Protein AF-0000000085035122 (afdb_homodimer)

Radius of gyration: 31.5 Å; Cα contacts (8 Å, |Δi|>4): 1568; chains: 2; bounding box: 67×100×69 Å

Organism: Korarchaeum cryptofilum (strain OPF8) (NCBI:txid374847)

Nearest PDB structures (foldseek):
  2e9f-assembly1_C  TM=9.318E-01  e=5.491E-27  Thermus thermophilus HB8
  9ggi-assembly1_A  TM=9.334E-01  e=7.507E-25  Arabidopsis thaliana
  9ggj-assembly2_E  TM=9.306E-01  e=3.811E-24  Arabidopsis thaliana
  9ggj-assembly2_H  TM=9.317E-01  e=5.415E-24  Arabidopsis thaliana
  6iga-assembly1_A  TM=8.838E-01  e=1.516E-24  Mycobacterium tuberculosis H37Rv

InterPro domains:
  IPR000362 Fumarate lyase family [PR00149] (90-108)
  IPR000362 Fumarate lyase family [PR00149] (135-153)
  IPR000362 Fumarate lyase family [PR00149] (220-247)
  IPR000362 Fumarate lyase family [PR00149] (264-280)
  IPR008948 L-Aspartase-like [SSF48557] (6-388)
  IPR009049 Argininosuccinate lyase [MF_00006] (1-419)
  IPR009049 Argininosuccinate lyase [PTHR43814] (3-375)
  IPR009049 Argininosuccinate lyase [TIGR00838] (4-377)
  IPR009049 Argininosuccinate lyase [cd01359] (14-421)
  IPR022761 Fumarate lyase, N-terminal [PF00206] (37-289)
  IPR024083 Fumarase/histidase, N-terminal [G3DSA:1.10.275.10] (25-218)

Solvent-accessible surface area (backbone atoms only — not comparable to full-atom values): 45511 Å² total; per-residue (Å²): 124,72,95,63,53,66,68,57,47,57,67,71,32,42,41,78,59,32,60,75,32,43,68,38,42,46,51,51,50,48,39,52,48,50,51,34,38,78,67,70,74,38,57,66,69,37,45,25,53,50,32,44,52,51,71,66,59,78,56,61,77,77,44,66,58,85,90,36,55,31,54,65,58,24,48,49,51,53,42,25,73,74,49,46,71,48,29,26,45,73,57,56,60,53,31,74,40,7,47,50,39,28,13,49,37,54,46,46,52,55,52,48,53,54,37,51,50,28,51,50,48,27,40,49,25,31,51,52,45,19,64,75,27,37,81,36,34,26,61,34,38,39,70,82,34,77,49,28,66,30,15,49,18,45,54,36,48,31,52,37,55,54,49,49,57,50,49,53,50,52,51,48,45,43,62,76,54,38,35,35,29,17,48,52,15,9,58,36,40,30,24,69,50,79,45,61,37,65,56,44,14,50,40,68,39,35,83,35,56,38,52,34,11,40,35,31,29,33,58,56,60,60,55,41,38,50,35,19,45,49,32,38,50,32,29,53,51,16,12,52,30,46,40,50,57,55,26,48,32,84,89,61,49,37,34,47,73,45,69,91,45,36,44,68,42,95,85,43,79,82,45,74,39,55,50,55,41,53,49,41,38,53,44,27,56,52,32,41,49,28,37,51,50,40,52,54,57,52,42,74,33,53,69,30,39,44,78,70,58,64,70,35,52,51,40,51,52,47,32,53,50,52,50,35,52,43,34,46,52,49,23,56,46,52,56,59,39,47,75,43,69,42,88,60,74,66,23,46,50,66,50,51,24,54,47,43,19,70,75,67,70,46,32,33,51,57,24,43,50,51,49,53,52,39,21,58,75,43,72,68,31,51,70,57,24,33,50,74,70,73,46,74,81,75,89,62,82,67,37,64,23,83,42,22,37,27,45,70,64,39,50,57,50,50,52,50,50,50,52,53,50,51,51,53,50,51,53,48,51,53,51,51,48,50,41,51,50,22,48,50,50,41,51,35,51,38,29,47,60,43,75,38,81,66,130,125,72,95,64,53,66,68,58,46,58,67,70,33,43,40,77,60,30,60,75,33,43,69,39,42,46,50,51,51,49,39,51,47,50,51,34,38,77,68,69,74,40,57,66,69,37,47,25,54,51,32,45,53,51,70,64,59,78,57,61,76,76,42,67,56,85,89,36,55,30,55,65,59,23,48,49,51,54,41,25,73,72,50,45,70,48,26,27,45,75,56,54,58,53,30,73,39,6,46,50,40,28,13,49,36,55,46,48,52,54,51,48,53,54,36,50,51,28,51,50,49,27,39,49,24,32,51,52,45,18,65,76,26,37,81,36,34,26,62,34,37,40,70,84,33,78,49,28,64,30,17,52,18,44,56,35,46,30,51,36,53,53,49,50,55,51,49,54,51,51,50,49,45,45,61,74,53,38,34,35,28,16,48,53,14,9,57,35,40,30,23,68,50,78,45,60,37,66,56,45,14,52,42,66,38,34,82,35,57,38,52,35,11,41,36,31,30,34,58,57,59,59,55,42,37,50,35,18,45,49,33,38,50,31,29,53,50,15,14,52,29,45,40,51,56,55,25,48,32,84,90,61,51,37,34,47,73,45,70,90,45,36,44,69,42,94,85,41,78,83,44,72,40,53,50,56,42,54,49,42,38,52,44,27,55,52,31,42,49,28,38,51,48,40,52,55,56,52,41,75,32,51,69,30,37,43,77,71,58,64,70,35,51,53,40,52,52,47,33,52,51,52,50,35,52,44,35,47,52,49,24,56,47,53,56,59,39,47,75,40,69,42,88,59,75,67,24,45,50,68,50,51,25,53,48,42,18,70,75,67,71,47,33,33,51,57,24,43,49,52,47,51,53,38,20,58,75,42,73,67,32,51,70,56,24,32,51,74,69,73,48,74,80,73,88,64,81,69,37,62,22,84,42,21,37,27,44,72,63,41,52,56,50,49,52,53,48,51,52,52,48,52,50,53,49,51,52,49,51,52,51,51,48,50,43,52,50,22,48,52,51,40,50,36,52,38,29,47,59,43,75,39,80,67,132

pLDDT: mean 92.88, std 8.09, range [44.84, 98.94]

Secondary structure (DSSP, 8-state):
--S--HHHHHHH--HHHHGGGHHHHHHHHHHHHHHHHHTT-S-HHHHHHHHHHHHH---GGGT--TT-SSHHHHHHHHHHHHHGGGGGGGGTT--HHHHHHHHHHHHHHHHHHHHHHHHHHHHHHHHHHHHHTTT-EEEEEETTEEEEEEEHHHHHHHHHHHHHHHHHHHHHHIIIIISEE-TT-TTTT--SS---HHHHHHHHT-SEE---HHHHHH--HHHHHHHHHHHHHHHHHHHHHHHHHHHTSTTT--EEPPGGG-EE-SS-TT-EE-HHHHHHHHHHHHHHHHHHHHHHHHHT--SS--GGGGGGHHHHHHHHHHHHHHHHHHHHHHHH-EE-----GGGGHHHHHHHHHHHH---HHHHHHHHHHHHHHTTT-HHHHHHHTT----SS----STTSS-HHHHHHHHHHHHHHHHHHHHHHHHHHHHHHHHHHHHHHHHHHHTT----/--S--HHHHHHH--HHHHGGGHHHHHHHHHHHHHHHHHTT-S-HHHHHHHHHHHHH---GGGT--TTSSSHHHHHHHHHHHHHGGGGGGGGTT--HHHHHHHHHHHHHHHHHHHHHHHHHHHHHHHHHHHHHTTT-EEEEEETTEEEEEEEHHHHHHHHHHHHHHHHHHHHHHIIIIISEE-TT-TTTT--SS---HHHHHHHHT-SEE---HHHHHH--HHHHHHHHHHHHHHHHHHHHHHHHHHHTSTTT--EEPPGGG-EE-SS-TT-EE-HHHHHHHHHHHHHHHHHHHHHHHHHT--SS--GGGGGGHHHHHHHHHHHHHHHHHHHHHHHH-EE-----GGGGHHHHHHHHHHHHT--HHHHHHHHHHHHHHTTT-HHHHHHHTT----SS----STTSS-HHHHHHHHHHHHHHHHHHHHHHHHHHHHHHHHHHHHHHHHHHHTT----

Structure (mmCIF, N/CA/C/O backbone):
data_AF-0000000085035122-model_v1
#
loop_
_entity.id
_entity.type
_entity.pdbx_description
1 polymer 'Argininosuccinate lyase'
#
loop_
_atom_site.group_PDB
_atom_site.id
_atom_site.type_symbol
_atom_site.label_atom_id
_atom_site.label_alt_id
_atom_site.label_comp_id
_atom_site.label_asym_id
_atom_site.label_entity_id
_atom_site.label_seq_id
_atom_site.pdbx_PDB_ins_code
_atom_site.Cartn_x
_atom_site.Cartn_y
_atom_site.Cartn_z
_atom_site.occupancy
_atom_site.B_iso_or_equiv
_atom_site.auth_seq_id
_atom_site.auth_comp_id
_atom_site.auth_asym_id
_atom_site.auth_atom_id
_atom_site.pdbx_PDB_model_num
ATOM 1 N N . MET A 1 1 ? -12.242 36.219 3.818 1 44.91 1 MET A N 1
ATOM 2 C CA . MET A 1 1 ? -11.75 36.312 2.447 1 44.91 1 MET A CA 1
ATOM 3 C C . MET A 1 1 ? -12.102 37.688 1.851 1 44.91 1 MET A C 1
ATOM 5 O O . MET A 1 1 ? -13.086 38.312 2.258 1 44.91 1 MET A O 1
ATOM 9 N N . GLY A 1 2 ? -11.117 38.219 1.563 1 53.59 2 GLY A N 1
ATOM 10 C CA . GLY A 1 2 ? -11.391 39.5 0.896 1 53.59 2 GLY A CA 1
ATOM 11 C C . GLY A 1 2 ? -12.602 39.438 -0.009 1 53.59 2 GLY A C 1
ATOM 12 O O . GLY A 1 2 ? -13.25 38.375 -0.129 1 53.59 2 GLY A O 1
ATOM 13 N N . ASP A 1 3 ? -12.938 40.5 -0.496 1 64.75 3 ASP A N 1
ATOM 14 C CA . ASP A 1 3 ? -14.031 40.812 -1.422 1 64.75 3 ASP A CA 1
ATOM 15 C C . ASP A 1 3 ? -13.875 40 -2.719 1 64.75 3 ASP A C 1
ATOM 17 O O . ASP A 1 3 ? -13.531 40.594 -3.76 1 64.75 3 ASP A O 1
ATOM 21 N N . GLN A 1 4 ? -13.805 38.656 -2.461 1 68.88 4 GLN A N 1
ATOM 22 C CA . GLN A 1 4 ? -13.695 37.812 -3.652 1 68.88 4 GLN A CA 1
ATOM 23 C C . GLN A 1 4 ? -15.031 37.719 -4.383 1 68.88 4 GLN A C 1
ATOM 25 O O . GLN A 1 4 ? -16.094 37.75 -3.756 1 68.88 4 GLN A O 1
ATOM 30 N N . SER A 1 5 ? -14.969 37.781 -5.684 1 77.62 5 SER A N 1
ATOM 31 C CA . SER A 1 5 ? -16.172 37.594 -6.488 1 77.62 5 SER A CA 1
ATOM 32 C C . SER A 1 5 ? -16.797 36.219 -6.23 1 77.62 5 SER A C 1
ATOM 34 O O . SER A 1 5 ? -16.094 35.281 -5.832 1 77.62 5 SER A O 1
ATOM 36 N N . ASP A 1 6 ? -17.969 36.188 -6.391 1 79.44 6 ASP A N 1
ATOM 37 C CA . ASP A 1 6 ? -18.75 34.969 -6.121 1 79.44 6 ASP A CA 1
ATOM 38 C C . ASP A 1 6 ? -18.203 33.781 -6.91 1 79.44 6 ASP A C 1
ATOM 40 O O . ASP A 1 6 ? -18.078 32.688 -6.371 1 79.44 6 ASP A O 1
ATOM 44 N N . TRP A 1 7 ? -17.938 34.062 -8.133 1 81.75 7 TRP A N 1
ATOM 45 C CA . TRP A 1 7 ? -17.516 32.938 -8.969 1 81.75 7 TRP A CA 1
ATOM 46 C C . TRP A 1 7 ? -16.156 32.406 -8.531 1 81.75 7 TRP A C 1
ATOM 48 O O . TRP A 1 7 ? -15.898 31.219 -8.633 1 81.75 7 TRP A O 1
ATOM 58 N N . LEU A 1 8 ? -15.312 33.25 -8 1 84.5 8 LEU A N 1
ATOM 59 C CA . LEU A 1 8 ? -14.016 32.812 -7.504 1 84.5 8 LEU A CA 1
ATOM 60 C C . LEU A 1 8 ? -14.172 32 -6.223 1 84.5 8 LEU A C 1
ATOM 62 O O . LEU A 1 8 ? -13.469 31 -6.023 1 84.5 8 LEU A O 1
ATOM 66 N N . THR A 1 9 ? -15.008 32.469 -5.445 1 83.31 9 THR A N 1
ATOM 67 C CA . THR A 1 9 ? -15.281 31.75 -4.211 1 83.31 9 THR A CA 1
ATOM 68 C C . THR A 1 9 ? -15.836 30.359 -4.512 1 83.31 9 THR A C 1
ATOM 70 O O . THR A 1 9 ? -15.453 29.375 -3.871 1 83.31 9 THR A O 1
ATOM 73 N N . GLU A 1 10 ? -16.672 30.359 -5.5 1 80.31 10 GLU A N 1
ATOM 74 C CA . GLU A 1 10 ? -17.234 29.078 -5.906 1 80.31 10 GLU A CA 1
ATOM 75 C C . GLU A 1 10 ? -16.156 28.141 -6.434 1 80.31 10 GLU A C 1
ATOM 77 O O . GLU A 1 10 ? -16.203 26.922 -6.188 1 80.31 10 GLU A O 1
ATOM 82 N N . PH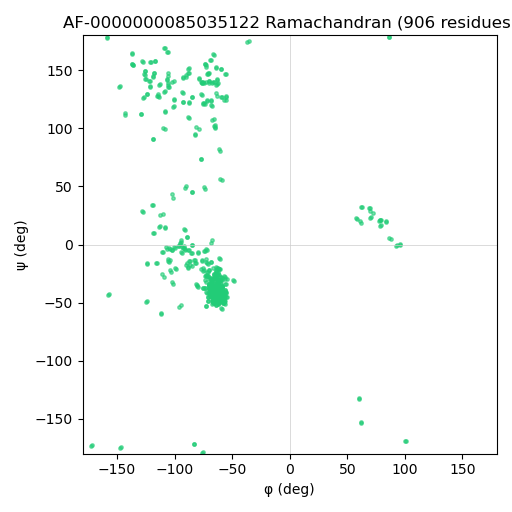E A 1 11 ? -15.297 28.703 -7.117 1 85.44 11 PHE A N 1
ATOM 83 C CA . PHE A 1 11 ? -14.242 27.906 -7.73 1 85.44 11 PHE A CA 1
ATOM 84 C C . PHE A 1 11 ? -13.352 27.266 -6.668 1 85.44 11 PHE A C 1
ATOM 86 O O . PHE A 1 11 ? -12.945 26.125 -6.801 1 85.44 11 PHE A O 1
ATOM 93 N N . ILE A 1 12 ? -13.047 27.938 -5.59 1 87.69 12 ILE A N 1
ATOM 94 C CA . ILE A 1 12 ? -12.07 27.469 -4.625 1 87.69 12 ILE A CA 1
ATOM 95 C C . ILE A 1 12 ? -12.781 26.766 -3.473 1 87.69 12 ILE A C 1
ATOM 97 O O . ILE A 1 12 ? -12.133 26.25 -2.551 1 87.69 12 ILE A O 1
ATOM 101 N N . SER A 1 13 ? -14.102 26.734 -3.555 1 87.75 13 SER A N 1
ATOM 102 C CA . SER A 1 13 ? -14.867 26.203 -2.434 1 87.75 13 SER A CA 1
ATOM 103 C C . SER A 1 13 ? -14.805 24.688 -2.395 1 87.75 13 SER A C 1
ATOM 105 O O . SER A 1 13 ? -14.859 24.031 -3.438 1 87.75 13 SER A O 1
ATOM 107 N N . SER A 1 14 ? -14.664 24.141 -1.164 1 88.69 14 SER A N 1
ATOM 108 C CA . SER A 1 14 ? -14.68 22.703 -0.963 1 88.69 14 SER A CA 1
ATOM 109 C C . SER A 1 14 ? -15.969 22.25 -0.28 1 88.69 14 SER A C 1
ATOM 111 O O . SER A 1 14 ? -16.078 21.125 0.178 1 88.69 14 SER A O 1
ATOM 113 N N . ILE A 1 15 ? -16.938 23.031 -0.208 1 86.06 15 ILE A N 1
ATOM 114 C CA . ILE A 1 15 ? -18.125 22.828 0.622 1 86.06 15 ILE A CA 1
ATOM 115 C C . ILE A 1 15 ? -18.844 21.547 0.21 1 86.06 15 ILE A C 1
ATOM 117 O O . ILE A 1 15 ? -19.391 20.828 1.056 1 86.06 15 ILE A O 1
ATOM 121 N N . ASP A 1 16 ? -18.906 21.203 -0.984 1 81.88 16 ASP A N 1
ATOM 122 C CA . ASP A 1 16 ? -19.594 20.016 -1.446 1 81.88 16 ASP A CA 1
ATOM 123 C C . ASP A 1 16 ? -18.906 18.734 -0.952 1 81.88 16 ASP A C 1
ATOM 125 O O . ASP A 1 16 ? -19.562 17.828 -0.445 1 81.88 16 ASP A O 1
ATOM 129 N N . SER A 1 17 ? -17.625 18.75 -1.079 1 85.94 17 SER A N 1
ATOM 130 C CA . SER A 1 17 ? -16.875 17.594 -0.602 1 85.94 17 SER A CA 1
ATOM 131 C C . SER A 1 17 ? -16.828 17.547 0.922 1 85.94 17 SER A C 1
ATOM 133 O O . SER A 1 17 ? -16.766 16.469 1.517 1 85.94 17 SER A O 1
ATOM 135 N N . ASP A 1 18 ? -16.938 18.703 1.505 1 91.25 18 ASP A N 1
ATOM 136 C CA . ASP A 1 18 ? -16.828 18.812 2.957 1 91.25 18 ASP A CA 1
ATOM 137 C C . ASP A 1 18 ? -18.062 18.25 3.648 1 91.25 18 ASP A C 1
ATOM 139 O O . ASP A 1 18 ? -18.047 17.984 4.852 1 91.25 18 ASP A O 1
ATOM 143 N N . ARG A 1 19 ? -19.078 18.062 2.906 1 90 19 ARG A N 1
ATOM 144 C CA . ARG A 1 19 ? -20.266 17.453 3.484 1 90 19 ARG A CA 1
ATOM 145 C C . ARG A 1 19 ? -19.938 16.109 4.152 1 90 19 ARG A C 1
ATOM 147 O O . ARG A 1 19 ? -20.562 15.734 5.141 1 90 19 ARG A O 1
ATOM 154 N N . ARG A 1 20 ? -19 15.508 3.656 1 92.12 20 ARG A N 1
ATOM 155 C CA . ARG A 1 20 ? -18.625 14.18 4.141 1 92.12 20 ARG A CA 1
ATOM 156 C C . ARG A 1 20 ? -17.891 14.273 5.473 1 92.12 20 ARG A C 1
ATOM 158 O O . ARG A 1 20 ? -17.875 13.305 6.242 1 92.12 20 ARG A O 1
ATOM 165 N N . ILE A 1 21 ? -17.328 15.398 5.742 1 95.19 21 ILE A N 1
ATOM 166 C CA . ILE A 1 21 ? -16.562 15.484 6.977 1 95.19 21 ILE A CA 1
ATOM 167 C C . ILE A 1 21 ? -17.25 16.438 7.953 1 95.19 21 ILE A C 1
ATOM 169 O O . ILE A 1 21 ? -16.672 16.844 8.953 1 95.19 21 ILE A O 1
ATOM 173 N N . PHE A 1 22 ? -18.484 16.781 7.762 1 94.19 22 PHE A N 1
ATOM 174 C CA . PHE A 1 22 ? -19.234 17.734 8.578 1 94.19 22 PHE A CA 1
ATOM 175 C C . PHE A 1 22 ? -19.297 17.281 10.031 1 94.19 22 PHE A C 1
ATOM 177 O O . PHE A 1 22 ? -18.859 18 10.93 1 94.19 22 PHE A O 1
ATOM 184 N N . ARG A 1 23 ? -19.797 16.047 10.203 1 94.31 23 ARG A N 1
ATOM 185 C CA . ARG A 1 23 ? -19.938 15.531 11.562 1 94.31 23 ARG A CA 1
ATOM 186 C C . ARG A 1 23 ? -18.594 15.469 12.273 1 94.31 23 ARG A C 1
ATOM 188 O O . ARG A 1 23 ? -18.484 15.82 13.445 1 94.31 23 ARG A O 1
ATOM 195 N N . ALA A 1 24 ? -17.594 15.008 11.531 1 96.69 24 ALA A N 1
ATOM 196 C CA . ALA A 1 24 ? -16.25 14.938 12.094 1 96.69 24 ALA A CA 1
ATOM 197 C C . ALA A 1 24 ? -15.734 16.328 12.461 1 96.69 24 ALA A C 1
ATOM 199 O O . ALA A 1 24 ? -15 16.5 13.438 1 96.69 24 ALA A O 1
ATOM 200 N N . THR A 1 25 ? -16.062 17.281 11.672 1 96.38 25 THR A N 1
ATOM 201 C CA . THR A 1 25 ? -15.68 18.672 11.945 1 96.38 25 THR A CA 1
ATOM 202 C C . THR A 1 25 ? -16.297 19.156 13.258 1 96.38 25 THR A C 1
ATOM 204 O O . THR A 1 25 ? -15.625 19.781 14.07 1 96.38 25 THR A O 1
ATOM 207 N N . VAL A 1 26 ? -17.531 18.797 13.461 1 96 26 VAL A N 1
ATOM 208 C CA . VAL A 1 26 ? -18.219 19.188 14.688 1 96 26 VAL A CA 1
ATOM 209 C C . VAL A 1 26 ? -17.594 18.484 15.883 1 96 26 VAL A C 1
ATOM 211 O O . VAL A 1 26 ? -17.312 19.125 16.906 1 96 26 VAL A O 1
ATOM 214 N N . LEU A 1 27 ? -17.312 17.203 15.703 1 96.75 27 LEU A N 1
ATOM 215 C CA . LEU A 1 27 ? -16.719 16.438 16.797 1 96.75 27 LEU A CA 1
ATOM 216 C C . LEU A 1 27 ? -15.328 16.953 17.125 1 96.75 27 LEU A C 1
ATOM 218 O O . LEU A 1 27 ? -14.945 17.031 18.297 1 96.75 27 LEU A O 1
ATOM 222 N N . THR A 1 28 ? -14.586 17.297 16.094 1 97.38 28 THR A N 1
ATOM 223 C CA . THR A 1 28 ? -13.25 17.859 16.281 1 97.38 28 THR A CA 1
ATOM 224 C C . THR A 1 28 ? -13.32 19.172 17.047 1 97.38 28 THR A C 1
ATOM 226 O O . THR A 1 28 ? -12.516 19.422 17.953 1 97.38 28 THR A O 1
ATOM 229 N N . ALA A 1 29 ? -14.312 20 16.719 1 95.94 29 ALA A N 1
ATOM 230 C CA . ALA A 1 29 ? -14.508 21.281 17.406 1 95.94 29 ALA A CA 1
ATOM 231 C C . ALA A 1 29 ? -14.891 21.047 18.859 1 95.94 29 ALA A C 1
ATOM 233 O O . ALA A 1 29 ? -14.406 21.75 19.75 1 95.94 29 ALA A O 1
ATOM 234 N N . LEU A 1 30 ? -15.75 20.094 19.078 1 95.88 30 LEU A N 1
ATOM 235 C CA . LEU A 1 30 ? -16.172 19.766 20.438 1 95.88 30 LEU A CA 1
ATOM 236 C C . LEU A 1 30 ? -14.984 19.312 21.266 1 95.88 30 LEU A C 1
ATOM 238 O O . LEU A 1 30 ? -14.82 19.75 22.406 1 95.88 30 LEU A O 1
ATOM 242 N N . ALA A 1 31 ? -14.188 18.406 20.719 1 97.38 31 ALA A N 1
ATOM 243 C CA . ALA A 1 31 ? -13.016 17.906 21.438 1 97.38 31 ALA A 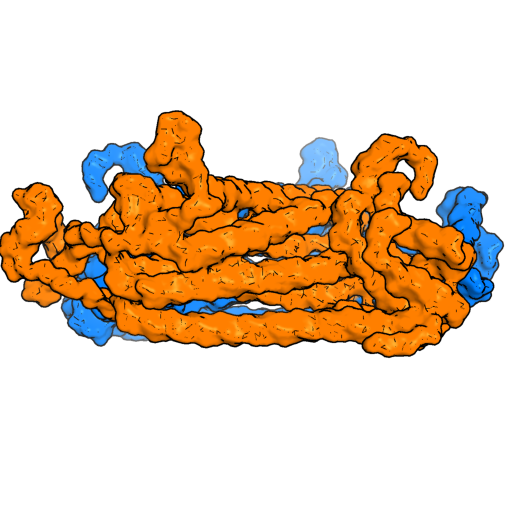CA 1
ATOM 244 C C . ALA A 1 31 ? -12.07 19.047 21.797 1 97.38 31 ALA A C 1
ATOM 246 O O . ALA A 1 31 ? -11.531 19.094 22.906 1 97.38 31 ALA A O 1
ATOM 247 N N . HIS A 1 32 ? -11.898 19.953 20.875 1 96.19 32 HIS A N 1
ATOM 248 C CA . HIS A 1 32 ? -11.016 21.094 21.094 1 96.19 32 HIS A CA 1
ATOM 249 C C . HIS A 1 32 ? -11.539 21.984 22.203 1 96.19 32 HIS A C 1
ATOM 251 O O . HIS A 1 32 ? -10.781 22.406 23.094 1 96.19 32 HIS A O 1
ATOM 257 N N . GLN A 1 33 ? -12.844 22.266 22.219 1 94.31 33 GLN A N 1
ATOM 258 C CA . GLN A 1 33 ? -13.461 23.125 23.219 1 94.31 33 GLN A CA 1
ATOM 259 C C . GLN A 1 33 ? -13.398 22.5 24.609 1 94.31 33 GLN A C 1
ATOM 261 O O . GLN A 1 33 ? -13.125 23.188 25.594 1 94.31 33 GLN A O 1
ATOM 266 N N . ILE A 1 34 ? -13.656 21.281 24.641 1 95.62 34 ILE A N 1
ATOM 267 C CA . ILE A 1 34 ? -13.617 20.562 25.906 1 95.62 34 ILE A CA 1
ATOM 268 C C . ILE A 1 34 ? -12.203 20.609 26.484 1 95.62 34 ILE A C 1
ATOM 270 O O . ILE A 1 34 ? -12.016 20.891 27.672 1 95.62 34 ILE A O 1
ATOM 274 N N . HIS A 1 35 ? -11.227 20.359 25.641 1 95.88 35 HIS A N 1
ATOM 275 C CA . HIS A 1 35 ? -9.836 20.406 26.078 1 95.88 35 HIS A CA 1
ATOM 276 C C . HIS A 1 35 ? -9.469 21.781 26.609 1 95.88 35 HIS A C 1
ATOM 278 O O . HIS A 1 35 ? -8.828 21.906 27.656 1 95.88 35 HIS A O 1
ATOM 284 N N . LEU A 1 36 ? -9.852 22.844 25.875 1 94.94 36 LEU A N 1
ATOM 285 C CA . LEU A 1 36 ? -9.555 24.203 26.312 1 94.94 36 LEU A CA 1
ATOM 286 C C . LEU A 1 36 ? -10.203 24.5 27.656 1 94.94 36 LEU A C 1
ATOM 288 O O . LEU A 1 36 ? -9.586 25.125 28.516 1 94.94 36 LEU A O 1
ATOM 292 N N . PHE A 1 37 ? -11.344 24.062 27.844 1 95.12 37 PHE A N 1
ATOM 293 C CA . PHE A 1 37 ? -12.062 24.297 29.078 1 95.12 37 PHE A CA 1
ATOM 294 C C . PHE A 1 37 ? -11.398 23.562 30.234 1 95.12 37 PHE A C 1
ATOM 296 O O . PHE A 1 37 ? -11.141 24.141 31.297 1 95.12 37 PHE A O 1
ATOM 303 N N . GLU A 1 38 ? -11.125 22.266 29.984 1 95.25 38 GLU A N 1
ATOM 304 C CA . GLU A 1 38 ? -10.469 21.453 31 1 95.25 38 GLU A CA 1
ATOM 305 C C . GLU A 1 38 ? -9.133 22.062 31.422 1 95.25 38 GLU A C 1
ATOM 307 O O . GLU A 1 38 ? -8.703 21.891 32.562 1 95.25 38 GLU A O 1
ATOM 312 N N . SER A 1 39 ? -8.562 22.797 30.5 1 93.94 39 SER A N 1
ATOM 313 C CA . SER A 1 39 ? -7.234 23.359 30.734 1 93.94 39 SER A CA 1
ATOM 314 C C . SER A 1 39 ? -7.324 24.766 31.312 1 93.94 39 SER A C 1
ATOM 316 O O . SER A 1 39 ? -6.301 25.438 31.5 1 93.94 39 SER A O 1
ATOM 318 N N . GLY A 1 40 ? -8.508 25.297 31.469 1 93.25 40 GLY A N 1
ATOM 319 C CA . GLY A 1 40 ? -8.711 26.625 32.031 1 93.25 40 GLY A CA 1
ATOM 320 C C . GLY A 1 40 ? -8.445 27.734 31.031 1 93.25 40 GLY A C 1
ATOM 321 O O . GLY A 1 40 ? -8.211 28.875 31.422 1 93.25 40 GLY A O 1
ATOM 322 N N . LEU A 1 41 ? -8.5 27.422 29.75 1 91.75 41 LEU A N 1
ATOM 323 C CA . LEU A 1 41 ? -8.109 28.375 28.719 1 91.75 41 LEU A CA 1
ATOM 324 C C . LEU A 1 41 ? -9.336 29 28.062 1 91.75 41 LEU A C 1
ATOM 326 O O . LEU A 1 41 ? -9.211 29.875 27.219 1 91.75 41 LEU A O 1
ATOM 330 N N . LEU A 1 42 ? -10.516 28.547 28.422 1 92.38 42 LEU A N 1
ATOM 331 C CA . LEU A 1 42 ? -11.789 28.984 27.859 1 92.38 42 LEU A CA 1
ATOM 332 C C . LEU A 1 42 ? -12.75 29.406 28.969 1 92.38 42 LEU A C 1
ATOM 334 O O . LEU A 1 42 ? -12.969 28.672 29.922 1 92.38 42 LEU A O 1
ATOM 338 N N . PRO A 1 43 ? -13.258 30.656 28.812 1 92.31 43 PRO A N 1
ATOM 339 C CA . PRO A 1 43 ? -14.258 31.062 29.797 1 92.31 43 PRO A CA 1
ATOM 340 C C . PRO A 1 43 ? -15.43 30.078 29.875 1 92.31 43 PRO A C 1
ATOM 342 O O . PRO A 1 43 ? -15.883 29.562 28.844 1 92.31 43 PRO A O 1
ATOM 345 N N .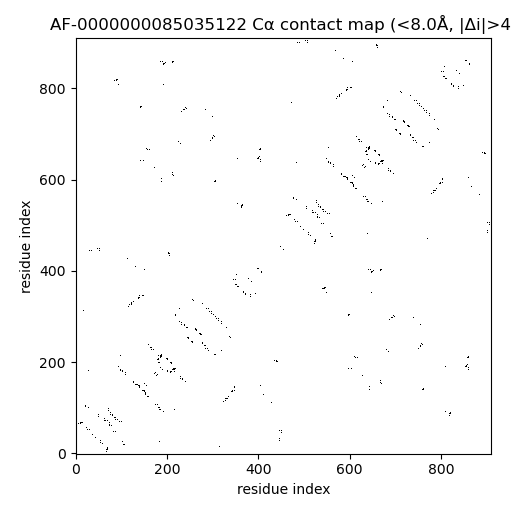 LYS A 1 44 ? -15.93 29.969 31.078 1 92.56 44 LYS A N 1
ATOM 346 C CA . LYS A 1 44 ? -17 29.016 31.328 1 92.56 44 LYS A CA 1
ATOM 347 C C . LYS A 1 44 ? -18.219 29.312 30.453 1 92.56 44 LYS A C 1
ATOM 349 O O . LYS A 1 44 ? -18.812 28.391 29.891 1 92.56 44 LYS A O 1
ATOM 354 N N . GLU A 1 45 ? -18.531 30.516 30.375 1 93.38 45 GLU A N 1
ATOM 355 C CA . GLU A 1 45 ? -19.703 30.906 29.609 1 93.38 45 GLU A CA 1
ATOM 356 C C . GLU A 1 45 ? -19.531 30.562 28.125 1 93.38 45 GLU A C 1
ATOM 358 O O . GLU A 1 45 ? -20.484 30.125 27.469 1 93.38 45 GLU A O 1
ATOM 363 N N . ALA A 1 46 ? -18.359 30.797 27.609 1 93.69 46 ALA A N 1
ATOM 364 C CA . ALA A 1 46 ? -18.078 30.453 26.219 1 93.69 46 ALA A CA 1
ATOM 365 C C . ALA A 1 46 ? -18.141 28.953 26 1 93.69 46 ALA A C 1
ATOM 367 O O . ALA A 1 46 ? -18.75 28.484 25.031 1 93.69 46 ALA A O 1
ATOM 368 N N . ALA A 1 47 ? -17.531 28.25 26.906 1 92.81 47 ALA A N 1
ATOM 369 C CA . ALA A 1 47 ? -17.5 26.797 26.812 1 92.81 47 ALA A CA 1
ATOM 370 C C . ALA A 1 47 ? -18.922 26.203 26.797 1 92.81 47 ALA A C 1
ATOM 372 O O . ALA A 1 47 ? -19.234 25.344 25.984 1 92.81 47 ALA A O 1
ATOM 373 N N . LEU A 1 48 ? -19.703 26.688 27.703 1 91.44 48 LEU A N 1
ATOM 374 C CA . LEU A 1 48 ? -21.078 26.203 27.828 1 91.44 48 LEU A CA 1
ATOM 375 C C . LEU A 1 48 ? -21.875 26.516 26.562 1 91.44 48 LEU A C 1
ATOM 377 O O . LEU A 1 48 ? -22.516 25.625 26 1 91.44 48 LEU A O 1
ATOM 381 N N . THR A 1 49 ? -21.812 27.672 26.109 1 93.38 49 THR A N 1
ATOM 382 C CA . THR A 1 49 ? -22.609 28.141 24.984 1 93.38 49 THR A CA 1
ATOM 383 C C . THR A 1 49 ? -22.203 27.422 23.703 1 93.38 49 THR A C 1
ATOM 385 O O . THR A 1 49 ? -23.047 26.953 22.953 1 93.38 49 THR A O 1
ATOM 388 N N . ILE A 1 50 ? -20.906 27.344 23.438 1 93.38 50 ILE A N 1
ATOM 389 C CA . ILE A 1 50 ? -20.391 26.734 22.219 1 93.38 50 ILE A CA 1
ATOM 390 C C . ILE A 1 50 ? -20.688 25.234 22.219 1 93.38 50 ILE A C 1
ATOM 392 O O . ILE A 1 50 ? -21.109 24.688 21.188 1 93.38 50 ILE A O 1
ATOM 396 N N . SER A 1 51 ? -20.5 24.625 23.359 1 91.69 51 SER A N 1
ATOM 397 C CA . SER A 1 51 ? -20.75 23.188 23.453 1 91.69 51 SER A CA 1
ATOM 398 C C . SER A 1 51 ? -22.219 22.875 23.219 1 91.69 51 SER A C 1
ATOM 400 O O . SER A 1 51 ? -22.547 21.891 22.562 1 91.69 51 SER A O 1
ATOM 402 N N . LEU A 1 52 ? -23.062 23.688 23.75 1 91 52 LEU A N 1
ATOM 403 C CA . LEU A 1 52 ? -24.5 23.516 23.562 1 91 52 LEU A CA 1
ATOM 404 C C . LEU A 1 52 ? -24.859 23.625 22.094 1 91 52 LEU A C 1
ATOM 406 O O . LEU A 1 52 ? -25.656 22.812 21.578 1 91 52 LEU A O 1
ATOM 410 N N . LEU A 1 53 ? -24.328 24.547 21.438 1 92.12 53 LEU A N 1
ATOM 411 C CA . LEU A 1 53 ? -24.609 24.781 20.016 1 92.12 53 LEU A CA 1
ATOM 412 C C . LEU A 1 53 ? -24.094 23.609 19.172 1 92.12 53 LEU A C 1
ATOM 414 O O . LEU A 1 53 ? -24.812 23.094 18.328 1 92.12 53 LEU A O 1
ATOM 418 N N . LEU A 1 54 ? -22.844 23.234 19.422 1 93.25 54 LEU A N 1
ATOM 419 C CA . LEU A 1 54 ? -22.203 22.203 18.609 1 93.25 54 LEU A CA 1
ATOM 420 C C . LEU A 1 54 ? -22.875 20.859 18.812 1 93.25 54 LEU A C 1
ATOM 422 O O . LEU A 1 54 ? -23.062 20.094 17.859 1 93.25 54 LEU A O 1
ATOM 426 N N . GLU A 1 55 ? -23.156 20.594 20.047 1 88.25 55 GLU A N 1
ATOM 427 C CA . GLU A 1 55 ? -23.797 19.312 20.359 1 88.25 55 GLU A CA 1
ATOM 428 C C . GLU A 1 55 ? -25.172 19.203 19.688 1 88.25 55 GLU A C 1
ATOM 430 O O . GLU A 1 55 ? -25.578 18.125 19.266 1 88.25 55 GLU A O 1
ATOM 435 N N . ALA A 1 56 ? -25.828 20.281 19.531 1 86.69 56 ALA A N 1
ATOM 436 C CA . ALA A 1 56 ? -27.172 20.281 18.969 1 86.69 56 ALA A CA 1
ATOM 437 C C . ALA A 1 56 ? -27.125 20.25 17.453 1 86.69 56 ALA A C 1
ATOM 439 O O . ALA A 1 56 ? -28.141 19.969 16.797 1 86.69 56 ALA A O 1
ATOM 440 N N . LEU A 1 57 ? -26 20.5 16.938 1 87 57 LEU A N 1
ATOM 441 C CA . LEU A 1 57 ? -25.859 20.578 15.492 1 87 57 LEU A CA 1
ATOM 442 C C . LEU A 1 57 ? -25.781 19.203 14.867 1 87 57 LEU A C 1
ATOM 444 O O . LEU A 1 57 ? -24.734 18.547 14.93 1 87 57 LEU A O 1
ATOM 448 N N . ASP A 1 58 ? -26.812 18.734 14.359 1 75.69 58 ASP A N 1
ATOM 449 C CA . ASP A 1 58 ? -26.859 17.375 13.844 1 75.69 58 ASP A CA 1
ATOM 450 C C . ASP A 1 58 ? -27.078 17.359 12.336 1 75.69 58 ASP A C 1
ATOM 452 O O . ASP A 1 58 ? -26.828 16.344 11.672 1 75.69 58 ASP A O 1
ATOM 456 N N . LYS A 1 59 ? -27.5 18.516 11.898 1 72.75 59 LYS A N 1
ATOM 457 C CA . LYS A 1 59 ? -27.844 18.5 10.484 1 72.75 59 LYS A CA 1
ATOM 458 C C . LYS A 1 59 ? -26.906 19.406 9.688 1 72.75 59 LYS A C 1
ATOM 460 O O . LYS A 1 59 ? -26.812 20.609 9.945 1 72.75 59 LYS A O 1
ATOM 465 N N . GLU A 1 60 ? -26.359 18.859 8.695 1 69.88 60 GLU A N 1
ATOM 466 C CA . GLU A 1 60 ? -25.375 19.547 7.883 1 69.88 60 GLU A CA 1
ATOM 467 C C . GLU A 1 60 ? -26 20.734 7.141 1 69.88 60 GLU A C 1
ATOM 469 O O . GLU A 1 60 ? -25.344 21.75 6.918 1 69.88 60 GLU A O 1
ATOM 474 N N . ASP A 1 61 ? -27.125 20.438 6.785 1 72.75 61 ASP A N 1
ATOM 475 C CA . ASP A 1 61 ? -27.781 21.438 5.945 1 72.75 61 ASP A CA 1
ATOM 476 C C . ASP A 1 61 ? -27.953 22.766 6.688 1 72.75 61 ASP A C 1
ATOM 478 O O . ASP A 1 61 ? -28.156 23.797 6.066 1 72.75 61 ASP A O 1
ATOM 482 N N . GLU A 1 62 ? -27.734 22.703 7.898 1 71.88 62 GLU A N 1
ATOM 483 C CA . GLU A 1 62 ? -27.859 23.906 8.703 1 71.88 62 GLU A CA 1
ATOM 484 C C . GLU A 1 62 ? -26.703 24.875 8.453 1 71.88 62 GLU A C 1
ATOM 486 O O . GLU A 1 62 ? -26.844 26.078 8.617 1 71.88 62 GLU A O 1
ATOM 491 N N . ILE A 1 63 ? -25.625 24.312 8.062 1 76.06 63 ILE A N 1
ATOM 492 C CA . ILE A 1 63 ? -24.484 25.219 7.992 1 76.06 63 ILE A CA 1
ATOM 493 C C . ILE A 1 63 ? -23.891 25.188 6.586 1 76.06 63 ILE A C 1
ATOM 495 O O . ILE A 1 63 ? -23.109 26.062 6.215 1 76.06 63 ILE A O 1
ATOM 499 N N . LEU A 1 64 ? -24.219 24.25 5.852 1 76.25 64 LEU A N 1
ATOM 500 C CA . LEU A 1 64 ? -23.547 24.078 4.57 1 76.25 64 LEU A CA 1
ATOM 501 C C . LEU A 1 64 ? -24.281 24.828 3.465 1 76.25 64 LEU A C 1
ATOM 503 O O . LEU A 1 64 ? -24.75 24.203 2.506 1 76.25 64 LEU A O 1
ATOM 507 N N . SER A 1 65 ? -24.609 26.109 3.709 1 67.5 65 SER A N 1
ATOM 508 C CA . SER A 1 65 ? -25.125 26.938 2.625 1 67.5 65 SER A CA 1
ATOM 509 C C . SER A 1 65 ? -24.047 27.25 1.604 1 67.5 65 SER A C 1
ATOM 511 O O . SER A 1 65 ? -22.859 27.234 1.93 1 67.5 65 SER A O 1
ATOM 513 N N . ARG A 1 66 ? -24.156 27.422 0.389 1 63.38 66 ARG A N 1
ATOM 514 C CA . ARG A 1 66 ? -23.25 27.453 -0.753 1 63.38 66 ARG A CA 1
ATOM 515 C C . ARG A 1 66 ? -22.328 28.672 -0.688 1 63.38 66 ARG A C 1
ATOM 517 O O . ARG A 1 66 ? -21.219 28.656 -1.25 1 63.38 66 ARG A O 1
ATOM 524 N N . ASP A 1 67 ? -22.344 29.469 0.193 1 72.94 67 ASP A N 1
ATOM 525 C CA . ASP A 1 67 ? -21.547 30.672 -0.044 1 72.94 67 ASP A CA 1
ATOM 526 C C . ASP A 1 67 ? -20.328 30.703 0.868 1 72.94 67 ASP A C 1
ATOM 528 O O . ASP A 1 67 ? -19.734 31.766 1.086 1 72.94 67 ASP A O 1
ATOM 532 N N . PHE A 1 68 ? -19.844 29.438 1.323 1 81.62 68 PHE A N 1
ATOM 533 C CA . PHE A 1 68 ? -18.656 29.438 2.168 1 81.62 68 PHE A CA 1
ATOM 534 C C . PHE A 1 68 ? -17.516 28.703 1.494 1 81.62 68 PHE A C 1
ATOM 536 O O . PHE A 1 68 ? -17.734 27.875 0.601 1 81.62 68 PHE A O 1
ATOM 543 N N . GLU A 1 69 ? -16.312 28.984 1.896 1 81.38 69 GLU A N 1
ATOM 544 C CA . GLU A 1 69 ? -15.109 28.359 1.36 1 81.38 69 GLU A CA 1
ATOM 545 C C . GLU A 1 69 ? -15.016 26.891 1.766 1 81.38 69 GLU A C 1
ATOM 547 O O . GLU A 1 69 ? -14.586 26.062 0.975 1 81.38 69 GLU A O 1
ATOM 552 N N . ASP A 1 70 ? -15.359 26.625 2.971 1 88.12 70 ASP A N 1
ATOM 553 C CA . ASP A 1 70 ? -15.273 25.266 3.471 1 88.12 70 ASP A CA 1
ATOM 554 C C . ASP A 1 70 ? -16.188 25.062 4.68 1 88.12 70 ASP A C 1
ATOM 556 O O . ASP A 1 70 ? -16.875 26 5.105 1 88.12 70 ASP A O 1
ATOM 560 N N . VAL A 1 71 ? -16.219 23.891 5.191 1 89.81 71 VAL A N 1
ATOM 561 C CA . VAL A 1 71 ? -17.125 23.516 6.273 1 89.81 71 VAL A CA 1
ATOM 562 C C . VAL A 1 71 ? -16.703 24.203 7.566 1 89.81 71 VAL A C 1
ATOM 564 O O . VAL A 1 71 ? -17.531 24.531 8.414 1 89.81 71 VAL A O 1
ATOM 567 N N . HIS A 1 72 ? -15.469 24.484 7.77 1 89.56 72 HIS A N 1
ATOM 568 C CA . HIS A 1 72 ? -14.969 25.094 8.984 1 89.56 72 HIS A CA 1
ATOM 569 C C . HIS A 1 72 ? -15.391 26.562 9.078 1 89.56 72 HIS A C 1
ATOM 571 O O . HIS A 1 72 ? -15.773 27.031 10.148 1 89.56 72 HIS A O 1
ATOM 577 N N . GLU A 1 73 ? -15.234 27.25 7.965 1 87.75 73 GLU A N 1
ATOM 578 C CA . GLU A 1 73 ? -15.727 28.625 7.91 1 87.75 73 GLU A CA 1
ATOM 579 C C . GLU A 1 73 ? -17.234 28.688 8.148 1 87.75 73 GLU A C 1
ATOM 581 O O . GLU A 1 73 ? -17.719 29.562 8.852 1 87.75 73 GLU A O 1
ATOM 586 N N . ALA A 1 74 ? -17.938 27.781 7.547 1 89.75 74 ALA A N 1
ATOM 587 C CA . ALA A 1 74 ? -19.391 27.703 7.723 1 89.75 74 ALA A CA 1
ATOM 588 C C . ALA A 1 74 ? -19.75 27.469 9.188 1 89.75 74 ALA A C 1
ATOM 590 O O . ALA A 1 74 ? -20.656 28.125 9.719 1 89.75 74 ALA A O 1
ATOM 591 N N . LEU A 1 75 ? -19.062 26.578 9.812 1 91.88 75 LEU A N 1
ATOM 592 C CA . LEU A 1 75 ? -19.328 26.234 11.203 1 91.88 75 LEU A CA 1
ATOM 593 C C . LEU A 1 75 ? -19.031 27.422 12.117 1 91.88 75 LEU A C 1
ATOM 595 O O . LEU A 1 75 ? -19.812 27.734 13.016 1 91.88 75 LEU A O 1
ATOM 599 N N . GLU A 1 76 ? -17.906 28.031 11.914 1 90.81 76 GLU A N 1
ATOM 600 C CA . GLU A 1 76 ? -17.516 29.188 12.734 1 90.81 76 GLU A CA 1
ATOM 601 C C . GLU A 1 76 ? -18.531 30.312 12.602 1 90.81 76 GLU A C 1
ATOM 603 O O . GLU A 1 76 ? -18.922 30.938 13.602 1 90.81 76 GLU A O 1
ATOM 608 N N . SER A 1 77 ? -18.906 30.609 11.367 1 89.69 77 SER A N 1
ATOM 609 C CA . SER A 1 77 ? -19.906 31.641 11.125 1 89.69 77 SER A CA 1
ATOM 610 C C . SER A 1 77 ? -21.219 31.312 11.82 1 89.69 77 SER A C 1
ATOM 612 O O . SER A 1 77 ? -21.859 32.188 12.391 1 89.69 77 SER A O 1
ATOM 614 N N . TRP A 1 78 ? -21.625 30.125 11.719 1 91.56 78 TRP A N 1
ATOM 615 C CA . TRP A 1 78 ? -22.859 29.656 12.344 1 91.56 78 TRP A CA 1
ATOM 616 C C . TRP A 1 78 ? -22.797 29.828 13.859 1 91.56 78 TRP A C 1
ATOM 618 O O . TRP A 1 78 ? -23.766 30.281 14.469 1 91.56 78 TRP A O 1
ATOM 628 N N . VAL A 1 79 ? -21.719 29.5 14.484 1 93.75 79 VAL A N 1
ATOM 629 C CA . VAL A 1 79 ? -21.547 29.609 15.93 1 93.75 79 VAL A CA 1
ATOM 630 C C . VAL A 1 79 ? -21.547 31.078 16.344 1 93.75 79 VAL A C 1
ATOM 632 O O . VAL A 1 79 ? -22.172 31.469 17.328 1 93.75 79 VAL A O 1
ATOM 635 N N . ILE A 1 80 ? -20.828 31.922 15.586 1 92.19 80 ILE A N 1
ATOM 636 C CA . ILE A 1 80 ? -20.703 33.344 15.906 1 92.19 80 ILE A CA 1
ATOM 637 C C . ILE A 1 80 ? -22.078 34.031 15.781 1 92.19 80 ILE A C 1
ATOM 639 O O . ILE A 1 80 ? -22.422 34.875 16.594 1 92.19 80 ILE A O 1
ATOM 643 N N . GLU A 1 81 ? -22.797 33.688 14.82 1 92 81 GLU A N 1
ATOM 644 C CA . GLU A 1 81 ? -24.141 34.25 14.617 1 92 81 GLU A CA 1
ATOM 645 C C . GLU A 1 81 ? -25.047 33.969 15.812 1 92 81 GLU A C 1
ATOM 647 O O . GLU A 1 81 ? -25.891 34.781 16.156 1 92 81 GLU A O 1
ATOM 652 N N . ARG A 1 82 ? -24.859 32.969 16.438 1 92.62 82 ARG A N 1
ATOM 653 C CA . ARG A 1 82 ? -25.766 32.531 17.469 1 92.62 82 ARG A CA 1
ATOM 654 C C . ARG A 1 82 ? -25.219 32.844 18.859 1 92.62 82 ARG A C 1
ATOM 656 O O . ARG A 1 82 ? -25.984 33.125 19.781 1 92.62 82 ARG A O 1
ATOM 663 N N . ALA A 1 83 ? -23.906 32.812 18.984 1 93.94 83 ALA A N 1
ATOM 664 C CA . ALA A 1 83 ? -23.297 33 20.297 1 93.94 83 ALA A CA 1
ATOM 665 C C . ALA A 1 83 ? -22.688 34.375 20.438 1 93.94 83 ALA A C 1
ATOM 667 O O . ALA A 1 83 ? -22.219 34.75 21.516 1 93.94 83 ALA A O 1
ATOM 668 N N . GLY A 1 84 ? -22.719 35.219 19.375 1 92.75 84 GLY A N 1
ATOM 669 C CA . GLY A 1 84 ? -22.109 36.531 19.406 1 92.75 84 GLY A CA 1
ATOM 670 C C . GLY A 1 84 ? -20.609 36.469 19.672 1 92.75 84 GLY A C 1
ATOM 671 O O . GLY A 1 84 ? -19.891 35.656 19.078 1 92.75 84 GLY A O 1
ATOM 672 N N . ASN A 1 85 ? -20.172 37.281 20.594 1 90.56 85 ASN A N 1
ATOM 673 C CA . ASN A 1 85 ? -18.75 37.406 20.891 1 90.56 85 ASN A CA 1
ATOM 674 C C . ASN A 1 85 ? -18.188 36.125 21.469 1 90.56 85 ASN A C 1
ATOM 676 O O . ASN A 1 85 ? -17.016 35.812 21.281 1 90.56 85 ASN A O 1
ATOM 680 N N . LEU A 1 86 ? -19.016 35.406 22.125 1 92.38 86 LEU A N 1
ATOM 681 C CA . LEU A 1 86 ? -18.578 34.125 22.719 1 92.38 86 LEU A CA 1
ATOM 682 C C . LEU A 1 86 ? -18.156 33.156 21.625 1 92.38 86 LEU A C 1
ATOM 684 O O . LEU A 1 86 ? -17.281 32.312 21.859 1 92.38 86 LEU A O 1
ATOM 688 N N . GLY A 1 87 ? -18.766 33.281 20.453 1 93.19 87 GLY A N 1
ATOM 689 C CA . GLY A 1 87 ? -18.438 32.375 19.344 1 93.19 87 GLY A CA 1
ATOM 690 C C . GLY A 1 87 ? -17.016 32.562 18.828 1 93.19 87 GLY A C 1
ATOM 691 O O . GLY A 1 87 ? -16.453 31.656 18.219 1 93.19 87 GLY A O 1
ATOM 692 N N . GLY A 1 88 ? -16.453 33.656 19.094 1 91.88 88 GLY A N 1
ATOM 693 C CA . GLY A 1 88 ? -15.109 33.969 18.641 1 91.88 88 GLY A CA 1
ATOM 694 C C . GLY A 1 88 ? -14.047 33.125 19.312 1 91.88 88 GLY A C 1
ATOM 695 O O . GLY A 1 88 ? -12.914 33.062 18.828 1 91.88 88 GLY A O 1
ATOM 696 N N . TRP A 1 89 ? -14.391 32.469 20.391 1 93.31 89 TRP A N 1
ATOM 697 C CA . TRP A 1 89 ? -13.453 31.609 21.109 1 93.31 89 TRP A CA 1
ATOM 698 C C . TRP A 1 89 ? -13.242 30.281 20.391 1 93.31 89 TRP A C 1
ATOM 700 O O . TRP A 1 89 ? -12.297 29.547 20.672 1 93.31 89 TRP A O 1
ATOM 710 N N . LEU A 1 90 ? -14.094 30 19.438 1 92.94 90 LEU A N 1
ATOM 711 C CA . LEU A 1 90 ? -14.039 28.734 18.719 1 92.94 90 LEU A CA 1
ATOM 712 C C . LEU A 1 90 ? -12.703 28.578 18 1 92.94 90 LEU A C 1
ATOM 714 O O . LEU A 1 90 ? -12.18 27.469 17.875 1 92.94 90 LEU A O 1
ATOM 718 N N . ALA A 1 91 ? -12.133 29.672 17.609 1 91.06 91 ALA A N 1
ATOM 719 C CA . ALA A 1 91 ? -10.93 29.625 16.766 1 91.06 91 ALA A CA 1
ATOM 720 C C . ALA A 1 91 ? -9.672 29.641 17.625 1 91.06 91 ALA A C 1
ATOM 722 O O . ALA A 1 91 ? -8.555 29.516 17.109 1 91.06 91 ALA A O 1
ATOM 723 N N . TYR A 1 92 ? -9.805 29.75 18.906 1 92.44 92 TYR A N 1
ATOM 724 C CA . TYR A 1 92 ? -8.648 29.906 19.797 1 92.44 92 TYR A CA 1
ATOM 725 C C . TYR A 1 92 ? -7.812 28.641 19.828 1 92.44 92 TYR A C 1
ATOM 727 O O . TYR A 1 92 ? -8.328 27.547 20.109 1 92.44 92 TYR A O 1
ATOM 735 N N . GLY A 1 93 ? -6.566 28.719 19.438 1 90.62 93 GLY A N 1
ATOM 736 C CA . GLY A 1 93 ? -5.594 27.656 19.625 1 90.62 93 GLY A CA 1
ATOM 737 C C . GLY A 1 93 ? -5.598 26.625 18.516 1 90.62 93 GLY A C 1
ATOM 738 O O . GLY A 1 93 ? -4.961 25.578 18.625 1 90.62 93 GLY A O 1
ATOM 739 N N . LYS A 1 94 ? -6.367 26.891 17.531 1 89.56 94 LYS A N 1
ATOM 740 C CA . LYS A 1 94 ? -6.418 25.938 16.422 1 89.56 94 LYS A CA 1
ATOM 741 C C . LYS A 1 94 ? -6.402 26.641 15.078 1 89.56 94 LYS A C 1
ATOM 743 O O . LYS A 1 94 ? -6.559 27.859 15.008 1 89.56 94 LYS A O 1
ATOM 748 N N . SER A 1 95 ? -6.121 25.844 14.07 1 93 95 SER A N 1
ATOM 749 C CA . SER A 1 95 ? -6.156 26.281 12.672 1 93 95 SER A CA 1
ATOM 750 C C . SER A 1 95 ? -7.129 25.453 11.852 1 93 95 SER A C 1
ATOM 752 O O . SER A 1 95 ? -7.496 24.344 12.258 1 93 95 SER A O 1
ATOM 754 N N . ARG A 1 96 ? -7.613 25.969 10.75 1 92.19 96 ARG A N 1
ATOM 755 C CA . ARG A 1 96 ? -8.414 25.172 9.828 1 92.19 96 ARG A CA 1
ATOM 756 C C . ARG A 1 96 ? -7.617 24 9.281 1 92.19 96 ARG A C 1
ATOM 758 O O . ARG A 1 96 ? -8.188 22.969 8.922 1 92.19 96 ARG A O 1
ATOM 765 N N . ASN A 1 97 ? -6.266 24.094 9.336 1 93.56 97 ASN A N 1
ATOM 766 C CA . ASN A 1 97 ? -5.41 23.047 8.781 1 93.56 97 ASN A CA 1
ATOM 767 C C . ASN A 1 97 ? -5.426 21.797 9.648 1 93.56 97 ASN A C 1
ATOM 769 O O . ASN A 1 97 ? -5.621 20.688 9.148 1 93.56 97 ASN A O 1
ATOM 773 N N . ASP A 1 98 ? -5.156 21.938 10.898 1 95.69 98 ASP A N 1
ATOM 774 C CA . ASP A 1 98 ? -5.16 20.75 11.734 1 95.69 98 ASP A CA 1
ATOM 775 C C . ASP A 1 98 ? -6.578 20.219 11.945 1 95.69 98 ASP A C 1
ATOM 777 O O . ASP A 1 98 ? -6.781 19.031 12.125 1 95.69 98 ASP A O 1
ATOM 781 N N . GLN A 1 99 ? -7.57 21.141 11.867 1 95.88 99 GLN A N 1
ATOM 782 C CA . GLN A 1 99 ? -8.961 20.703 11.977 1 95.88 99 GLN A CA 1
ATOM 783 C C . GLN A 1 99 ? -9.359 19.812 10.805 1 95.88 99 GLN A C 1
ATOM 785 O O . GLN A 1 99 ? -9.93 18.734 11 1 95.88 99 GLN A O 1
ATOM 790 N N . VAL A 1 100 ? -9.07 20.281 9.625 1 96.38 100 VAL A N 1
ATOM 791 C CA . VAL A 1 100 ? -9.484 19.531 8.453 1 96.38 100 VAL A CA 1
ATOM 792 C C . VAL A 1 100 ? -8.703 18.219 8.375 1 96.38 100 VAL A C 1
ATOM 794 O O . VAL A 1 100 ? -9.258 17.172 8 1 96.38 100 VAL A O 1
ATOM 797 N N . ALA A 1 101 ? -7.41 18.266 8.672 1 97.5 101 ALA A N 1
ATOM 798 C CA . ALA A 1 101 ? -6.602 17.047 8.695 1 97.5 101 ALA A CA 1
ATOM 799 C C . ALA A 1 101 ? -7.18 16.016 9.672 1 97.5 101 ALA A C 1
ATOM 801 O O . ALA A 1 101 ? -7.227 14.828 9.375 1 97.5 101 ALA A O 1
ATOM 802 N N . THR A 1 102 ? -7.598 16.5 10.812 1 98.31 102 THR A N 1
ATOM 803 C CA . THR A 1 102 ? -8.18 15.641 11.836 1 98.31 102 THR A CA 1
ATOM 804 C C . THR A 1 102 ? -9.508 15.055 11.359 1 98.31 102 THR A C 1
ATOM 806 O O . THR A 1 102 ? -9.734 13.852 11.469 1 98.31 102 THR A O 1
ATOM 809 N N . ALA A 1 103 ? -10.352 15.922 10.859 1 97.94 103 ALA A N 1
ATOM 810 C CA . ALA A 1 103 ? -11.656 15.477 10.391 1 97.94 103 ALA A CA 1
ATOM 811 C C . ALA A 1 103 ? -11.516 14.414 9.305 1 97.94 103 ALA A C 1
ATOM 813 O O . ALA A 1 103 ? -12.258 13.43 9.289 1 97.94 103 ALA A O 1
ATOM 814 N N . LEU A 1 104 ? -10.609 14.648 8.422 1 97.88 104 LEU A N 1
ATOM 815 C CA . LEU A 1 104 ? -10.398 13.727 7.316 1 97.88 104 LEU A CA 1
ATOM 816 C C . LEU A 1 104 ? -9.938 12.359 7.824 1 97.88 104 LEU A C 1
ATOM 818 O O . LEU A 1 104 ? -10.438 11.328 7.375 1 97.88 104 LEU A O 1
ATOM 822 N N . ARG A 1 105 ? -8.945 12.344 8.711 1 98.5 105 ARG A N 1
ATOM 823 C CA . ARG A 1 105 ? -8.477 11.078 9.258 1 98.5 105 ARG A CA 1
ATOM 824 C C . ARG A 1 105 ? -9.57 10.391 10.062 1 98.5 105 ARG A C 1
ATOM 826 O O . ARG A 1 105 ? -9.711 9.164 10.016 1 98.5 105 ARG A O 1
ATOM 833 N N . TYR A 1 106 ? -10.312 11.18 10.789 1 98.5 106 TYR A N 1
ATOM 834 C CA . TYR A 1 106 ? -11.43 10.648 11.562 1 98.5 106 TYR A CA 1
ATOM 835 C C . TYR A 1 106 ? -12.414 9.914 10.664 1 98.5 106 TYR A C 1
ATOM 837 O O . TYR A 1 106 ? -12.812 8.781 10.953 1 98.5 106 TYR A O 1
ATOM 845 N N . VAL A 1 107 ? -12.805 10.516 9.594 1 98.19 107 VAL A N 1
ATOM 846 C CA . VAL A 1 107 ? -13.758 9.93 8.656 1 98.19 107 VAL A CA 1
ATOM 847 C C . VAL A 1 107 ? -13.117 8.734 7.949 1 98.19 107 VAL A C 1
ATOM 849 O O . VAL A 1 107 ? -13.773 7.723 7.703 1 98.19 107 VAL A O 1
ATOM 852 N N . THR A 1 108 ? -11.859 8.867 7.594 1 98.62 108 THR A N 1
ATOM 853 C CA . THR A 1 108 ? -11.156 7.793 6.895 1 98.62 108 THR A CA 1
ATOM 854 C C . THR A 1 108 ? -11.156 6.52 7.73 1 98.62 108 THR A C 1
ATOM 856 O O . THR A 1 108 ? -11.352 5.422 7.199 1 98.62 108 THR A O 1
ATOM 859 N N . ILE A 1 109 ? -10.93 6.656 9.039 1 98.75 109 ILE A N 1
ATOM 860 C CA . ILE A 1 109 ? -10.953 5.496 9.922 1 98.75 109 ILE A CA 1
ATOM 861 C C . ILE A 1 109 ? -12.305 4.797 9.82 1 98.75 109 ILE A C 1
ATOM 863 O O . ILE A 1 109 ? -12.367 3.578 9.641 1 98.75 109 ILE A O 1
ATOM 867 N N . ARG A 1 110 ? -13.375 5.512 9.883 1 98.25 110 ARG A N 1
ATOM 868 C CA . ARG A 1 110 ? -14.719 4.945 9.828 1 98.25 110 ARG A CA 1
ATOM 869 C C . ARG A 1 110 ? -14.984 4.305 8.469 1 98.25 110 ARG A C 1
ATOM 871 O O . ARG A 1 110 ? -15.578 3.229 8.391 1 98.25 110 ARG A O 1
ATOM 878 N N . GLU A 1 111 ? -14.562 5.035 7.453 1 98.56 111 GLU A N 1
ATOM 879 C CA . GLU A 1 111 ? -14.75 4.512 6.105 1 98.56 111 GLU A CA 1
ATOM 880 C C . GLU A 1 111 ? -13.961 3.221 5.902 1 98.56 111 GLU A C 1
ATOM 882 O O . GLU A 1 111 ? -14.438 2.295 5.238 1 98.56 111 GLU A O 1
ATOM 887 N N . LEU A 1 112 ? -12.734 3.17 6.426 1 98.88 112 LEU A N 1
ATOM 888 C CA . LEU A 1 112 ? -11.914 1.968 6.285 1 98.88 112 LEU A CA 1
ATOM 889 C C . LEU A 1 112 ? -12.5 0.817 7.102 1 98.88 112 LEU A C 1
ATOM 891 O O . LEU A 1 112 ? -12.422 -0.342 6.688 1 98.88 112 LEU A O 1
ATOM 895 N N . ILE A 1 113 ? -13.047 1.121 8.289 1 98.88 113 ILE A N 1
ATOM 896 C CA . ILE A 1 113 ? -13.742 0.095 9.055 1 98.88 113 ILE A CA 1
ATOM 897 C C . ILE A 1 113 ? -14.867 -0.502 8.211 1 98.88 113 ILE A C 1
ATOM 899 O O . ILE A 1 113 ? -14.977 -1.724 8.086 1 98.88 113 ILE A O 1
ATOM 903 N N . SER A 1 114 ? -15.688 0.38 7.648 1 98.81 114 SER A N 1
ATOM 904 C CA . SER A 1 114 ? -16.781 -0.067 6.793 1 98.81 114 SER A CA 1
ATOM 905 C C . SER A 1 114 ? -16.266 -0.889 5.617 1 98.81 114 SER A C 1
ATOM 907 O O . SER A 1 114 ? -16.875 -1.896 5.246 1 98.81 114 SER A O 1
ATOM 909 N N . LEU A 1 115 ? -15.195 -0.436 5.039 1 98.88 115 LEU A N 1
ATOM 910 C CA . LEU A 1 115 ? -14.578 -1.141 3.92 1 98.88 115 LEU A CA 1
ATOM 911 C C . LEU A 1 115 ? -14.117 -2.531 4.34 1 98.88 115 LEU A C 1
ATOM 913 O O . LEU A 1 115 ? -14.312 -3.504 3.607 1 98.88 115 LEU A O 1
ATOM 917 N N . LEU A 1 116 ? -13.484 -2.611 5.508 1 98.94 116 LEU A N 1
ATOM 918 C CA . LEU A 1 116 ? -12.992 -3.889 6.016 1 98.94 116 LEU A CA 1
ATOM 919 C C . LEU A 1 116 ? -14.148 -4.848 6.281 1 98.94 116 LEU A C 1
ATOM 921 O O . LEU A 1 116 ? -14.008 -6.059 6.086 1 98.94 116 LEU A O 1
ATOM 925 N N . TRP A 1 117 ? -15.289 -4.336 6.695 1 98.88 117 TRP A N 1
ATOM 926 C CA . TRP A 1 117 ? -16.484 -5.168 6.852 1 98.88 117 TRP A CA 1
ATOM 927 C C . TRP A 1 117 ? -16.906 -5.766 5.516 1 98.88 117 TRP A C 1
ATOM 929 O O . TRP A 1 117 ? -17.266 -6.945 5.441 1 98.88 117 TRP A O 1
ATOM 939 N N . GLU A 1 118 ? -16.875 -4.922 4.504 1 98.88 118 GLU A N 1
ATOM 940 C CA . GLU A 1 118 ? -17.281 -5.41 3.189 1 98.88 118 GLU A CA 1
ATOM 941 C C . GLU A 1 118 ? -16.297 -6.461 2.666 1 98.88 118 GLU A C 1
ATOM 943 O O . GLU A 1 118 ? -16.703 -7.414 1.997 1 98.88 118 GLU A O 1
ATOM 948 N N . ILE A 1 119 ? -15 -6.277 2.898 1 98.94 119 ILE A N 1
ATOM 949 C CA . ILE A 1 119 ? -14.023 -7.289 2.51 1 98.94 119 ILE A CA 1
ATOM 950 C C . ILE A 1 119 ? -14.328 -8.602 3.223 1 98.94 119 ILE A C 1
ATOM 952 O O . ILE A 1 119 ? -14.328 -9.672 2.6 1 98.94 119 ILE A O 1
ATOM 956 N N . ASN A 1 120 ? -14.586 -8.539 4.535 1 98.88 120 ASN A N 1
ATOM 957 C CA . ASN A 1 120 ? -14.883 -9.742 5.312 1 98.88 120 ASN A CA 1
ATOM 958 C C . ASN A 1 120 ? -16.172 -10.414 4.848 1 98.88 120 ASN A C 1
ATOM 960 O O . ASN A 1 120 ? -16.281 -11.641 4.871 1 98.88 120 ASN A O 1
ATOM 964 N N . ARG A 1 121 ? -17.156 -9.594 4.461 1 98.75 121 ARG A N 1
ATOM 965 C CA . ARG A 1 121 ? -18.391 -10.156 3.93 1 98.75 121 ARG A CA 1
ATOM 966 C C . ARG A 1 121 ? -18.125 -10.961 2.662 1 98.75 121 ARG A C 1
ATOM 968 O O . ARG A 1 121 ? -18.672 -12.047 2.486 1 98.75 121 ARG A O 1
ATOM 975 N N . LEU A 1 122 ? -17.328 -10.406 1.771 1 98.88 122 LEU A N 1
ATOM 976 C CA . LEU A 1 122 ? -17 -11.133 0.554 1 98.88 122 LEU A CA 1
ATOM 977 C C . LEU A 1 122 ? -16.188 -12.383 0.875 1 98.88 122 LEU A C 1
ATOM 979 O O . LEU A 1 122 ? -16.391 -13.438 0.276 1 98.88 122 LEU A O 1
ATOM 983 N N . ARG A 1 123 ? -15.227 -12.289 1.816 1 98.88 123 ARG A N 1
ATOM 984 C CA . ARG A 1 123 ? -14.461 -13.453 2.234 1 98.88 123 ARG A CA 1
ATOM 985 C C . ARG A 1 123 ? -15.383 -14.562 2.74 1 98.88 123 ARG A C 1
ATOM 987 O O . ARG A 1 123 ? -15.195 -15.734 2.412 1 98.88 123 ARG A O 1
ATOM 994 N N . ASP A 1 124 ? -16.344 -14.148 3.494 1 98.75 124 ASP A N 1
ATOM 995 C CA . ASP A 1 124 ? -17.312 -15.102 4.023 1 98.75 124 ASP A CA 1
ATOM 996 C C . ASP A 1 124 ? -18.094 -15.773 2.898 1 98.75 124 ASP A C 1
ATOM 998 O O . ASP A 1 124 ? -18.297 -16.984 2.906 1 98.75 124 ASP A O 1
ATOM 1002 N N . SER A 1 125 ? -18.578 -14.977 1.974 1 98.75 125 SER A N 1
ATOM 1003 C CA . SER A 1 125 ? -19.312 -15.508 0.828 1 98.75 125 SER A CA 1
ATOM 1004 C C . SER A 1 125 ? -18.469 -16.484 0.03 1 98.75 125 SER A C 1
ATOM 1006 O O . SER A 1 125 ? -18.969 -17.516 -0.444 1 98.75 125 SER A O 1
ATOM 1008 N N . LEU A 1 126 ? -17.219 -16.172 -0.168 1 98.88 126 LEU A N 1
ATOM 1009 C CA . LEU A 1 126 ? -16.312 -17.031 -0.912 1 98.88 126 LEU A CA 1
ATOM 1010 C C . LEU A 1 126 ? -16.109 -18.359 -0.195 1 98.88 126 LEU A C 1
ATOM 1012 O O . LEU A 1 126 ? -16.125 -19.406 -0.83 1 98.88 126 LEU A O 1
ATOM 1016 N N . ILE A 1 127 ? -15.906 -18.312 1.142 1 98.69 127 ILE A N 1
ATOM 1017 C CA . ILE A 1 127 ? -15.695 -19.531 1.923 1 98.69 127 ILE A CA 1
ATOM 1018 C C . ILE A 1 127 ? -16.938 -20.406 1.859 1 98.69 127 ILE A C 1
ATOM 1020 O O . ILE A 1 127 ? -16.844 -21.625 1.639 1 98.69 127 ILE A O 1
ATOM 1024 N N . ASP A 1 128 ? -18.125 -19.844 1.988 1 98.38 128 ASP A N 1
ATOM 1025 C CA . ASP A 1 128 ? -19.391 -20.594 1.911 1 98.38 128 ASP A CA 1
ATOM 1026 C C . ASP A 1 128 ? -19.547 -21.234 0.54 1 98.38 128 ASP A C 1
ATOM 1028 O O . ASP A 1 128 ? -19.875 -22.422 0.445 1 98.38 128 ASP A O 1
ATOM 1032 N N . ALA A 1 129 ? -19.391 -20.438 -0.47 1 98.56 129 ALA A N 1
ATOM 1033 C CA . ALA A 1 129 ? -19.516 -20.953 -1.829 1 98.56 129 ALA A CA 1
ATOM 1034 C C . ALA A 1 129 ? -18.516 -22.078 -2.096 1 98.56 129 ALA A C 1
ATOM 1036 O O . ALA A 1 129 ? -18.828 -23.062 -2.768 1 98.56 129 ALA A O 1
ATOM 1037 N N . ALA A 1 130 ? -17.297 -21.891 -1.618 1 98.5 130 ALA A N 1
ATOM 1038 C CA . ALA A 1 130 ? -16.266 -22.906 -1.799 1 98.5 130 ALA A CA 1
ATOM 1039 C C . ALA A 1 130 ? -16.656 -24.203 -1.119 1 98.5 130 ALA A C 1
ATOM 1041 O O . ALA A 1 130 ? -16.469 -25.297 -1.683 1 98.5 130 ALA A O 1
ATOM 1042 N N . LEU A 1 131 ? -17.219 -24.109 0.093 1 97.62 131 LEU A N 1
ATOM 1043 C CA . LEU A 1 131 ? -17.641 -25.297 0.832 1 97.62 131 LEU A CA 1
ATOM 1044 C C . LEU A 1 131 ? -18.781 -26 0.108 1 97.62 131 LEU A C 1
ATOM 1046 O O . LEU A 1 131 ? -18.828 -27.234 0.073 1 97.62 131 LEU A O 1
ATOM 1050 N N . MET A 1 132 ? -19.656 -25.297 -0.52 1 96.94 132 MET A N 1
ATOM 1051 C CA . MET A 1 132 ? -20.812 -25.844 -1.209 1 96.94 132 MET A CA 1
ATOM 1052 C C . MET A 1 132 ? -20.406 -26.516 -2.521 1 96.94 132 MET A C 1
ATOM 1054 O O . MET A 1 132 ? -21.172 -27.297 -3.08 1 96.94 132 MET A O 1
ATOM 1058 N N . ASN A 1 133 ? -19.266 -26.141 -3.029 1 97.25 133 ASN A N 1
ATOM 1059 C CA . ASN A 1 133 ? -18.844 -26.641 -4.332 1 97.25 133 ASN A CA 1
ATOM 1060 C C . ASN A 1 133 ? -17.531 -27.438 -4.234 1 97.25 133 ASN A C 1
ATOM 1062 O O . ASN A 1 133 ? -16.719 -27.406 -5.164 1 97.25 133 ASN A O 1
ATOM 1066 N N . LEU A 1 134 ? -17.328 -28.125 -3.182 1 95 134 LEU A N 1
ATOM 1067 C CA . LEU A 1 134 ? -16.078 -28.781 -2.846 1 95 134 LEU A CA 1
ATOM 1068 C C . LEU A 1 134 ? -15.695 -29.812 -3.912 1 95 134 LEU A C 1
ATOM 1070 O O . LEU A 1 134 ? -14.516 -29.938 -4.266 1 95 134 LEU A O 1
ATOM 1074 N N . GLU A 1 135 ? -16.719 -30.422 -4.48 1 92.56 135 GLU A N 1
ATOM 1075 C CA . GLU A 1 135 ? -16.438 -31.562 -5.352 1 92.56 135 GLU A CA 1
ATOM 1076 C C . GLU A 1 135 ? -16.641 -31.203 -6.816 1 92.56 135 GLU A C 1
ATOM 1078 O O . GLU A 1 135 ? -16.375 -32.031 -7.707 1 92.56 135 GLU A O 1
ATOM 1083 N N . LYS A 1 136 ? -17.078 -30.031 -7.062 1 94.62 136 LYS A N 1
ATOM 1084 C CA . LYS A 1 136 ? -17.344 -29.641 -8.445 1 94.62 136 LYS A CA 1
ATOM 1085 C C . LYS A 1 136 ? -16.062 -29.375 -9.211 1 94.62 136 LYS A C 1
ATOM 1087 O O . LYS A 1 136 ? -15.344 -28.406 -8.906 1 94.62 136 LYS A O 1
ATOM 1092 N N . ARG A 1 137 ? -15.883 -30.109 -10.273 1 93.62 137 ARG A N 1
ATOM 1093 C CA . ARG A 1 137 ? -14.641 -30.047 -11.031 1 93.62 137 ARG A CA 1
ATOM 1094 C C . ARG A 1 137 ? -14.75 -29.047 -12.172 1 93.62 137 ARG A C 1
ATOM 1096 O O . ARG A 1 137 ? -15.789 -28.953 -12.828 1 93.62 137 ARG A O 1
ATOM 1103 N N . ILE A 1 138 ? -13.758 -28.219 -12.234 1 94.62 138 ILE A N 1
ATOM 1104 C CA . ILE A 1 138 ? -13.578 -27.312 -13.367 1 94.62 138 ILE A CA 1
ATOM 1105 C C . ILE A 1 138 ? -12.109 -27.297 -13.781 1 94.62 138 ILE A C 1
ATOM 1107 O O . ILE A 1 138 ? -11.234 -27.656 -12.992 1 94.62 138 ILE A O 1
ATOM 1111 N N . PRO A 1 139 ? -11.867 -26.969 -15.07 1 93.25 139 PRO A N 1
ATOM 1112 C CA . PRO A 1 139 ? -10.453 -26.797 -15.43 1 93.25 139 PRO A CA 1
ATOM 1113 C C . PRO A 1 139 ? -9.844 -25.531 -14.812 1 93.25 139 PRO A C 1
ATOM 1115 O O . PRO A 1 139 ? -10.531 -24.516 -14.664 1 93.25 139 PRO A O 1
ATOM 1118 N N . ALA A 1 140 ? -8.633 -25.656 -14.375 1 93.81 140 ALA A N 1
ATOM 1119 C CA . ALA A 1 140 ? -7.809 -24.453 -14.211 1 93.81 140 ALA A CA 1
ATOM 1120 C C . ALA A 1 140 ? -7.25 -23.984 -15.547 1 93.81 140 ALA A C 1
ATOM 1122 O O . ALA A 1 140 ? -6.875 -24.797 -16.391 1 93.81 140 ALA A O 1
ATOM 1123 N N . PHE A 1 141 ? -7.195 -22.688 -15.695 1 93.62 141 PHE A N 1
ATOM 1124 C CA . PHE A 1 141 ? -6.77 -22.156 -16.984 1 93.62 141 PHE A CA 1
ATOM 1125 C C . PHE A 1 141 ? -5.422 -21.453 -16.844 1 93.62 141 PHE A C 1
ATOM 1127 O O . PHE A 1 141 ? -5.152 -20.781 -15.844 1 93.62 141 PHE A O 1
ATOM 1134 N N . THR A 1 142 ? -4.562 -21.656 -17.766 1 93.94 142 THR A N 1
ATOM 1135 C CA . THR A 1 142 ? -3.418 -20.812 -18.094 1 93.94 142 THR A CA 1
ATOM 1136 C C . THR A 1 142 ? -3.494 -20.328 -19.547 1 93.94 142 THR A C 1
ATOM 1138 O O . THR A 1 142 ? -3.912 -21.078 -20.438 1 93.94 142 THR A O 1
ATOM 1141 N N . HIS A 1 143 ? -3.234 -19.109 -19.828 1 93.62 143 HIS A N 1
ATOM 1142 C CA . HIS A 1 143 ? -3.436 -18.516 -21.141 1 93.62 143 HIS A CA 1
ATOM 1143 C C . HIS A 1 143 ? -4.887 -18.656 -21.594 1 93.62 143 HIS A C 1
ATOM 1145 O O . HIS A 1 143 ? -5.156 -18.781 -22.797 1 93.62 143 HIS A O 1
ATOM 1151 N N . LEU A 1 144 ? -5.758 -18.828 -20.625 1 93.56 144 LEU A N 1
ATOM 1152 C CA . LEU A 1 144 ? -7.184 -19.078 -20.812 1 93.56 144 LEU A CA 1
ATOM 1153 C C . LEU A 1 144 ? -7.418 -20.375 -21.562 1 93.56 144 LEU A C 1
ATOM 1155 O O . LEU A 1 144 ? -8.43 -20.531 -22.25 1 93.56 144 LEU A O 1
ATOM 1159 N N . GLN A 1 145 ? -6.441 -21.234 -21.594 1 93.31 145 GLN A N 1
ATOM 1160 C CA . GLN A 1 145 ? -6.57 -22.609 -22.078 1 93.31 145 GLN A CA 1
ATOM 1161 C C . GLN A 1 145 ? -6.688 -23.594 -20.922 1 93.31 145 GLN A C 1
ATOM 1163 O O . GLN A 1 145 ? -6.031 -23.422 -19.891 1 93.31 145 GLN A O 1
ATOM 1168 N N . PRO A 1 146 ? -7.535 -24.578 -21.078 1 92.44 146 PRO A N 1
ATOM 1169 C CA . PRO A 1 146 ? -7.578 -25.578 -20 1 92.44 146 PRO A CA 1
ATOM 1170 C C . PRO A 1 146 ? -6.215 -26.219 -19.734 1 92.44 146 PRO A C 1
ATOM 1172 O O . PRO A 1 146 ? -5.59 -26.75 -20.656 1 92.44 146 PRO A O 1
ATOM 1175 N N . ALA A 1 147 ? -5.84 -26.109 -18.516 1 92.5 147 ALA A N 1
ATOM 1176 C CA . ALA A 1 147 ? -4.48 -26.531 -18.188 1 92.5 147 ALA A CA 1
ATOM 1177 C C . ALA A 1 147 ? -4.492 -27.781 -17.312 1 92.5 147 ALA A C 1
ATOM 1179 O O . ALA A 1 147 ? -3.928 -28.812 -17.703 1 92.5 147 ALA A O 1
ATOM 1180 N N . GLN A 1 148 ? -5.094 -27.688 -16.203 1 92.44 148 GLN A N 1
ATOM 1181 C CA . GLN A 1 148 ? -5.133 -28.781 -15.234 1 92.44 148 GLN A CA 1
ATOM 1182 C C . GLN A 1 148 ? -6.527 -28.938 -14.641 1 92.44 148 GLN A C 1
ATOM 1184 O O . GLN A 1 148 ? -7.32 -27.984 -14.633 1 92.44 148 GLN A O 1
ATOM 1189 N N . PRO A 1 149 ? -6.789 -30.203 -14.172 1 91.44 149 PRO A N 1
ATOM 1190 C CA . PRO A 1 149 ? -8.031 -30.328 -13.406 1 91.44 149 PRO A CA 1
ATOM 1191 C C . PRO A 1 149 ? -7.992 -29.578 -12.086 1 91.44 149 PRO A C 1
ATOM 1193 O O . PRO A 1 149 ? -6.957 -29.531 -11.414 1 91.44 149 PRO A O 1
ATOM 1196 N N . SER A 1 150 ? -9.102 -28.953 -11.781 1 93.75 150 SER A N 1
ATOM 1197 C CA . SER A 1 150 ? -9.281 -28.203 -10.531 1 93.75 150 SER A CA 1
ATOM 1198 C C . SER A 1 150 ? -10.727 -28.281 -10.055 1 93.75 150 SER A C 1
ATOM 1200 O O . SER A 1 150 ? -11.5 -29.125 -10.508 1 93.75 150 SER A O 1
ATOM 1202 N N . THR A 1 151 ? -10.977 -27.547 -9.008 1 95.12 151 THR A N 1
ATOM 1203 C CA . THR A 1 151 ? -12.344 -27.469 -8.492 1 95.12 151 THR A CA 1
ATOM 1204 C C . THR A 1 151 ? -12.781 -26.016 -8.336 1 95.12 151 THR A C 1
ATOM 1206 O O . THR A 1 151 ? -11.945 -25.109 -8.266 1 95.12 151 THR A O 1
ATOM 1209 N N . VAL A 1 152 ? -14.086 -25.859 -8.344 1 97.25 152 VAL A N 1
ATOM 1210 C CA . VAL A 1 152 ? -14.656 -24.547 -8.062 1 97.25 152 VAL A CA 1
ATOM 1211 C C . VAL A 1 152 ? -14.141 -24.031 -6.719 1 97.25 152 VAL A C 1
ATOM 1213 O O . VAL A 1 152 ? -13.789 -22.859 -6.594 1 97.25 152 VAL A O 1
ATOM 1216 N N . SER A 1 153 ? -14.078 -24.922 -5.801 1 97.56 153 SER A N 1
ATOM 1217 C CA . SER A 1 153 ? -13.625 -24.562 -4.461 1 97.56 153 SER A CA 1
ATOM 1218 C C . SER A 1 153 ? -12.188 -24.047 -4.484 1 97.56 153 SER A C 1
ATOM 1220 O O . SER A 1 153 ? -11.867 -23.062 -3.812 1 97.56 153 SER A O 1
ATOM 1222 N N . HIS A 1 154 ? -11.336 -24.703 -5.203 1 97 154 HIS A N 1
ATOM 1223 C CA . HIS A 1 154 ? -9.945 -24.281 -5.363 1 97 154 HIS A CA 1
ATOM 1224 C C . HIS A 1 154 ? -9.852 -22.859 -5.902 1 97 154 HIS A C 1
ATOM 1226 O O . HIS A 1 154 ? -9.07 -22.062 -5.398 1 97 154 HIS A O 1
ATOM 1232 N N . TYR A 1 155 ? -10.625 -22.562 -6.863 1 97.88 155 TYR A N 1
ATOM 1233 C CA . TYR A 1 155 ? -10.672 -21.234 -7.48 1 97.88 155 TYR A CA 1
ATOM 1234 C C . TYR A 1 155 ? -11.172 -20.188 -6.492 1 97.88 155 TYR A C 1
ATOM 1236 O O . TYR A 1 155 ? -10.539 -19.141 -6.312 1 97.88 155 TYR A O 1
ATOM 1244 N N . LEU A 1 156 ? -12.273 -20.469 -5.859 1 98.62 156 LEU A N 1
ATOM 1245 C CA . LEU A 1 156 ? -12.875 -19.5 -4.949 1 98.62 156 LEU A CA 1
ATOM 1246 C C . LEU A 1 156 ? -11.945 -19.203 -3.773 1 98.62 156 LEU A C 1
ATOM 1248 O O . LEU A 1 156 ? -11.859 -18.062 -3.314 1 98.62 156 LEU A O 1
ATOM 1252 N N . LEU A 1 157 ? -11.258 -20.219 -3.324 1 98.12 157 LEU A N 1
ATOM 1253 C CA . LEU A 1 157 ? -10.328 -20.047 -2.217 1 98.12 157 LEU A CA 1
ATOM 1254 C C . LEU A 1 157 ? -9.148 -19.172 -2.629 1 98.12 157 LEU A C 1
ATOM 1256 O O . LEU A 1 157 ? -8.602 -18.422 -1.812 1 98.12 157 LEU A O 1
ATOM 1260 N N . SER A 1 158 ? -8.703 -19.234 -3.881 1 98.31 158 SER A N 1
ATOM 1261 C CA . SER A 1 158 ? -7.637 -18.359 -4.359 1 98.31 158 SER A CA 1
ATOM 1262 C C . SER A 1 158 ? -8.016 -16.891 -4.219 1 98.31 158 SER A C 1
ATOM 1264 O O . SER A 1 158 ? -7.168 -16.062 -3.9 1 98.31 158 SER A O 1
ATOM 1266 N N . ILE A 1 159 ? -9.258 -16.547 -4.426 1 98.5 159 ILE A N 1
ATOM 1267 C CA . ILE A 1 159 ? -9.75 -15.188 -4.301 1 98.5 159 ILE A CA 1
ATOM 1268 C C . ILE A 1 159 ? -9.758 -14.766 -2.834 1 98.5 159 ILE A C 1
ATOM 1270 O O . ILE A 1 159 ? -9.383 -13.641 -2.5 1 98.5 159 ILE A O 1
ATOM 1274 N N . GLU A 1 160 ? -10.188 -15.703 -1.994 1 98.69 160 GLU A N 1
ATOM 1275 C CA . GLU A 1 160 ? -10.203 -15.406 -0.564 1 98.69 160 GLU A CA 1
ATOM 1276 C C . GLU A 1 160 ? -8.812 -15.055 -0.054 1 98.69 160 GLU A C 1
ATOM 1278 O O . GLU A 1 160 ? -8.648 -14.125 0.738 1 98.69 160 GLU A O 1
ATOM 1283 N N . TYR A 1 161 ? -7.801 -15.75 -0.474 1 97.69 161 TYR A N 1
ATOM 1284 C CA . TYR A 1 161 ? -6.426 -15.469 -0.07 1 97.69 161 TYR A CA 1
ATOM 1285 C C . TYR A 1 161 ? -6.004 -14.078 -0.519 1 97.69 161 TYR A C 1
ATOM 1287 O O . TYR A 1 161 ? -5.324 -13.359 0.22 1 97.69 161 TYR A O 1
ATOM 1295 N N . GLU A 1 162 ? -6.395 -13.711 -1.793 1 97.25 162 GLU A N 1
ATOM 1296 C CA . GLU A 1 162 ? -6.098 -12.367 -2.293 1 97.25 162 GLU A CA 1
ATOM 1297 C C . GLU A 1 162 ? -6.719 -11.297 -1.402 1 97.25 162 GLU A C 1
ATOM 1299 O O . GLU A 1 162 ? -6.066 -10.305 -1.07 1 97.25 162 GLU A O 1
ATOM 1304 N N . LEU A 1 163 ? -7.949 -11.539 -1.062 1 98.69 163 LEU A N 1
ATOM 1305 C CA . LEU A 1 163 ? -8.664 -10.586 -0.22 1 98.69 163 LEU A CA 1
ATOM 1306 C C . LEU A 1 163 ? -8.023 -10.492 1.161 1 98.69 163 LEU A C 1
ATOM 1308 O O . LEU A 1 163 ? -7.938 -9.406 1.736 1 98.69 163 LEU A O 1
ATOM 1312 N N . PHE A 1 164 ? -7.586 -11.625 1.659 1 98.44 164 PHE A N 1
ATOM 1313 C CA . PHE A 1 164 ? -6.945 -11.664 2.969 1 98.44 164 PHE A CA 1
ATOM 1314 C C . PHE A 1 164 ? -5.691 -10.797 2.984 1 98.44 164 PHE A C 1
ATOM 1316 O O . PHE A 1 164 ? -5.473 -10.031 3.922 1 98.44 164 PHE A O 1
ATOM 1323 N N . HIS A 1 165 ? -4.852 -10.883 1.98 1 97.94 165 HIS A N 1
ATOM 1324 C CA . HIS A 1 165 ? -3.645 -10.07 1.876 1 97.94 165 HIS A CA 1
ATOM 1325 C C . HIS A 1 165 ? -3.977 -8.578 1.872 1 97.94 165 HIS A C 1
ATOM 1327 O O . HIS A 1 165 ? -3.316 -7.793 2.549 1 97.94 165 HIS A O 1
ATOM 1333 N N . HIS A 1 166 ? -4.98 -8.227 1.113 1 98.75 166 HIS A N 1
ATOM 1334 C CA . HIS A 1 166 ? -5.371 -6.824 1.029 1 98.75 166 HIS A CA 1
ATOM 1335 C C . HIS A 1 166 ? -6.004 -6.348 2.334 1 98.75 166 HIS A C 1
ATOM 1337 O O . HIS A 1 166 ? -5.766 -5.219 2.768 1 98.75 166 HIS A O 1
ATOM 1343 N N . TYR A 1 167 ? -6.816 -7.266 2.971 1 98.75 167 TYR A N 1
ATOM 1344 C CA . TYR A 1 167 ? -7.402 -6.949 4.27 1 98.75 167 TYR A CA 1
ATOM 1345 C C . TYR A 1 167 ? -6.32 -6.598 5.285 1 98.75 167 TYR A C 1
ATOM 1347 O O . TYR A 1 167 ? -6.398 -5.562 5.949 1 98.75 167 TYR A O 1
ATOM 1355 N N . ARG A 1 168 ? -5.309 -7.41 5.383 1 98.31 168 ARG A N 1
ATOM 1356 C CA . ARG A 1 168 ? -4.246 -7.219 6.363 1 98.31 168 ARG A CA 1
ATOM 1357 C C . ARG A 1 168 ? -3.453 -5.945 6.074 1 98.31 168 ARG A C 1
ATOM 1359 O O . ARG A 1 168 ? -2.973 -5.285 6.996 1 98.31 168 ARG A O 1
ATOM 1366 N N . SER A 1 169 ? -3.254 -5.672 4.832 1 98.62 169 SER A N 1
ATOM 1367 C CA . SER A 1 169 ? -2.531 -4.461 4.449 1 98.62 169 SER A CA 1
ATOM 1368 C C . SER A 1 169 ? -3.305 -3.207 4.84 1 98.62 169 SER A C 1
ATOM 1370 O O . SER A 1 169 ? -2.725 -2.25 5.355 1 98.62 169 SER A O 1
ATOM 1372 N N . ILE A 1 170 ? -4.617 -3.215 4.562 1 98.81 170 ILE A N 1
ATOM 1373 C CA . ILE A 1 170 ? -5.449 -2.068 4.914 1 98.81 170 ILE A CA 1
ATOM 1374 C C . ILE A 1 170 ? -5.516 -1.928 6.434 1 98.81 170 ILE A C 1
ATOM 1376 O O . ILE A 1 170 ? -5.441 -0.816 6.961 1 98.81 170 ILE A O 1
ATOM 1380 N N . TRP A 1 171 ? -5.633 -3.064 7.094 1 98.69 171 TRP A N 1
ATOM 1381 C CA . TRP A 1 171 ? -5.648 -3.066 8.555 1 98.69 171 TRP A CA 1
ATOM 1382 C C . TRP A 1 171 ? -4.387 -2.42 9.117 1 98.69 171 TRP A C 1
ATOM 1384 O O . TRP A 1 171 ? -4.461 -1.581 10.016 1 98.69 171 TRP A O 1
ATOM 1394 N N . HIS A 1 172 ? -3.275 -2.752 8.57 1 98.31 172 HIS A N 1
ATOM 1395 C CA . HIS A 1 172 ? -1.996 -2.213 9.016 1 98.31 172 HIS A CA 1
ATOM 1396 C C . HIS A 1 172 ? -1.938 -0.702 8.828 1 98.31 172 HIS A C 1
ATOM 1398 O O . HIS A 1 172 ? -1.581 0.03 9.758 1 98.31 172 HIS A O 1
ATOM 1404 N N . VAL A 1 173 ? -2.301 -0.242 7.684 1 98.38 173 VAL A N 1
ATOM 1405 C CA . VAL A 1 173 ? -2.189 1.179 7.371 1 98.38 173 VAL A CA 1
ATOM 1406 C C . VAL A 1 173 ? -3.188 1.973 8.211 1 98.38 173 VAL A C 1
ATOM 1408 O O . VAL A 1 173 ? -2.879 3.07 8.68 1 98.38 173 VAL A O 1
ATOM 1411 N N . MET A 1 174 ? -4.402 1.402 8.398 1 98.56 174 MET A N 1
ATOM 1412 C CA . MET A 1 174 ? -5.418 2.07 9.211 1 98.56 174 MET A CA 1
ATOM 1413 C C . MET A 1 174 ? -4.926 2.275 10.641 1 98.56 174 MET A C 1
ATOM 1415 O O . MET A 1 174 ? -4.996 3.385 11.172 1 98.56 174 MET A O 1
ATOM 1419 N N . ARG A 1 175 ? -4.289 1.301 11.203 1 97.88 175 ARG A N 1
ATOM 1420 C CA . ARG A 1 175 ? -3.912 1.337 12.617 1 97.88 175 ARG A CA 1
ATOM 1421 C C . ARG A 1 175 ? -2.637 2.15 12.82 1 97.88 175 ARG A C 1
ATOM 1423 O O . ARG A 1 175 ? -2.51 2.875 13.805 1 97.88 175 ARG A O 1
ATOM 1430 N N . GLU A 1 176 ? -1.721 2.08 11.828 1 97.38 176 GLU A N 1
ATOM 1431 C CA . GLU A 1 176 ? -0.374 2.584 12.086 1 97.38 176 GLU A CA 1
ATOM 1432 C C . GLU A 1 176 ? -0.191 3.984 11.508 1 97.38 176 GLU A C 1
ATOM 1434 O O . GLU A 1 176 ? 0.716 4.715 11.914 1 97.38 176 GLU A O 1
ATOM 1439 N N . ILE A 1 177 ? -1.046 4.309 10.57 1 98.25 177 ILE A N 1
ATOM 1440 C CA . ILE A 1 177 ? -0.784 5.559 9.867 1 98.25 177 ILE A CA 1
ATOM 1441 C C . ILE A 1 177 ? -2.008 6.469 9.961 1 98.25 177 ILE A C 1
ATOM 1443 O O . ILE A 1 177 ? -1.895 7.637 10.336 1 98.25 177 ILE A O 1
ATOM 1447 N N . VAL A 1 178 ? -3.205 5.941 9.664 1 98.69 178 VAL A N 1
ATOM 1448 C CA . VAL A 1 178 ? -4.41 6.766 9.617 1 98.69 178 VAL A CA 1
ATOM 1449 C C . VAL A 1 178 ? -4.84 7.133 11.039 1 98.69 178 VAL A C 1
ATOM 1451 O O . VAL A 1 178 ? -5.234 8.273 11.297 1 98.69 178 VAL A O 1
ATOM 1454 N N . ASP A 1 179 ? -4.703 6.23 12 1 98.69 179 ASP A N 1
ATOM 1455 C CA . ASP A 1 179 ? -5.238 6.359 13.352 1 98.69 179 ASP A CA 1
ATOM 1456 C C . ASP A 1 179 ? -4.277 7.145 14.242 1 98.69 179 ASP A C 1
ATOM 1458 O O . ASP A 1 179 ? -3.92 6.684 15.328 1 98.69 179 ASP A O 1
ATOM 1462 N N . LEU A 1 180 ? -3.76 8.25 13.727 1 98.56 180 LEU A N 1
ATOM 1463 C CA . LEU A 1 180 ? -2.938 9.219 14.453 1 98.56 180 LEU A CA 1
ATOM 1464 C C . LEU A 1 180 ? -3.535 10.617 14.359 1 98.56 180 LEU A C 1
ATOM 1466 O O . LEU A 1 180 ? -3.836 11.102 13.266 1 98.56 180 LEU A O 1
ATOM 1470 N N . CYS A 1 181 ? -3.711 11.312 15.43 1 98.44 181 CYS A N 1
ATOM 1471 C CA . CYS A 1 181 ? -4.473 12.547 15.539 1 98.44 181 CYS A CA 1
ATOM 1472 C C . CYS A 1 181 ? -3.613 13.75 15.164 1 98.44 181 CYS A C 1
ATOM 1474 O O . CYS A 1 181 ? -2.57 13.984 15.781 1 98.44 181 CYS A O 1
ATOM 1476 N N . PRO A 1 182 ? -4.078 14.57 14.258 1 98 182 PRO A N 1
ATOM 1477 C CA . PRO A 1 182 ? -3.357 15.797 13.906 1 98 182 PRO A CA 1
ATOM 1478 C C . PRO A 1 182 ? -3.729 16.969 14.812 1 98 182 PRO A C 1
ATOM 1480 O O . PRO A 1 182 ? -3.035 17.984 14.812 1 98 182 PRO A O 1
ATOM 1483 N N . LEU A 1 183 ? -4.77 16.906 15.562 1 97.69 183 LEU A N 1
ATOM 1484 C CA . LEU A 1 183 ? -5.344 18.062 16.25 1 97.69 183 LEU A CA 1
ATOM 1485 C C . LEU A 1 183 ? -4.359 18.641 17.25 1 97.69 183 LEU A C 1
ATOM 1487 O O . LEU A 1 183 ? -3.676 17.906 17.953 1 97.69 183 LEU A O 1
ATOM 1491 N N . GLY A 1 184 ? -4.332 19.938 17.266 1 95.69 184 GLY A N 1
ATOM 1492 C CA . GLY A 1 184 ? -3.406 20.625 18.141 1 95.69 184 GLY A CA 1
ATOM 1493 C C . GLY A 1 184 ? -2.115 21.031 17.453 1 95.69 184 GLY A C 1
ATOM 1494 O O . GLY A 1 184 ? -1.278 21.719 18.047 1 95.69 184 GLY A O 1
ATOM 1495 N N . SER A 1 185 ? -1.981 20.719 16.172 1 95.5 185 SER A N 1
ATOM 1496 C CA . SER A 1 185 ? -0.765 21.016 15.422 1 95.5 185 SER A CA 1
ATOM 1497 C C . SER A 1 185 ? -0.79 22.438 14.867 1 95.5 185 SER A C 1
ATOM 1499 O O . SER A 1 185 ? 0.224 22.938 14.375 1 95.5 185 SER A O 1
ATOM 1501 N N . GLY A 1 186 ? -1.925 23.125 15.008 1 93.06 186 GLY A N 1
ATOM 1502 C CA . GLY A 1 186 ? -2.004 24.438 14.391 1 93.06 186 GLY A CA 1
ATOM 1503 C C . GLY A 1 186 ? -1.857 24.406 12.883 1 93.06 186 GLY A C 1
ATOM 1504 O O . GLY A 1 186 ? -2.223 23.406 12.242 1 93.06 186 GLY A O 1
ATOM 1505 N N . PRO A 1 187 ? -1.388 25.469 12.328 1 91.94 187 PRO A N 1
ATOM 1506 C CA . PRO A 1 187 ? -1.244 25.5 10.875 1 91.94 187 PRO A CA 1
ATOM 1507 C C . PRO A 1 187 ? -0.051 24.688 10.383 1 91.94 187 PRO A C 1
ATOM 1509 O O . PRO A 1 187 ? -0.123 24.047 9.328 1 91.94 187 PRO A O 1
ATOM 1512 N N . ALA A 1 188 ? 1.034 24.719 11.133 1 93.31 188 ALA A N 1
ATOM 1513 C CA . ALA A 1 188 ? 2.236 24.031 10.68 1 93.31 188 ALA A CA 1
ATOM 1514 C C . ALA A 1 188 ? 3.158 23.703 11.852 1 93.31 188 ALA A C 1
ATOM 1516 O O . ALA A 1 188 ? 3.729 22.609 11.914 1 93.31 188 ALA A O 1
ATOM 1517 N N . ALA A 1 189 ? 3.32 24.703 12.766 1 92 189 ALA A N 1
ATOM 1518 C CA . ALA A 1 189 ? 4.336 24.594 13.805 1 92 189 ALA A CA 1
ATOM 1519 C C . ALA A 1 189 ? 3.705 24.594 15.195 1 92 189 ALA A C 1
ATOM 1521 O O . ALA A 1 189 ? 4.406 24.688 16.203 1 92 189 ALA A O 1
ATOM 1522 N N . GLY A 1 190 ? 2.445 24.484 15.281 1 90.19 190 GLY A N 1
ATOM 1523 C CA . GLY A 1 190 ? 1.762 24.438 16.562 1 90.19 190 GLY A CA 1
ATOM 1524 C C . GLY A 1 190 ? 1.139 25.766 16.953 1 90.19 190 GLY A C 1
ATOM 1525 O O . GLY A 1 190 ? 0.873 26.609 16.094 1 90.19 190 GLY A O 1
ATOM 1526 N N . SER A 1 191 ? 0.708 25.812 18.219 1 87.88 191 SER A N 1
ATOM 1527 C CA . SER A 1 191 ? 0.083 26.984 18.812 1 87.88 191 SER A CA 1
ATOM 1528 C C . SER A 1 191 ? 0.803 27.391 20.094 1 87.88 191 SER A C 1
ATOM 1530 O O . SER A 1 191 ? 1.491 26.578 20.719 1 87.88 191 SER A O 1
ATOM 1532 N N . SER A 1 192 ? 0.773 28.719 20.359 1 85.88 192 SER A N 1
ATOM 1533 C CA . SER A 1 192 ? 1.311 29.172 21.641 1 85.88 192 SER A CA 1
ATOM 1534 C C . SER A 1 192 ? 0.394 28.797 22.797 1 85.88 192 SER A C 1
ATOM 1536 O O . SER A 1 192 ? 0.802 28.828 23.953 1 85.88 192 SER A O 1
ATOM 1538 N N . VAL A 1 193 ? -0.841 28.438 22.422 1 89.06 193 VAL A N 1
ATOM 1539 C CA . VAL A 1 193 ? -1.767 27.906 23.422 1 89.06 193 VAL A CA 1
ATOM 1540 C C . VAL A 1 193 ? -1.329 26.5 23.828 1 89.06 193 VAL A C 1
ATOM 1542 O O . VAL A 1 193 ? -1.081 25.641 22.969 1 89.06 193 VAL A O 1
ATOM 1545 N N . PRO A 1 194 ? -1.124 26.312 25.094 1 88.06 194 PRO A N 1
ATOM 1546 C CA . PRO A 1 194 ? -0.661 24.984 25.516 1 88.06 194 PRO A CA 1
ATOM 1547 C C . PRO A 1 194 ? -1.692 23.891 25.25 1 88.06 194 PRO A C 1
ATOM 1549 O O . PRO A 1 194 ? -2.588 23.672 26.078 1 88.06 194 PRO A O 1
ATOM 1552 N N . MET A 1 195 ? -1.518 23.172 24.219 1 90.94 195 MET A N 1
ATOM 1553 C CA . MET A 1 195 ? -2.43 22.109 23.844 1 90.94 195 MET A CA 1
ATOM 1554 C C . MET A 1 195 ? -1.877 20.75 24.25 1 90.94 195 MET A C 1
ATOM 1556 O O . MET A 1 195 ? -0.744 20.406 23.906 1 90.94 195 MET A O 1
ATOM 1560 N N . ASP A 1 196 ? -2.637 19.969 25.016 1 95.06 196 ASP A N 1
ATOM 1561 C CA . ASP A 1 196 ? -2.328 18.562 25.25 1 95.06 196 ASP A CA 1
ATOM 1562 C C . ASP A 1 196 ? -2.818 17.688 24.094 1 95.06 196 ASP A C 1
ATOM 1564 O O . ASP A 1 196 ? -3.934 17.172 24.141 1 95.06 196 ASP A O 1
ATOM 1568 N N . ARG A 1 197 ? -1.948 17.422 23.172 1 96.31 197 ARG A N 1
ATOM 1569 C CA . ARG A 1 197 ? -2.332 16.703 21.969 1 96.31 197 ARG A CA 1
ATOM 1570 C C . ARG A 1 197 ? -2.697 15.258 22.266 1 96.31 197 ARG A C 1
ATOM 1572 O O . ARG A 1 197 ? -3.48 14.648 21.547 1 96.31 197 ARG A O 1
ATOM 1579 N N . GLY A 1 198 ? -2.09 14.68 23.328 1 97 198 GLY A N 1
ATOM 1580 C CA . GLY A 1 198 ? -2.51 13.359 23.766 1 97 198 GLY A CA 1
ATOM 1581 C C . GLY A 1 198 ? -3.957 13.312 24.234 1 97 198 GLY A C 1
ATOM 1582 O O . GLY A 1 198 ? -4.695 12.391 23.891 1 97 198 GLY A O 1
ATOM 1583 N N . ARG A 1 199 ? -4.328 14.32 25 1 97.44 199 ARG A N 1
ATOM 1584 C CA . ARG A 1 199 ? -5.707 14.414 25.453 1 97.44 199 ARG A CA 1
ATOM 1585 C C . ARG A 1 199 ? -6.668 14.602 24.281 1 97.44 199 ARG A C 1
ATOM 1587 O O . ARG A 1 199 ? -7.746 14 24.266 1 97.44 199 ARG A O 1
ATOM 1594 N N . LEU A 1 200 ? -6.297 15.43 23.375 1 97.44 200 LEU A N 1
ATOM 1595 C CA . LEU A 1 200 ? -7.121 15.641 22.188 1 97.44 200 LEU A CA 1
ATOM 1596 C C . LEU A 1 200 ? -7.324 14.336 21.422 1 97.44 200 LEU A C 1
ATOM 1598 O O . LEU A 1 200 ? -8.445 14.023 21.016 1 97.44 200 LEU A O 1
ATOM 1602 N N . ALA A 1 201 ? -6.242 13.594 21.234 1 98.38 201 ALA A N 1
ATOM 1603 C CA . ALA A 1 201 ? -6.324 12.289 20.578 1 98.38 201 ALA A CA 1
ATOM 1604 C C . ALA A 1 201 ? -7.273 11.352 21.312 1 98.38 201 ALA A C 1
ATOM 1606 O O . ALA A 1 201 ? -8.102 10.68 20.703 1 98.38 201 ALA A O 1
ATOM 1607 N N . ASP A 1 202 ? -7.145 11.383 22.641 1 98.06 202 ASP A N 1
ATOM 1608 C CA . ASP A 1 202 ? -7.973 10.531 23.484 1 98.06 202 ASP A CA 1
ATOM 1609 C C . ASP A 1 202 ? -9.445 10.898 23.359 1 98.06 202 ASP A C 1
ATOM 1611 O O . ASP A 1 202 ? -10.305 10.023 23.281 1 98.06 202 ASP A O 1
ATOM 1615 N N . LEU A 1 203 ? -9.719 12.141 23.391 1 98 203 LEU A N 1
ATOM 1616 C CA . LEU A 1 203 ? -11.094 12.617 23.297 1 98 203 LEU A CA 1
ATOM 1617 C C . LEU A 1 203 ? -11.742 12.148 21.984 1 98 203 LEU A C 1
ATOM 1619 O O . LEU A 1 203 ? -12.93 11.82 21.969 1 98 203 LEU A O 1
ATOM 1623 N N . LEU A 1 204 ? -10.945 12.109 20.938 1 98.5 204 LEU A N 1
ATOM 1624 C CA . LEU A 1 204 ? -11.492 11.773 19.625 1 98.5 204 LEU A CA 1
ATOM 1625 C C . LEU A 1 204 ? -11.352 10.281 19.344 1 98.5 204 LEU A C 1
ATOM 1627 O O . LEU A 1 204 ? -11.812 9.797 18.312 1 98.5 204 LEU A O 1
ATOM 1631 N N . GLY A 1 205 ? -10.68 9.586 20.188 1 98.38 205 GLY A N 1
ATOM 1632 C CA . GLY A 1 205 ? -10.562 8.141 20.078 1 98.38 205 GLY A CA 1
ATOM 1633 C C . GLY A 1 205 ? -9.461 7.707 19.125 1 98.38 205 GLY A C 1
ATOM 1634 O O . GLY A 1 205 ? -9.508 6.602 18.578 1 98.38 205 GLY A O 1
ATOM 1635 N N . PHE A 1 206 ? -8.531 8.531 18.828 1 98.62 206 PHE A N 1
ATOM 1636 C CA . PHE A 1 206 ? -7.359 8.117 18.062 1 98.62 206 PHE A CA 1
ATOM 1637 C C . PHE A 1 206 ? -6.426 7.277 18.922 1 98.62 206 PHE A C 1
ATOM 1639 O O . PHE A 1 206 ? -6.395 7.426 20.156 1 98.62 206 PHE A O 1
ATOM 1646 N N . SER A 1 207 ? -5.613 6.426 18.281 1 97.69 207 SER A N 1
ATOM 1647 C CA . SER A 1 207 ? -4.711 5.535 19.016 1 97.69 207 SER A CA 1
ATOM 1648 C C . SER A 1 207 ? -3.432 6.254 19.422 1 97.69 207 SER A C 1
ATOM 1650 O O . SER A 1 207 ? -2.691 5.777 20.281 1 97.69 207 SER A O 1
ATOM 1652 N N . GLY A 1 208 ? -3.197 7.379 18.797 1 97.31 208 GLY A N 1
ATOM 1653 C CA . GLY A 1 208 ? -2.014 8.172 19.094 1 97.31 208 GLY A CA 1
ATOM 1654 C C . GLY A 1 208 ? -2.025 9.531 18.422 1 97.31 208 GLY A C 1
ATOM 1655 O O . GLY A 1 208 ? -3.053 9.961 17.891 1 97.31 208 GLY A O 1
ATOM 1656 N N . VAL A 1 209 ? -0.884 10.234 18.547 1 97.06 209 VAL A N 1
ATOM 1657 C CA . VAL A 1 209 ? -0.726 11.57 17.984 1 97.06 209 VAL A CA 1
ATOM 1658 C C . VAL A 1 209 ? 0.22 11.523 16.781 1 97.06 209 VAL A C 1
ATOM 1660 O O . VAL A 1 209 ? 1.225 10.805 16.812 1 97.06 209 VAL A O 1
ATOM 1663 N N . GLU A 1 210 ? -0.134 12.125 15.656 1 96.06 210 GLU A N 1
ATOM 1664 C CA . GLU A 1 210 ? 0.863 12.398 14.625 1 96.06 210 GLU A CA 1
ATOM 1665 C C . GLU A 1 210 ? 1.898 13.406 15.109 1 96.06 210 GLU A C 1
ATOM 1667 O O . GLU A 1 210 ? 1.659 14.617 15.078 1 96.06 210 GLU A O 1
ATOM 1672 N N . SER A 1 211 ? 3.004 13.055 15.469 1 90.56 211 SER A N 1
ATOM 1673 C CA . SER A 1 211 ? 3.881 13.75 16.406 1 90.56 211 SER A CA 1
ATOM 1674 C C . SER A 1 211 ? 4.473 15.008 15.789 1 90.56 211 SER A C 1
ATOM 1676 O O . SER A 1 211 ? 4.68 16.016 16.484 1 90.56 211 SER A O 1
ATOM 1678 N N . ASN A 1 212 ? 4.707 15.023 14.539 1 96.75 212 ASN A N 1
ATOM 1679 C CA . ASN A 1 212 ? 5.262 16.219 13.906 1 96.75 212 ASN A CA 1
ATOM 1680 C C . ASN A 1 212 ? 4.16 17.125 13.367 1 96.75 212 ASN A C 1
ATOM 1682 O O . ASN A 1 212 ? 3.359 16.703 12.531 1 96.75 212 ASN A O 1
ATOM 1686 N N . THR A 1 213 ? 4.176 18.344 13.844 1 95.94 213 THR A N 1
ATOM 1687 C CA . THR A 1 213 ? 3.057 19.219 13.539 1 95.94 213 THR A CA 1
ATOM 1688 C C . THR A 1 213 ? 3.051 19.594 12.062 1 95.94 213 THR A C 1
ATOM 1690 O O . THR A 1 213 ? 1.986 19.797 11.477 1 95.94 213 THR A O 1
ATOM 1693 N N . LEU A 1 214 ? 4.203 19.734 11.414 1 96.31 214 LEU A N 1
ATOM 1694 C CA . LEU A 1 214 ? 4.281 20.047 9.992 1 96.31 214 LEU A CA 1
ATOM 1695 C C . LEU A 1 214 ? 3.736 18.891 9.156 1 96.31 214 LEU A C 1
ATOM 1697 O O . LEU A 1 214 ? 2.98 19.109 8.211 1 96.31 214 LEU A O 1
ATOM 1701 N N . LEU A 1 215 ? 4.074 17.75 9.539 1 96.12 215 LEU A N 1
ATOM 1702 C CA . LEU A 1 215 ? 3.586 16.547 8.883 1 96.12 215 LEU A CA 1
ATOM 1703 C C . LEU A 1 215 ? 2.08 16.391 9.07 1 96.12 215 LEU A C 1
ATOM 1705 O O . LEU A 1 215 ? 1.366 16.016 8.133 1 96.12 215 LEU A O 1
ATOM 1709 N N . ALA A 1 216 ? 1.629 16.609 10.219 1 96.88 216 ALA A N 1
ATOM 1710 C CA . ALA A 1 216 ? 0.244 16.375 10.617 1 96.88 216 ALA A CA 1
ATOM 1711 C C . ALA A 1 216 ? -0.724 17.125 9.703 1 96.88 216 ALA A C 1
ATOM 1713 O O . ALA A 1 216 ? -1.804 16.625 9.391 1 96.88 216 ALA A O 1
ATOM 1714 N N . THR A 1 217 ? -0.326 18.266 9.258 1 95.94 217 THR A N 1
ATOM 1715 C CA . THR A 1 217 ? -1.252 19.109 8.5 1 95.94 217 THR A CA 1
ATOM 1716 C C . THR A 1 217 ? -0.94 19.031 7.008 1 95.94 217 THR A C 1
ATOM 1718 O O . THR A 1 217 ? -1.821 19.25 6.172 1 95.94 217 THR A O 1
ATOM 1721 N N . GLY A 1 218 ? 0.27 18.688 6.68 1 95.31 218 GLY A N 1
ATOM 1722 C CA . GLY A 1 218 ? 0.688 18.844 5.293 1 95.31 218 GLY A CA 1
ATOM 1723 C C . GLY A 1 218 ? 0.761 17.516 4.547 1 95.31 218 GLY A C 1
ATOM 1724 O O . GLY A 1 218 ? 0.811 17.5 3.314 1 95.31 218 GLY A O 1
ATOM 1725 N N . SER A 1 219 ? 0.754 16.453 5.219 1 95.88 219 SER A N 1
ATOM 1726 C CA . SER A 1 219 ? 0.944 15.156 4.57 1 95.88 219 SER A CA 1
ATOM 1727 C C . SER A 1 219 ? -0.393 14.523 4.191 1 95.88 219 SER A C 1
ATOM 1729 O O . SER A 1 219 ? -1.38 14.672 4.918 1 95.88 219 SER A O 1
ATOM 1731 N N . ARG A 1 220 ? -0.427 13.844 3.059 1 97.75 220 ARG A N 1
ATOM 1732 C CA . ARG A 1 220 ? -1.551 13.008 2.643 1 97.75 220 ARG A CA 1
ATOM 1733 C C . ARG A 1 220 ? -1.085 11.602 2.279 1 97.75 220 ARG A C 1
ATOM 1735 O O . ARG A 1 220 ? -1.718 10.922 1.47 1 97.75 220 ARG A O 1
ATOM 1742 N N . SER A 1 221 ? 0.005 11.172 2.889 1 97.38 221 SER A N 1
ATOM 1743 C CA . SER A 1 221 ? 0.517 9.828 2.627 1 97.38 221 SER A CA 1
ATOM 1744 C C . SER A 1 221 ? -0.497 8.758 3.027 1 97.38 221 SER A C 1
ATOM 1746 O O . SER A 1 221 ? -0.578 7.707 2.396 1 97.38 221 SER A O 1
ATOM 1748 N N . PHE A 1 222 ? -1.326 9.055 4.062 1 97.56 222 PHE A N 1
ATOM 1749 C CA . PHE A 1 222 ? -2.348 8.094 4.453 1 97.56 222 PHE A CA 1
ATOM 1750 C C . PHE A 1 222 ? -3.336 7.855 3.316 1 97.56 222 PHE A C 1
ATOM 1752 O O . PHE A 1 222 ? -3.803 6.734 3.113 1 97.56 222 PHE A O 1
ATOM 1759 N N . GLU A 1 223 ? -3.609 8.914 2.516 1 98.44 223 GLU A N 1
ATOM 1760 C CA . GLU A 1 223 ? -4.48 8.758 1.355 1 98.44 223 GLU A CA 1
ATOM 1761 C C . GLU A 1 223 ? -3.797 7.945 0.259 1 98.44 223 GLU A C 1
ATOM 1763 O O . GLU A 1 223 ? -4.383 7.008 -0.287 1 98.44 223 GLU A O 1
ATOM 1768 N N . THR A 1 224 ? -2.533 8.305 -0.076 1 98.69 224 THR A N 1
ATOM 1769 C CA . THR A 1 224 ? -1.863 7.723 -1.235 1 98.69 224 THR A CA 1
ATOM 1770 C C . THR A 1 224 ? -1.538 6.25 -0.993 1 98.69 224 THR A C 1
ATOM 1772 O O . THR A 1 224 ? -1.647 5.43 -1.903 1 98.69 224 THR A O 1
ATOM 1775 N N . ILE A 1 225 ? -1.178 5.871 0.234 1 98.75 225 ILE A N 1
ATOM 1776 C CA . ILE A 1 225 ? -0.884 4.477 0.551 1 98.75 225 ILE A CA 1
ATOM 1777 C C . ILE A 1 225 ? -2.17 3.654 0.495 1 98.75 225 ILE A C 1
ATOM 1779 O O . ILE A 1 225 ? -2.201 2.584 -0.117 1 98.75 225 ILE A O 1
ATOM 1783 N N . VAL A 1 226 ? -3.246 4.207 1.084 1 98.81 226 VAL A N 1
ATOM 1784 C CA . VAL A 1 226 ? -4.523 3.506 1.068 1 98.81 226 VAL A CA 1
ATOM 1785 C C . VAL A 1 226 ? -4.996 3.318 -0.372 1 98.81 226 VAL A C 1
ATOM 1787 O O . VAL A 1 226 ? -5.398 2.219 -0.762 1 98.81 226 VAL A O 1
ATOM 1790 N N . LEU A 1 227 ? -4.902 4.363 -1.154 1 98.88 227 LEU A N 1
ATOM 1791 C CA . LEU A 1 227 ? -5.348 4.309 -2.543 1 98.88 227 LEU A CA 1
ATOM 1792 C C . LEU A 1 227 ? -4.535 3.289 -3.334 1 98.88 227 LEU A C 1
ATOM 1794 O O . LEU A 1 227 ? -5.066 2.631 -4.234 1 98.88 227 LEU A O 1
ATOM 1798 N N . GLY A 1 228 ? -3.24 3.201 -3.037 1 98.81 228 GLY A N 1
ATOM 1799 C CA . GLY A 1 228 ? -2.424 2.18 -3.676 1 98.81 228 GLY A CA 1
ATOM 1800 C C . GLY A 1 228 ? -2.92 0.771 -3.414 1 98.81 228 GLY A C 1
ATOM 1801 O O . GLY A 1 228 ? -3.002 -0.045 -4.336 1 98.81 228 GLY A O 1
ATOM 1802 N N . ILE A 1 229 ? -3.271 0.486 -2.197 1 98.81 229 ILE A N 1
ATOM 1803 C CA . ILE A 1 229 ? -3.771 -0.833 -1.824 1 98.81 229 ILE A CA 1
ATOM 1804 C C . ILE A 1 229 ? -5.141 -1.064 -2.465 1 98.81 229 ILE A C 1
ATOM 1806 O O . ILE A 1 229 ? -5.426 -2.16 -2.955 1 98.81 229 ILE A O 1
ATOM 1810 N N . LEU A 1 230 ? -5.996 0.01 -2.486 1 98.94 230 LEU A N 1
ATOM 1811 C CA . LEU A 1 230 ? -7.32 -0.116 -3.078 1 98.94 230 LEU A CA 1
ATOM 1812 C C . LEU A 1 230 ? -7.227 -0.357 -4.582 1 98.94 230 LEU A C 1
ATOM 1814 O O . LEU A 1 230 ? -8.016 -1.121 -5.145 1 98.94 230 LEU A O 1
ATOM 1818 N N . SER A 1 231 ? -6.297 0.33 -5.23 1 98.88 231 SER A N 1
ATOM 1819 C CA . SER A 1 231 ? -6.094 0.091 -6.656 1 98.88 231 SER A CA 1
ATOM 1820 C C . SER A 1 231 ? -5.727 -1.363 -6.926 1 98.88 231 SER A C 1
ATOM 1822 O O . SER A 1 231 ? -6.25 -1.98 -7.855 1 98.88 231 SER A O 1
ATOM 1824 N N . SER A 1 232 ? -4.844 -1.877 -6.117 1 98.81 232 SER A N 1
ATOM 1825 C CA . SER A 1 232 ? -4.465 -3.281 -6.234 1 98.81 232 SER A CA 1
ATOM 1826 C C . SER A 1 232 ? -5.664 -4.199 -6.027 1 98.81 232 SER A C 1
ATOM 1828 O O . SER A 1 232 ? -5.879 -5.137 -6.797 1 98.81 232 SER A O 1
ATOM 1830 N N . LEU A 1 233 ? -6.434 -3.898 -5.008 1 98.88 233 LEU A N 1
ATOM 1831 C CA . LEU A 1 233 ? -7.609 -4.703 -4.684 1 98.88 233 LEU A CA 1
ATOM 1832 C C . LEU A 1 233 ? -8.609 -4.688 -5.828 1 98.88 233 LEU A C 1
ATOM 1834 O O . LEU A 1 233 ? -9.164 -5.73 -6.195 1 98.88 233 LEU A O 1
ATOM 1838 N N . MET A 1 234 ? -8.828 -3.529 -6.387 1 98.81 234 MET A N 1
ATOM 1839 C CA . MET A 1 234 ? -9.812 -3.393 -7.457 1 98.81 234 MET A CA 1
ATOM 1840 C C . MET A 1 234 ? -9.359 -4.129 -8.711 1 98.81 234 MET A C 1
ATOM 1842 O O . MET A 1 234 ? -10.188 -4.641 -9.469 1 98.81 234 MET A O 1
ATOM 1846 N N . VAL A 1 235 ? -8.094 -4.215 -8.914 1 98.62 235 VAL A N 1
ATOM 1847 C CA . VAL A 1 235 ? -7.57 -4.992 -10.031 1 98.62 235 VAL A CA 1
ATOM 1848 C C . VAL A 1 235 ? -7.852 -6.477 -9.805 1 98.62 235 VAL A C 1
ATOM 1850 O O . VAL A 1 235 ? -8.211 -7.195 -10.734 1 98.62 235 VAL A O 1
ATOM 1853 N N . VAL A 1 236 ? -7.68 -6.922 -8.562 1 98.56 236 VAL A N 1
ATOM 1854 C CA . VAL A 1 236 ? -8.031 -8.297 -8.227 1 98.56 236 VAL A CA 1
ATOM 1855 C C . VAL A 1 236 ? -9.508 -8.539 -8.547 1 98.56 236 VAL A C 1
ATOM 1857 O O . VAL A 1 236 ? -9.852 -9.539 -9.188 1 98.56 236 VAL A O 1
ATOM 1860 N N . LEU A 1 237 ? -10.375 -7.621 -8.125 1 98.81 237 LEU A N 1
ATOM 1861 C CA . LEU A 1 237 ? -11.797 -7.77 -8.391 1 98.81 237 LEU A CA 1
ATOM 1862 C C . LEU A 1 237 ? -12.078 -7.758 -9.883 1 98.81 237 LEU A C 1
ATOM 1864 O O . LEU A 1 237 ? -12.945 -8.5 -10.367 1 98.81 237 LEU A O 1
ATOM 1868 N N . SER A 1 238 ? -11.391 -6.902 -10.578 1 98.56 238 SER A N 1
ATOM 1869 C CA . SER A 1 238 ? -11.555 -6.828 -12.023 1 98.56 238 SER A CA 1
ATOM 1870 C C . SER A 1 238 ? -11.219 -8.164 -12.688 1 98.56 238 SER A C 1
ATOM 1872 O O . SER A 1 238 ? -11.922 -8.602 -13.602 1 98.56 238 SER A O 1
ATOM 1874 N N . ARG A 1 239 ? -10.188 -8.844 -12.242 1 98.38 239 ARG A N 1
ATOM 1875 C CA . ARG A 1 239 ? -9.797 -10.133 -12.797 1 98.38 239 ARG A CA 1
ATOM 1876 C C . ARG A 1 239 ? -10.836 -11.203 -12.484 1 98.38 239 ARG A C 1
ATOM 1878 O O . ARG A 1 239 ? -11.125 -12.055 -13.32 1 98.38 239 ARG A O 1
ATOM 1885 N N . VAL A 1 240 ? -11.375 -11.125 -11.289 1 98.62 240 VAL A N 1
ATOM 1886 C CA . VAL A 1 240 ? -12.438 -12.047 -10.914 1 98.62 240 VAL A CA 1
ATOM 1887 C C . VAL A 1 240 ? -13.648 -11.836 -11.82 1 98.62 240 VAL A C 1
ATOM 1889 O O . VAL A 1 240 ? -14.25 -12.805 -12.297 1 98.62 240 VAL A O 1
ATOM 1892 N N . CYS A 1 241 ? -13.992 -10.562 -12.047 1 98.56 241 CYS A N 1
ATOM 1893 C CA . CYS A 1 241 ? -15.102 -10.25 -12.93 1 98.56 241 CYS A CA 1
ATOM 1894 C C . CYS A 1 241 ? -14.844 -10.758 -14.344 1 98.56 241 CYS A C 1
ATOM 1896 O O . CYS A 1 241 ? -15.758 -11.258 -15 1 98.56 241 CYS A O 1
ATOM 1898 N N . GLU A 1 242 ? -13.641 -10.648 -14.805 1 98.12 242 GLU A N 1
ATOM 1899 C CA . GLU A 1 242 ? -13.273 -11.156 -16.125 1 98.12 242 GLU A CA 1
ATOM 1900 C C . GLU A 1 242 ? -13.523 -12.656 -16.219 1 98.12 242 GLU A C 1
ATOM 1902 O O . GLU A 1 242 ? -14.102 -13.133 -17.203 1 98.12 242 GLU A O 1
ATOM 1907 N N . ASP A 1 243 ? -13.141 -13.406 -15.227 1 98.25 243 ASP A N 1
ATOM 1908 C CA . ASP A 1 243 ? -13.383 -14.844 -15.18 1 98.25 243 ASP A CA 1
ATOM 1909 C C . ASP A 1 243 ? -14.875 -15.148 -15.281 1 98.25 243 ASP A C 1
ATOM 1911 O O . ASP A 1 243 ? -15.297 -15.938 -16.125 1 98.25 243 ASP A O 1
ATOM 1915 N N . LEU A 1 244 ? -15.633 -14.469 -14.445 1 98.44 244 LEU A N 1
ATOM 1916 C CA . LEU A 1 244 ? -17.047 -14.797 -14.328 1 98.44 244 LEU A CA 1
ATOM 1917 C C . LEU A 1 244 ? -17.812 -14.391 -15.586 1 98.44 244 LEU A C 1
ATOM 1919 O O . LEU A 1 244 ? -18.766 -15.055 -15.977 1 98.44 244 LEU A O 1
ATOM 1923 N N . ILE A 1 245 ? -17.406 -13.289 -16.203 1 98.06 245 ILE A N 1
ATOM 1924 C CA . ILE A 1 245 ? -18 -12.875 -17.453 1 98.06 245 ILE A CA 1
ATOM 1925 C C . ILE A 1 245 ? -17.75 -13.938 -18.531 1 98.06 245 ILE A C 1
ATOM 1927 O O . ILE A 1 245 ? -18.672 -14.367 -19.219 1 98.06 245 ILE A O 1
ATOM 1931 N N . ILE A 1 246 ? -16.531 -14.438 -18.625 1 97.69 246 ILE A N 1
ATOM 1932 C CA . ILE A 1 246 ? -16.156 -15.469 -19.594 1 97.69 246 ILE A CA 1
ATOM 1933 C C . ILE A 1 246 ? -16.906 -16.766 -19.281 1 97.69 246 ILE A C 1
ATOM 1935 O O . ILE A 1 246 ? -17.516 -17.375 -20.156 1 97.69 246 ILE A O 1
ATOM 1939 N N . TRP A 1 247 ? -16.969 -17.141 -18.031 1 97.56 247 TRP A N 1
ATOM 1940 C CA . TRP A 1 247 ? -17.516 -18.422 -17.578 1 97.56 247 TRP A CA 1
ATOM 1941 C C . TRP A 1 247 ? -19.031 -18.453 -17.734 1 97.56 247 TRP A C 1
ATOM 1943 O O . TRP A 1 247 ? -19.641 -19.531 -17.812 1 97.56 247 TRP A O 1
ATOM 1953 N N . SER A 1 248 ? -19.641 -17.297 -17.766 1 96.62 248 SER A N 1
ATOM 1954 C CA . SER A 1 248 ? -21.094 -17.25 -17.828 1 96.62 248 SER A CA 1
ATOM 1955 C C . SER A 1 248 ? -21.594 -17.281 -19.281 1 96.62 248 SER A C 1
ATOM 1957 O O . SER A 1 248 ? -22.797 -17.344 -19.531 1 96.62 248 SER A O 1
ATOM 1959 N N . THR A 1 249 ? -20.672 -17.25 -20.234 1 95.38 249 THR A N 1
ATOM 1960 C CA . THR A 1 249 ? -21.062 -17.375 -21.641 1 95.38 249 THR A CA 1
ATOM 1961 C C . THR A 1 249 ? -21.484 -18.797 -21.969 1 95.38 249 THR A C 1
ATOM 1963 O O . THR A 1 249 ? -21.047 -19.75 -21.312 1 95.38 249 THR A O 1
ATOM 1966 N N . PRO A 1 250 ? -22.359 -18.953 -22.984 1 91.88 250 PRO A N 1
ATOM 1967 C CA . PRO A 1 250 ? -22.797 -20.297 -23.359 1 91.88 250 PRO A CA 1
ATOM 1968 C C . PRO A 1 250 ? -21.641 -21.188 -23.797 1 91.88 250 PRO A C 1
ATOM 1970 O O . PRO A 1 250 ? -21.703 -22.422 -23.656 1 91.88 250 PRO A O 1
ATOM 1973 N N . ASN A 1 251 ? -20.609 -20.625 -24.312 1 92.44 251 ASN A N 1
ATOM 1974 C CA . ASN A 1 251 ? -19.469 -21.406 -24.781 1 92.44 251 ASN A CA 1
ATOM 1975 C C . ASN A 1 251 ? -18.719 -22.062 -23.625 1 92.44 251 ASN A C 1
ATOM 1977 O O . ASN A 1 251 ? -18.125 -23.125 -23.797 1 92.44 251 ASN A O 1
ATOM 1981 N N . PHE A 1 252 ? -18.594 -21.453 -22.453 1 94.12 252 PHE A N 1
ATOM 1982 C CA . PHE A 1 252 ? -17.969 -22.031 -21.281 1 94.12 252 PHE A CA 1
ATOM 1983 C C . PHE A 1 252 ? -19 -22.688 -20.375 1 94.12 252 PHE A C 1
ATOM 1985 O O . PHE A 1 252 ? -18.844 -23.859 -19.984 1 94.12 252 PHE A O 1
ATOM 1992 N N . GLY A 1 253 ? -20.062 -21.891 -20.031 1 95.12 253 GLY A N 1
ATOM 1993 C CA . GLY A 1 253 ? -21.172 -22.422 -19.25 1 95.12 253 GLY A CA 1
ATOM 1994 C C . GLY A 1 253 ? -20.766 -22.906 -17.875 1 95.12 253 GLY A C 1
ATOM 1995 O O . GLY A 1 253 ? -21.344 -23.859 -17.344 1 95.12 253 GLY A O 1
ATOM 1996 N N . LEU A 1 254 ? -19.766 -22.312 -17.203 1 96.69 254 LEU A N 1
ATOM 1997 C CA . LEU A 1 254 ? -19.188 -22.781 -15.945 1 96.69 254 LEU A CA 1
ATOM 1998 C C . LEU A 1 254 ? -19.938 -22.172 -14.766 1 96.69 254 LEU A C 1
ATOM 2000 O O . LEU A 1 254 ? -19.797 -22.641 -13.633 1 96.69 254 LEU A O 1
ATOM 2004 N N . VAL A 1 255 ? -20.703 -21.078 -15.031 1 97.69 255 VAL A N 1
ATOM 2005 C CA . VAL A 1 255 ? -21.406 -20.438 -13.922 1 97.69 255 VAL A CA 1
ATOM 2006 C C . VAL A 1 255 ? -22.734 -19.844 -14.414 1 97.69 255 VAL A C 1
ATOM 2008 O O . VAL A 1 255 ? -22.812 -19.328 -15.531 1 97.69 255 VAL A O 1
ATOM 2011 N N . GLU A 1 256 ? -23.766 -20.031 -13.664 1 97.12 256 GLU A N 1
ATOM 2012 C CA . GLU A 1 256 ? -25.047 -19.359 -13.828 1 97.12 256 GLU A CA 1
ATOM 2013 C C . GLU A 1 256 ? -25.219 -18.234 -12.828 1 97.12 256 GLU A C 1
ATOM 2015 O O . GLU A 1 256 ? -25.203 -18.453 -11.609 1 97.12 256 GLU A O 1
ATOM 2020 N N . LEU A 1 257 ? -25.359 -17.062 -13.344 1 97.25 257 LEU A N 1
ATOM 2021 C CA . LEU A 1 257 ? -25.438 -15.875 -12.508 1 97.25 257 LEU A CA 1
ATOM 2022 C C . LEU A 1 257 ? -26.875 -15.602 -12.078 1 97.25 257 LEU A C 1
ATOM 2024 O O . LEU A 1 257 ? -27.812 -15.93 -12.805 1 97.25 257 LEU A O 1
ATOM 2028 N N . PRO A 1 258 ? -27 -14.953 -10.891 1 96.25 258 PRO A N 1
ATOM 2029 C CA . PRO A 1 258 ? -28.359 -14.602 -10.453 1 96.25 258 PRO A CA 1
ATOM 2030 C C . PRO A 1 258 ? -29.031 -13.602 -11.383 1 96.25 258 PRO A C 1
ATOM 2032 O O . PRO A 1 258 ? -28.391 -12.688 -11.906 1 96.25 258 PRO A O 1
ATOM 2035 N N . ASP A 1 259 ? -30.359 -13.625 -11.438 1 92.81 259 ASP A N 1
ATOM 2036 C CA . ASP A 1 259 ? -31.156 -12.867 -12.406 1 92.81 259 ASP A CA 1
ATOM 2037 C C . ASP A 1 259 ? -31.031 -11.367 -12.172 1 92.81 259 ASP A C 1
ATOM 2039 O O . ASP A 1 259 ? -31.047 -10.578 -13.125 1 92.81 259 ASP A O 1
ATOM 2043 N N . ASP A 1 260 ? -30.891 -10.984 -11.008 1 93.75 260 ASP A N 1
ATOM 2044 C CA . ASP A 1 260 ? -30.875 -9.555 -10.727 1 93.75 260 ASP A CA 1
ATOM 2045 C C . ASP A 1 260 ? -29.516 -8.945 -11.031 1 93.75 260 ASP A C 1
ATOM 2047 O O . ASP A 1 260 ? -29.344 -7.727 -10.969 1 93.75 260 ASP A O 1
ATOM 2051 N N . HIS A 1 261 ? -28.547 -9.789 -11.352 1 95.88 261 HIS A N 1
ATOM 2052 C CA . HIS A 1 261 ? -27.234 -9.297 -11.727 1 95.88 261 HIS A CA 1
ATOM 2053 C C . HIS A 1 261 ? -27.047 -9.297 -13.242 1 95.88 261 HIS A C 1
ATOM 2055 O O . HIS A 1 261 ? -26 -8.883 -13.742 1 95.88 261 HIS A O 1
ATOM 2061 N N . VAL A 1 262 ? -28.031 -9.758 -13.992 1 93.19 262 VAL A N 1
ATOM 2062 C CA . VAL A 1 262 ? -27.938 -9.844 -15.445 1 93.19 262 VAL A CA 1
ATOM 2063 C C . VAL A 1 262 ? -29.062 -9.039 -16.078 1 93.19 262 VAL A C 1
ATOM 2065 O O . VAL A 1 262 ? -30.125 -8.867 -15.484 1 93.19 262 VAL A O 1
ATOM 2068 N N . SER A 1 263 ? -28.734 -8.383 -17.141 1 87.81 263 SER A N 1
ATOM 2069 C CA . SER A 1 263 ? -29.734 -7.695 -17.938 1 87.81 263 SER A CA 1
ATOM 2070 C C . SER A 1 263 ? -30 -8.445 -19.25 1 87.81 263 SER A C 1
ATOM 2072 O O . SER A 1 263 ? -29.109 -9.078 -19.797 1 87.81 263 SER A O 1
ATOM 2074 N N . THR A 1 264 ? -31.344 -8.438 -19.641 1 81.38 264 THR A N 1
ATOM 2075 C CA . THR A 1 264 ? -31.703 -9.062 -20.906 1 81.38 264 THR A CA 1
ATOM 2076 C C . THR A 1 264 ? -31.641 -8.047 -22.047 1 81.38 264 THR A C 1
ATOM 2078 O O . THR A 1 264 ? -31.672 -6.84 -21.812 1 81.38 264 THR A O 1
ATOM 2081 N N . SER A 1 265 ? -31.25 -8.617 -23.172 1 74.75 265 SER A N 1
ATOM 2082 C CA . SER A 1 265 ? -31.266 -7.77 -24.359 1 74.75 265 SER A CA 1
ATOM 2083 C C . SER A 1 265 ? -32.719 -7.508 -24.812 1 74.75 265 SER A C 1
ATOM 2085 O O . SER A 1 265 ? -33.562 -8.383 -24.703 1 74.75 265 SER A O 1
ATOM 2087 N N . SER A 1 266 ? -33 -6.324 -25.219 1 74.62 266 SER A N 1
ATOM 2088 C CA . SER A 1 266 ? -34.312 -5.93 -25.734 1 74.62 266 SER A CA 1
ATOM 2089 C C . SER A 1 266 ? -34.656 -6.688 -27 1 74.62 266 SER A C 1
ATOM 2091 O O . SER A 1 266 ? -35.844 -6.934 -27.281 1 74.62 266 SER A O 1
ATOM 2093 N N . ILE A 1 267 ? -33.656 -7.121 -27.734 1 75.62 267 ILE A N 1
ATOM 2094 C CA . ILE A 1 267 ? -33.906 -7.703 -29.047 1 75.62 267 ILE A CA 1
ATOM 2095 C C . ILE A 1 267 ? -33.594 -9.203 -29.016 1 75.62 267 ILE A C 1
ATOM 2097 O O . ILE A 1 267 ? -34.156 -9.969 -29.812 1 75.62 267 ILE A O 1
ATOM 2101 N N . MET A 1 268 ? -32.719 -9.602 -28.109 1 80.81 268 MET A N 1
ATOM 2102 C CA . MET A 1 268 ? -32.312 -11.008 -28.016 1 80.81 268 MET A CA 1
ATOM 2103 C C . MET A 1 268 ? -32.688 -11.578 -26.641 1 80.81 268 MET A C 1
ATOM 2105 O O . MET A 1 268 ? -31.859 -11.578 -25.719 1 80.81 268 MET A O 1
ATOM 2109 N N . PRO A 1 269 ? -33.844 -12.141 -26.516 1 75.19 269 PRO A N 1
ATOM 2110 C CA . PRO A 1 269 ? -34.406 -12.516 -25.203 1 75.19 269 PRO A CA 1
ATOM 2111 C C . PRO A 1 269 ? -33.562 -13.562 -24.484 1 75.19 269 PRO A C 1
ATOM 2113 O O . PRO A 1 269 ? -33.625 -13.68 -23.266 1 75.19 269 PRO A O 1
ATOM 2116 N N . GLN A 1 270 ? -32.719 -14.305 -25.234 1 78.62 270 GLN A N 1
ATOM 2117 C CA . GLN A 1 270 ? -31.922 -15.367 -24.609 1 78.62 270 GLN A CA 1
ATOM 2118 C C . GLN A 1 270 ? -30.625 -14.828 -24.016 1 78.62 270 GLN A C 1
ATOM 2120 O O . GLN A 1 270 ? -29.953 -15.516 -23.266 1 78.62 270 GLN A O 1
ATOM 2125 N N . LYS A 1 271 ? -30.312 -13.633 -24.516 1 86.88 271 LYS A N 1
ATOM 2126 C CA . LYS A 1 271 ? -29 -13.102 -24.141 1 86.88 271 LYS A CA 1
ATOM 2127 C C . LYS A 1 271 ? -29 -12.594 -22.703 1 86.88 271 LYS A C 1
ATOM 2129 O O . LYS A 1 271 ? -29.844 -11.789 -22.328 1 86.88 271 LYS A O 1
ATOM 2134 N N . ARG A 1 272 ? -28.141 -13.094 -21.797 1 89.25 272 ARG A N 1
ATOM 2135 C CA . ARG A 1 272 ? -28 -12.703 -20.391 1 89.25 272 ARG A CA 1
ATOM 2136 C C . ARG A 1 272 ? -26.688 -11.961 -20.172 1 89.25 272 ARG A C 1
ATOM 2138 O O . ARG A 1 272 ? -25.625 -12.586 -20.047 1 89.25 272 ARG A O 1
ATOM 2145 N N . ASN A 1 273 ? -26.766 -10.648 -20.109 1 92.56 273 ASN A N 1
ATOM 2146 C CA . ASN A 1 273 ? -25.578 -9.812 -19.953 1 92.56 273 ASN A CA 1
ATOM 2147 C C . ASN A 1 273 ? -25.203 -9.609 -18.484 1 92.56 273 ASN A C 1
ATOM 2149 O O . ASN A 1 273 ? -26.016 -9.109 -17.703 1 92.56 273 ASN A O 1
ATOM 2153 N N . PRO A 1 274 ? -23.969 -9.992 -18.062 1 96 274 PRO A N 1
ATOM 2154 C CA . PRO A 1 274 ? -23.578 -9.828 -16.656 1 96 274 PRO A CA 1
ATOM 2155 C C . PRO A 1 274 ? -23.219 -8.383 -16.312 1 96 274 PRO A C 1
ATOM 2157 O O . PRO A 1 274 ? -22.078 -8.094 -15.984 1 96 274 PRO A O 1
ATOM 2160 N N . VAL A 1 275 ? -24.172 -7.523 -16.203 1 94.81 275 VAL A N 1
ATOM 2161 C CA . VAL A 1 275 ? -24 -6.07 -16.203 1 94.81 275 VAL A CA 1
ATOM 2162 C C . VAL A 1 275 ? -23.328 -5.625 -14.914 1 94.81 275 VAL A C 1
ATOM 2164 O O . VAL A 1 275 ? -22.531 -4.688 -14.922 1 94.81 275 VAL A O 1
ATOM 2167 N N . THR A 1 276 ? -23.656 -6.242 -13.797 1 97 276 THR A N 1
ATOM 2168 C CA . THR A 1 276 ? -23 -5.824 -12.555 1 97 276 THR A CA 1
ATOM 2169 C C . THR A 1 276 ? -21.516 -6.125 -12.594 1 97 276 THR A C 1
ATOM 2171 O O . THR A 1 276 ? -20.703 -5.344 -12.094 1 97 276 THR A O 1
ATOM 2174 N N . LEU A 1 277 ? -21.125 -7.234 -13.188 1 98.19 277 LEU A N 1
ATOM 2175 C CA . LEU A 1 277 ? -19.703 -7.586 -13.344 1 98.19 277 LEU A CA 1
ATOM 2176 C C . LEU A 1 277 ? -19 -6.605 -14.266 1 98.19 277 LEU A C 1
ATOM 2178 O O . LEU A 1 277 ? -17.875 -6.195 -14 1 98.19 277 LEU A O 1
ATOM 2182 N N . GLU A 1 278 ? -19.656 -6.234 -15.383 1 97.25 278 GLU A N 1
ATOM 2183 C CA . GLU A 1 278 ? -19.078 -5.266 -16.312 1 97.25 278 GLU A CA 1
ATOM 2184 C C . GLU A 1 278 ? -18.797 -3.936 -15.625 1 97.25 278 GLU A C 1
ATOM 2186 O O . GLU A 1 278 ? -17.75 -3.328 -15.844 1 97.25 278 GLU A O 1
ATOM 2191 N N . VAL A 1 279 ? -19.734 -3.557 -14.812 1 97.81 279 VAL A N 1
ATOM 2192 C CA . VAL A 1 279 ? -19.609 -2.271 -14.133 1 97.81 279 VAL A CA 1
ATOM 2193 C C . VAL A 1 279 ? -18.484 -2.328 -13.117 1 97.81 279 VAL A C 1
ATOM 2195 O O . VAL A 1 279 ? -17.688 -1.393 -13.016 1 97.81 279 VAL A O 1
ATOM 2198 N N . ILE A 1 280 ? -18.359 -3.434 -12.328 1 98.12 280 ILE A N 1
ATOM 2199 C CA . ILE A 1 280 ? -17.266 -3.576 -11.375 1 98.12 280 ILE A CA 1
ATOM 2200 C C . ILE A 1 280 ? -15.93 -3.547 -12.109 1 98.12 280 ILE A C 1
ATOM 2202 O O . ILE A 1 280 ? -14.984 -2.893 -11.664 1 98.12 280 ILE A O 1
ATOM 2206 N N . ARG A 1 281 ? -15.844 -4.289 -13.203 1 97.69 281 ARG A N 1
ATOM 2207 C CA . ARG A 1 281 ? -14.617 -4.312 -14.008 1 97.69 281 ARG A CA 1
ATOM 2208 C C . ARG A 1 281 ? -14.234 -2.908 -14.461 1 97.69 281 ARG A C 1
ATOM 2210 O O . ARG A 1 281 ? -13.055 -2.551 -14.453 1 97.69 281 ARG A O 1
ATOM 2217 N N . ALA A 1 282 ? -15.227 -2.037 -14.852 1 97.38 282 ALA A N 1
ATOM 2218 C CA . ALA A 1 282 ? -15 -0.647 -15.234 1 97.38 282 ALA A CA 1
ATOM 2219 C C . ALA A 1 282 ? -14.578 0.196 -14.039 1 97.38 282 ALA A C 1
ATOM 2221 O O . ALA A 1 282 ? -13.742 1.093 -14.164 1 97.38 282 ALA A O 1
ATOM 2222 N N . LYS A 1 283 ? -15.141 -0.096 -12.93 1 98.06 283 LYS A N 1
ATOM 2223 C CA . LYS A 1 283 ? -14.898 0.682 -11.711 1 98.06 283 LYS A CA 1
ATOM 2224 C C . LYS A 1 283 ? -13.453 0.537 -11.242 1 98.06 283 LYS A C 1
ATOM 2226 O O . LYS A 1 283 ? -12.922 1.432 -10.586 1 98.06 283 LYS A O 1
ATOM 2231 N N . ALA A 1 284 ? -12.781 -0.56 -11.586 1 98.44 284 ALA A N 1
ATOM 2232 C CA . ALA A 1 284 ? -11.359 -0.666 -11.297 1 98.44 284 ALA A CA 1
ATOM 2233 C C . ALA A 1 284 ? -10.578 0.479 -11.938 1 98.44 284 ALA A C 1
ATOM 2235 O O . ALA A 1 284 ? -9.68 1.05 -11.32 1 98.44 284 ALA A O 1
ATOM 2236 N N . GLY A 1 285 ? -10.961 0.808 -13.156 1 97.81 285 GLY A N 1
ATOM 2237 C CA . GLY A 1 285 ? -10.344 1.946 -13.82 1 97.81 285 GLY A CA 1
ATOM 2238 C C . GLY A 1 285 ? -10.602 3.26 -13.102 1 97.81 285 GLY A C 1
ATOM 2239 O O . GLY A 1 285 ? -9.711 4.113 -13.031 1 97.81 285 GLY A O 1
ATOM 2240 N N . GLU A 1 286 ? -11.781 3.393 -12.609 1 97.75 286 GLU A N 1
ATOM 2241 C CA . GLU A 1 286 ? -12.141 4.609 -11.883 1 97.75 286 GLU A CA 1
ATOM 2242 C C . GLU A 1 286 ? -11.289 4.785 -10.633 1 97.75 286 GLU A C 1
ATOM 2244 O O . GLU A 1 286 ? -10.789 5.879 -10.367 1 97.75 286 GLU A O 1
ATOM 2249 N N . VAL A 1 287 ? -11.125 3.721 -9.867 1 98.69 287 VAL A N 1
ATOM 2250 C CA . VAL A 1 287 ? -10.352 3.789 -8.633 1 98.69 287 VAL A CA 1
ATOM 2251 C C . VAL A 1 287 ? -8.883 4.078 -8.953 1 98.69 287 VAL A C 1
ATOM 2253 O O . VAL A 1 287 ? -8.242 4.875 -8.273 1 98.69 287 VAL A O 1
ATOM 2256 N N . MET A 1 288 ? -8.312 3.432 -10 1 98.44 288 MET A N 1
ATOM 2257 C CA . MET A 1 288 ? -6.961 3.742 -10.453 1 98.44 288 MET A CA 1
ATOM 2258 C C . MET A 1 288 ? -6.836 5.219 -10.812 1 98.44 288 MET A C 1
ATOM 2260 O O . MET A 1 288 ? -5.828 5.855 -10.492 1 98.44 288 MET A O 1
ATOM 2264 N N . GLY A 1 289 ? -7.859 5.777 -11.484 1 98.38 289 GLY A N 1
ATOM 2265 C CA . GLY A 1 289 ? -7.875 7.188 -11.82 1 98.38 289 GLY A CA 1
ATOM 2266 C C . GLY A 1 289 ? -7.855 8.094 -10.609 1 98.38 289 GLY A C 1
ATOM 2267 O O . GLY A 1 289 ? -7.137 9.102 -10.586 1 98.38 289 GLY A O 1
ATOM 2268 N N . CYS A 1 290 ? -8.633 7.766 -9.625 1 98.56 290 CYS A N 1
ATOM 2269 C CA . CYS A 1 290 ? -8.633 8.508 -8.375 1 98.56 290 CYS A CA 1
ATOM 2270 C C . CYS A 1 290 ? -7.25 8.508 -7.738 1 98.56 290 CYS A C 1
ATOM 2272 O O . CYS A 1 290 ? -6.773 9.539 -7.27 1 98.56 290 CYS A O 1
ATOM 2274 N N . HIS A 1 291 ? -6.613 7.297 -7.734 1 98.56 291 HIS A N 1
ATOM 2275 C CA . HIS A 1 291 ? -5.273 7.16 -7.176 1 98.56 291 HIS A CA 1
ATOM 2276 C C . HIS A 1 291 ? -4.277 8.055 -7.902 1 98.56 291 HIS A C 1
ATOM 2278 O O . HIS A 1 291 ? -3.521 8.797 -7.27 1 98.56 291 HIS A O 1
ATOM 2284 N N . PHE A 1 292 ? -4.312 8.031 -9.195 1 97.81 292 PHE A N 1
ATOM 2285 C CA . PHE A 1 292 ? -3.389 8.828 -9.992 1 97.81 292 PHE A CA 1
ATOM 2286 C C . PHE A 1 292 ? -3.633 10.32 -9.781 1 97.81 292 PHE A C 1
ATOM 2288 O O . PHE A 1 292 ? -2.689 11.109 -9.781 1 97.81 292 PHE A O 1
ATOM 2295 N N . THR A 1 293 ? -4.875 10.719 -9.664 1 98.06 293 THR A N 1
ATOM 2296 C CA . THR A 1 293 ? -5.219 12.117 -9.406 1 98.06 293 THR A CA 1
ATOM 2297 C C . THR A 1 293 ? -4.57 12.602 -8.109 1 98.06 293 THR A C 1
ATOM 2299 O O . THR A 1 293 ? -3.92 13.648 -8.086 1 98.06 293 THR A O 1
ATOM 2302 N N . VAL A 1 294 ? -4.699 11.844 -7.07 1 98.56 294 VAL A N 1
ATOM 2303 C CA . VAL A 1 294 ? -4.176 12.242 -5.766 1 98.56 294 VAL A CA 1
ATOM 2304 C C . VAL A 1 294 ? -2.652 12.297 -5.816 1 98.56 294 VAL A C 1
ATOM 2306 O O . VAL A 1 294 ? -2.043 13.242 -5.312 1 98.56 294 VAL A O 1
ATOM 2309 N N . LEU A 1 295 ? -2.002 11.289 -6.457 1 98.62 295 LEU A N 1
ATOM 2310 C CA . LEU A 1 295 ? -0.551 11.297 -6.602 1 98.62 295 LEU A CA 1
ATOM 2311 C C . LEU A 1 295 ? -0.088 12.531 -7.359 1 98.62 295 LEU A C 1
ATOM 2313 O O . LEU A 1 295 ? 0.883 13.18 -6.965 1 98.62 295 LEU A O 1
ATOM 2317 N N . SER A 1 296 ? -0.805 12.883 -8.398 1 97.94 296 SER A N 1
ATOM 2318 C CA . SER A 1 296 ? -0.417 13.992 -9.258 1 97.94 296 SER A CA 1
ATOM 2319 C C . SER A 1 296 ? -0.535 15.328 -8.523 1 97.94 296 SER A C 1
ATOM 2321 O O . SER A 1 296 ? 0.321 16.203 -8.68 1 97.94 296 SER A O 1
ATOM 2323 N N . VAL A 1 297 ? -1.597 15.484 -7.75 1 98 297 VAL A N 1
ATOM 2324 C CA . VAL A 1 297 ? -1.775 16.703 -6.973 1 98 297 VAL A CA 1
ATOM 2325 C C . VAL A 1 297 ? -0.626 16.859 -5.977 1 98 297 VAL A C 1
ATOM 2327 O O . VAL A 1 297 ? 0.033 17.891 -5.938 1 98 297 VAL A O 1
ATOM 2330 N N . MET A 1 298 ? -0.363 15.797 -5.242 1 97.94 298 MET A N 1
ATOM 2331 C CA . MET A 1 298 ? 0.637 15.867 -4.18 1 97.94 298 MET A CA 1
ATOM 2332 C C . MET A 1 298 ? 2.035 16.062 -4.758 1 97.94 298 MET A C 1
ATOM 2334 O O . MET A 1 298 ? 2.869 16.75 -4.164 1 97.94 298 MET A O 1
ATOM 2338 N N . LYS A 1 299 ? 2.328 15.5 -5.879 1 96.75 299 LYS A N 1
ATOM 2339 C CA . LYS A 1 299 ? 3.645 15.586 -6.504 1 96.75 299 LYS A CA 1
ATOM 2340 C C . LYS A 1 299 ? 3.973 17.031 -6.883 1 96.75 299 LYS A C 1
ATOM 2342 O O . LYS A 1 299 ? 5.145 17.406 -6.957 1 96.75 299 LYS A O 1
ATOM 2347 N N . GLY A 1 300 ? 2.967 17.859 -7.07 1 93.75 300 GLY A N 1
ATOM 2348 C CA . GLY A 1 300 ? 3.174 19.219 -7.547 1 93.75 300 GLY A CA 1
ATOM 2349 C C . GLY A 1 300 ? 3.346 20.219 -6.422 1 93.75 300 GLY A C 1
ATOM 2350 O O . GLY A 1 300 ? 3.352 21.422 -6.66 1 93.75 300 GLY A O 1
ATOM 2351 N N . LEU A 1 301 ? 3.553 19.703 -5.16 1 96.38 301 LEU A N 1
ATOM 2352 C CA . LEU A 1 301 ? 3.459 20.625 -4.035 1 96.38 301 LEU A CA 1
ATOM 2353 C C . LEU A 1 301 ? 4.723 20.578 -3.182 1 96.38 301 LEU A C 1
ATOM 2355 O O . LEU A 1 301 ? 5.34 19.516 -3.041 1 96.38 301 LEU A O 1
ATOM 2359 N N . PRO A 1 302 ? 5.145 21.703 -2.594 1 95.94 302 PRO A N 1
ATOM 2360 C CA . PRO A 1 302 ? 6.121 21.703 -1.504 1 95.94 302 PRO A CA 1
ATOM 2361 C C . PRO A 1 302 ? 5.516 21.266 -0.171 1 95.94 302 PRO A C 1
ATOM 2363 O O . PRO A 1 302 ? 4.34 20.891 -0.115 1 95.94 302 PRO A O 1
ATOM 2366 N N . SER A 1 303 ? 6.324 21.25 0.842 1 93.88 303 SER A N 1
ATOM 2367 C CA . SER A 1 303 ? 5.863 20.844 2.164 1 93.88 303 SER A CA 1
ATOM 2368 C C . SER A 1 303 ? 4.848 21.828 2.729 1 93.88 303 SER A C 1
ATOM 2370 O O . SER A 1 303 ? 4.719 22.953 2.225 1 93.88 303 SER A O 1
ATOM 2372 N N . GLY A 1 304 ? 4.102 21.391 3.762 1 94.12 304 GLY A N 1
ATOM 2373 C CA . GLY A 1 304 ? 3.092 22.219 4.402 1 94.12 304 GLY A CA 1
ATOM 2374 C C . GLY A 1 304 ? 1.741 22.156 3.717 1 94.12 304 GLY A C 1
ATOM 2375 O O . GLY A 1 304 ? 1.57 21.422 2.742 1 94.12 304 GLY A O 1
ATOM 2376 N N . TYR A 1 305 ? 0.813 22.875 4.305 1 94.75 305 TYR A N 1
ATOM 2377 C CA . TYR A 1 305 ? -0.533 22.906 3.744 1 94.75 305 TYR A CA 1
ATOM 2378 C C . TYR A 1 305 ? -0.582 23.797 2.5 1 94.75 305 TYR A C 1
ATOM 2380 O O . TYR A 1 305 ? -0.035 24.906 2.492 1 94.75 305 TYR A O 1
ATOM 2388 N N . ASN A 1 306 ? -1.101 23.281 1.476 1 95.62 306 ASN A N 1
ATOM 2389 C CA . ASN A 1 306 ? -1.477 23.969 0.246 1 95.62 306 ASN A CA 1
ATOM 2390 C C . ASN A 1 306 ? -2.939 23.734 -0.111 1 95.62 306 ASN A C 1
ATOM 2392 O O . ASN A 1 306 ? -3.447 22.625 0.064 1 95.62 306 ASN A O 1
ATOM 2396 N N . LEU A 1 307 ? -3.57 24.75 -0.612 1 94 307 LEU A N 1
ATOM 2397 C CA . LEU A 1 307 ? -5 24.625 -0.875 1 94 307 LEU A CA 1
ATOM 2398 C C . LEU A 1 307 ? -5.27 23.484 -1.862 1 94 307 LEU A C 1
ATOM 2400 O O . LEU A 1 307 ? -6.344 22.891 -1.845 1 94 307 LEU A O 1
ATOM 2404 N N . ASP A 1 308 ? -4.305 23.156 -2.764 1 95.19 308 ASP A N 1
ATOM 2405 C CA . ASP A 1 308 ? -4.41 22.078 -3.744 1 95.19 308 ASP A CA 1
ATOM 2406 C C . ASP A 1 308 ? -4.879 20.781 -3.088 1 95.19 308 ASP A C 1
ATOM 2408 O O . ASP A 1 308 ? -5.598 20 -3.705 1 95.19 308 ASP A O 1
ATOM 2412 N N . ILE A 1 309 ? -4.504 20.609 -1.812 1 95.69 309 ILE A N 1
ATOM 2413 C CA . ILE A 1 309 ? -4.691 19.312 -1.184 1 95.69 309 ILE A CA 1
ATOM 2414 C C . ILE A 1 309 ? -6.18 19.047 -0.97 1 95.69 309 ILE A C 1
ATOM 2416 O O . ILE A 1 309 ? -6.602 17.891 -0.849 1 95.69 309 ILE A O 1
ATOM 2420 N N . GLN A 1 310 ? -7 20.109 -0.929 1 94.38 310 GLN A N 1
ATOM 2421 C CA . GLN A 1 310 ? -8.438 19.891 -0.783 1 94.38 310 GLN A CA 1
ATOM 2422 C C . GLN A 1 310 ? -8.992 19.109 -1.964 1 94.38 310 GLN A C 1
ATOM 2424 O O . GLN A 1 310 ? -10.008 18.406 -1.829 1 94.38 310 GLN A O 1
ATOM 2429 N N . GLU A 1 311 ? -8.281 19.188 -3.141 1 95.62 311 GLU A N 1
ATOM 2430 C CA . GLU A 1 311 ? -8.734 18.516 -4.352 1 95.62 311 GLU A CA 1
ATOM 2431 C C . GLU A 1 311 ? -8.484 17.016 -4.262 1 95.62 311 GLU A C 1
ATOM 2433 O O . GLU A 1 311 ? -8.922 16.25 -5.125 1 95.62 311 GLU A O 1
ATOM 2438 N N . THR A 1 312 ? -7.824 16.562 -3.23 1 97.44 312 THR A N 1
ATOM 2439 C CA . THR A 1 312 ? -7.562 15.133 -3.061 1 97.44 312 THR A CA 1
ATOM 2440 C C . THR A 1 312 ? -8.711 14.453 -2.311 1 97.44 312 THR A C 1
ATOM 2442 O O . THR A 1 312 ? -8.867 13.234 -2.377 1 97.44 312 THR A O 1
ATOM 2445 N N . ASN A 1 313 ? -9.523 15.25 -1.583 1 96.5 313 ASN A N 1
ATOM 2446 C CA . ASN A 1 313 ? -10.508 14.688 -0.669 1 96.5 313 ASN A CA 1
ATOM 2447 C C . ASN A 1 313 ? -11.57 13.883 -1.415 1 96.5 313 ASN A C 1
ATOM 2449 O O . ASN A 1 313 ? -11.844 12.734 -1.062 1 96.5 313 ASN A O 1
ATOM 2453 N N . GLU A 1 314 ? -12.125 14.477 -2.447 1 95.94 314 GLU A N 1
ATOM 2454 C CA . GLU A 1 314 ? -13.25 13.867 -3.15 1 95.94 314 GLU A CA 1
ATOM 2455 C C . GLU A 1 314 ? -12.82 12.586 -3.873 1 95.94 314 GLU A C 1
ATOM 2457 O O . GLU A 1 314 ? -13.438 11.539 -3.711 1 95.94 314 GLU A O 1
ATOM 2462 N N . PRO A 1 315 ? -11.734 12.633 -4.676 1 97.88 315 PRO A N 1
ATOM 2463 C CA . PRO A 1 315 ? -11.328 11.383 -5.328 1 97.88 315 PRO A CA 1
ATOM 2464 C C . PRO A 1 315 ? -10.938 10.297 -4.332 1 97.88 315 PRO A C 1
ATOM 2466 O O . PRO A 1 315 ? -11.188 9.117 -4.578 1 97.88 315 PRO A O 1
ATOM 2469 N N . PHE A 1 316 ? -10.383 10.641 -3.244 1 98.44 316 PHE A N 1
ATOM 2470 C CA . PHE A 1 316 ? -10 9.672 -2.223 1 98.44 316 PHE A CA 1
ATOM 2471 C C . PHE A 1 316 ? -11.219 8.961 -1.653 1 98.44 316 PHE A C 1
ATOM 2473 O O . PHE A 1 316 ? -11.289 7.734 -1.648 1 98.44 316 PHE A O 1
ATOM 2480 N N . LEU A 1 317 ? -12.18 9.711 -1.236 1 97.81 317 LEU A N 1
ATOM 2481 C CA . LEU A 1 317 ? -13.375 9.148 -0.622 1 97.81 317 LEU A CA 1
ATOM 2482 C C . LEU A 1 317 ? -14.227 8.414 -1.658 1 97.81 317 LEU A C 1
ATOM 2484 O O . LEU A 1 317 ? -14.844 7.398 -1.352 1 97.81 317 LEU A O 1
ATOM 2488 N N . ARG A 1 318 ? -14.25 8.945 -2.854 1 97.62 318 ARG A N 1
ATOM 2489 C CA . ARG A 1 318 ? -14.961 8.281 -3.943 1 97.62 318 ARG A CA 1
ATOM 2490 C C . ARG A 1 318 ? -14.391 6.895 -4.211 1 97.62 318 ARG A C 1
ATOM 2492 O O . ARG A 1 318 ? -15.133 5.945 -4.453 1 97.62 318 ARG A O 1
ATOM 2499 N N . ALA A 1 319 ? -13.086 6.777 -4.203 1 98.75 319 ALA A N 1
ATOM 2500 C CA . ALA A 1 319 ? -12.438 5.488 -4.41 1 98.75 319 ALA A CA 1
ATOM 2501 C C . ALA A 1 319 ? -12.859 4.484 -3.342 1 98.75 319 ALA A C 1
ATOM 2503 O O . ALA A 1 319 ? -13.086 3.309 -3.639 1 98.75 319 ALA A O 1
ATOM 2504 N N . ILE A 1 320 ? -12.914 4.926 -2.104 1 98.69 320 ILE A N 1
ATOM 2505 C CA . ILE A 1 320 ? -13.336 4.059 -1.01 1 98.69 320 ILE A CA 1
ATOM 2506 C C . ILE A 1 320 ? -14.781 3.613 -1.23 1 98.69 320 ILE A C 1
ATOM 2508 O O . ILE A 1 320 ? -15.094 2.424 -1.121 1 98.69 320 ILE A O 1
ATOM 2512 N N . ASP A 1 321 ? -15.664 4.559 -1.595 1 98.56 321 ASP A N 1
ATOM 2513 C CA . ASP A 1 321 ? -17.062 4.246 -1.849 1 98.56 321 ASP A CA 1
ATOM 2514 C C . ASP A 1 321 ? -17.203 3.23 -2.98 1 98.56 321 ASP A C 1
ATOM 2516 O O . ASP A 1 321 ? -17.969 2.266 -2.869 1 98.56 321 ASP A O 1
ATOM 2520 N N . THR A 1 322 ? -16.484 3.527 -4.023 1 98.75 322 THR A N 1
ATOM 2521 C CA . THR A 1 322 ? -16.531 2.664 -5.199 1 98.75 322 THR A CA 1
ATOM 2522 C C . THR A 1 322 ? -16.078 1.249 -4.848 1 98.75 322 THR A C 1
ATOM 2524 O O . THR A 1 322 ? -16.703 0.271 -5.273 1 98.75 322 THR A O 1
ATOM 2527 N N . THR A 1 323 ? -15.023 1.153 -4.098 1 98.88 323 THR A N 1
ATOM 2528 C CA . THR A 1 323 ? -14.508 -0.148 -3.689 1 98.88 323 THR A CA 1
ATOM 2529 C C . THR A 1 323 ? -15.516 -0.876 -2.803 1 98.88 323 THR A C 1
ATOM 2531 O O . THR A 1 323 ? -15.789 -2.059 -3.01 1 98.88 323 THR A O 1
ATOM 2534 N N . LYS A 1 324 ? -16.109 -0.172 -1.803 1 98.75 324 LYS A N 1
ATOM 2535 C CA . LYS A 1 324 ? -17.109 -0.762 -0.926 1 98.75 324 LYS A CA 1
ATOM 2536 C C . LYS A 1 324 ? -18.297 -1.303 -1.729 1 98.75 324 LYS A C 1
ATOM 2538 O O . LYS A 1 324 ? -18.719 -2.438 -1.516 1 98.75 324 LYS A O 1
ATOM 2543 N N . GLY A 1 325 ? -18.781 -0.453 -2.613 1 98.62 325 GLY A N 1
ATOM 2544 C CA . GLY A 1 325 ? -19.906 -0.872 -3.445 1 98.62 325 GLY A CA 1
ATOM 2545 C C . GLY A 1 325 ? -19.594 -2.098 -4.285 1 98.62 325 GLY A C 1
ATOM 2546 O O . GLY A 1 325 ? -20.422 -2.998 -4.406 1 98.62 325 GLY A O 1
ATOM 2547 N N . SER A 1 326 ? -18.422 -2.17 -4.883 1 98.81 326 SER A N 1
ATOM 2548 C CA . SER A 1 326 ? -18 -3.297 -5.707 1 98.81 326 SER A CA 1
ATOM 2549 C C . SER A 1 326 ? -17.938 -4.582 -4.891 1 98.81 326 SER A C 1
ATOM 2551 O O . SER A 1 326 ? -18.359 -5.641 -5.352 1 98.81 326 SER A O 1
ATOM 2553 N N . LEU A 1 327 ? -17.344 -4.457 -3.672 1 98.88 327 LEU A N 1
ATOM 2554 C CA . LEU A 1 327 ? -17.234 -5.605 -2.779 1 98.88 327 LEU A CA 1
ATOM 2555 C C . LEU A 1 327 ? -18.609 -6.121 -2.387 1 98.88 327 LEU A C 1
ATOM 2557 O O . LEU A 1 327 ? -18.828 -7.332 -2.367 1 98.88 327 LEU A O 1
ATOM 2561 N N . LYS A 1 328 ? -19.484 -5.234 -2.076 1 98.56 328 LYS A N 1
ATOM 2562 C CA . LYS A 1 328 ? -20.844 -5.598 -1.672 1 98.56 328 LYS A CA 1
ATOM 2563 C C . LYS A 1 328 ? -21.562 -6.359 -2.781 1 98.56 328 LYS A C 1
ATOM 2565 O O . LYS A 1 328 ? -22.156 -7.41 -2.537 1 98.56 328 LYS A O 1
ATOM 2570 N N . VAL A 1 329 ? -21.484 -5.836 -3.953 1 98.44 329 VAL A N 1
ATOM 2571 C CA . VAL A 1 329 ? -22.156 -6.434 -5.102 1 98.44 329 VAL A CA 1
ATOM 2572 C C . VAL A 1 329 ? -21.578 -7.812 -5.387 1 98.44 329 VAL A C 1
ATOM 2574 O O . VAL A 1 329 ? -22.312 -8.781 -5.594 1 98.44 329 VAL A O 1
ATOM 2577 N N . LEU A 1 330 ? -20.266 -7.902 -5.402 1 98.69 330 LEU A N 1
ATOM 2578 C CA . LEU A 1 330 ? -19.625 -9.164 -5.727 1 98.69 330 LEU A CA 1
ATOM 2579 C C . LEU A 1 330 ? -19.922 -10.219 -4.668 1 98.69 330 LEU A C 1
ATOM 2581 O O . LEU A 1 330 ? -20.047 -11.406 -4.98 1 98.69 330 LEU A O 1
ATOM 2585 N N . SER A 1 331 ? -20 -9.789 -3.369 1 98.62 331 SER A N 1
ATOM 2586 C CA . SER A 1 331 ? -20.359 -10.703 -2.293 1 98.62 331 SER A CA 1
ATOM 2587 C C . SER A 1 331 ? -21.719 -11.344 -2.535 1 98.62 331 SER A C 1
ATOM 2589 O O . SER A 1 331 ? -21.891 -12.555 -2.387 1 98.62 331 SER A O 1
ATOM 2591 N N . ASP A 1 332 ? -22.688 -10.531 -2.898 1 98.19 332 ASP A N 1
ATOM 2592 C CA . ASP A 1 332 ? -24.031 -11.016 -3.176 1 98.19 332 ASP A CA 1
ATOM 2593 C C . ASP A 1 332 ? -24.031 -11.953 -4.383 1 98.19 332 ASP A C 1
ATOM 2595 O O . ASP A 1 332 ? -24.688 -13.008 -4.355 1 98.19 332 ASP A O 1
ATOM 2599 N N . LEU A 1 333 ? -23.344 -11.555 -5.406 1 98.38 333 LEU A N 1
ATOM 2600 C CA . LEU A 1 333 ? -23.281 -12.344 -6.633 1 98.38 333 LEU A CA 1
ATOM 2601 C C . LEU A 1 333 ? -22.672 -13.719 -6.367 1 98.38 333 LEU A C 1
ATOM 2603 O O . LEU A 1 333 ? -23.25 -14.742 -6.762 1 98.38 333 LEU A O 1
ATOM 2607 N N . ILE A 1 334 ? -21.531 -13.789 -5.676 1 98.56 334 ILE A N 1
ATOM 2608 C CA . ILE A 1 334 ? -20.812 -15.031 -5.418 1 98.56 334 ILE A CA 1
ATOM 2609 C C . ILE A 1 334 ? -21.688 -15.961 -4.578 1 98.56 334 ILE A C 1
ATOM 2611 O O . ILE A 1 334 ? -21.781 -17.156 -4.855 1 98.56 334 ILE A O 1
ATOM 2615 N N . ARG A 1 335 ? -22.344 -15.445 -3.615 1 96.88 335 ARG A N 1
ATOM 2616 C CA . ARG A 1 335 ? -23.172 -16.219 -2.695 1 96.88 335 ARG A CA 1
ATOM 2617 C C . ARG A 1 335 ? -24.297 -16.922 -3.438 1 96.88 335 ARG A C 1
ATOM 2619 O O . ARG A 1 335 ? -24.688 -18.047 -3.08 1 96.88 335 ARG A O 1
ATOM 2626 N N . ARG A 1 336 ? -24.781 -16.344 -4.488 1 96.75 336 ARG A N 1
ATOM 2627 C CA . ARG A 1 336 ? -26.016 -16.812 -5.102 1 96.75 336 ARG A CA 1
ATOM 2628 C C . ARG A 1 336 ? -25.734 -17.469 -6.449 1 96.75 336 ARG A C 1
ATOM 2630 O O . ARG A 1 336 ? -26.656 -18.016 -7.078 1 96.75 336 ARG A O 1
ATOM 2637 N N . SER A 1 337 ? -24.531 -17.422 -6.934 1 98.12 337 SER A N 1
ATOM 2638 C CA . SER A 1 337 ? -24.188 -18.016 -8.219 1 98.12 337 SER A CA 1
ATOM 2639 C C . SER A 1 337 ? -24.188 -19.547 -8.133 1 98.12 337 SER A C 1
ATOM 2641 O O . SER A 1 337 ? -23.906 -20.109 -7.07 1 98.12 337 SER A O 1
ATOM 2643 N N . ARG A 1 338 ? -24.562 -20.156 -9.219 1 97.69 338 ARG A N 1
ATOM 2644 C CA . ARG A 1 338 ? -24.516 -21.609 -9.336 1 97.69 338 ARG A CA 1
ATOM 2645 C C . ARG A 1 338 ? -23.391 -22.031 -10.281 1 97.69 338 ARG A C 1
ATOM 2647 O O . ARG A 1 338 ? -23.469 -21.828 -11.492 1 97.69 338 ARG A O 1
ATOM 2654 N N . PHE A 1 339 ? -22.406 -22.688 -9.766 1 97.94 339 PHE A N 1
ATOM 2655 C CA . PHE A 1 339 ? -21.297 -23.188 -10.57 1 97.94 339 PHE A CA 1
ATOM 2656 C C . PHE A 1 339 ? -21.594 -24.562 -11.133 1 97.94 339 PHE A C 1
ATOM 2658 O O . PHE A 1 339 ? -22.328 -25.344 -10.516 1 97.94 339 PHE A O 1
ATOM 2665 N N . ARG A 1 340 ? -21.078 -24.797 -12.266 1 96.25 340 ARG A N 1
ATOM 2666 C CA . ARG A 1 340 ? -21.328 -26.047 -12.953 1 96.25 340 ARG A CA 1
ATOM 2667 C C . ARG A 1 340 ? -20.016 -26.828 -13.156 1 96.25 340 ARG A C 1
ATOM 2669 O O . ARG A 1 340 ? -18.953 -26.234 -13.305 1 96.25 340 ARG A O 1
ATOM 2676 N N . GLU A 1 341 ? -20.234 -28.094 -13.117 1 93.81 341 GLU A N 1
ATOM 2677 C CA . GLU A 1 341 ? -19.078 -28.953 -13.383 1 93.81 341 GLU A CA 1
ATOM 2678 C C . GLU A 1 341 ? -18.766 -29.016 -14.867 1 93.81 341 GLU A C 1
ATOM 2680 O O . GLU A 1 341 ? -19.656 -28.969 -15.711 1 93.81 341 GLU A O 1
ATOM 2685 N N . SER A 1 342 ? -17.531 -28.984 -15.062 1 90.56 342 SER A N 1
ATOM 2686 C CA . SER A 1 342 ? -17.016 -29.156 -16.422 1 90.56 342 SER A CA 1
ATOM 2687 C C . SER A 1 342 ? -15.719 -29.953 -16.422 1 90.56 342 SER A C 1
ATOM 2689 O O . SER A 1 342 ? -14.672 -29.453 -16 1 90.56 342 SER A O 1
ATOM 2691 N N . GLU A 1 343 ? -15.836 -31.125 -17 1 84.12 343 GLU A N 1
ATOM 2692 C CA . GLU A 1 343 ? -14.648 -31.969 -17.047 1 84.12 343 GLU A CA 1
ATOM 2693 C C . GLU A 1 343 ? -14.039 -31.984 -18.438 1 84.12 343 GLU A C 1
ATOM 2695 O O . GLU A 1 343 ? -14.758 -31.922 -19.438 1 84.12 343 GLU A O 1
ATOM 2700 N N . SER A 1 344 ? -12.773 -31.859 -18.422 1 83.69 344 SER A N 1
ATOM 2701 C CA . SER A 1 344 ? -11.984 -32 -19.641 1 83.69 344 SER A CA 1
ATOM 2702 C C . SER A 1 344 ? -10.828 -32.969 -19.438 1 83.69 344 SER A C 1
ATOM 2704 O O . SER A 1 344 ? -9.82 -32.625 -18.812 1 83.69 344 SER A O 1
ATOM 2706 N N . GLU A 1 345 ? -10.883 -34.094 -20.094 1 86.25 345 GLU A N 1
ATOM 2707 C CA . GLU A 1 345 ? -9.922 -35.188 -19.875 1 86.25 345 GLU A CA 1
ATOM 2708 C C . GLU A 1 345 ? -8.516 -34.75 -20.266 1 86.25 345 GLU A C 1
ATOM 2710 O O . GLU A 1 345 ? -7.531 -35.188 -19.688 1 86.25 345 GLU A O 1
ATOM 2715 N N . ILE A 1 346 ? -8.461 -33.906 -21.203 1 86.88 346 ILE A N 1
ATOM 2716 C CA . ILE A 1 346 ? -7.164 -33.5 -21.734 1 86.88 346 ILE A CA 1
ATOM 2717 C C . ILE A 1 346 ? -6.344 -32.781 -20.656 1 86.88 346 ILE A C 1
ATOM 2719 O O . ILE A 1 346 ? -5.117 -32.75 -20.734 1 86.88 346 ILE A O 1
ATOM 2723 N N . THR A 1 347 ? -7.031 -32.312 -19.656 1 89.25 347 THR A N 1
ATOM 2724 C CA . THR A 1 347 ? -6.348 -31.594 -18.594 1 89.25 347 THR A CA 1
ATOM 2725 C C . THR A 1 347 ? -5.547 -32.562 -17.719 1 89.25 347 THR A C 1
ATOM 2727 O O . THR A 1 347 ? -4.723 -32.156 -16.906 1 89.25 347 THR A O 1
ATOM 2730 N N . LEU A 1 348 ? -5.629 -33.812 -17.969 1 88.88 348 LEU A N 1
ATOM 2731 C CA . LEU A 1 348 ? -4.93 -34.812 -17.188 1 88.88 348 LEU A CA 1
ATOM 2732 C C . LEU A 1 348 ? -3.598 -35.188 -17.844 1 88.88 348 LEU A C 1
ATOM 2734 O O . LEU A 1 348 ? -2.838 -36 -17.297 1 88.88 348 LEU A O 1
ATOM 2738 N N . ALA A 1 349 ? -3.322 -34.594 -18.891 1 87.81 349 ALA A N 1
ATOM 2739 C CA . ALA A 1 349 ? -2.176 -34.969 -19.703 1 87.81 349 ALA A CA 1
ATOM 2740 C C . ALA A 1 349 ? -0.879 -34.906 -18.906 1 87.81 349 ALA A C 1
ATOM 2742 O O . ALA A 1 349 ? -0.048 -35.812 -18.969 1 87.81 349 ALA A O 1
ATOM 2743 N N . GLN A 1 350 ? -0.727 -33.844 -18.203 1 86.75 350 GLN A N 1
ATOM 2744 C CA . GLN A 1 350 ? 0.484 -33.688 -17.406 1 86.75 350 GLN A CA 1
ATOM 2745 C C . GLN A 1 350 ? 0.621 -34.844 -16.406 1 86.75 350 GLN A C 1
ATOM 2747 O O . GLN A 1 350 ? 1.719 -35.344 -16.188 1 86.75 350 GLN A O 1
ATOM 2752 N N . PHE A 1 351 ? -0.389 -35.25 -15.836 1 87.69 351 PHE A N 1
ATOM 2753 C CA . PHE A 1 351 ? -0.372 -36.312 -14.836 1 87.69 351 PHE A CA 1
ATOM 2754 C C . PHE A 1 351 ? -0.022 -37.625 -15.469 1 87.69 351 PHE A C 1
ATOM 2756 O O . PHE A 1 351 ? 0.648 -38.469 -14.859 1 87.69 351 PHE A O 1
ATOM 2763 N N . ILE A 1 352 ? -0.457 -37.781 -16.641 1 90 352 ILE A N 1
ATOM 2764 C CA . ILE A 1 352 ? -0.125 -39 -17.375 1 90 352 ILE A CA 1
ATOM 2765 C C . ILE A 1 352 ? 1.375 -39.031 -17.656 1 90 352 ILE A C 1
ATOM 2767 O O . ILE A 1 352 ? 2.014 -40.062 -17.531 1 90 352 ILE A O 1
ATOM 2771 N N . ALA A 1 353 ? 1.874 -37.906 -18.016 1 90.38 353 ALA A N 1
ATOM 2772 C CA . ALA A 1 353 ? 3.314 -37.844 -18.25 1 90.38 353 ALA A CA 1
ATOM 2773 C C . ALA A 1 353 ? 4.094 -38.156 -16.984 1 90.38 353 ALA A C 1
ATOM 2775 O O . ALA A 1 353 ? 5.098 -38.875 -17.031 1 90.38 353 ALA A O 1
ATOM 2776 N N . GLU A 1 354 ? 3.715 -37.688 -15.914 1 89.69 354 GLU A N 1
ATOM 2777 C CA . GLU A 1 354 ? 4.367 -37.938 -14.633 1 89.69 354 GLU A CA 1
ATOM 2778 C C . GLU A 1 354 ? 4.23 -39.406 -14.219 1 89.69 354 GLU A C 1
ATOM 2780 O O . GLU A 1 354 ? 5.152 -39.969 -13.633 1 89.69 354 GLU A O 1
ATOM 2785 N N . GLU A 1 355 ? 3.109 -39.969 -14.508 1 88.5 355 GLU A N 1
ATOM 2786 C CA . GLU A 1 355 ? 2.924 -41.406 -14.25 1 88.5 355 GLU A CA 1
ATOM 2787 C C . GLU A 1 355 ? 3.873 -42.25 -15.094 1 88.5 355 GLU A C 1
ATOM 2789 O O . GLU A 1 355 ? 4.387 -43.281 -14.625 1 88.5 355 GLU A O 1
ATOM 2794 N N . LEU A 1 356 ? 4.059 -41.844 -16.281 1 91.56 356 LEU A N 1
ATOM 2795 C CA . LEU A 1 356 ? 4.996 -42.531 -17.156 1 91.56 356 LEU A CA 1
ATOM 2796 C C . LEU A 1 356 ? 6.402 -42.531 -16.562 1 91.56 356 LEU A C 1
ATOM 2798 O O . LEU A 1 356 ? 7.125 -43.531 -16.656 1 91.56 356 LEU A O 1
ATOM 2802 N N . VAL A 1 357 ? 6.781 -41.438 -16.016 1 91.5 357 VAL A N 1
ATOM 2803 C CA . VAL A 1 357 ? 8.078 -41.312 -15.367 1 91.5 357 VAL A CA 1
ATOM 2804 C C . VAL A 1 357 ? 8.195 -42.344 -14.258 1 91.5 357 VAL A C 1
ATOM 2806 O O . VAL A 1 357 ? 9.188 -43.094 -14.172 1 91.5 357 VAL A O 1
ATOM 2809 N N . ARG A 1 358 ? 7.246 -42.406 -13.477 1 88.19 358 ARG A N 1
ATOM 2810 C CA . ARG A 1 358 ? 7.254 -43.312 -12.328 1 88.19 358 ARG A CA 1
ATOM 2811 C C . ARG A 1 358 ? 7.27 -44.781 -12.773 1 88.19 358 ARG A C 1
ATOM 2813 O O . ARG A 1 358 ? 8.016 -45.594 -12.227 1 88.19 358 ARG A O 1
ATOM 2820 N N . ARG A 1 359 ? 6.547 -45.094 -13.781 1 89.94 359 ARG A N 1
ATOM 2821 C CA . ARG A 1 359 ? 6.355 -46.5 -14.195 1 89.94 359 ARG A CA 1
ATOM 2822 C C . ARG A 1 359 ? 7.543 -47 -15.008 1 89.94 359 ARG A C 1
ATOM 2824 O O . ARG A 1 359 ? 7.93 -48.156 -14.906 1 89.94 359 ARG A O 1
ATOM 2831 N N . ARG A 1 360 ? 8.07 -46.125 -15.781 1 91.81 360 ARG A N 1
ATOM 2832 C CA . ARG A 1 360 ? 9.094 -46.562 -16.719 1 91.81 360 ARG A CA 1
ATOM 2833 C C . ARG A 1 360 ? 10.484 -46.156 -16.266 1 91.81 360 ARG A C 1
ATOM 2835 O O . ARG A 1 360 ? 11.492 -46.594 -16.828 1 91.81 360 ARG A O 1
ATOM 2842 N N . GLY A 1 361 ? 10.562 -45.281 -15.297 1 91 361 GLY A N 1
ATOM 2843 C CA . GLY A 1 361 ? 11.852 -44.844 -14.797 1 91 361 GLY A CA 1
ATOM 2844 C C . GLY A 1 361 ? 12.609 -44 -15.797 1 91 361 GLY A C 1
ATOM 2845 O O . GLY A 1 361 ? 13.836 -44.094 -15.906 1 91 361 GLY A O 1
ATOM 2846 N N . ILE A 1 362 ? 11.867 -43.281 -16.578 1 91.31 362 ILE A N 1
ATOM 2847 C CA . ILE A 1 362 ? 12.477 -42.406 -17.578 1 91.31 362 ILE A CA 1
ATOM 2848 C C . ILE A 1 362 ? 12.375 -40.969 -17.141 1 91.31 362 ILE A C 1
ATOM 2850 O O . ILE A 1 362 ? 11.648 -40.625 -16.203 1 91.31 362 ILE A O 1
ATOM 2854 N N . SER A 1 363 ? 13.172 -40.125 -17.828 1 90.31 363 SER A N 1
ATOM 2855 C CA . SER A 1 363 ? 13.133 -38.719 -17.5 1 90.31 363 SER A CA 1
ATOM 2856 C C . SER A 1 363 ? 11.805 -38.094 -17.906 1 90.31 363 SER A C 1
ATOM 2858 O O . SER A 1 363 ? 11.086 -38.656 -18.75 1 90.31 363 SER A O 1
ATOM 2860 N N . TYR A 1 364 ? 11.469 -37 -17.328 1 90.75 364 TYR A N 1
ATOM 2861 C CA . TYR A 1 364 ? 10.211 -36.312 -17.656 1 90.75 364 TYR A CA 1
ATOM 2862 C C . TYR A 1 364 ? 10.18 -35.875 -19.109 1 90.75 364 TYR A C 1
ATOM 2864 O O . TYR A 1 364 ? 9.133 -35.969 -19.766 1 90.75 364 TYR A O 1
ATOM 2872 N N . ARG A 1 365 ? 11.25 -35.375 -19.625 1 90.62 365 ARG A N 1
ATOM 2873 C CA . ARG A 1 365 ? 11.273 -34.906 -21.016 1 90.62 365 ARG A CA 1
ATOM 2874 C C . ARG A 1 365 ? 11 -36.062 -21.969 1 90.62 365 ARG A C 1
ATOM 2876 O O . ARG A 1 365 ? 10.359 -35.875 -23 1 90.62 365 ARG A O 1
ATOM 2883 N N . GLU A 1 366 ? 11.547 -37.156 -21.609 1 91.88 366 GLU A N 1
ATOM 2884 C CA . GLU A 1 366 ? 11.273 -38.344 -22.391 1 91.88 366 GLU A CA 1
ATOM 2885 C C . GLU A 1 366 ? 9.797 -38.75 -22.297 1 91.88 366 GLU A C 1
ATOM 2887 O O . GLU A 1 366 ? 9.164 -39.031 -23.312 1 91.88 366 GLU A O 1
ATOM 2892 N N . ALA A 1 367 ? 9.312 -38.75 -21.109 1 93.25 367 ALA A N 1
ATOM 2893 C CA . ALA A 1 367 ? 7.906 -39.094 -20.891 1 93.25 367 ALA A CA 1
ATOM 2894 C C . ALA A 1 367 ? 6.988 -38.125 -21.641 1 93.25 367 ALA A C 1
ATOM 2896 O O . ALA A 1 367 ? 6.008 -38.531 -22.266 1 93.25 367 ALA A O 1
ATOM 2897 N N . HIS A 1 368 ? 7.324 -36.906 -21.516 1 93.06 368 HIS A N 1
ATOM 2898 C CA . HIS A 1 368 ? 6.559 -35.844 -22.172 1 93.06 368 HIS A CA 1
ATOM 2899 C C . HIS A 1 368 ? 6.555 -36.062 -23.688 1 93.06 368 HIS A C 1
ATOM 2901 O O . HIS A 1 368 ? 5.516 -35.906 -24.328 1 93.06 368 HIS A O 1
ATOM 2907 N N . SER A 1 369 ? 7.68 -36.344 -24.234 1 92.81 369 SER A N 1
ATOM 2908 C CA . SER A 1 369 ? 7.805 -36.594 -25.672 1 92.81 369 SER A CA 1
ATOM 2909 C C . SER A 1 369 ? 6.98 -37.781 -26.125 1 92.81 369 SER A C 1
ATOM 2911 O O . SER A 1 369 ? 6.336 -37.75 -27.172 1 92.81 369 SER A O 1
ATOM 2913 N N . ILE A 1 370 ? 7.031 -38.781 -25.375 1 94.19 370 ILE A N 1
ATOM 2914 C CA . ILE A 1 370 ? 6.27 -40 -25.672 1 94.19 370 ILE A CA 1
ATOM 2915 C C . ILE A 1 370 ? 4.773 -39.688 -25.672 1 94.19 370 ILE A C 1
ATOM 2917 O O . ILE A 1 370 ? 4.059 -40.031 -26.609 1 94.19 370 ILE A O 1
ATOM 2921 N N . LEU A 1 371 ? 4.375 -39.031 -24.672 1 93.94 371 LEU A N 1
ATOM 2922 C CA . LEU A 1 371 ? 2.961 -38.688 -24.562 1 93.94 371 LEU A CA 1
ATOM 2923 C C . LEU A 1 371 ? 2.525 -37.75 -25.688 1 93.94 371 LEU A C 1
ATOM 2925 O O . LEU A 1 371 ? 1.453 -37.938 -26.266 1 93.94 371 LEU A O 1
ATOM 2929 N N . ALA A 1 372 ? 3.355 -36.75 -25.953 1 93.75 372 ALA A N 1
ATOM 2930 C CA . ALA A 1 372 ? 3.035 -35.812 -27.016 1 93.75 372 ALA A CA 1
ATOM 2931 C C . ALA A 1 372 ? 2.869 -36.5 -28.359 1 93.75 372 ALA A C 1
ATOM 2933 O O . ALA A 1 372 ? 1.93 -36.219 -29.109 1 93.75 372 ALA A O 1
ATOM 2934 N N . SER A 1 373 ? 3.766 -37.375 -28.625 1 94.44 373 SER A N 1
ATOM 2935 C CA . SER A 1 373 ? 3.717 -38.125 -29.875 1 94.44 373 SER A CA 1
ATOM 2936 C C . SER A 1 373 ? 2.482 -39 -29.938 1 94.44 373 SER A C 1
ATOM 2938 O O . SER A 1 373 ? 1.802 -39.062 -30.953 1 94.44 373 SER A O 1
ATOM 2940 N N . THR A 1 374 ? 2.23 -39.625 -28.875 1 95.06 374 THR A N 1
ATOM 2941 C CA . THR A 1 374 ? 1.093 -40.562 -28.812 1 95.06 374 THR A CA 1
ATOM 2942 C C . THR A 1 374 ? -0.221 -39.781 -28.938 1 95.06 374 THR A C 1
ATOM 2944 O O . THR A 1 374 ? -1.167 -40.25 -29.562 1 95.06 374 THR A O 1
ATOM 2947 N N . LEU A 1 375 ? -0.296 -38.656 -28.312 1 94 375 LEU A N 1
ATOM 2948 C CA . LEU A 1 375 ? -1.482 -37.812 -28.406 1 94 375 LEU A CA 1
ATOM 2949 C C . LEU A 1 375 ? -1.718 -37.375 -29.844 1 94 375 LEU A C 1
ATOM 2951 O O . LEU A 1 375 ? -2.855 -37.344 -30.312 1 94 375 LEU A O 1
ATOM 2955 N N . ARG A 1 376 ? -0.608 -36.969 -30.453 1 93.12 376 ARG A N 1
ATOM 2956 C CA . ARG A 1 376 ? -0.722 -36.562 -31.844 1 93.12 376 ARG A CA 1
ATOM 2957 C C . ARG A 1 376 ? -1.265 -37.719 -32.688 1 93.12 376 ARG A C 1
ATOM 2959 O O . ARG A 1 376 ? -2.148 -37.5 -33.531 1 93.12 376 ARG A O 1
ATOM 2966 N N . GLU A 1 377 ? -0.796 -38.781 -32.5 1 94.69 377 GLU A N 1
ATOM 2967 C CA . GLU A 1 377 ? -1.203 -39.969 -33.25 1 94.69 377 GLU A CA 1
ATOM 2968 C C . GLU A 1 377 ? -2.652 -40.344 -32.969 1 94.69 377 GLU A C 1
ATOM 2970 O O . GLU A 1 377 ? -3.34 -40.906 -33.812 1 94.69 377 GLU A O 1
ATOM 2975 N N . SER A 1 378 ? -3.066 -39.969 -31.828 1 94.44 378 SER A N 1
ATOM 2976 C CA . SER A 1 378 ? -4.41 -40.344 -31.406 1 94.44 378 SER A CA 1
ATOM 2977 C C . SER A 1 378 ? -5.414 -39.25 -31.734 1 94.44 378 SER A C 1
ATOM 2979 O O . SER A 1 378 ? -6.566 -39.281 -31.297 1 94.44 378 SER A O 1
ATOM 2981 N N . GLY A 1 379 ? -5.012 -38.156 -32.375 1 93 379 GLY A N 1
ATOM 2982 C CA . GLY A 1 379 ? -5.871 -37.031 -32.656 1 93 379 GLY A CA 1
ATOM 2983 C C . GLY A 1 379 ? -6.199 -36.219 -31.422 1 93 379 GLY A C 1
ATOM 2984 O O . GLY A 1 379 ? -7.324 -35.75 -31.266 1 93 379 GLY A O 1
ATOM 2985 N N . TRP A 1 380 ? -5.293 -36.281 -30.484 1 90.69 380 TRP A N 1
ATOM 2986 C CA . TRP A 1 380 ? -5.387 -35.5 -29.25 1 90.69 380 TRP A CA 1
ATOM 2987 C C . TRP A 1 380 ? -6.512 -36.031 -28.359 1 90.69 380 TRP A C 1
ATOM 2989 O O . TRP A 1 380 ? -7.105 -35.281 -27.594 1 90.69 380 TRP A O 1
ATOM 2999 N N . ASP A 1 381 ? -6.805 -37.281 -28.609 1 91.75 381 ASP A N 1
ATOM 3000 C CA . ASP A 1 381 ? -7.688 -38 -27.703 1 91.75 381 ASP A CA 1
ATOM 3001 C C . ASP A 1 381 ? -6.898 -38.656 -26.578 1 91.75 381 ASP A C 1
ATOM 3003 O O . ASP A 1 381 ? -6.242 -39.656 -26.781 1 91.75 381 ASP A O 1
ATOM 3007 N N . LEU A 1 382 ? -7.031 -38.156 -25.406 1 92.19 382 LEU A N 1
ATOM 3008 C CA . LEU A 1 382 ? -6.203 -38.594 -24.281 1 92.19 382 LEU A CA 1
ATOM 3009 C C . LEU A 1 382 ? -6.508 -40.062 -23.938 1 92.19 382 LEU A C 1
ATOM 3011 O O . LEU A 1 382 ? -5.605 -40.812 -23.594 1 92.19 382 LEU A O 1
ATOM 3015 N N . ARG A 1 383 ? -7.715 -40.438 -23.984 1 91.06 383 ARG A N 1
ATOM 3016 C CA . ARG A 1 383 ? -8.094 -41.812 -23.641 1 91.06 383 ARG A CA 1
ATOM 3017 C C . ARG A 1 383 ? -7.418 -42.812 -24.578 1 91.06 383 ARG A C 1
ATOM 3019 O O . ARG A 1 383 ? -6.902 -43.812 -24.141 1 91.06 383 ARG A O 1
ATOM 3026 N N . LYS A 1 384 ? -7.445 -42.438 -25.781 1 93.06 384 LYS A N 1
ATOM 3027 C CA . LYS A 1 384 ? -6.805 -43.281 -26.781 1 93.06 384 LYS A CA 1
ATOM 3028 C C . LYS A 1 384 ? -5.297 -43.344 -26.562 1 93.06 384 LYS A C 1
ATOM 3030 O O . LYS A 1 384 ? -4.695 -44.438 -26.672 1 93.06 384 LYS A O 1
ATOM 3035 N N . ALA A 1 385 ? -4.777 -42.25 -26.312 1 94.25 385 ALA A N 1
ATOM 3036 C CA . ALA A 1 385 ? -3.336 -42.188 -26.094 1 94.25 385 ALA A CA 1
ATOM 3037 C C . ALA A 1 385 ? -2.922 -43 -24.875 1 94.25 385 ALA A C 1
ATOM 3039 O O . ALA A 1 385 ? -1.947 -43.75 -24.938 1 94.25 385 ALA A O 1
ATOM 3040 N N . VAL A 1 386 ? -3.621 -42.875 -23.812 1 93.5 386 VAL A N 1
ATOM 3041 C CA . VAL A 1 386 ? -3.311 -43.562 -22.562 1 93.5 386 VAL A CA 1
ATOM 3042 C C . VAL A 1 386 ? -3.432 -45.062 -22.734 1 93.5 386 VAL A C 1
ATOM 3044 O O . VAL A 1 386 ? -2.594 -45.844 -22.25 1 93.5 386 VAL A O 1
ATOM 3047 N N . HIS A 1 387 ? -4.395 -45.5 -23.438 1 92.69 387 HIS A N 1
ATOM 3048 C CA . HIS A 1 387 ? -4.578 -46.906 -23.719 1 92.69 387 HIS A CA 1
ATOM 3049 C C . HIS A 1 387 ? -3.41 -47.438 -24.531 1 92.69 387 HIS A C 1
ATOM 3051 O O . HIS A 1 387 ? -2.926 -48.562 -24.266 1 92.69 387 HIS A O 1
ATOM 3057 N N . SER A 1 388 ? -3.064 -46.656 -25.438 1 94.12 388 SER A N 1
ATOM 3058 C CA . SER A 1 388 ? -1.954 -47.094 -26.297 1 94.12 388 SER A CA 1
ATOM 3059 C C . SER A 1 388 ? -0.666 -47.219 -25.484 1 94.12 388 SER A C 1
ATOM 3061 O O . SER A 1 388 ? 0.219 -48 -25.859 1 94.12 388 SER A O 1
ATOM 3063 N N . LEU A 1 389 ? -0.568 -46.531 -24.453 1 93.88 389 LEU A N 1
ATOM 3064 C CA . LEU A 1 389 ? 0.63 -46.531 -23.609 1 93.88 389 LEU A CA 1
ATOM 3065 C C . LEU A 1 389 ? 0.518 -47.594 -22.516 1 93.88 389 LEU A C 1
ATOM 3067 O O . LEU A 1 389 ? 1.437 -47.75 -21.703 1 93.88 389 LEU A O 1
ATOM 3071 N N . GLY A 1 390 ? -0.608 -48.25 -22.438 1 91.38 390 GLY A N 1
ATOM 3072 C CA . GLY A 1 390 ? -0.826 -49.281 -21.422 1 91.38 390 GLY A CA 1
ATOM 3073 C C . GLY A 1 390 ? -1.16 -48.688 -20.062 1 91.38 390 GLY A C 1
ATOM 3074 O O . GLY A 1 390 ? -0.868 -49.312 -19.031 1 91.38 390 GLY A O 1
ATOM 3075 N N . LEU A 1 391 ? -1.611 -47.469 -20.094 1 91.44 391 LEU A N 1
ATOM 3076 C CA . LEU A 1 391 ? -1.985 -46.812 -18.844 1 91.44 391 LEU A CA 1
ATOM 3077 C C . LEU A 1 391 ? -3.5 -46.656 -18.75 1 91.44 391 LEU A C 1
ATOM 3079 O O . LEU A 1 391 ? -4.227 -47.031 -19.672 1 91.44 391 LEU A O 1
ATOM 3083 N N . GLU A 1 392 ? -3.916 -46.281 -17.562 1 85.31 392 GLU A N 1
ATOM 3084 C CA . GLU A 1 392 ? -5.32 -45.969 -17.312 1 85.31 392 GLU A CA 1
ATOM 3085 C C . GLU A 1 392 ? -5.492 -44.5 -16.859 1 85.31 392 GLU A C 1
ATOM 3087 O O . GLU A 1 392 ? -4.613 -43.938 -16.203 1 85.31 392 GLU A O 1
ATOM 3092 N N . LEU A 1 393 ? -6.602 -44.031 -17.359 1 83.75 393 LEU A N 1
ATOM 3093 C CA . LEU A 1 393 ? -6.918 -42.688 -16.875 1 83.75 393 LEU A CA 1
ATOM 3094 C C . LEU A 1 393 ? -7.273 -42.719 -15.398 1 83.75 393 LEU A C 1
ATOM 3096 O O . LEU A 1 393 ? -8.055 -43.562 -14.953 1 83.75 393 LEU A O 1
ATOM 3100 N N . PRO A 1 394 ? -6.512 -41.906 -14.695 1 73.56 394 PRO A N 1
ATOM 3101 C CA . PRO A 1 394 ? -6.848 -41.906 -13.266 1 73.56 394 PRO A CA 1
ATOM 3102 C C . PRO A 1 394 ? -8.266 -41.375 -13 1 73.56 394 PRO A C 1
ATOM 3104 O O . PRO A 1 394 ? -8.75 -40.5 -13.727 1 73.56 394 PRO A O 1
ATOM 3107 N N . SER A 1 395 ? -9.047 -42.188 -12.172 1 62.06 395 SER A N 1
ATOM 3108 C CA . SER A 1 395 ? -10.406 -41.781 -11.828 1 62.06 395 SER A CA 1
ATOM 3109 C C . SER A 1 395 ? -10.414 -40.469 -11.047 1 62.06 395 SER A C 1
ATOM 3111 O O . SER A 1 395 ? -11.352 -39.688 -11.164 1 62.06 395 SER A O 1
ATOM 3113 N N . SER A 1 396 ? -9.539 -40.469 -10.008 1 59.25 396 SER A N 1
ATOM 3114 C CA . SER A 1 396 ? -9.57 -39.281 -9.148 1 59.25 396 SER A CA 1
ATOM 3115 C C . SER A 1 396 ? -8.258 -38.5 -9.234 1 59.25 396 SER A C 1
ATOM 3117 O O . SER A 1 396 ? -7.199 -39.094 -9.477 1 59.25 396 SER A O 1
ATOM 3119 N N . TYR A 1 397 ? -8.477 -37.188 -9.477 1 61.25 397 TYR A N 1
ATOM 3120 C CA . TYR A 1 397 ? -7.328 -36.312 -9.461 1 61.25 397 TYR A CA 1
ATOM 3121 C C . TYR A 1 397 ? -6.652 -36.312 -8.094 1 61.25 397 TYR A C 1
ATOM 3123 O O . TYR A 1 397 ? -7.219 -35.812 -7.113 1 61.25 397 TYR A O 1
ATOM 3131 N N . GLU A 1 398 ? -5.848 -37.281 -7.871 1 63 398 GLU A N 1
ATOM 3132 C CA . GLU A 1 398 ? -5.172 -37.375 -6.582 1 63 398 GLU A CA 1
ATOM 3133 C C . GLU A 1 398 ? -4.047 -36.344 -6.465 1 63 398 GLU A C 1
ATOM 3135 O O . GLU A 1 398 ? -2.867 -36.719 -6.508 1 63 398 GLU A O 1
ATOM 3140 N N . VAL A 1 399 ? -4.324 -35.094 -6.777 1 65.81 399 VAL A N 1
ATOM 3141 C CA . VAL A 1 399 ? -3.287 -34.094 -6.543 1 65.81 399 VAL A CA 1
ATOM 3142 C C . VAL A 1 399 ? -3.055 -33.938 -5.043 1 65.81 399 VAL A C 1
ATOM 3144 O O . VAL A 1 399 ? -3.971 -33.594 -4.301 1 65.81 399 VAL A O 1
ATOM 3147 N N . LYS A 1 400 ? -1.948 -34.438 -4.605 1 72.56 400 LYS A N 1
ATOM 3148 C CA . LYS A 1 400 ? -1.674 -34.438 -3.17 1 72.56 400 LYS A CA 1
ATOM 3149 C C . LYS A 1 400 ? -0.713 -33.312 -2.791 1 72.56 400 LYS A C 1
ATOM 3151 O O . LYS A 1 400 ? 0.256 -33.531 -2.062 1 72.56 400 LYS A O 1
ATOM 3156 N N . VAL A 1 401 ? -0.901 -32.188 -3.395 1 85.25 401 VAL A N 1
ATOM 3157 C CA . VAL A 1 401 ? -0.047 -31.078 -3.004 1 85.25 401 VAL A CA 1
ATOM 3158 C C . VAL A 1 401 ? -0.842 -30.094 -2.148 1 85.25 401 VAL A C 1
ATOM 3160 O O . VAL A 1 401 ? -2.021 -29.844 -2.41 1 85.25 401 VAL A O 1
ATOM 3163 N N . ARG A 1 402 ? -0.101 -29.625 -1.085 1 88.38 402 ARG A N 1
ATOM 3164 C CA . ARG A 1 402 ? -0.721 -28.594 -0.26 1 88.38 402 ARG A CA 1
ATOM 3165 C C . ARG A 1 402 ? -1.139 -27.406 -1.105 1 88.38 402 ARG A C 1
ATOM 3167 O O . ARG A 1 402 ? -0.345 -26.891 -1.896 1 88.38 402 ARG A O 1
ATOM 3174 N N . GLY A 1 403 ? -2.422 -27.047 -0.928 1 92.31 403 GLY A N 1
ATOM 3175 C CA . GLY A 1 403 ? -2.908 -25.875 -1.64 1 92.31 403 GLY A CA 1
ATOM 3176 C C . GLY A 1 403 ? -3.539 -26.219 -2.979 1 92.31 403 GLY A C 1
ATOM 3177 O O . GLY A 1 403 ? -4.027 -25.328 -3.68 1 92.31 403 GLY A O 1
ATOM 3178 N N . GLY A 1 404 ? -3.555 -27.531 -3.367 1 92.75 404 GLY A N 1
ATOM 3179 C CA . GLY A 1 404 ? -4.168 -27.984 -4.605 1 92.75 404 GLY A CA 1
ATOM 3180 C C . GLY A 1 404 ? -5.668 -28.188 -4.492 1 92.75 404 GLY A C 1
ATOM 3181 O O . GLY A 1 404 ? -6.27 -27.812 -3.482 1 92.75 404 GLY A O 1
ATOM 3182 N N . PRO A 1 405 ? -6.258 -28.734 -5.469 1 93.06 405 PRO A N 1
ATOM 3183 C CA . PRO A 1 405 ? -7.719 -28.75 -5.578 1 93.06 405 PRO A CA 1
ATOM 3184 C C . PRO A 1 405 ? -8.344 -29.969 -4.898 1 93.06 405 PRO A C 1
ATOM 3186 O O . PRO A 1 405 ? -9.562 -30.172 -4.969 1 93.06 405 PRO A O 1
ATOM 3189 N N . ASN A 1 406 ? -7.578 -30.781 -4.203 1 90.94 406 ASN A N 1
ATOM 3190 C CA . ASN A 1 406 ? -8.133 -31.953 -3.535 1 90.94 406 ASN A CA 1
ATOM 3191 C C . ASN A 1 406 ? -9.211 -31.562 -2.521 1 90.94 406 ASN A C 1
ATOM 3193 O O . ASN A 1 406 ? -8.938 -30.812 -1.583 1 90.94 406 ASN A O 1
ATOM 3197 N N . PRO A 1 407 ? -10.367 -32.156 -2.619 1 92.25 407 PRO A N 1
ATOM 3198 C CA . PRO A 1 407 ? -11.492 -31.719 -1.787 1 92.25 407 PRO A CA 1
ATOM 3199 C C . PRO A 1 407 ? -11.234 -31.906 -0.295 1 92.25 407 PRO A C 1
ATOM 3201 O O . PRO A 1 407 ? -11.609 -31.062 0.519 1 92.25 407 PRO A O 1
ATOM 3204 N N . GLU A 1 408 ? -10.602 -32.969 0.038 1 88.94 408 GLU A N 1
ATOM 3205 C CA . GLU A 1 408 ? -10.344 -33.219 1.451 1 88.94 408 GLU A CA 1
ATOM 3206 C C . GLU A 1 408 ? -9.391 -32.188 2.033 1 88.94 408 GLU A C 1
ATOM 3208 O O . GLU A 1 408 ? -9.617 -31.672 3.127 1 88.94 408 GLU A O 1
ATOM 3213 N N . SER A 1 409 ? -8.359 -31.953 1.326 1 90.62 409 SER A N 1
ATOM 3214 C CA . SER A 1 409 ? -7.406 -30.938 1.761 1 90.62 409 SER A CA 1
ATOM 3215 C C . SER A 1 409 ? -8.047 -29.547 1.786 1 90.62 409 SER A C 1
ATOM 3217 O O . SER A 1 409 ? -7.766 -28.75 2.678 1 90.62 409 SER A O 1
ATOM 3219 N N . LEU A 1 410 ? -8.891 -29.312 0.826 1 94.38 410 LEU A N 1
ATOM 3220 C CA . LEU A 1 410 ? -9.539 -28 0.725 1 94.38 410 LEU A CA 1
ATOM 3221 C C . LEU A 1 410 ? -10.5 -27.781 1.893 1 94.38 410 LEU A C 1
ATOM 3223 O O . LEU A 1 410 ? -10.617 -26.672 2.398 1 94.38 410 LEU A O 1
ATOM 3227 N N . LYS A 1 411 ? -11.172 -28.844 2.268 1 94.75 411 LYS A N 1
ATOM 3228 C CA . LYS A 1 411 ? -12.109 -28.719 3.377 1 94.75 411 LYS A CA 1
ATOM 3229 C C . LYS A 1 411 ? -11.406 -28.25 4.645 1 94.75 411 LYS A C 1
ATOM 3231 O O . LYS A 1 411 ? -11.883 -27.344 5.32 1 94.75 411 LYS A O 1
ATOM 3236 N N . GLY A 1 412 ? -10.281 -28.891 4.949 1 94.5 412 GLY A N 1
ATOM 3237 C CA . GLY A 1 412 ? -9.5 -28.484 6.098 1 94.5 412 GLY A CA 1
ATOM 3238 C C . GLY A 1 412 ? -9.008 -27.047 5.992 1 94.5 412 GLY A C 1
ATOM 3239 O O . GLY A 1 412 ? -9.031 -26.297 6.973 1 94.5 412 GLY A O 1
ATOM 3240 N N . GLU A 1 413 ? -8.562 -26.688 4.863 1 95.44 413 GLU A N 1
ATOM 3241 C CA . GLU A 1 413 ? -8.078 -25.328 4.633 1 95.44 413 GLU A CA 1
ATOM 3242 C C . GLU A 1 413 ? -9.195 -24.297 4.801 1 95.44 413 GLU A C 1
ATOM 3244 O O . GLU A 1 413 ? -8.984 -23.219 5.355 1 95.44 413 GLU A O 1
ATOM 3249 N N . LEU A 1 414 ? -10.367 -24.656 4.246 1 97.44 414 LEU A N 1
ATOM 3250 C CA . LEU A 1 414 ? -11.516 -23.766 4.336 1 97.44 414 LEU A CA 1
ATOM 3251 C C . LEU A 1 414 ? -11.93 -23.547 5.789 1 97.44 414 LEU A C 1
ATOM 3253 O O . LEU A 1 414 ? -12.305 -22.438 6.18 1 97.44 414 LEU A O 1
ATOM 3257 N N . GLU A 1 415 ? -11.828 -24.547 6.57 1 96.69 415 GLU A N 1
ATOM 3258 C CA . GLU A 1 415 ? -12.125 -24.422 7.992 1 96.69 415 GLU A CA 1
ATOM 3259 C C . GLU A 1 415 ? -11.117 -23.5 8.688 1 96.69 415 GLU A C 1
ATOM 3261 O O . GLU A 1 415 ? -11.492 -22.688 9.531 1 96.69 415 GLU A O 1
ATOM 3266 N N . ALA A 1 416 ? -9.898 -23.672 8.32 1 96.94 416 ALA A N 1
ATOM 3267 C CA . ALA A 1 416 ? -8.859 -22.812 8.867 1 96.94 416 ALA A CA 1
ATOM 3268 C C . ALA A 1 416 ? -9.086 -21.359 8.469 1 96.94 416 ALA A C 1
ATOM 3270 O O . ALA A 1 416 ? -8.898 -20.438 9.273 1 96.94 416 ALA A O 1
ATOM 3271 N N . ARG A 1 417 ? -9.445 -21.156 7.23 1 97.62 417 ARG A N 1
ATOM 3272 C CA . ARG A 1 417 ? -9.719 -19.797 6.734 1 97.62 417 ARG A CA 1
ATOM 3273 C C . ARG A 1 417 ? -10.906 -19.188 7.469 1 97.62 417 ARG A C 1
ATOM 3275 O O . ARG A 1 417 ? -10.906 -17.984 7.758 1 97.62 417 ARG A O 1
ATOM 3282 N N . ARG A 1 418 ? -11.93 -20 7.695 1 98 418 ARG A N 1
ATOM 3283 C CA . ARG A 1 418 ? -13.102 -19.516 8.422 1 98 418 ARG A CA 1
ATOM 3284 C C . ARG A 1 418 ? -12.727 -19.078 9.836 1 98 418 ARG A C 1
ATOM 3286 O O . ARG A 1 418 ? -13.219 -18.047 10.32 1 98 418 ARG A O 1
ATOM 3293 N N . ARG A 1 419 ? -11.883 -19.844 10.484 1 98.19 419 ARG A N 1
ATOM 3294 C CA . ARG A 1 419 ? -11.422 -19.469 11.82 1 98.19 419 ARG A CA 1
ATOM 3295 C C . ARG A 1 419 ? -10.656 -18.156 11.781 1 98.19 419 ARG A C 1
ATOM 3297 O O . ARG A 1 419 ? -10.859 -17.281 12.633 1 98.19 419 ARG A O 1
ATOM 3304 N N . LEU A 1 420 ? -9.75 -18.047 10.812 1 98.12 420 LEU A N 1
ATOM 3305 C CA . LEU A 1 420 ? -8.977 -16.812 10.664 1 98.12 420 LEU A CA 1
ATOM 3306 C C . LEU A 1 420 ? -9.906 -15.625 10.398 1 98.12 420 LEU A C 1
ATOM 3308 O O . LEU A 1 420 ? -9.672 -14.531 10.922 1 98.12 420 LEU A O 1
ATOM 3312 N N . LEU A 1 421 ? -10.93 -15.82 9.547 1 98.62 421 LEU A N 1
ATOM 3313 C CA . LEU A 1 421 ? -11.914 -14.781 9.266 1 98.62 421 LEU A CA 1
ATOM 3314 C C . LEU A 1 421 ? -12.633 -14.352 10.531 1 98.62 421 LEU A C 1
ATOM 3316 O O . LEU A 1 421 ? -12.859 -13.164 10.758 1 98.62 421 LEU A O 1
ATOM 3320 N N . ARG A 1 422 ? -13.016 -15.305 11.359 1 98.5 422 ARG A N 1
ATOM 3321 C CA . ARG A 1 422 ? -13.688 -15 12.617 1 98.5 422 ARG A CA 1
ATOM 3322 C C . ARG A 1 422 ? -12.789 -14.18 13.531 1 98.5 422 ARG A C 1
ATOM 3324 O O . ARG A 1 422 ? -13.258 -13.266 14.211 1 98.5 422 ARG A O 1
ATOM 3331 N N . ASP A 1 423 ? -11.523 -14.516 13.539 1 98.5 423 ASP A N 1
ATOM 3332 C CA . ASP A 1 423 ? -10.562 -13.742 14.328 1 98.5 423 ASP A CA 1
ATOM 3333 C C . ASP A 1 423 ? -10.453 -12.312 13.805 1 98.5 423 ASP A C 1
ATOM 3335 O O . ASP A 1 423 ? -10.391 -11.367 14.586 1 98.5 423 ASP A O 1
ATOM 3339 N N . ASP A 1 424 ? -10.32 -12.18 12.508 1 98.5 424 ASP A N 1
ATOM 3340 C CA . ASP A 1 424 ? -10.25 -10.852 11.898 1 98.5 424 ASP A CA 1
ATOM 3341 C C . ASP A 1 424 ? -11.492 -10.031 12.219 1 98.5 424 ASP A C 1
ATOM 3343 O O . ASP A 1 424 ? -11.398 -8.836 12.516 1 98.5 424 ASP A O 1
ATOM 3347 N N . ILE A 1 425 ? -12.695 -10.695 12.109 1 98.69 425 ILE A N 1
ATOM 3348 C CA . ILE A 1 425 ? -13.961 -10.047 12.43 1 98.69 425 ILE A CA 1
ATOM 3349 C C . ILE A 1 425 ? -13.969 -9.609 13.891 1 98.69 425 ILE A C 1
ATOM 3351 O O . ILE A 1 425 ? -14.375 -8.492 14.211 1 98.69 425 ILE A O 1
ATOM 3355 N N . SER A 1 426 ? -13.508 -10.484 14.805 1 98.62 426 SER A N 1
ATOM 3356 C CA . SER A 1 426 ? -13.461 -10.156 16.219 1 98.62 426 SER A CA 1
ATOM 3357 C C . SER A 1 426 ? -12.586 -8.938 16.484 1 98.62 426 SER A C 1
ATOM 3359 O O . SER A 1 426 ? -12.953 -8.062 17.266 1 98.62 426 SER A O 1
ATOM 3361 N N . ARG A 1 427 ? -11.414 -8.852 15.906 1 98.38 427 ARG A N 1
ATOM 3362 C CA . ARG A 1 427 ? -10.523 -7.711 16.062 1 98.38 427 ARG A CA 1
ATOM 3363 C C . ARG A 1 427 ? -11.172 -6.434 15.539 1 98.38 427 ARG A C 1
ATOM 3365 O O . ARG A 1 427 ? -11.008 -5.363 16.125 1 98.38 427 ARG A O 1
ATOM 3372 N N . LEU A 1 428 ? -11.836 -6.582 14.375 1 98.69 428 LEU A N 1
ATOM 3373 C CA . LEU A 1 428 ? -12.492 -5.426 13.781 1 98.69 428 LEU A CA 1
ATOM 3374 C C . LEU A 1 428 ? -13.633 -4.93 14.672 1 98.69 428 LEU A C 1
ATOM 3376 O O . LEU A 1 428 ? -13.828 -3.721 14.82 1 98.69 428 LEU A O 1
ATOM 3380 N N . VAL A 1 429 ? -14.43 -5.855 15.227 1 98.62 429 VAL A N 1
ATOM 3381 C CA . VAL A 1 429 ? -15.523 -5.512 16.141 1 98.62 429 VAL A CA 1
ATOM 3382 C C . VAL A 1 429 ? -14.969 -4.746 17.328 1 98.62 429 VAL A C 1
ATOM 3384 O O . VAL A 1 429 ? -15.523 -3.721 17.734 1 98.62 429 VAL A O 1
ATOM 3387 N N . GLU A 1 430 ? -13.898 -5.262 17.891 1 98.5 430 GLU A N 1
ATOM 3388 C CA . GLU A 1 430 ? -13.289 -4.621 19.062 1 98.5 430 GLU A CA 1
ATOM 3389 C C . GLU A 1 430 ? -12.797 -3.217 18.719 1 98.5 430 GLU A C 1
ATOM 3391 O O . GLU A 1 430 ? -13 -2.277 19.484 1 98.5 430 GLU A O 1
ATOM 3396 N N . TYR A 1 431 ? -12.156 -3.146 17.609 1 98.5 431 TYR A N 1
ATOM 3397 C CA . TYR A 1 431 ? -11.625 -1.858 17.172 1 98.5 431 TYR A CA 1
ATOM 3398 C C . TYR A 1 431 ? -12.75 -0.862 16.922 1 98.5 431 TYR A C 1
ATOM 3400 O O . TYR A 1 431 ? -12.68 0.285 17.375 1 98.5 431 TYR A O 1
ATOM 3408 N N . GLU A 1 432 ? -13.758 -1.276 16.203 1 98.31 432 GLU A N 1
ATOM 3409 C CA . GLU A 1 432 ? -14.914 -0.424 15.922 1 98.31 432 GLU A CA 1
ATOM 3410 C C . GLU A 1 432 ? -15.617 0.005 17.203 1 98.31 432 GLU A C 1
ATOM 3412 O O . GLU A 1 432 ? -16.031 1.157 17.328 1 98.31 432 GLU A O 1
ATOM 3417 N N . ALA A 1 433 ? -15.797 -0.917 18.141 1 98.19 433 ALA A N 1
ATOM 3418 C CA . ALA A 1 433 ? -16.438 -0.624 19.422 1 98.19 433 ALA A CA 1
ATOM 3419 C C . ALA A 1 433 ? -15.648 0.434 20.188 1 98.19 433 ALA A C 1
ATOM 3421 O O . ALA A 1 433 ? -16.234 1.306 20.828 1 98.19 433 ALA A O 1
ATOM 3422 N N . GLU A 1 434 ? -14.367 0.285 20.094 1 97.94 434 GLU A N 1
ATOM 3423 C CA . GLU A 1 434 ? -13.516 1.272 20.766 1 97.94 434 GLU A CA 1
ATOM 3424 C C . GLU A 1 434 ? -13.742 2.668 20.188 1 97.94 434 GLU A C 1
ATOM 3426 O O . GLU A 1 434 ? -13.812 3.648 20.938 1 97.94 434 GLU A O 1
ATOM 3431 N N . LYS A 1 435 ? -13.812 2.756 18.891 1 98.12 435 LYS A N 1
ATOM 3432 C CA . LYS A 1 435 ? -14.031 4.043 18.234 1 98.12 435 LYS A CA 1
ATOM 3433 C C . LYS A 1 435 ? -15.414 4.605 18.578 1 98.12 435 LYS A C 1
ATOM 3435 O O . LYS A 1 435 ? -15.555 5.801 18.828 1 98.12 435 LYS A O 1
ATOM 3440 N N . MET A 1 436 ? -16.438 3.781 18.609 1 97.25 436 MET A N 1
ATOM 3441 C CA . MET A 1 436 ? -17.797 4.199 18.922 1 97.25 436 MET A CA 1
ATOM 3442 C C . MET A 1 436 ? -17.906 4.66 20.375 1 97.25 436 MET A C 1
ATOM 3444 O O . MET A 1 436 ? -18.578 5.656 20.672 1 97.25 436 MET A O 1
ATOM 3448 N N . GLU A 1 437 ? -17.281 3.918 21.234 1 97.5 437 GLU A N 1
ATOM 3449 C CA . GLU A 1 437 ? -17.297 4.277 22.656 1 97.5 437 GLU A CA 1
ATOM 3450 C C . GLU A 1 437 ? -16.625 5.625 22.891 1 97.5 437 GLU A C 1
ATOM 3452 O O . GLU A 1 437 ? -17.062 6.398 23.75 1 97.5 437 GLU A O 1
ATOM 3457 N N . SER A 1 438 ? -15.57 5.828 22.188 1 97.44 438 SER A N 1
ATOM 3458 C CA . SER A 1 438 ? -14.883 7.109 22.328 1 97.44 438 SER A CA 1
ATOM 3459 C C . SER A 1 438 ? -15.766 8.266 21.875 1 97.44 438 SER A C 1
ATOM 3461 O O . SER A 1 438 ? -15.766 9.336 22.484 1 97.44 438 SER A O 1
ATOM 3463 N N . GLU A 1 439 ? -16.453 8.078 20.781 1 96.75 439 GLU A N 1
ATOM 3464 C CA . GLU A 1 439 ? -17.359 9.117 20.312 1 96.75 439 GLU A CA 1
ATOM 3465 C C . GLU A 1 439 ? -18.484 9.391 21.312 1 96.75 439 GLU A C 1
ATOM 3467 O O . GLU A 1 439 ? -18.828 10.539 21.562 1 96.75 439 GLU A O 1
ATOM 3472 N N . LYS A 1 440 ? -19.047 8.344 21.875 1 96.44 440 LYS A N 1
ATOM 3473 C CA . LYS A 1 440 ? -20.094 8.477 22.891 1 96.44 440 LYS A CA 1
ATOM 3474 C C . LYS A 1 440 ? -19.562 9.227 24.125 1 96.44 440 LYS A C 1
ATOM 3476 O O . LYS A 1 440 ? -20.25 10.094 24.656 1 96.44 440 LYS A O 1
ATOM 3481 N N . ARG A 1 441 ? -18.406 8.867 24.5 1 96.88 441 ARG A N 1
ATOM 3482 C CA . ARG A 1 441 ? -17.797 9.531 25.656 1 96.88 441 ARG A CA 1
ATOM 3483 C C . ARG A 1 441 ? -17.609 11.016 25.375 1 96.88 441 ARG A C 1
ATOM 3485 O O . ARG A 1 441 ? -17.812 11.844 26.266 1 96.88 441 ARG A O 1
ATOM 3492 N N . LEU A 1 442 ? -17.172 11.344 24.188 1 96.5 442 LEU A N 1
ATOM 3493 C CA . LEU A 1 442 ? -16.984 12.742 23.812 1 96.5 442 LEU A CA 1
ATOM 3494 C C . LEU A 1 442 ? -18.297 13.508 23.875 1 96.5 442 LEU A C 1
ATOM 3496 O O . LEU A 1 442 ? -18.344 14.617 24.422 1 96.5 442 LEU A O 1
ATOM 3500 N N . ILE A 1 443 ? -19.344 12.906 23.391 1 94.25 443 ILE A N 1
ATOM 3501 C CA . ILE A 1 443 ? -20.672 13.531 23.375 1 94.25 443 ILE A CA 1
ATOM 3502 C C . ILE A 1 443 ? -21.172 13.703 24.797 1 94.25 443 ILE A C 1
ATOM 3504 O O . ILE A 1 443 ? -21.734 14.742 25.156 1 94.25 443 ILE A O 1
ATOM 3508 N N . ASP A 1 444 ? -20.953 12.719 25.625 1 95.25 444 ASP A N 1
ATOM 3509 C CA . ASP A 1 444 ? -21.375 12.789 27.016 1 95.25 444 ASP A CA 1
ATOM 3510 C C . ASP A 1 444 ? -20.641 13.914 27.75 1 95.25 444 ASP A C 1
ATOM 3512 O O . ASP A 1 444 ? -21.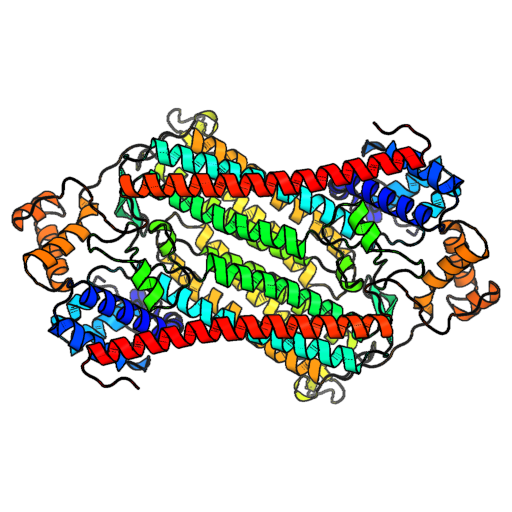234 14.625 28.562 1 95.25 444 ASP A O 1
ATOM 3516 N N . LEU A 1 445 ? -19.391 14 27.469 1 94.44 445 LEU A N 1
ATOM 3517 C CA . LEU A 1 445 ? -18.609 15.078 28.078 1 94.44 445 LEU A CA 1
ATOM 3518 C C . LEU A 1 445 ? -19.125 16.438 27.625 1 94.44 445 LEU A C 1
ATOM 3520 O O . LEU A 1 445 ? -19.172 17.375 28.406 1 94.44 445 LEU A O 1
ATOM 3524 N N . ALA A 1 446 ? -19.484 16.516 26.328 1 92.25 446 ALA A N 1
ATOM 3525 C CA . ALA A 1 446 ? -20.016 17.766 25.781 1 92.25 446 ALA A CA 1
ATOM 3526 C C . ALA A 1 446 ? -21.328 18.125 26.453 1 92.25 446 ALA A C 1
ATOM 3528 O O . ALA A 1 446 ? -21.578 19.297 26.75 1 92.25 446 ALA A O 1
ATOM 3529 N N . ARG A 1 447 ? -22.141 17.203 26.703 1 92.06 447 ARG A N 1
ATOM 3530 C CA . ARG A 1 447 ? -23.422 17.422 27.359 1 92.06 447 ARG A CA 1
ATOM 3531 C C . ARG A 1 447 ? -23.25 17.844 28.812 1 92.06 447 ARG A C 1
ATOM 3533 O O . ARG A 1 447 ? -23.953 18.734 29.297 1 92.06 447 ARG A O 1
ATOM 3540 N N . LYS A 1 448 ? -22.312 17.188 29.391 1 90.69 448 LYS A N 1
ATOM 3541 C CA . LYS A 1 448 ? -22.016 17.578 30.766 1 90.69 448 LYS A CA 1
ATOM 3542 C C . LYS A 1 448 ? -21.531 19.031 30.844 1 90.69 448 LYS A C 1
ATOM 3544 O O . LYS A 1 448 ? -21.938 19.766 31.734 1 90.69 448 LYS A O 1
ATOM 3549 N N . LEU A 1 449 ? -20.688 19.375 29.891 1 88.88 449 LEU A N 1
ATOM 3550 C CA . LEU A 1 449 ? -20.172 20.734 29.828 1 88.88 449 LEU A CA 1
ATOM 3551 C C . LEU A 1 449 ? -21.297 21.734 29.547 1 88.88 449 LEU A C 1
ATOM 3553 O O . LEU A 1 449 ? -21.281 22.859 30.047 1 88.88 449 LEU A O 1
ATOM 3557 N N . ALA A 1 450 ? -22.328 21.25 28.844 1 84.38 450 ALA A N 1
ATOM 3558 C CA . ALA A 1 450 ? -23.469 22.094 28.484 1 84.38 450 ALA A CA 1
ATOM 3559 C C . ALA A 1 450 ? -24.5 22.141 29.609 1 84.38 450 ALA A C 1
ATOM 3561 O O . ALA A 1 450 ? -25.5 22.859 29.516 1 84.38 450 ALA A O 1
ATOM 3562 N N . GLY A 1 451 ? -24.266 21.438 30.719 1 78.56 451 GLY A N 1
ATOM 3563 C CA . GLY A 1 451 ? -25.188 21.391 31.828 1 78.56 451 GLY A CA 1
ATOM 3564 C C . GLY A 1 451 ? -26.344 20.438 31.594 1 78.56 451 GLY A C 1
ATOM 3565 O O . GLY A 1 451 ? -27.422 20.594 32.188 1 78.56 451 GLY A O 1
ATOM 3566 N N . ARG A 1 452 ? -26.141 19.547 30.594 1 73.31 452 ARG A N 1
ATOM 3567 C CA . ARG A 1 452 ? -27.188 18.594 30.297 1 73.31 452 ARG A CA 1
ATOM 3568 C C . ARG A 1 452 ? -26.812 17.203 30.797 1 73.31 452 ARG A C 1
ATOM 3570 O O . ARG A 1 452 ? -25.641 16.922 31.047 1 73.31 452 ARG A O 1
ATOM 3577 N N . SER A 1 453 ? -27.875 16.375 31.234 1 66.81 453 SER A N 1
ATOM 3578 C CA . SER A 1 453 ? -27.641 15.008 31.688 1 66.81 453 SER A CA 1
ATOM 3579 C C . SER A 1 453 ? -27.078 14.141 30.562 1 66.81 453 SER A C 1
ATOM 3581 O O . SER A 1 453 ? -27.484 14.273 29.406 1 66.81 453 SER A O 1
ATOM 3583 N N . PRO A 1 454 ? -26.125 13.234 30.969 1 60.66 454 PRO A N 1
ATOM 3584 C CA . PRO A 1 454 ? -25.609 12.305 29.969 1 60.66 454 PRO A CA 1
ATOM 3585 C C . PRO A 1 454 ? -26.672 11.328 29.469 1 60.66 454 PRO A C 1
ATOM 3587 O O . PRO A 1 454 ? -27.594 10.984 30.203 1 60.66 454 PRO A O 1
ATOM 3590 N N . GLN A 1 455 ? -26.781 10.938 28.094 1 51.66 455 GLN A N 1
ATOM 3591 C CA . GLN A 1 455 ? -27.703 9.906 27.625 1 51.66 455 GLN A CA 1
ATOM 3592 C C . GLN A 1 455 ? -27.156 8.508 27.906 1 51.66 455 GLN A C 1
ATOM 3594 O O . GLN A 1 455 ? -25.953 8.289 27.828 1 51.66 455 GLN A O 1
ATOM 3599 N N . MET B 1 1 ? 8.938 -24.578 -28.422 1 44.84 1 MET B N 1
ATOM 3600 C CA . MET B 1 1 ? 8.102 -23.688 -29.234 1 44.84 1 MET B CA 1
ATOM 3601 C C . MET B 1 1 ? 8.164 -24.062 -30.703 1 44.84 1 MET B C 1
ATOM 3603 O O . MET B 1 1 ? 9.156 -24.656 -31.156 1 44.84 1 MET B O 1
ATOM 3607 N N . GLY B 1 2 ? 7.094 -24.312 -31.078 1 53.31 2 GLY B N 1
ATOM 3608 C CA . GLY B 1 2 ? 7.066 -24.578 -32.5 1 53.31 2 GLY B CA 1
ATOM 3609 C C . GLY B 1 2 ? 8.039 -23.719 -33.281 1 53.31 2 GLY B C 1
ATOM 3610 O O . GLY B 1 2 ? 8.75 -22.891 -32.719 1 53.31 2 GLY B O 1
ATOM 3611 N N . ASP B 1 3 ? 8.125 -23.984 -34.5 1 64.5 3 ASP B N 1
ATOM 3612 C CA . ASP B 1 3 ? 8.922 -23.328 -35.531 1 64.5 3 ASP B CA 1
ATOM 3613 C C . ASP B 1 3 ? 8.555 -21.859 -35.688 1 64.5 3 ASP B C 1
ATOM 3615 O O . ASP B 1 3 ? 7.926 -21.453 -36.656 1 64.5 3 ASP B O 1
ATOM 3619 N N . GLN B 1 4 ? 8.695 -21.203 -34.469 1 68.38 4 GLN B N 1
ATOM 3620 C CA . GLN B 1 4 ? 8.398 -19.781 -34.531 1 68.38 4 GLN B CA 1
ATOM 3621 C C . GLN B 1 4 ? 9.523 -19 -35.188 1 68.38 4 GLN B C 1
ATOM 3623 O O . GLN B 1 4 ? 10.688 -19.391 -35.125 1 68.38 4 GLN B O 1
ATOM 3628 N N . SER B 1 5 ? 9.156 -18.047 -36 1 77.38 5 SER B N 1
ATOM 3629 C CA . SER B 1 5 ? 10.141 -17.172 -36.625 1 77.38 5 SER B CA 1
ATOM 3630 C C . SER B 1 5 ? 10.953 -16.422 -35.562 1 77.38 5 SER B C 1
ATOM 3632 O O . SER B 1 5 ? 10.484 -16.219 -34.469 1 77.38 5 SER B O 1
ATOM 3634 N N . ASP B 1 6 ? 12.055 -16.141 -35.906 1 79.44 6 ASP B N 1
ATOM 3635 C CA . ASP B 1 6 ? 13.008 -15.5 -35.031 1 79.44 6 ASP B CA 1
ATOM 3636 C C . ASP B 1 6 ? 12.43 -14.203 -34.438 1 79.44 6 ASP B C 1
ATOM 3638 O O . ASP B 1 6 ? 12.562 -13.938 -33.25 1 79.44 6 ASP B O 1
ATOM 3642 N N . TRP B 1 7 ? 11.836 -13.484 -35.312 1 81.62 7 TRP B N 1
ATOM 3643 C CA . TRP B 1 7 ? 11.359 -12.18 -34.875 1 81.62 7 TRP B CA 1
ATOM 3644 C C . TRP B 1 7 ? 10.211 -12.336 -33.875 1 81.62 7 TRP B C 1
ATOM 3646 O O . TRP B 1 7 ? 10.07 -11.531 -32.938 1 81.62 7 TRP B O 1
ATOM 3656 N N . LEU B 1 8 ? 9.43 -13.391 -34 1 84.5 8 LEU B N 1
ATOM 3657 C CA . LEU B 1 8 ? 8.344 -13.633 -33.062 1 84.5 8 LEU B CA 1
ATOM 3658 C C . LEU B 1 8 ? 8.891 -14.086 -31.703 1 84.5 8 LEU B C 1
ATOM 3660 O O . LEU B 1 8 ? 8.383 -13.688 -30.656 1 84.5 8 LEU B O 1
ATOM 3664 N N . THR B 1 9 ? 9.836 -14.875 -31.812 1 83.19 9 THR B N 1
ATOM 3665 C CA . THR B 1 9 ? 10.477 -15.328 -30.578 1 83.19 9 THR B CA 1
ATOM 3666 C C . THR B 1 9 ? 11.094 -14.156 -29.828 1 83.19 9 THR B C 1
ATOM 3668 O O . THR B 1 9 ? 10.992 -14.07 -28.594 1 83.19 9 THR B O 1
ATOM 3671 N N . GLU B 1 10 ? 11.672 -13.297 -30.609 1 80.12 10 GLU B N 1
ATOM 3672 C CA . GLU B 1 10 ? 12.266 -12.109 -30.016 1 80.12 10 GLU B CA 1
ATOM 3673 C C . GLU B 1 10 ? 11.203 -11.234 -29.344 1 80.12 10 GLU B C 1
ATOM 3675 O O . GLU B 1 10 ? 11.438 -10.664 -28.281 1 80.12 10 GLU B O 1
ATOM 3680 N N . PHE B 1 11 ? 10.156 -11.18 -29.984 1 85.31 11 PHE B N 1
ATOM 3681 C CA . PHE B 1 11 ? 9.086 -10.32 -29.5 1 85.31 11 PHE B CA 1
ATOM 3682 C C . PHE B 1 11 ? 8.547 -10.836 -28.156 1 85.31 11 PHE B C 1
ATOM 3684 O O . PHE B 1 11 ? 8.25 -10.047 -27.266 1 85.31 11 PHE B O 1
ATOM 3691 N N . ILE B 1 12 ? 8.422 -12.109 -27.953 1 87.69 12 ILE B N 1
ATOM 3692 C CA . ILE B 1 12 ? 7.758 -12.664 -26.781 1 87.69 12 ILE B CA 1
ATOM 3693 C C . ILE B 1 12 ? 8.797 -13.016 -25.719 1 87.69 12 ILE B C 1
ATOM 3695 O O . ILE B 1 12 ? 8.453 -13.477 -24.625 1 87.69 12 ILE B O 1
ATOM 3699 N N . SER B 1 13 ? 10.055 -12.789 -26.062 1 87.75 13 SER B N 1
ATOM 3700 C CA . SER B 1 13 ? 11.125 -13.219 -25.172 1 87.75 13 SER B CA 1
ATOM 3701 C C . SER B 1 13 ? 11.25 -12.289 -23.969 1 87.75 13 SER B C 1
ATOM 3703 O O . SER B 1 13 ? 11.133 -11.07 -24.094 1 87.75 13 SER B O 1
ATOM 3705 N N . SER B 1 14 ? 11.469 -12.914 -22.781 1 88.81 14 SER B N 1
ATOM 3706 C CA . SER B 1 14 ? 11.703 -12.148 -21.562 1 88.81 14 SER B CA 1
ATOM 3707 C C . SER B 1 14 ? 13.164 -12.242 -21.125 1 88.81 14 SER B C 1
ATOM 3709 O O . SER B 1 14 ? 13.5 -11.852 -20.016 1 88.81 14 SER B O 1
ATOM 3711 N N . ILE B 1 15 ? 14.031 -12.664 -21.906 1 86.12 15 ILE B N 1
ATOM 3712 C CA . ILE B 1 15 ? 15.391 -13.039 -21.547 1 86.12 15 ILE B CA 1
ATOM 3713 C C . ILE B 1 15 ? 16.125 -11.82 -21 1 86.12 15 ILE B C 1
ATOM 3715 O O . ILE B 1 15 ? 16.938 -11.953 -20.062 1 86.12 15 ILE B O 1
ATOM 3719 N N . ASP B 1 16 ? 15.938 -10.68 -21.469 1 81.88 16 ASP B N 1
ATOM 3720 C CA . ASP B 1 16 ? 16.625 -9.484 -21 1 81.88 16 ASP B CA 1
ATOM 3721 C C . ASP B 1 16 ? 16.219 -9.141 -19.578 1 81.88 16 ASP B C 1
ATOM 3723 O O . ASP B 1 16 ? 17.078 -8.867 -18.719 1 81.88 16 ASP B O 1
ATOM 3727 N N . SER B 1 17 ? 14.953 -9.219 -19.328 1 85.75 17 SER B N 1
ATOM 3728 C CA . SER B 1 17 ? 14.477 -8.938 -17.984 1 85.75 17 SER B CA 1
ATOM 3729 C C . SER B 1 17 ? 14.812 -10.07 -17.031 1 85.75 17 SER B C 1
ATOM 3731 O O . SER B 1 17 ? 15.016 -9.852 -15.828 1 85.75 17 SER B O 1
ATOM 3733 N N . ASP B 1 18 ? 14.922 -11.234 -17.594 1 91.19 18 ASP B N 1
ATOM 3734 C CA . ASP B 1 18 ? 15.148 -12.422 -16.781 1 91.19 18 ASP B CA 1
ATOM 3735 C C . ASP B 1 18 ? 16.578 -12.445 -16.234 1 91.19 18 ASP B C 1
ATOM 3737 O O . ASP B 1 18 ? 16.875 -13.211 -15.312 1 91.19 18 ASP B O 1
ATOM 3741 N N . ARG B 1 19 ? 17.391 -11.617 -16.75 1 90.31 19 ARG B N 1
ATOM 3742 C CA . ARG B 1 19 ? 18.75 -11.531 -16.234 1 90.31 19 ARG B CA 1
ATOM 3743 C C . ARG B 1 19 ? 18.734 -11.234 -14.734 1 90.31 19 ARG B C 1
ATOM 3745 O O . ARG B 1 19 ? 19.625 -11.688 -14 1 90.31 19 ARG B O 1
ATOM 3752 N N . ARG B 1 20 ? 17.781 -10.602 -14.352 1 92.12 20 ARG B N 1
ATOM 3753 C CA . ARG B 1 20 ? 17.703 -10.172 -12.961 1 92.12 20 ARG B CA 1
ATOM 3754 C C . ARG B 1 20 ? 17.297 -11.336 -12.047 1 92.12 20 ARG B C 1
ATOM 3756 O O . ARG B 1 20 ? 17.578 -11.312 -10.852 1 92.12 20 ARG B O 1
ATOM 3763 N N . ILE B 1 21 ? 16.703 -12.32 -12.617 1 95.12 21 ILE B N 1
ATOM 3764 C CA . ILE B 1 21 ? 16.234 -13.414 -11.758 1 95.12 21 ILE B CA 1
ATOM 3765 C C . ILE B 1 21 ? 17.031 -14.68 -12.062 1 95.12 21 ILE B C 1
ATOM 3767 O O . ILE B 1 21 ? 16.672 -15.773 -11.633 1 95.12 21 ILE B O 1
ATOM 3771 N N . PHE B 1 22 ? 18.141 -14.617 -12.742 1 94.12 22 PHE B N 1
ATOM 3772 C CA . PHE B 1 22 ? 18.938 -15.758 -13.156 1 94.12 22 PHE B CA 1
ATOM 3773 C C . PHE B 1 22 ? 19.406 -16.578 -11.953 1 94.12 22 PHE B C 1
ATOM 3775 O O . PHE B 1 22 ? 19.109 -17.766 -11.859 1 94.12 22 PHE B O 1
ATOM 3782 N N . ARG B 1 23 ? 20.078 -15.859 -11.031 1 94.25 23 ARG B N 1
ATOM 3783 C CA . ARG B 1 23 ? 20.609 -16.562 -9.859 1 94.25 23 ARG B CA 1
ATOM 3784 C C . ARG B 1 23 ? 19.484 -17.219 -9.062 1 94.25 23 ARG B C 1
ATOM 3786 O O . ARG B 1 23 ? 19.625 -18.344 -8.602 1 94.25 23 ARG B O 1
ATOM 3793 N N . ALA B 1 24 ? 18.391 -16.469 -8.906 1 96.62 24 ALA B N 1
ATOM 3794 C CA . ALA B 1 24 ? 17.234 -17.016 -8.195 1 96.62 24 ALA B CA 1
ATOM 3795 C C . ALA B 1 24 ? 16.672 -18.234 -8.922 1 96.62 24 ALA B C 1
ATOM 3797 O O . ALA B 1 24 ? 16.172 -19.172 -8.281 1 96.62 24 ALA B O 1
ATOM 3798 N N . THR B 1 25 ? 16.688 -18.203 -10.203 1 96.38 25 THR B N 1
ATOM 3799 C CA . THR B 1 25 ? 16.219 -19.328 -11 1 96.38 25 THR B CA 1
ATOM 3800 C C . THR B 1 25 ? 17.078 -20.562 -10.734 1 96.38 25 THR B C 1
ATOM 3802 O O . THR B 1 25 ? 16.547 -21.672 -10.57 1 96.38 25 THR B O 1
ATOM 3805 N N . VAL B 1 26 ? 18.359 -20.359 -10.648 1 95.94 26 VAL B N 1
ATOM 3806 C CA . VAL B 1 26 ? 19.281 -21.453 -10.375 1 95.94 26 VAL B CA 1
ATOM 3807 C C . VAL B 1 26 ? 19.031 -22 -8.969 1 95.94 26 VAL B C 1
ATOM 3809 O O . VAL B 1 26 ? 18.953 -23.219 -8.773 1 95.94 26 VAL B O 1
ATOM 3812 N N . LEU B 1 27 ? 18.875 -21.094 -8.031 1 96.75 27 LEU B N 1
ATOM 3813 C CA . LEU B 1 27 ? 18.656 -21.5 -6.652 1 96.75 27 LEU B CA 1
ATOM 3814 C C . LEU B 1 27 ? 17.328 -22.234 -6.52 1 96.75 27 LEU B C 1
ATOM 3816 O O . LEU B 1 27 ? 17.234 -23.219 -5.777 1 96.75 27 LEU B O 1
ATOM 3820 N N . THR B 1 28 ? 16.328 -21.75 -7.207 1 97.38 28 THR B N 1
ATOM 3821 C CA . THR B 1 28 ? 15.016 -22.406 -7.207 1 97.38 28 THR B CA 1
ATOM 3822 C C . THR B 1 28 ? 15.117 -23.828 -7.77 1 97.38 28 THR B C 1
ATOM 3824 O O . THR B 1 28 ? 14.539 -24.766 -7.215 1 97.38 28 THR B O 1
ATOM 3827 N N . ALA B 1 29 ? 15.898 -23.984 -8.852 1 95.88 29 ALA B N 1
ATOM 3828 C CA . ALA B 1 29 ? 16.109 -25.297 -9.453 1 95.88 29 ALA B CA 1
ATOM 3829 C C . ALA B 1 29 ? 16.859 -26.219 -8.492 1 95.88 29 ALA B C 1
ATOM 3831 O O . ALA B 1 29 ? 16.516 -27.406 -8.375 1 95.88 29 ALA B O 1
ATOM 3832 N N . LEU B 1 30 ? 17.844 -25.672 -7.855 1 95.81 30 LEU B N 1
ATOM 3833 C CA . LEU B 1 30 ? 18.625 -26.453 -6.891 1 95.81 30 LEU B CA 1
ATOM 3834 C C . LEU B 1 30 ? 17.734 -26.953 -5.754 1 95.81 30 LEU B C 1
ATOM 3836 O O . LEU B 1 30 ? 17.797 -28.109 -5.371 1 95.81 30 LEU B O 1
ATOM 3840 N N . ALA B 1 31 ? 16.938 -26.047 -5.195 1 97.31 31 ALA B N 1
ATOM 3841 C CA . ALA B 1 31 ? 16.031 -26.406 -4.105 1 97.31 31 ALA B CA 1
ATOM 3842 C C . ALA B 1 31 ? 15.07 -27.516 -4.531 1 97.31 31 ALA B C 1
ATOM 3844 O O . ALA B 1 31 ? 14.82 -28.453 -3.771 1 97.31 31 ALA B O 1
ATOM 3845 N N . HIS B 1 32 ? 14.586 -27.406 -5.723 1 96.25 32 HIS B N 1
ATOM 3846 C CA . HIS B 1 32 ? 13.656 -28.391 -6.254 1 96.25 32 HIS B CA 1
ATOM 3847 C C . HIS B 1 32 ? 14.32 -29.75 -6.398 1 96.25 32 HIS B C 1
ATOM 3849 O O . HIS B 1 32 ? 13.75 -30.766 -6.008 1 96.25 32 HIS B O 1
ATOM 3855 N N . GLN B 1 33 ? 15.562 -29.781 -6.914 1 94.31 33 GLN B N 1
ATOM 3856 C CA . GLN B 1 33 ? 16.297 -31.031 -7.125 1 94.31 33 GLN B CA 1
ATOM 3857 C C . GLN B 1 33 ? 16.641 -31.703 -5.797 1 94.31 33 GLN B C 1
ATOM 3859 O O . GLN B 1 33 ? 16.531 -32.938 -5.664 1 94.31 33 GLN B O 1
ATOM 3864 N N . ILE B 1 34 ? 17.047 -30.922 -4.914 1 95.62 34 ILE B N 1
ATOM 3865 C CA . ILE B 1 34 ? 17.391 -31.438 -3.594 1 95.62 34 ILE B CA 1
ATOM 3866 C C . ILE B 1 34 ? 16.156 -32.062 -2.951 1 95.62 34 ILE B C 1
ATOM 3868 O O . ILE B 1 34 ? 16.234 -33.188 -2.41 1 95.62 34 ILE B O 1
ATOM 3872 N N . HIS B 1 35 ? 15.031 -31.375 -3.025 1 95.88 35 HIS B N 1
ATOM 3873 C CA . HIS B 1 35 ? 13.789 -31.891 -2.461 1 95.88 35 HIS B CA 1
ATOM 3874 C C . HIS B 1 35 ? 13.398 -33.219 -3.113 1 95.88 35 HIS B C 1
ATOM 3876 O O . HIS B 1 35 ? 13.023 -34.156 -2.422 1 95.88 35 HIS B O 1
ATOM 3882 N N . LEU B 1 36 ? 13.477 -33.281 -4.449 1 94.94 36 LEU B N 1
ATOM 3883 C CA . LEU B 1 36 ? 13.141 -34.531 -5.164 1 94.94 36 LEU B CA 1
ATOM 3884 C C . LEU B 1 36 ? 14.055 -35.656 -4.738 1 94.94 36 LEU B C 1
ATOM 3886 O O . LEU B 1 36 ? 13.594 -36.781 -4.551 1 94.94 36 LEU B O 1
ATOM 3890 N N . PHE B 1 37 ? 15.242 -35.406 -4.574 1 95.12 37 PHE B N 1
ATOM 3891 C CA . PHE B 1 37 ? 16.203 -36.406 -4.176 1 95.12 37 PHE B CA 1
ATOM 3892 C C . PHE B 1 37 ? 15.93 -36.906 -2.762 1 95.12 37 PHE B C 1
ATOM 3894 O O . PHE B 1 37 ? 15.867 -38.094 -2.518 1 95.12 37 PHE B O 1
ATOM 3901 N N . GLU B 1 38 ? 15.758 -35.938 -1.86 1 95.25 38 GLU B N 1
ATOM 3902 C CA . GLU B 1 38 ? 15.461 -36.25 -0.47 1 95.25 38 GLU B CA 1
ATOM 3903 C C . GLU B 1 38 ? 14.211 -37.125 -0.362 1 95.25 38 GLU B C 1
ATOM 3905 O O . GLU B 1 38 ? 14.086 -37.938 0.551 1 95.25 38 GLU B O 1
ATOM 3910 N N . SER B 1 39 ? 13.344 -36.969 -1.337 1 93.94 39 SER B N 1
ATOM 3911 C CA . SER B 1 39 ? 12.062 -37.656 -1.307 1 93.94 39 SER B 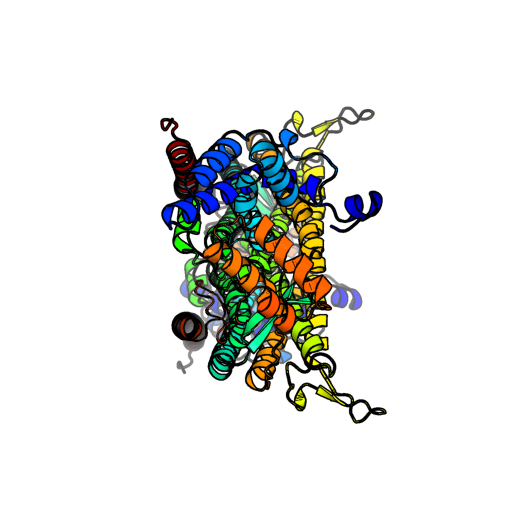CA 1
ATOM 3912 C C . SER B 1 39 ? 12.117 -38.969 -2.062 1 93.94 39 SER B C 1
ATOM 3914 O O . SER B 1 39 ? 11.102 -39.656 -2.209 1 93.94 39 SER B O 1
ATOM 3916 N N . GLY B 1 40 ? 13.242 -39.281 -2.66 1 93.19 40 GLY B N 1
ATOM 3917 C CA . GLY B 1 40 ? 13.422 -40.5 -3.385 1 93.19 40 GLY B CA 1
ATOM 3918 C C . GLY B 1 40 ? 12.805 -40.5 -4.77 1 93.19 40 GLY B C 1
ATOM 3919 O O . GLY B 1 40 ? 12.539 -41.562 -5.348 1 93.19 40 GLY B O 1
ATOM 3920 N N . LEU B 1 41 ? 12.578 -39.312 -5.309 1 91.75 41 LEU B N 1
ATOM 3921 C CA . LEU B 1 41 ? 11.852 -39.188 -6.562 1 91.75 41 LEU B CA 1
ATOM 3922 C C . LEU B 1 41 ? 12.805 -38.938 -7.723 1 91.75 41 LEU B C 1
ATOM 3924 O O . LEU B 1 41 ? 12.375 -38.844 -8.875 1 91.75 41 LEU B O 1
ATOM 3928 N N . LEU B 1 42 ? 14.078 -38.781 -7.445 1 92.19 42 LEU B N 1
ATOM 3929 C CA . LEU B 1 42 ? 15.117 -38.5 -8.422 1 92.19 42 LEU B CA 1
ATOM 3930 C C . LEU B 1 42 ? 16.25 -39.5 -8.328 1 92.19 42 LEU B C 1
ATOM 3932 O O . LEU B 1 42 ? 16.781 -39.75 -7.242 1 92.19 42 LEU B O 1
ATOM 3936 N N . PRO B 1 43 ? 16.562 -40.094 -9.484 1 92.19 43 PRO B N 1
ATOM 3937 C CA . PRO B 1 43 ? 17.719 -41 -9.445 1 92.19 43 PRO B CA 1
ATOM 3938 C C . PRO B 1 43 ? 18.984 -40.312 -8.93 1 92.19 43 PRO B C 1
ATOM 3940 O O . PRO B 1 43 ? 19.234 -39.125 -9.266 1 92.19 43 PRO B O 1
ATOM 3943 N N . LYS B 1 44 ? 19.766 -41.094 -8.25 1 92.44 44 LYS B N 1
ATOM 3944 C CA . LYS B 1 44 ? 20.969 -40.562 -7.625 1 92.44 44 LYS B CA 1
ATOM 3945 C C . LYS B 1 44 ? 21.891 -39.938 -8.672 1 92.44 44 LYS B C 1
ATOM 3947 O O . LYS B 1 44 ? 22.453 -38.844 -8.453 1 92.44 44 LYS B O 1
ATOM 3952 N N . GLU B 1 45 ? 22.031 -40.625 -9.719 1 93.25 45 GLU B N 1
ATOM 3953 C CA . GLU B 1 45 ? 22.938 -40.125 -10.766 1 93.25 45 GLU B CA 1
ATOM 3954 C C . GLU B 1 45 ? 22.453 -38.812 -11.344 1 93.25 45 GLU B C 1
ATOM 3956 O O . GLU B 1 45 ? 23.266 -37.906 -11.633 1 93.25 45 GLU B O 1
ATOM 3961 N N . ALA B 1 46 ? 21.188 -38.688 -11.547 1 93.62 46 ALA B N 1
ATOM 3962 C CA . ALA B 1 46 ? 20.609 -37.438 -12.055 1 93.62 46 ALA B CA 1
ATOM 3963 C C . ALA B 1 46 ? 20.797 -36.312 -11.055 1 93.62 46 ALA B C 1
ATOM 3965 O O . ALA B 1 46 ? 21.188 -35.219 -11.422 1 93.62 46 ALA B O 1
ATOM 3966 N N . ALA B 1 47 ? 20.516 -36.625 -9.82 1 92.75 47 ALA B N 1
ATOM 3967 C CA . ALA B 1 47 ? 20.625 -35.625 -8.75 1 92.75 47 ALA B CA 1
ATOM 3968 C C . ALA B 1 47 ? 22.047 -35.094 -8.648 1 92.75 47 ALA B C 1
ATOM 3970 O O . ALA B 1 47 ? 22.266 -33.906 -8.555 1 92.75 47 ALA B O 1
ATOM 3971 N N . LEU B 1 48 ? 22.984 -36 -8.672 1 91.44 48 LEU B N 1
ATOM 3972 C CA . LEU B 1 48 ? 24.391 -35.625 -8.57 1 91.44 48 LEU B CA 1
ATOM 3973 C C . LEU B 1 48 ? 24.812 -34.781 -9.75 1 91.44 48 LEU B C 1
ATOM 3975 O O . LEU B 1 48 ? 25.406 -33.719 -9.562 1 91.44 48 LEU B O 1
ATOM 3979 N N . THR B 1 49 ? 24.5 -35.188 -10.891 1 93.25 49 THR B N 1
ATOM 3980 C CA . THR B 1 49 ? 24.953 -34.531 -12.109 1 93.25 49 THR B CA 1
ATOM 3981 C C . THR B 1 49 ? 24.328 -33.125 -12.242 1 93.25 49 THR B C 1
ATOM 3983 O O . THR B 1 49 ? 25.016 -32.156 -12.523 1 93.25 49 THR B O 1
ATOM 3986 N N . ILE B 1 50 ? 23.031 -33.031 -12.016 1 93.31 50 ILE B N 1
ATOM 3987 C CA . ILE B 1 50 ? 22.312 -31.766 -12.172 1 93.31 50 ILE B CA 1
ATOM 3988 C C . ILE B 1 50 ? 22.781 -30.781 -11.094 1 93.31 50 ILE B C 1
ATOM 3990 O O . ILE B 1 50 ? 23 -29.594 -11.383 1 93.31 50 ILE B O 1
ATOM 3994 N N . SER B 1 51 ? 22.938 -31.297 -9.891 1 91.62 51 SER B N 1
ATOM 3995 C CA . SER B 1 51 ? 23.375 -30.422 -8.805 1 91.62 51 SER B CA 1
ATOM 3996 C C . SER B 1 51 ? 24.766 -29.875 -9.062 1 91.62 51 SER B C 1
ATOM 3998 O O . SER B 1 51 ? 25.047 -28.703 -8.773 1 91.62 51 SER B O 1
ATOM 4000 N N . LEU B 1 52 ? 25.609 -30.703 -9.562 1 91 52 LEU B N 1
ATOM 4001 C CA . LEU B 1 52 ? 26.969 -30.281 -9.891 1 91 52 LEU B CA 1
ATOM 4002 C C . LEU B 1 52 ? 26.953 -29.172 -10.945 1 91 52 LEU B C 1
ATOM 4004 O O . LEU B 1 52 ? 27.688 -28.188 -10.828 1 91 52 LEU B O 1
ATOM 4008 N N . LEU B 1 53 ? 26.156 -29.328 -11.906 1 92.06 53 LEU B N 1
ATOM 4009 C CA . LEU B 1 53 ? 26.078 -28.359 -12.992 1 92.06 53 LEU B CA 1
ATOM 4010 C C . LEU B 1 53 ? 25.5 -27.031 -12.492 1 92.06 53 LEU B C 1
ATOM 4012 O O . LEU B 1 53 ? 26.062 -25.969 -12.758 1 92.06 53 LEU B O 1
ATOM 4016 N N . LEU B 1 54 ? 24.406 -27.125 -11.75 1 93.12 54 LEU B N 1
ATOM 4017 C CA . LEU B 1 54 ? 23.719 -25.922 -11.289 1 93.12 54 LEU B CA 1
ATOM 4018 C C . LEU B 1 54 ? 24.578 -25.156 -10.297 1 93.12 54 LEU B C 1
ATOM 4020 O O . LEU B 1 54 ? 24.609 -23.922 -10.328 1 93.12 54 LEU B O 1
ATOM 4024 N N . GLU B 1 55 ? 25.188 -25.891 -9.43 1 88.06 55 GLU B N 1
ATOM 4025 C CA . GLU B 1 55 ? 26.016 -25.234 -8.43 1 88.06 55 GLU B CA 1
ATOM 4026 C C . GLU B 1 55 ? 27.188 -24.5 -9.078 1 88.06 55 GLU B C 1
ATOM 4028 O O . GLU B 1 55 ? 27.609 -23.453 -8.602 1 88.06 55 GLU B O 1
ATOM 4033 N N . ALA B 1 56 ? 27.656 -25 -10.148 1 86.5 56 ALA B N 1
ATOM 4034 C CA . ALA B 1 56 ? 28.812 -24.438 -10.82 1 86.5 56 ALA B CA 1
ATOM 4035 C C . ALA B 1 56 ? 28.406 -23.25 -11.695 1 86.5 56 ALA B C 1
ATOM 4037 O O . ALA B 1 56 ? 29.25 -22.453 -12.109 1 86.5 56 ALA B O 1
ATOM 4038 N N . LEU B 1 57 ? 27.156 -23.141 -11.898 1 86.94 57 LEU B N 1
ATOM 4039 C CA . LEU B 1 57 ? 26.672 -22.109 -12.805 1 86.94 57 LEU B CA 1
ATOM 4040 C C . LEU B 1 57 ? 26.609 -20.766 -12.094 1 86.94 57 LEU B C 1
ATOM 4042 O O . LEU B 1 57 ? 25.703 -20.516 -11.281 1 86.94 57 LEU B O 1
ATOM 4046 N N . ASP B 1 58 ? 27.531 -19.953 -12.305 1 75.5 58 ASP B N 1
ATOM 4047 C CA . ASP B 1 58 ? 27.609 -18.688 -11.586 1 75.5 58 ASP B CA 1
ATOM 4048 C C . ASP B 1 58 ? 27.469 -17.5 -12.531 1 75.5 58 ASP B C 1
ATOM 4050 O O . ASP B 1 58 ? 27.188 -16.375 -12.102 1 75.5 58 ASP B O 1
ATOM 4054 N N . LYS B 1 59 ? 27.641 -17.875 -13.773 1 72.56 59 LYS B N 1
ATOM 4055 C CA . LYS B 1 59 ? 27.625 -16.734 -14.695 1 72.56 59 LYS B CA 1
ATOM 4056 C C . LYS B 1 59 ? 26.422 -16.812 -15.633 1 72.56 59 LYS B C 1
ATOM 4058 O O . LYS B 1 59 ? 26.25 -17.781 -16.375 1 72.56 59 LYS B O 1
ATOM 4063 N N . GLU B 1 60 ? 25.719 -15.758 -15.656 1 69.88 60 GLU B N 1
ATOM 4064 C CA . GLU B 1 60 ? 24.484 -15.695 -16.438 1 69.88 60 GLU B CA 1
ATOM 4065 C C . GLU B 1 60 ? 24.766 -15.805 -17.922 1 69.88 60 GLU B C 1
ATOM 4067 O O . GLU B 1 60 ? 23.953 -16.359 -18.672 1 69.88 60 GLU B O 1
ATOM 4072 N N . ASP B 1 61 ? 25.812 -15.195 -18.203 1 72.75 61 ASP B N 1
ATOM 4073 C CA . ASP B 1 61 ? 26.125 -15.109 -19.625 1 72.75 61 ASP B CA 1
ATOM 4074 C C . ASP B 1 61 ? 26.312 -16.5 -20.234 1 72.75 61 ASP B C 1
ATOM 4076 O O . ASP B 1 61 ? 26.234 -16.656 -21.453 1 72.75 61 ASP B O 1
ATOM 4080 N N . GLU B 1 62 ? 26.406 -17.406 -19.406 1 71.62 62 GLU B N 1
ATOM 4081 C CA . GLU B 1 62 ? 26.594 -18.781 -19.875 1 71.62 62 GLU B CA 1
ATOM 4082 C C . GLU B 1 62 ? 25.297 -19.328 -20.5 1 71.62 62 GLU B C 1
ATOM 4084 O O . GLU B 1 62 ? 25.344 -20.203 -21.359 1 71.62 62 GLU B O 1
ATOM 4089 N N . ILE B 1 63 ? 24.234 -18.797 -20.047 1 76.38 63 ILE B N 1
ATOM 4090 C CA . ILE B 1 63 ? 23.016 -19.453 -20.516 1 76.38 63 ILE B CA 1
ATOM 4091 C C . ILE B 1 63 ? 22.109 -18.422 -21.188 1 76.38 63 ILE B C 1
ATOM 4093 O O . ILE B 1 63 ? 21.172 -18.781 -21.906 1 76.38 63 ILE B O 1
ATOM 4097 N N . LEU B 1 64 ? 22.328 -17.234 -20.969 1 76.56 64 LEU B N 1
ATOM 4098 C CA . LEU B 1 64 ? 21.391 -16.234 -21.422 1 76.56 64 LEU B CA 1
ATOM 4099 C C . LEU B 1 64 ? 21.75 -15.75 -22.828 1 76.56 64 LEU B C 1
ATOM 4101 O O . LEU B 1 64 ? 22 -14.562 -23.047 1 76.56 64 LEU B O 1
ATOM 4105 N N . SER B 1 65 ? 21.953 -16.719 -23.75 1 68 65 SER B N 1
ATOM 4106 C CA . SER B 1 65 ? 22.094 -16.344 -25.156 1 68 65 SER B CA 1
ATOM 4107 C C . SER B 1 65 ? 20.766 -15.883 -25.75 1 68 65 SER B C 1
ATOM 4109 O O . SER B 1 65 ? 19.703 -16.266 -25.266 1 68 65 SER B O 1
ATOM 4111 N N . ARG B 1 66 ? 20.578 -15.047 -26.609 1 63.81 66 ARG B N 1
ATOM 4112 C CA . ARG B 1 66 ? 19.438 -14.289 -27.109 1 63.81 66 ARG B CA 1
ATOM 4113 C C . ARG B 1 66 ? 18.438 -15.211 -27.812 1 63.81 66 ARG B C 1
ATOM 4115 O O . ARG B 1 66 ? 17.25 -14.898 -27.875 1 63.81 66 ARG B O 1
ATOM 4122 N N . ASP B 1 67 ? 18.594 -16.406 -27.844 1 73.5 67 ASP B N 1
ATOM 4123 C CA . ASP B 1 67 ? 17.641 -17.078 -28.719 1 73.5 67 ASP B CA 1
ATOM 4124 C C . ASP B 1 67 ? 16.672 -17.953 -27.922 1 73.5 67 ASP B C 1
ATOM 4126 O O . ASP B 1 67 ? 16.016 -18.828 -28.484 1 73.5 67 ASP B O 1
ATOM 4130 N N . PHE B 1 68 ? 16.469 -17.562 -26.578 1 81.62 68 PHE B N 1
ATOM 4131 C CA . PHE B 1 68 ? 15.531 -18.359 -25.797 1 81.62 68 PHE B CA 1
ATOM 4132 C C . PHE B 1 68 ? 14.344 -17.5 -25.359 1 81.62 68 PHE B C 1
ATOM 4134 O O . PHE B 1 68 ? 14.43 -16.281 -25.328 1 81.62 68 PHE B O 1
ATOM 4141 N N . GLU B 1 69 ? 13.258 -18.141 -25.062 1 81.5 69 GLU B N 1
ATOM 4142 C CA . GLU B 1 69 ? 12.031 -17.484 -24.609 1 81.5 69 GLU B CA 1
ATOM 4143 C C . GLU B 1 69 ? 12.211 -16.875 -23.219 1 81.5 69 GLU B C 1
ATOM 4145 O O . GLU B 1 69 ? 11.703 -15.781 -22.953 1 81.5 69 GLU B O 1
ATOM 4150 N N . ASP B 1 70 ? 12.852 -17.578 -22.391 1 88.06 70 ASP B N 1
ATOM 4151 C CA . ASP B 1 70 ? 13.047 -17.109 -21.031 1 88.06 70 ASP B CA 1
ATOM 4152 C C . ASP B 1 70 ? 14.234 -17.797 -20.359 1 88.06 70 ASP B C 1
ATOM 4154 O O . ASP B 1 70 ? 14.898 -18.641 -20.984 1 88.06 70 ASP B O 1
ATOM 4158 N N . VAL B 1 71 ? 14.539 -17.438 -19.172 1 89.81 71 VAL B N 1
ATOM 4159 C CA . VAL B 1 71 ? 15.703 -17.922 -18.438 1 89.81 71 VAL B CA 1
ATOM 4160 C C . VAL B 1 71 ? 15.523 -19.391 -18.109 1 89.81 71 VAL B C 1
ATOM 4162 O O . VAL B 1 71 ? 16.5 -20.141 -18.047 1 89.81 71 VAL B O 1
ATOM 4165 N N . HIS B 1 72 ? 14.359 -19.859 -17.906 1 89.56 72 HIS B N 1
ATOM 4166 C CA . HIS B 1 72 ? 14.094 -21.25 -17.531 1 89.56 72 HIS B CA 1
ATOM 4167 C C . HIS B 1 72 ? 14.359 -22.203 -18.688 1 89.56 72 HIS B C 1
ATOM 4169 O O . HIS B 1 72 ? 14.938 -23.266 -18.5 1 89.56 72 HIS B O 1
ATOM 4175 N N . GLU B 1 73 ? 13.859 -21.797 -19.859 1 87.69 73 GLU B N 1
ATOM 4176 C CA . GLU B 1 73 ? 14.172 -22.578 -21.047 1 87.69 73 GLU B CA 1
ATOM 4177 C C . GLU B 1 73 ? 15.672 -22.625 -21.312 1 87.69 73 GLU B C 1
ATOM 4179 O O . GLU B 1 73 ? 16.219 -23.672 -21.672 1 87.69 73 GLU B O 1
ATOM 4184 N N . ALA B 1 74 ? 16.312 -21.5 -21.156 1 89.75 74 ALA B N 1
ATOM 4185 C CA . ALA B 1 74 ? 17.766 -21.422 -21.344 1 89.75 74 ALA B CA 1
ATOM 4186 C C . ALA B 1 74 ? 18.484 -22.359 -20.375 1 89.75 74 ALA B C 1
ATOM 4188 O O . ALA B 1 74 ? 19.422 -23.062 -20.766 1 89.75 74 ALA B O 1
ATOM 4189 N N . LEU B 1 75 ? 18.078 -22.344 -19.141 1 91.81 75 LEU B N 1
ATOM 4190 C CA . LEU B 1 75 ? 18.703 -23.156 -18.109 1 91.81 75 LEU B CA 1
ATOM 4191 C C . LEU B 1 75 ? 18.5 -24.641 -18.406 1 91.81 75 LEU B C 1
ATOM 4193 O O . LEU B 1 75 ? 19.438 -25.438 -18.281 1 91.81 75 LEU B O 1
ATOM 4197 N N . GLU B 1 76 ? 17.281 -25.016 -18.719 1 90.81 76 GLU B N 1
ATOM 4198 C CA . GLU B 1 76 ? 16.984 -26.406 -19.016 1 90.81 76 GLU B CA 1
ATOM 4199 C C . GLU B 1 76 ? 17.797 -26.906 -20.203 1 90.81 76 GLU B C 1
ATOM 4201 O O . GLU B 1 76 ? 18.344 -28.016 -20.172 1 90.81 76 GLU B O 1
ATOM 4206 N N . SER B 1 77 ? 17.844 -26.109 -21.266 1 89.56 77 SER B N 1
ATOM 4207 C CA . SER B 1 77 ? 18.625 -26.453 -22.438 1 89.56 77 SER B CA 1
ATOM 4208 C C . SER B 1 77 ? 20.094 -26.625 -22.094 1 89.56 77 SER B C 1
ATOM 4210 O O . SER B 1 77 ? 20.75 -27.562 -22.578 1 89.56 77 SER B O 1
ATOM 4212 N N . TRP B 1 78 ? 20.594 -25.75 -21.328 1 91.5 78 TRP B N 1
ATOM 4213 C CA . TRP B 1 78 ? 21.984 -25.797 -20.891 1 91.5 78 TRP B CA 1
ATOM 4214 C C . TRP B 1 78 ? 22.281 -27.078 -20.109 1 91.5 78 TRP B C 1
ATOM 4216 O O . TRP B 1 78 ? 23.312 -27.703 -20.328 1 91.5 78 TRP B O 1
ATOM 4226 N N . VAL B 1 79 ? 21.422 -27.469 -19.234 1 93.69 79 VAL B N 1
ATOM 4227 C CA . VAL B 1 79 ? 21.594 -28.672 -18.406 1 93.69 79 VAL B CA 1
ATOM 4228 C C . VAL B 1 79 ? 21.516 -29.906 -19.281 1 93.69 79 VAL B C 1
ATOM 4230 O O . VAL B 1 79 ? 22.328 -30.828 -19.141 1 93.69 79 VAL B O 1
ATOM 4233 N N . ILE B 1 80 ? 20.547 -29.938 -20.203 1 92.25 80 ILE B N 1
ATOM 4234 C CA . ILE B 1 80 ? 20.344 -31.109 -21.078 1 92.25 80 ILE B CA 1
ATOM 4235 C C . ILE B 1 80 ? 21.547 -31.281 -22 1 92.25 80 ILE B C 1
ATOM 4237 O O . ILE B 1 80 ? 21.984 -32.406 -22.25 1 92.25 80 ILE B O 1
ATOM 4241 N N . GLU B 1 81 ? 22.062 -30.266 -22.5 1 92.06 81 GLU B N 1
ATOM 4242 C CA . GLU B 1 81 ? 23.25 -30.312 -23.359 1 92.06 81 GLU B CA 1
ATOM 4243 C C . GLU B 1 81 ? 24.438 -30.938 -22.641 1 92.06 81 GLU B C 1
ATOM 4245 O O . GLU B 1 81 ? 25.25 -31.625 -23.266 1 92.06 81 GLU B O 1
ATOM 4250 N N . ARG B 1 82 ? 24.516 -30.797 -21.453 1 92.69 82 ARG B N 1
ATOM 4251 C CA . ARG B 1 82 ? 25.688 -31.203 -20.703 1 92.69 82 ARG B CA 1
ATOM 4252 C C . ARG B 1 82 ? 25.453 -32.531 -20 1 92.69 82 ARG B C 1
ATOM 4254 O O . ARG B 1 82 ? 26.391 -33.312 -19.828 1 92.69 82 ARG B O 1
ATOM 4261 N N . ALA B 1 83 ? 24.234 -32.75 -19.578 1 93.88 83 ALA B N 1
ATOM 4262 C CA . ALA B 1 83 ? 23.938 -33.938 -18.781 1 93.88 83 ALA B CA 1
ATOM 4263 C C . ALA B 1 83 ? 23.219 -35 -19.625 1 93.88 83 ALA B C 1
ATOM 4265 O O . ALA B 1 83 ? 22.969 -36.094 -19.141 1 93.88 83 ALA B O 1
ATOM 4266 N N . GLY B 1 84 ? 22.906 -34.688 -20.891 1 92.69 84 GLY B N 1
ATOM 4267 C CA . GLY B 1 84 ? 22.156 -35.625 -21.734 1 92.69 84 GLY B CA 1
ATOM 4268 C C . GLY B 1 84 ? 20.797 -35.969 -21.172 1 92.69 84 GLY B C 1
ATOM 4269 O O . GLY B 1 84 ? 20.047 -35.094 -20.734 1 92.69 84 GLY B O 1
ATOM 4270 N N . ASN B 1 85 ? 20.5 -37.25 -21.156 1 90.31 85 ASN B N 1
ATOM 4271 C CA . ASN B 1 85 ? 19.188 -37.719 -20.719 1 90.31 85 ASN B CA 1
ATOM 4272 C C . ASN B 1 85 ? 18.938 -37.406 -19.25 1 90.31 85 ASN B C 1
ATOM 4274 O O . ASN B 1 85 ? 17.781 -37.188 -18.844 1 90.31 85 ASN B O 1
ATOM 4278 N N . LEU B 1 86 ? 19.969 -37.344 -18.516 1 92.19 86 LEU B N 1
ATOM 4279 C CA . LEU B 1 86 ? 19.828 -37.031 -17.094 1 92.19 86 LEU B CA 1
ATOM 4280 C C . LEU B 1 86 ? 19.266 -35.656 -16.891 1 92.19 86 LEU B C 1
ATOM 4282 O O . LEU B 1 86 ? 18.578 -35.375 -15.898 1 92.19 86 LEU B O 1
ATOM 4286 N N . GLY B 1 87 ? 19.562 -34.75 -17.812 1 93.12 87 GLY B N 1
ATOM 4287 C CA . GLY B 1 87 ? 19.078 -33.375 -17.734 1 93.12 87 GLY B CA 1
ATOM 4288 C C . GLY B 1 87 ? 17.562 -33.25 -17.828 1 93.12 87 GLY B C 1
ATOM 4289 O O . GLY B 1 87 ? 16.984 -32.281 -17.359 1 93.12 87 GLY B O 1
ATOM 4290 N N . GLY B 1 88 ? 16.969 -34.219 -18.375 1 91.75 88 GLY B N 1
ATOM 4291 C CA . GLY B 1 88 ? 15.523 -34.219 -18.562 1 91.75 88 GLY B CA 1
ATOM 4292 C C . GLY B 1 88 ? 14.758 -34.312 -17.25 1 91.75 88 GLY B C 1
ATOM 4293 O O . GLY B 1 88 ? 13.562 -34.031 -17.203 1 91.75 88 GLY B O 1
ATOM 4294 N N . TRP B 1 89 ? 15.422 -34.688 -16.172 1 93.25 89 TRP B N 1
ATOM 4295 C CA . TRP B 1 89 ? 14.797 -34.812 -14.859 1 93.25 89 TRP B CA 1
ATOM 4296 C C . TRP B 1 89 ? 14.57 -33.438 -14.242 1 93.25 89 TRP B C 1
ATOM 4298 O O . TRP B 1 89 ? 13.82 -33.281 -13.273 1 93.25 89 TRP B O 1
ATOM 4308 N N . LEU B 1 90 ? 15.195 -32.406 -14.797 1 92.88 90 LEU B N 1
ATOM 4309 C CA . LEU B 1 90 ? 15.109 -31.062 -14.25 1 92.88 90 LEU B CA 1
ATOM 4310 C C . LEU B 1 90 ? 13.664 -30.578 -14.242 1 92.88 90 LEU B C 1
ATOM 4312 O O . LEU B 1 90 ? 13.266 -29.828 -13.344 1 92.88 90 LEU B O 1
ATOM 4316 N N . ALA B 1 91 ? 12.906 -31.031 -15.164 1 91.06 91 ALA B N 1
ATOM 4317 C CA . ALA B 1 91 ? 11.547 -30.516 -15.344 1 91.06 91 ALA B CA 1
ATOM 4318 C C . ALA B 1 91 ? 10.539 -31.328 -14.539 1 91.06 91 ALA B C 1
ATOM 4320 O O . ALA B 1 91 ? 9.359 -30.969 -14.484 1 91.06 91 ALA B O 1
ATOM 4321 N N . TYR B 1 92 ? 10.969 -32.375 -13.891 1 92.38 92 TYR B N 1
ATOM 4322 C CA . TYR B 1 92 ? 10.055 -33.281 -13.203 1 92.38 92 TYR B CA 1
ATOM 4323 C C . TYR B 1 92 ? 9.398 -32.594 -12.016 1 92.38 92 TYR B C 1
ATOM 4325 O O . TYR B 1 92 ? 10.086 -32.062 -11.141 1 92.38 92 TYR B O 1
ATOM 4333 N N . GLY B 1 93 ? 8.094 -32.469 -12.008 1 90.56 93 GLY B N 1
ATOM 4334 C CA . GLY B 1 93 ? 7.328 -32.062 -10.844 1 90.56 93 GLY B CA 1
ATOM 4335 C C . GLY B 1 93 ? 7.18 -30.562 -10.734 1 90.56 93 GLY B C 1
ATOM 4336 O O . GLY B 1 93 ? 6.707 -30.047 -9.719 1 90.56 93 GLY B O 1
ATOM 4337 N N . LYS B 1 94 ? 7.66 -29.875 -11.711 1 89.62 94 LYS B N 1
ATOM 4338 C CA . LYS B 1 94 ? 7.551 -28.422 -11.641 1 89.62 94 LYS B CA 1
ATOM 4339 C C . LYS B 1 94 ? 7.137 -27.844 -12.992 1 89.62 94 LYS B C 1
ATOM 4341 O O . LYS B 1 94 ? 7.145 -28.547 -14.008 1 89.62 94 LYS B O 1
ATOM 4346 N N . SER B 1 95 ? 6.695 -26.609 -12.93 1 93 95 SER B N 1
ATOM 4347 C CA . SER B 1 95 ? 6.344 -25.812 -14.102 1 93 95 SER B CA 1
ATOM 4348 C C . SER B 1 95 ? 7.18 -24.547 -14.188 1 93 95 SER B C 1
ATOM 4350 O O . SER B 1 95 ? 7.754 -24.109 -13.188 1 93 95 SER B O 1
ATOM 4352 N N . ARG B 1 96 ? 7.32 -23.984 -15.359 1 92.25 96 ARG B N 1
ATOM 4353 C CA . ARG B 1 96 ? 7.961 -22.672 -15.492 1 92.25 96 ARG B CA 1
ATOM 4354 C C . ARG B 1 96 ? 7.191 -21.609 -14.727 1 92.25 96 ARG B C 1
ATOM 4356 O O . ARG B 1 96 ? 7.77 -20.609 -14.297 1 92.25 96 ARG B O 1
ATOM 4363 N N . ASN B 1 97 ? 5.898 -21.859 -14.445 1 93.62 97 ASN B N 1
ATOM 4364 C CA . ASN B 1 97 ? 5.062 -20.875 -13.773 1 93.62 97 ASN B CA 1
ATOM 4365 C C . ASN B 1 97 ? 5.43 -20.75 -12.297 1 93.62 97 ASN B C 1
ATOM 4367 O O . ASN B 1 97 ? 5.621 -19.641 -11.797 1 93.62 97 ASN B O 1
ATOM 4371 N N . ASP B 1 98 ? 5.457 -21.828 -11.609 1 95.69 98 ASP B N 1
ATOM 4372 C CA . ASP B 1 98 ? 5.797 -21.703 -10.195 1 95.69 98 ASP B CA 1
ATOM 4373 C C . ASP B 1 98 ? 7.273 -21.359 -10.008 1 95.69 98 ASP B C 1
ATOM 4375 O O . ASP B 1 98 ? 7.652 -20.719 -9.031 1 95.69 98 ASP B O 1
ATOM 4379 N N . GLN B 1 99 ? 8.109 -21.766 -10.984 1 95.88 99 GLN B N 1
ATOM 4380 C CA . GLN B 1 99 ? 9.531 -21.422 -10.922 1 95.88 99 GLN B CA 1
ATOM 4381 C C . GLN B 1 99 ? 9.734 -19.922 -11.039 1 95.88 99 GLN B C 1
ATOM 4383 O O . GLN B 1 99 ? 10.461 -19.312 -10.242 1 95.88 99 GLN B O 1
ATOM 4388 N N . VAL B 1 100 ? 9.109 -19.344 -12.039 1 96.38 100 VAL B N 1
ATOM 4389 C CA . VAL B 1 100 ? 9.32 -17.922 -12.266 1 96.38 100 VAL B CA 1
ATOM 4390 C C . VAL B 1 100 ? 8.695 -17.109 -11.125 1 96.38 100 VAL B C 1
ATOM 4392 O O . VAL B 1 100 ? 9.25 -16.109 -10.688 1 96.38 100 VAL B O 1
ATOM 4395 N N . ALA B 1 101 ? 7.52 -17.531 -10.664 1 97.5 101 ALA B N 1
ATOM 4396 C CA . ALA B 1 101 ? 6.883 -16.859 -9.523 1 97.5 101 ALA B CA 1
ATOM 4397 C C . ALA B 1 101 ? 7.789 -16.891 -8.297 1 97.5 101 ALA B C 1
ATOM 4399 O O . ALA B 1 101 ? 7.898 -15.898 -7.574 1 97.5 101 ALA B O 1
ATOM 4400 N N . THR B 1 102 ? 8.414 -18.016 -8.086 1 98.31 102 THR B N 1
ATOM 4401 C CA . THR B 1 102 ? 9.32 -18.188 -6.949 1 98.31 102 THR B CA 1
ATOM 4402 C C . THR B 1 102 ? 10.555 -17.297 -7.109 1 98.31 102 THR B C 1
ATOM 4404 O O . THR B 1 102 ? 10.938 -16.578 -6.18 1 98.31 102 THR B O 1
ATOM 4407 N N . ALA B 1 103 ? 11.141 -17.359 -8.273 1 97.88 103 ALA B N 1
ATOM 4408 C CA . ALA B 1 103 ? 12.344 -16.578 -8.523 1 97.88 103 ALA B CA 1
ATOM 4409 C C . ALA B 1 103 ? 12.07 -15.086 -8.336 1 97.88 103 ALA B C 1
ATOM 4411 O O . ALA B 1 103 ? 12.891 -14.359 -7.77 1 97.88 103 ALA B O 1
ATOM 4412 N N . LEU B 1 104 ? 10.953 -14.664 -8.82 1 97.81 104 LEU B N 1
ATOM 4413 C CA . LEU B 1 104 ? 10.586 -13.258 -8.727 1 97.81 104 LEU B CA 1
ATOM 4414 C C . LEU B 1 104 ? 10.422 -12.836 -7.273 1 97.81 104 LEU B C 1
ATOM 4416 O O . LEU B 1 104 ? 10.914 -11.773 -6.875 1 97.81 104 LEU B O 1
ATOM 4420 N N . ARG B 1 105 ? 9.688 -13.617 -6.496 1 98.5 105 ARG B N 1
ATOM 4421 C CA . ARG B 1 105 ? 9.508 -13.281 -5.086 1 98.5 105 ARG B CA 1
ATOM 4422 C C . ARG B 1 105 ? 10.844 -13.336 -4.34 1 98.5 105 ARG B C 1
ATOM 4424 O O . ARG B 1 105 ? 11.102 -12.5 -3.469 1 98.5 105 ARG B O 1
ATOM 4431 N N . TYR B 1 106 ? 11.641 -14.305 -4.691 1 98.5 106 TYR B N 1
ATOM 4432 C CA . TYR B 1 106 ? 12.961 -14.43 -4.086 1 98.5 106 TYR B CA 1
ATOM 4433 C C . TYR B 1 106 ? 13.781 -13.164 -4.305 1 98.5 106 TYR B C 1
ATOM 4435 O O . TYR B 1 106 ? 14.359 -12.625 -3.361 1 98.5 106 TYR B O 1
ATOM 4443 N N . VAL B 1 107 ? 13.828 -12.688 -5.5 1 98.12 107 VAL B N 1
ATOM 4444 C CA . VAL B 1 107 ? 14.586 -11.484 -5.84 1 98.12 107 VAL B CA 1
ATOM 4445 C C . VAL B 1 107 ? 13.938 -10.266 -5.195 1 98.12 107 VAL B C 1
ATOM 4447 O O . VAL B 1 107 ? 14.633 -9.359 -4.73 1 98.12 107 VAL B O 1
ATOM 4450 N N . THR B 1 108 ? 12.625 -10.219 -5.203 1 98.62 108 THR B N 1
ATOM 4451 C CA . THR B 1 108 ? 11.906 -9.086 -4.633 1 98.62 108 THR B CA 1
ATOM 4452 C C . THR B 1 108 ? 12.25 -8.914 -3.154 1 98.62 108 THR B C 1
ATOM 4454 O O . THR B 1 108 ? 12.438 -7.789 -2.682 1 98.62 108 THR B O 1
ATOM 4457 N N . ILE B 1 109 ? 12.336 -10.023 -2.426 1 98.75 109 ILE B N 1
ATOM 4458 C CA . ILE B 1 109 ? 12.695 -9.961 -1.016 1 98.75 109 ILE B CA 1
ATOM 4459 C C . ILE B 1 109 ? 14.062 -9.289 -0.865 1 98.75 109 ILE B C 1
ATOM 4461 O O . ILE B 1 109 ? 14.219 -8.367 -0.056 1 98.75 109 ILE B O 1
ATOM 4465 N N . ARG B 1 110 ? 15.016 -9.664 -1.634 1 98.19 110 ARG B N 1
ATOM 4466 C CA . ARG B 1 110 ? 16.359 -9.109 -1.559 1 98.19 110 ARG B CA 1
ATOM 4467 C C . ARG B 1 110 ? 16.375 -7.633 -1.945 1 98.19 110 ARG B C 1
ATOM 4469 O O . ARG B 1 110 ? 17.047 -6.82 -1.31 1 98.19 110 ARG B O 1
ATOM 4476 N N . GLU B 1 111 ? 15.641 -7.363 -3.002 1 98.56 111 GLU B N 1
ATOM 4477 C CA . GLU B 1 111 ? 15.547 -5.98 -3.453 1 98.56 111 GLU B CA 1
ATOM 4478 C C . GLU B 1 111 ? 14.891 -5.098 -2.398 1 98.56 111 GLU B C 1
ATOM 4480 O O . GLU B 1 111 ? 15.289 -3.947 -2.203 1 98.56 111 GLU B O 1
ATOM 4485 N N . LEU B 1 112 ? 13.836 -5.613 -1.754 1 98.88 112 LEU B N 1
ATOM 4486 C CA . LEU B 1 112 ? 13.156 -4.836 -0.726 1 98.88 112 LEU B CA 1
ATOM 4487 C C . LEU B 1 112 ? 14.039 -4.66 0.502 1 98.88 112 LEU B C 1
ATOM 4489 O O . LEU B 1 112 ? 14 -3.617 1.157 1 98.88 112 LEU B O 1
ATOM 4493 N N . ILE B 1 113 ? 14.812 -5.695 0.85 1 98.81 113 ILE B N 1
ATOM 4494 C CA . ILE B 1 113 ? 15.789 -5.551 1.926 1 98.81 113 ILE B CA 1
ATOM 4495 C C . ILE B 1 113 ? 16.734 -4.398 1.608 1 98.81 113 ILE B C 1
ATOM 4497 O O . ILE B 1 113 ? 16.953 -3.514 2.441 1 98.81 113 ILE B O 1
ATOM 4501 N N . SER B 1 114 ? 17.297 -4.434 0.405 1 98.81 114 SER B N 1
ATOM 4502 C CA . SER B 1 114 ? 18.203 -3.371 -0.029 1 98.81 114 SER B CA 1
ATOM 4503 C C . SER B 1 114 ? 17.516 -2.01 0.02 1 98.81 114 SER B C 1
ATOM 4505 O O . SER B 1 114 ? 18.125 -1.016 0.42 1 98.81 114 SER B O 1
ATOM 4507 N N . LEU B 1 115 ? 16.281 -1.982 -0.416 1 98.88 115 LEU B N 1
ATOM 4508 C CA . LEU B 1 115 ? 15.508 -0.752 -0.399 1 98.88 115 LEU B CA 1
ATOM 4509 C C . LEU B 1 115 ? 15.32 -0.245 1.027 1 98.88 115 LEU B C 1
ATOM 4511 O O . LEU B 1 115 ? 15.438 0.956 1.284 1 98.88 115 LEU B O 1
ATOM 4515 N N . LEU B 1 116 ? 15 -1.153 1.941 1 98.94 116 LEU B N 1
ATOM 4516 C CA . LEU B 1 116 ? 14.797 -0.79 3.34 1 98.94 116 LEU B CA 1
ATOM 4517 C C . LEU B 1 116 ? 16.078 -0.248 3.953 1 98.94 116 LEU B C 1
ATOM 4519 O O . LEU B 1 116 ? 16.047 0.653 4.793 1 98.94 116 LEU B O 1
ATOM 4523 N N . TRP B 1 117 ? 17.234 -0.753 3.537 1 98.88 117 TRP B N 1
ATOM 4524 C CA . TRP B 1 117 ? 18.516 -0.208 3.977 1 98.88 117 TRP B CA 1
ATOM 4525 C C . TRP B 1 117 ? 18.672 1.241 3.531 1 98.88 117 TRP B C 1
ATOM 4527 O O . TRP B 1 117 ? 19.125 2.09 4.301 1 98.88 117 TRP B O 1
ATOM 4537 N N . GLU B 1 118 ? 18.297 1.474 2.287 1 98.88 118 GLU B N 1
ATOM 4538 C CA . GLU B 1 118 ? 18.422 2.834 1.772 1 98.88 118 GLU B CA 1
ATOM 4539 C C . GLU B 1 118 ? 17.469 3.787 2.494 1 98.88 118 GLU B C 1
ATOM 4541 O O . GLU B 1 118 ? 17.812 4.953 2.723 1 98.88 118 GLU B O 1
ATOM 4546 N N . ILE B 1 119 ? 16.25 3.346 2.812 1 98.94 119 ILE B N 1
ATOM 4547 C CA . ILE B 1 119 ? 15.328 4.172 3.586 1 98.94 119 ILE B CA 1
ATOM 4548 C C . ILE B 1 119 ? 15.945 4.5 4.941 1 98.94 119 ILE B C 1
ATOM 4550 O O . ILE B 1 119 ? 15.922 5.652 5.383 1 98.94 119 ILE B O 1
ATOM 4554 N N . ASN B 1 120 ? 16.516 3.484 5.617 1 98.88 120 ASN B N 1
ATOM 4555 C CA . ASN B 1 120 ? 17.109 3.688 6.93 1 98.88 120 ASN B CA 1
ATOM 4556 C C . ASN B 1 120 ? 18.328 4.617 6.855 1 98.88 120 ASN B C 1
ATOM 4558 O O . ASN B 1 120 ? 18.578 5.387 7.781 1 98.88 120 ASN B O 1
ATOM 4562 N N . ARG B 1 121 ? 19.078 4.504 5.758 1 98.75 121 ARG B N 1
ATOM 4563 C CA . ARG B 1 121 ? 20.219 5.406 5.574 1 98.75 121 ARG B CA 1
ATOM 4564 C C . ARG B 1 121 ? 19.75 6.859 5.492 1 98.75 121 ARG B C 1
ATOM 4566 O O . ARG B 1 121 ? 20.359 7.746 6.086 1 98.75 121 ARG B O 1
ATOM 4573 N N . LEU B 1 122 ? 18.703 7.094 4.723 1 98.88 122 LEU B N 1
ATOM 4574 C CA . LEU B 1 122 ? 18.172 8.453 4.633 1 98.88 122 LEU B CA 1
ATOM 4575 C C . LEU B 1 122 ? 17.609 8.906 5.973 1 98.88 122 LEU B C 1
ATOM 4577 O O . LEU B 1 122 ? 17.781 10.055 6.367 1 98.88 122 LEU B O 1
ATOM 4581 N N . ARG B 1 123 ? 16.906 8.016 6.695 1 98.88 123 ARG B N 1
ATOM 4582 C CA . ARG B 1 123 ? 16.406 8.352 8.023 1 98.88 123 ARG B CA 1
ATOM 4583 C C . ARG B 1 123 ? 17.547 8.773 8.953 1 98.88 123 ARG B C 1
ATOM 4585 O O . ARG B 1 123 ? 17.406 9.742 9.695 1 98.88 123 ARG B O 1
ATOM 4592 N N . ASP B 1 124 ? 18.594 8.047 8.852 1 98.75 124 ASP B N 1
ATOM 4593 C CA . ASP B 1 124 ? 19.766 8.352 9.664 1 98.75 124 ASP B CA 1
ATOM 4594 C C . ASP B 1 124 ? 20.328 9.727 9.312 1 98.75 124 ASP B C 1
ATOM 4596 O O . ASP B 1 124 ? 20.656 10.516 10.203 1 98.75 124 ASP B O 1
ATOM 4600 N N . SER B 1 125 ? 20.484 9.984 8.039 1 98.75 125 SER B N 1
ATOM 4601 C CA . SER B 1 125 ? 20.984 11.281 7.578 1 98.75 125 SER B CA 1
ATOM 4602 C C . SER B 1 125 ? 20.078 12.422 8.055 1 98.75 125 SER B C 1
ATOM 4604 O O . SER B 1 125 ? 20.562 13.484 8.43 1 98.75 125 SER B O 1
ATOM 4606 N N . LEU B 1 126 ? 18.797 12.219 7.984 1 98.88 126 LEU B N 1
ATOM 4607 C CA . LEU B 1 126 ? 17.828 13.227 8.414 1 98.88 126 LEU B CA 1
ATOM 4608 C C . LEU B 1 126 ? 17.969 13.5 9.906 1 98.88 126 LEU B C 1
ATOM 4610 O O . LEU B 1 126 ? 17.938 14.656 10.336 1 98.88 126 LEU B O 1
ATOM 4614 N N . ILE B 1 127 ? 18.094 12.438 10.727 1 98.69 127 ILE B N 1
ATOM 4615 C CA . ILE B 1 127 ? 18.219 12.586 12.172 1 98.69 127 ILE B CA 1
ATOM 4616 C C . ILE B 1 127 ? 19.5 13.336 12.508 1 98.69 127 ILE B C 1
ATOM 4618 O O . ILE B 1 127 ? 19.5 14.258 13.328 1 98.69 127 ILE B O 1
ATOM 4622 N N . ASP B 1 128 ? 20.609 13.016 11.867 1 98.38 128 ASP B N 1
ATOM 4623 C CA . ASP B 1 128 ? 21.891 13.688 12.086 1 98.38 128 ASP B CA 1
ATOM 4624 C C . ASP B 1 128 ? 21.797 15.172 11.719 1 98.38 128 ASP B C 1
ATOM 4626 O O . ASP B 1 128 ? 22.219 16.031 12.492 1 98.38 128 ASP B O 1
ATOM 4630 N N . ALA B 1 129 ? 21.297 15.406 10.547 1 98.56 129 ALA B N 1
ATOM 4631 C CA . ALA B 1 129 ? 21.156 16.781 10.094 1 98.56 129 ALA B CA 1
ATOM 4632 C C . ALA B 1 129 ? 20.25 17.594 11.023 1 98.56 129 ALA B C 1
ATOM 4634 O O . ALA B 1 129 ? 20.516 18.766 11.297 1 98.56 129 ALA B O 1
ATOM 4635 N N . ALA B 1 130 ? 19.188 16.969 11.461 1 98.5 130 ALA B N 1
ATOM 4636 C CA . ALA B 1 130 ? 18.25 17.625 12.375 1 98.5 130 ALA B CA 1
ATOM 4637 C C . ALA B 1 130 ? 18.953 17.984 13.688 1 98.5 130 ALA B C 1
ATOM 4639 O O . ALA B 1 130 ? 18.75 19.078 14.219 1 98.5 130 ALA B O 1
ATOM 4640 N N . LEU B 1 131 ? 19.766 17.062 14.211 1 97.62 131 LEU B N 1
ATOM 4641 C CA . LEU B 1 131 ? 20.5 17.297 15.453 1 97.62 131 LEU B CA 1
ATOM 4642 C C . LEU B 1 131 ? 21.5 18.438 15.289 1 97.62 131 LEU B C 1
ATOM 4644 O O . LEU B 1 131 ? 21.688 19.25 16.203 1 97.62 131 LEU B O 1
ATOM 4648 N N . MET B 1 132 ? 22.094 18.562 14.156 1 96.88 132 MET B N 1
ATOM 4649 C CA . MET B 1 132 ? 23.125 19.578 13.883 1 96.88 132 MET B CA 1
ATOM 4650 C C . MET B 1 132 ? 22.484 20.953 13.695 1 96.88 132 MET B C 1
ATOM 4652 O O . MET B 1 132 ? 23.172 21.969 13.781 1 96.88 132 MET B O 1
ATOM 4656 N N . ASN B 1 133 ? 21.219 20.969 13.398 1 97.25 133 ASN B N 1
ATOM 4657 C CA . ASN B 1 133 ? 20.547 22.234 13.094 1 97.25 133 ASN B CA 1
ATOM 4658 C C . ASN B 1 133 ? 19.406 22.516 14.062 1 97.25 133 ASN B C 1
ATOM 4660 O O . ASN B 1 133 ? 18.391 23.125 13.688 1 97.25 133 ASN B O 1
ATOM 4664 N N . LEU B 1 134 ? 19.547 22.125 15.273 1 95.06 134 LEU B N 1
ATOM 4665 C CA . LEU B 1 134 ? 18.5 22.156 16.281 1 95.06 134 LEU B CA 1
ATOM 4666 C C . LEU B 1 134 ? 18 23.578 16.516 1 95.06 134 LEU B C 1
ATOM 4668 O O . LEU B 1 134 ? 16.797 23.797 16.672 1 95.06 134 LEU B O 1
ATOM 4672 N N . GLU B 1 135 ? 18.922 24.531 16.391 1 92.56 135 GLU B N 1
ATOM 4673 C CA . GLU B 1 135 ? 18.562 25.875 16.812 1 92.56 135 GLU B CA 1
ATOM 4674 C C . GLU B 1 135 ? 18.375 26.797 15.609 1 92.56 135 GLU B C 1
ATOM 4676 O O . GLU B 1 135 ? 18 27.953 15.758 1 92.56 135 GLU B O 1
ATOM 4681 N N . LYS B 1 136 ? 18.594 26.281 14.461 1 94.69 136 LYS B N 1
ATOM 4682 C CA . LYS B 1 136 ? 18.484 27.109 13.273 1 94.69 136 LYS B CA 1
ATOM 4683 C C . LYS B 1 136 ? 17.016 27.375 12.914 1 94.69 136 LYS B C 1
ATOM 4685 O O . LYS B 1 136 ? 16.297 26.453 12.531 1 94.69 136 LYS B O 1
ATOM 4690 N N . ARG B 1 137 ? 16.672 28.641 12.891 1 93.62 137 ARG B N 1
ATOM 4691 C CA . ARG B 1 137 ? 15.289 29.047 12.688 1 93.62 137 ARG B CA 1
ATOM 4692 C C . ARG B 1 137 ? 15 29.297 11.211 1 93.62 137 ARG B C 1
ATOM 4694 O O . ARG B 1 137 ? 15.836 29.844 10.492 1 93.62 137 ARG B O 1
ATOM 4701 N N . ILE B 1 138 ? 13.938 28.703 10.789 1 94.62 138 ILE B N 1
ATOM 4702 C CA . ILE B 1 138 ? 13.391 28.969 9.461 1 94.62 138 ILE B CA 1
ATOM 4703 C C . ILE B 1 138 ? 11.875 29.109 9.547 1 94.62 138 ILE B C 1
ATOM 4705 O O . ILE B 1 138 ? 11.258 28.641 10.5 1 94.62 138 ILE B O 1
ATOM 4709 N N . PRO B 1 139 ? 11.305 29.859 8.578 1 93.25 139 PRO B N 1
ATOM 4710 C CA . PRO B 1 139 ? 9.836 29.859 8.562 1 93.25 139 PRO B CA 1
ATOM 4711 C C . PRO B 1 139 ? 9.25 28.516 8.117 1 93.25 139 PRO B C 1
ATOM 4713 O O . PRO B 1 139 ? 9.828 27.844 7.262 1 93.25 139 PRO B O 1
ATOM 4716 N N . ALA B 1 140 ? 8.195 28.125 8.766 1 93.81 140 ALA B N 1
ATOM 4717 C CA . ALA B 1 140 ? 7.309 27.141 8.148 1 93.81 140 ALA B CA 1
ATOM 4718 C C . ALA B 1 140 ? 6.395 27.797 7.121 1 93.81 140 ALA B C 1
ATOM 4720 O O . ALA B 1 140 ? 5.926 28.922 7.324 1 93.81 140 ALA B O 1
ATOM 4721 N N . PHE B 1 141 ? 6.156 27.062 6.066 1 93.62 141 PHE B N 1
ATOM 4722 C CA . PHE B 1 141 ? 5.371 27.656 4.984 1 93.62 141 PHE B CA 1
ATOM 4723 C C . PHE B 1 141 ? 4.023 26.953 4.848 1 93.62 141 PHE B C 1
ATOM 4725 O O . PHE B 1 141 ? 3.934 25.734 5.008 1 93.62 141 PHE B O 1
ATOM 4732 N N . THR B 1 142 ? 2.992 27.688 4.664 1 94.06 142 THR B N 1
ATOM 4733 C CA . THR B 1 142 ? 1.716 27.266 4.098 1 94.06 142 THR B CA 1
ATOM 4734 C C . THR B 1 142 ? 1.381 28.078 2.852 1 94.06 142 THR B C 1
ATOM 4736 O O . THR B 1 142 ? 1.651 29.281 2.799 1 94.06 142 THR B O 1
ATOM 4739 N N . HIS B 1 143 ? 0.926 27.484 1.8 1 93.69 143 HIS B N 1
ATOM 4740 C CA . HIS B 1 143 ? 0.73 28.156 0.515 1 93.69 143 HIS B CA 1
ATOM 4741 C C . HIS B 1 143 ? 2.033 28.75 0.003 1 93.69 143 HIS B C 1
ATOM 4743 O O . HIS B 1 143 ? 2.018 29.781 -0.688 1 93.69 143 HIS B O 1
ATOM 4749 N N . LEU B 1 144 ? 3.127 28.219 0.491 1 93.62 144 LEU B N 1
ATOM 4750 C CA . LEU B 1 144 ? 4.484 28.688 0.226 1 93.62 144 LEU B CA 1
ATOM 4751 C C . LEU B 1 144 ? 4.668 30.125 0.708 1 93.62 144 LEU B C 1
ATOM 4753 O O . LEU B 1 144 ? 5.477 30.875 0.153 1 93.62 144 LEU B O 1
ATOM 4757 N N . GLN B 1 145 ? 3.836 30.578 1.597 1 93.31 145 GLN B N 1
ATOM 4758 C CA . GLN B 1 145 ? 3.996 31.828 2.318 1 93.31 145 GLN B CA 1
ATOM 4759 C C . GLN B 1 145 ? 4.504 31.594 3.738 1 93.31 145 GLN B C 1
ATOM 4761 O O . GLN B 1 145 ? 4.109 30.609 4.387 1 93.31 145 GLN B O 1
ATOM 4766 N N . PRO B 1 146 ? 5.383 32.406 4.195 1 92.5 146 PRO B N 1
ATOM 4767 C CA . PRO B 1 146 ? 5.801 32.25 5.586 1 92.5 146 PRO B CA 1
ATOM 4768 C C . PRO B 1 146 ? 4.625 32.281 6.562 1 92.5 146 PRO B C 1
ATOM 4770 O O . PRO B 1 146 ? 3.857 33.25 6.574 1 92.5 146 PRO B O 1
ATOM 4773 N N . ALA B 1 147 ? 4.555 31.234 7.316 1 92.5 147 ALA B N 1
ATOM 4774 C CA . ALA B 1 147 ? 3.377 31.094 8.164 1 92.5 147 ALA B CA 1
ATOM 4775 C C . ALA B 1 147 ? 3.744 31.234 9.641 1 92.5 147 ALA B C 1
ATOM 4777 O O . ALA B 1 147 ? 3.227 32.094 10.336 1 92.5 147 ALA B O 1
ATOM 4778 N N . GLN B 1 148 ? 4.582 30.391 10.086 1 92.5 148 GLN B N 1
ATOM 4779 C CA . GLN B 1 148 ? 4.977 30.344 11.484 1 92.5 148 GLN B CA 1
ATOM 4780 C C . GLN B 1 148 ? 6.484 30.156 11.625 1 92.5 148 GLN B C 1
ATOM 4782 O O . GLN B 1 148 ? 7.137 29.641 10.719 1 92.5 148 GLN B O 1
ATOM 4787 N N . PRO B 1 149 ? 6.996 30.625 12.82 1 91.56 149 PRO B N 1
ATOM 4788 C CA . PRO B 1 149 ? 8.391 30.266 13.078 1 91.56 149 PRO B CA 1
ATOM 4789 C C . PRO B 1 149 ? 8.578 28.766 13.297 1 91.56 149 PRO B C 1
ATOM 4791 O O . PRO B 1 149 ? 7.738 28.125 13.922 1 91.56 149 PRO B O 1
ATOM 4794 N N . SER B 1 150 ? 9.641 28.266 12.727 1 93.81 150 SER B N 1
ATOM 4795 C CA . SER B 1 150 ? 10.031 26.859 12.867 1 93.81 150 SER B CA 1
ATOM 4796 C C . SER B 1 150 ? 11.547 26.719 12.867 1 93.81 150 SER B C 1
ATOM 4798 O O . SER B 1 150 ? 12.273 27.688 13.055 1 93.81 150 SER B O 1
ATOM 4800 N N . THR B 1 151 ? 11.961 25.469 12.875 1 95.12 151 THR B N 1
ATOM 4801 C CA . THR B 1 151 ? 13.391 25.203 12.789 1 95.12 151 THR B CA 1
ATOM 4802 C C . THR B 1 151 ? 13.688 24.203 11.672 1 95.12 151 THR B C 1
ATOM 4804 O O . THR B 1 151 ? 12.797 23.484 11.227 1 95.12 151 THR B O 1
ATOM 4807 N N . VAL B 1 152 ? 14.922 24.25 11.234 1 97.25 152 VAL B N 1
ATOM 4808 C CA . VAL B 1 152 ? 15.391 23.266 10.258 1 97.25 152 VAL B CA 1
ATOM 4809 C C . VAL B 1 152 ? 15.156 21.859 10.797 1 97.25 152 VAL B C 1
ATOM 4811 O O . VAL B 1 152 ? 14.711 20.969 10.062 1 97.25 152 VAL B O 1
ATOM 4814 N N . SER B 1 153 ? 15.43 21.719 12.047 1 97.62 153 SER B N 1
ATOM 4815 C CA . SER B 1 153 ? 15.273 20.422 12.68 1 97.62 153 SER B CA 1
ATOM 4816 C C . SER B 1 153 ? 13.828 19.938 12.625 1 97.62 153 SER B C 1
ATOM 4818 O O . SER B 1 153 ? 13.562 18.766 12.359 1 97.62 153 SER B O 1
ATOM 4820 N N . HIS B 1 154 ? 12.898 20.812 12.898 1 97 154 HIS B N 1
ATOM 4821 C CA . HIS B 1 154 ? 11.469 20.5 12.82 1 97 154 HIS B CA 1
ATOM 4822 C C . HIS B 1 154 ? 11.086 20 11.43 1 97 154 HIS B C 1
ATOM 4824 O O . HIS B 1 154 ? 10.359 19.016 11.305 1 97 154 HIS B O 1
ATOM 4830 N N . TYR B 1 155 ? 11.562 20.625 10.438 1 97.88 155 TYR B N 1
ATOM 4831 C CA . TYR B 1 155 ? 11.305 20.266 9.047 1 97.88 155 TYR B CA 1
ATOM 4832 C C . TYR B 1 155 ? 11.906 18.906 8.719 1 97.88 155 TYR B C 1
ATOM 4834 O O . TYR B 1 155 ? 11.219 18.031 8.188 1 97.88 155 TYR B O 1
ATOM 4842 N N . LEU B 1 156 ? 13.156 18.734 9.047 1 98.62 156 LEU B N 1
ATOM 4843 C CA . LEU B 1 156 ? 13.844 17.484 8.711 1 98.62 156 LEU B CA 1
ATOM 4844 C C . LEU B 1 156 ? 13.195 16.297 9.414 1 98.62 156 LEU B C 1
ATOM 4846 O O . LEU B 1 156 ? 13.094 15.211 8.836 1 98.62 156 LEU B O 1
ATOM 4850 N N . LEU B 1 157 ? 12.758 16.516 10.625 1 98.12 157 LEU B N 1
ATOM 4851 C CA . LEU B 1 157 ? 12.109 15.453 11.375 1 98.12 157 LEU B CA 1
ATOM 4852 C C . LEU B 1 157 ? 10.773 15.078 10.742 1 98.12 157 LEU B C 1
ATOM 4854 O O . LEU B 1 157 ? 10.367 13.914 10.789 1 98.12 157 LEU B O 1
ATOM 4858 N N . SER B 1 158 ? 10.055 16.031 10.156 1 98.31 158 SER B N 1
ATOM 4859 C CA . SER B 1 158 ? 8.805 15.719 9.461 1 98.31 158 SER B CA 1
ATOM 4860 C C . SER B 1 158 ? 9.039 14.719 8.328 1 98.31 158 SER B C 1
ATOM 4862 O O . SER B 1 158 ? 8.203 13.844 8.086 1 98.31 158 SER B O 1
ATOM 4864 N N . ILE B 1 159 ? 10.133 14.805 7.645 1 98.5 159 ILE B N 1
ATOM 4865 C CA . ILE B 1 159 ? 10.484 13.898 6.555 1 98.5 159 ILE B CA 1
ATOM 4866 C C . ILE B 1 159 ? 10.797 12.516 7.113 1 98.5 159 ILE B C 1
ATOM 4868 O O . ILE B 1 159 ? 10.383 11.5 6.543 1 98.5 159 ILE B O 1
ATOM 4872 N N . GLU B 1 160 ? 11.523 12.516 8.227 1 98.69 160 GLU B N 1
ATOM 4873 C CA . GLU B 1 160 ? 11.852 11.234 8.852 1 98.69 160 GLU B CA 1
ATOM 4874 C C . GLU B 1 160 ? 10.594 10.461 9.219 1 98.69 160 GLU B C 1
ATOM 4876 O O . GLU B 1 160 ? 10.523 9.25 9.016 1 98.69 160 GLU B O 1
ATOM 4881 N N . TYR B 1 161 ? 9.594 11.109 9.75 1 97.69 161 TYR B N 1
ATOM 4882 C CA . TYR B 1 161 ? 8.336 10.461 10.102 1 97.69 161 TYR B CA 1
ATOM 4883 C C . TYR B 1 161 ? 7.66 9.867 8.875 1 97.69 161 TYR B C 1
ATOM 4885 O O . TYR B 1 161 ? 7.102 8.766 8.93 1 97.69 161 TYR B O 1
ATOM 4893 N N . GLU B 1 162 ? 7.68 10.648 7.734 1 97.25 162 GLU B N 1
ATOM 4894 C CA . GLU B 1 162 ? 7.117 10.148 6.484 1 97.25 162 GLU B CA 1
ATOM 4895 C C . GLU B 1 162 ? 7.812 8.859 6.051 1 97.25 162 GLU B C 1
ATOM 4897 O O . GLU B 1 162 ? 7.152 7.898 5.645 1 97.25 162 GLU B O 1
ATOM 4902 N N . LEU B 1 163 ? 9.109 8.898 6.137 1 98.69 163 LEU B N 1
ATOM 4903 C CA . LEU B 1 163 ? 9.891 7.73 5.742 1 98.69 163 LEU B CA 1
ATOM 4904 C C . LEU B 1 163 ? 9.602 6.543 6.648 1 98.69 163 LEU B C 1
ATOM 4906 O O . LEU B 1 163 ? 9.531 5.402 6.184 1 98.69 163 LEU B O 1
ATOM 4910 N N . PHE B 1 164 ? 9.43 6.828 7.926 1 98.44 164 PHE B N 1
ATOM 4911 C CA . PHE B 1 164 ? 9.133 5.777 8.891 1 98.44 164 PHE B CA 1
ATOM 4912 C C . PHE B 1 164 ? 7.828 5.074 8.547 1 98.44 164 PHE B C 1
ATOM 4914 O O . PHE B 1 164 ? 7.754 3.844 8.57 1 98.44 164 PHE B O 1
ATOM 4921 N N . HIS B 1 165 ? 6.785 5.793 8.211 1 97.94 165 HIS B N 1
ATOM 4922 C CA . HIS B 1 165 ? 5.504 5.219 7.82 1 97.94 165 HIS B CA 1
ATOM 4923 C C . HIS B 1 165 ? 5.656 4.312 6.602 1 97.94 165 HIS B C 1
ATOM 4925 O O . HIS B 1 165 ? 5.09 3.219 6.562 1 97.94 165 HIS B O 1
ATOM 4931 N N . HIS B 1 166 ? 6.387 4.789 5.629 1 98.75 166 HIS B N 1
ATOM 4932 C CA . HIS B 1 166 ? 6.586 4.008 4.414 1 98.75 166 HIS B CA 1
ATOM 4933 C C . HIS B 1 166 ? 7.453 2.781 4.684 1 98.75 166 HIS B C 1
ATOM 4935 O O . HIS B 1 166 ? 7.199 1.706 4.137 1 98.75 166 HIS B O 1
ATOM 4941 N N . TYR B 1 167 ? 8.5 2.973 5.566 1 98.75 167 TYR B N 1
ATOM 4942 C CA . TYR B 1 167 ? 9.336 1.846 5.965 1 98.75 167 TYR B CA 1
ATOM 4943 C C . TYR B 1 167 ? 8.5 0.725 6.562 1 98.75 167 TYR B C 1
ATOM 4945 O O . TYR B 1 167 ? 8.617 -0.433 6.152 1 98.75 167 TYR B O 1
ATOM 4953 N N . ARG B 1 168 ? 7.637 1.046 7.484 1 98.31 168 ARG B N 1
ATOM 4954 C CA . ARG B 1 168 ? 6.824 0.053 8.18 1 98.31 168 ARG B CA 1
ATOM 4955 C C . ARG B 1 168 ? 5.848 -0.62 7.223 1 98.31 168 ARG B C 1
ATOM 4957 O O . ARG B 1 168 ? 5.531 -1.801 7.379 1 98.31 168 ARG B O 1
ATOM 4964 N N . SER B 1 169 ? 5.32 0.127 6.316 1 98.62 169 SER B N 1
ATOM 4965 C CA . SER B 1 169 ? 4.395 -0.43 5.336 1 98.62 169 SER B CA 1
ATOM 4966 C C . SER B 1 169 ? 5.09 -1.438 4.426 1 98.62 169 SER B C 1
ATOM 4968 O O . SER B 1 169 ? 4.543 -2.506 4.145 1 98.62 169 SER B O 1
ATOM 4970 N N . ILE B 1 170 ? 6.289 -1.067 3.947 1 98.81 170 ILE B N 1
ATOM 4971 C CA . ILE B 1 170 ? 7.047 -1.97 3.082 1 98.81 170 ILE B CA 1
ATOM 4972 C C . ILE B 1 170 ? 7.457 -3.213 3.869 1 98.81 170 ILE B C 1
ATOM 4974 O O . ILE B 1 170 ? 7.383 -4.332 3.355 1 98.81 170 ILE B O 1
ATOM 4978 N N . TRP B 1 171 ? 7.867 -2.98 5.109 1 98.69 171 TRP B N 1
ATOM 4979 C CA . TRP B 1 171 ? 8.234 -4.094 5.977 1 98.69 171 TRP B CA 1
ATOM 4980 C C . TRP B 1 171 ? 7.074 -5.074 6.121 1 98.69 171 TRP B C 1
ATOM 4982 O O . TRP B 1 171 ? 7.262 -6.289 6.004 1 98.69 171 TRP B O 1
ATOM 4992 N N . HIS B 1 172 ? 5.906 -4.578 6.312 1 98.31 172 HIS B N 1
ATOM 4993 C CA . HIS B 1 172 ? 4.719 -5.41 6.477 1 98.31 172 HIS B CA 1
ATOM 4994 C C . HIS B 1 172 ? 4.445 -6.234 5.223 1 98.31 172 HIS B C 1
ATOM 4996 O O . HIS B 1 172 ? 4.238 -7.445 5.301 1 98.31 172 HIS B O 1
ATOM 5002 N N . VAL B 1 173 ? 4.461 -5.605 4.098 1 98.31 173 VAL B N 1
ATOM 5003 C CA . VAL B 1 173 ? 4.113 -6.285 2.854 1 98.31 173 VAL B CA 1
ATOM 5004 C C . VAL B 1 173 ? 5.188 -7.316 2.512 1 98.31 173 VAL B C 1
ATOM 5006 O O . VAL B 1 173 ? 4.875 -8.406 2.025 1 98.31 173 VAL B O 1
ATOM 5009 N N . MET B 1 174 ? 6.473 -6.957 2.768 1 98.56 174 MET B N 1
ATOM 5010 C CA . MET B 1 174 ? 7.566 -7.883 2.502 1 98.56 174 MET B CA 1
ATOM 5011 C C . MET B 1 174 ? 7.41 -9.164 3.318 1 98.56 174 MET B C 1
ATOM 5013 O O . MET B 1 174 ? 7.473 -10.266 2.771 1 98.56 174 MET B O 1
ATOM 5017 N N . ARG B 1 175 ? 7.047 -9.055 4.559 1 97.94 175 ARG B N 1
ATOM 5018 C CA . ARG B 1 175 ? 7.012 -10.195 5.465 1 97.94 175 ARG B CA 1
ATOM 5019 C C . ARG B 1 175 ? 5.742 -11.016 5.266 1 97.94 175 ARG B C 1
ATOM 5021 O O . ARG B 1 175 ? 5.77 -12.242 5.332 1 97.94 175 ARG B O 1
ATOM 5028 N N . GLU B 1 176 ? 4.633 -10.32 4.949 1 97.38 176 GLU B N 1
ATOM 5029 C CA . GLU B 1 176 ? 3.338 -10.984 5.039 1 97.38 176 GLU B CA 1
ATOM 5030 C C . GLU B 1 176 ? 2.865 -11.461 3.666 1 97.38 176 GLU B C 1
ATOM 5032 O O . GLU B 1 176 ? 2.004 -12.336 3.566 1 97.38 176 GLU B O 1
ATOM 5037 N N . ILE B 1 177 ? 3.432 -10.852 2.652 1 98.25 177 ILE B N 1
ATOM 5038 C CA . ILE B 1 177 ? 2.873 -11.141 1.337 1 98.25 177 ILE B CA 1
ATOM 5039 C C . ILE B 1 177 ? 3.975 -11.648 0.407 1 98.25 177 ILE B C 1
ATOM 5041 O O . ILE B 1 177 ? 3.832 -12.695 -0.222 1 98.25 177 ILE B O 1
ATOM 5045 N N . VAL B 1 178 ? 5.113 -10.938 0.343 1 98.69 178 VAL B N 1
ATOM 5046 C CA . VAL B 1 178 ? 6.172 -11.281 -0.599 1 98.69 178 VAL B CA 1
ATOM 5047 C C . VAL B 1 178 ? 6.887 -12.547 -0.132 1 98.69 178 VAL B C 1
ATOM 5049 O O . VAL B 1 178 ? 7.199 -13.43 -0.94 1 98.69 178 VAL B O 1
ATOM 5052 N N . ASP B 1 179 ? 7.09 -12.727 1.158 1 98.69 179 ASP B N 1
ATOM 5053 C CA . ASP B 1 179 ? 7.914 -13.781 1.74 1 98.69 179 ASP B CA 1
ATOM 5054 C C . ASP B 1 179 ? 7.117 -15.078 1.907 1 98.69 179 ASP B C 1
ATOM 5056 O O . ASP B 1 179 ? 7.086 -15.656 2.994 1 98.69 179 ASP B O 1
ATOM 5060 N N . LEU B 1 180 ? 6.359 -15.445 0.878 1 98.56 180 LEU B N 1
ATOM 5061 C CA . LEU B 1 180 ? 5.633 -16.703 0.773 1 98.56 180 LEU B CA 1
ATOM 5062 C C . LEU B 1 180 ? 6.023 -17.453 -0.496 1 98.56 180 LEU B C 1
ATOM 5064 O O . LEU B 1 180 ? 5.996 -16.891 -1.591 1 98.56 180 LEU B O 1
ATOM 5068 N N . CYS B 1 181 ? 6.375 -18.703 -0.426 1 98.5 181 CYS B N 1
ATOM 5069 C CA . CYS B 1 181 ? 6.992 -19.484 -1.493 1 98.5 181 CYS B CA 1
ATOM 5070 C C . CYS B 1 181 ? 5.938 -20.062 -2.426 1 98.5 181 CYS B C 1
ATOM 5072 O O . CYS B 1 181 ? 5.055 -20.797 -1.985 1 98.5 181 CYS B O 1
ATOM 5074 N N . PRO B 1 182 ? 6.07 -19.828 -3.707 1 98.06 182 PRO B N 1
ATOM 5075 C CA . PRO B 1 182 ? 5.148 -20.422 -4.676 1 98.06 182 PRO B CA 1
ATOM 5076 C C . PRO B 1 182 ? 5.59 -21.812 -5.125 1 98.06 182 PRO B C 1
ATOM 5078 O O . PRO B 1 182 ? 4.805 -22.547 -5.738 1 98.06 182 PRO B O 1
ATOM 5081 N N . LEU B 1 183 ? 6.785 -22.234 -4.875 1 97.69 183 LEU B N 1
ATOM 5082 C CA . LEU B 1 183 ? 7.371 -23.422 -5.488 1 97.69 183 LEU B CA 1
ATOM 5083 C C . LEU B 1 183 ? 6.598 -24.672 -5.094 1 97.69 183 LEU B C 1
ATOM 5085 O O . LEU B 1 183 ? 6.203 -24.828 -3.936 1 97.69 183 LEU B O 1
ATOM 5089 N N . GLY B 1 184 ? 6.418 -25.5 -6.059 1 95.75 184 GLY B N 1
ATOM 5090 C CA . GLY B 1 184 ? 5.656 -26.719 -5.84 1 95.75 184 GLY B CA 1
ATOM 5091 C C . GLY B 1 184 ? 4.199 -26.594 -6.246 1 95.75 184 GLY B C 1
ATOM 5092 O O . GLY B 1 184 ? 3.457 -27.578 -6.215 1 95.75 184 GLY B O 1
ATOM 5093 N N . SER B 1 185 ? 3.799 -25.438 -6.746 1 95.56 185 SER B N 1
ATOM 5094 C CA . SER B 1 185 ? 2.414 -25.203 -7.133 1 95.56 185 SER B CA 1
ATOM 5095 C C . SER B 1 185 ? 2.143 -25.688 -8.555 1 95.56 185 SER B C 1
ATOM 5097 O O . SER B 1 185 ? 0.991 -25.734 -8.984 1 95.56 185 SER B O 1
ATOM 5099 N N . GLY B 1 186 ? 3.189 -26.094 -9.281 1 93 186 GLY B N 1
ATOM 5100 C CA . GLY B 1 186 ? 2.969 -26.438 -10.672 1 93 186 GLY B CA 1
ATOM 5101 C C . GLY B 1 186 ? 2.471 -25.281 -11.508 1 93 186 GLY B C 1
ATOM 5102 O O . GLY B 1 186 ? 2.777 -24.125 -11.219 1 93 186 GLY B O 1
ATOM 5103 N N . PRO B 1 187 ? 1.767 -25.594 -12.547 1 91.94 187 PRO B N 1
ATOM 5104 C CA . PRO B 1 187 ? 1.275 -24.516 -13.398 1 91.94 187 PRO B CA 1
ATOM 5105 C C . PRO B 1 187 ? 0.104 -23.766 -12.781 1 91.94 187 PRO B C 1
ATOM 5107 O O . PRO B 1 187 ? -0.005 -22.547 -12.953 1 91.94 187 PRO B O 1
ATOM 5110 N N . ALA B 1 188 ? -0.769 -24.484 -12.102 1 93.38 188 ALA B N 1
ATOM 5111 C CA . ALA B 1 188 ? -1.956 -23.828 -11.555 1 93.38 188 ALA B CA 1
ATOM 5112 C C . ALA B 1 188 ? -2.527 -24.625 -10.383 1 93.38 188 ALA B C 1
ATOM 5114 O O . ALA B 1 188 ? -2.951 -24.031 -9.383 1 93.38 188 ALA B O 1
ATOM 5115 N N . ALA B 1 189 ? -2.566 -25.969 -10.555 1 92.06 189 ALA B N 1
ATOM 5116 C CA . ALA B 1 189 ? -3.287 -26.812 -9.602 1 92.06 189 ALA B CA 1
ATOM 5117 C C . ALA B 1 189 ? -2.348 -27.797 -8.922 1 92.06 189 ALA B C 1
ATOM 5119 O O . ALA B 1 189 ? -2.799 -28.719 -8.234 1 92.06 189 ALA B O 1
ATOM 5120 N N . GLY B 1 190 ? -1.102 -27.656 -9.086 1 90.25 190 GLY B N 1
ATOM 5121 C CA . GLY B 1 190 ? -0.134 -28.531 -8.445 1 90.25 190 GLY B CA 1
ATOM 5122 C C . GLY B 1 190 ? 0.406 -29.594 -9.375 1 90.25 190 GLY B C 1
ATOM 5123 O O . GLY B 1 190 ? 0.36 -29.453 -10.594 1 90.25 190 GLY B O 1
ATOM 5124 N N . SER B 1 191 ? 1.117 -30.547 -8.758 1 87.81 191 SER B N 1
ATOM 5125 C CA . SER B 1 191 ? 1.727 -31.688 -9.445 1 87.81 191 SER B CA 1
ATOM 5126 C C . SER B 1 191 ? 1.286 -33 -8.82 1 87.81 191 SER B C 1
ATOM 5128 O O . SER B 1 191 ? 0.859 -33.031 -7.664 1 87.81 191 SER B O 1
ATOM 5130 N N . SER B 1 192 ? 1.221 -34.031 -9.688 1 85.81 192 SER B N 1
ATOM 5131 C CA . SER B 1 192 ? 0.955 -35.375 -9.148 1 85.81 192 SER B CA 1
ATOM 5132 C C . SER B 1 192 ? 2.16 -35.906 -8.375 1 85.81 192 SER B C 1
ATOM 5134 O O . SER B 1 192 ? 2.039 -36.875 -7.613 1 85.81 192 SER B O 1
ATOM 5136 N N . VAL B 1 193 ? 3.301 -35.25 -8.617 1 88.94 193 VAL B N 1
ATOM 5137 C CA . VAL B 1 193 ? 4.492 -35.562 -7.836 1 88.94 193 VAL B CA 1
ATOM 5138 C C . VAL B 1 193 ? 4.332 -35.031 -6.414 1 88.94 193 VAL B C 1
ATOM 5140 O O . VAL B 1 193 ? 3.984 -33.875 -6.219 1 88.94 193 VAL B O 1
ATOM 5143 N N . PRO B 1 194 ? 4.453 -35.906 -5.473 1 87.94 194 PRO B N 1
ATOM 5144 C CA . PRO B 1 194 ? 4.262 -35.438 -4.098 1 87.94 194 PRO B CA 1
ATOM 5145 C C . PRO B 1 194 ? 5.324 -34.438 -3.664 1 87.94 194 PRO B C 1
ATOM 5147 O O . PRO B 1 194 ? 6.418 -34.812 -3.248 1 87.94 194 PRO B O 1
ATOM 5150 N N . MET B 1 195 ? 4.992 -33.219 -3.686 1 91 195 MET B N 1
ATOM 5151 C CA . MET B 1 195 ? 5.906 -32.125 -3.32 1 91 195 MET B CA 1
ATOM 5152 C C . MET B 1 195 ? 5.629 -31.656 -1.903 1 91 195 MET B C 1
ATOM 5154 O O . MET B 1 195 ? 4.496 -31.312 -1.57 1 91 195 MET B O 1
ATOM 5158 N N . ASP B 1 196 ? 6.641 -31.656 -1.037 1 95.06 196 ASP B N 1
ATOM 5159 C CA . ASP B 1 196 ? 6.562 -30.969 0.254 1 95.06 196 ASP B CA 1
ATOM 5160 C C . ASP B 1 196 ? 6.855 -29.484 0.111 1 95.06 196 ASP B C 1
ATOM 5162 O O . ASP B 1 196 ? 8 -29.047 0.265 1 95.06 196 ASP B O 1
ATOM 5166 N N . ARG B 1 197 ? 5.824 -28.703 -0.024 1 96.38 197 ARG B N 1
ATOM 5167 C CA . ARG B 1 197 ? 5.984 -27.281 -0.304 1 96.38 197 ARG B CA 1
ATOM 5168 C C . ARG B 1 197 ? 6.574 -26.547 0.897 1 96.38 197 ARG B C 1
ATOM 5170 O O . ARG B 1 197 ? 7.227 -25.516 0.742 1 96.38 197 ARG B O 1
ATOM 5177 N N . GLY B 1 198 ? 6.316 -27.047 2.125 1 97.06 198 GLY B N 1
ATOM 5178 C CA . GLY B 1 198 ? 6.98 -26.5 3.297 1 97.06 198 GLY B CA 1
ATOM 5179 C C . GLY B 1 198 ? 8.484 -26.656 3.258 1 97.06 198 GLY B C 1
ATOM 5180 O O . GLY B 1 198 ? 9.219 -25.719 3.584 1 97.06 198 GLY B O 1
ATOM 5181 N N . ARG B 1 199 ? 8.906 -27.828 2.855 1 97.44 199 ARG B N 1
ATOM 5182 C CA . ARG B 1 199 ? 10.344 -28.094 2.736 1 97.44 199 ARG B CA 1
ATOM 5183 C C . ARG B 1 199 ? 10.969 -27.203 1.662 1 97.44 199 ARG B C 1
ATOM 5185 O O . ARG B 1 199 ? 12.07 -26.688 1.844 1 97.44 199 ARG B O 1
ATOM 5192 N N . LEU B 1 200 ? 10.289 -27.078 0.567 1 97.44 200 LEU B N 1
ATOM 5193 C CA . LEU B 1 200 ? 10.781 -26.219 -0.502 1 97.44 200 LEU B CA 1
ATOM 5194 C C . LEU B 1 200 ? 10.945 -24.781 -0.011 1 97.44 200 LEU B C 1
ATOM 5196 O O . LEU B 1 200 ? 11.961 -24.141 -0.286 1 97.44 200 LEU B O 1
ATOM 5200 N N . ALA B 1 201 ? 9.945 -24.281 0.698 1 98.38 201 ALA B N 1
ATOM 5201 C CA . ALA B 1 201 ? 10.016 -22.938 1.28 1 98.38 201 ALA B CA 1
ATOM 5202 C C . ALA B 1 201 ? 11.211 -22.812 2.215 1 98.38 201 ALA B C 1
ATOM 5204 O O . ALA B 1 201 ? 11.938 -21.812 2.168 1 98.38 201 ALA B O 1
ATOM 5205 N N . ASP B 1 202 ? 11.398 -23.844 3.01 1 98.06 202 ASP B N 1
ATOM 5206 C CA . ASP B 1 202 ? 12.5 -23.859 3.971 1 98.06 202 ASP B CA 1
ATOM 5207 C C . ASP B 1 202 ? 13.852 -23.828 3.262 1 98.06 202 ASP B C 1
ATOM 5209 O O . ASP B 1 202 ? 14.758 -23.109 3.676 1 98.06 202 ASP B O 1
ATOM 5213 N N . LEU B 1 203 ? 13.977 -24.609 2.266 1 98 203 LEU B N 1
ATOM 5214 C CA . LEU B 1 203 ? 15.227 -24.672 1.513 1 98 203 LEU B CA 1
ATOM 5215 C C . LEU B 1 203 ? 15.594 -23.312 0.936 1 98 203 LEU B C 1
ATOM 5217 O O . LEU B 1 203 ? 16.766 -22.953 0.895 1 98 203 LEU B O 1
ATOM 5221 N N . LEU B 1 204 ? 14.57 -22.578 0.531 1 98.5 204 LEU B N 1
ATOM 5222 C CA . LEU B 1 204 ? 14.82 -21.297 -0.13 1 98.5 204 LEU B CA 1
ATOM 5223 C C . LEU B 1 204 ? 14.781 -20.156 0.872 1 98.5 204 LEU B C 1
ATOM 5225 O O . LEU B 1 204 ? 15.039 -19 0.513 1 98.5 204 LEU B O 1
ATOM 5229 N N . GLY B 1 205 ? 14.422 -20.438 2.07 1 98.38 205 GLY B N 1
ATOM 5230 C CA . GLY B 1 205 ? 14.453 -19.453 3.131 1 98.38 205 GLY B CA 1
ATOM 5231 C C . GLY B 1 205 ? 13.219 -18.578 3.16 1 98.38 205 GLY B C 1
ATOM 5232 O O . GLY B 1 205 ? 13.266 -17.453 3.662 1 98.38 205 GLY B O 1
ATOM 5233 N N . PHE B 1 206 ? 12.148 -18.984 2.574 1 98.62 206 PHE B N 1
ATOM 5234 C CA . PHE B 1 206 ? 10.883 -18.266 2.719 1 98.62 206 PHE B CA 1
ATOM 5235 C C . PHE B 1 206 ? 10.289 -18.5 4.102 1 98.62 206 PHE B C 1
ATOM 5237 O O . PHE B 1 206 ? 10.547 -19.531 4.73 1 98.62 206 PHE B O 1
ATOM 5244 N N . SER B 1 207 ? 9.461 -17.547 4.555 1 97.75 207 SER B N 1
ATOM 5245 C CA . SER B 1 207 ? 8.867 -17.641 5.887 1 97.75 207 SER B CA 1
ATOM 5246 C C . SER B 1 207 ? 7.648 -18.562 5.891 1 97.75 207 SER B C 1
ATOM 5248 O O . SER B 1 207 ? 7.199 -19 6.949 1 97.75 207 SER B O 1
ATOM 5250 N N . GLY B 1 208 ? 7.145 -18.844 4.719 1 97.31 208 GLY B N 1
ATOM 5251 C CA . GLY B 1 208 ? 5.984 -19.703 4.57 1 97.31 208 GLY B CA 1
ATOM 5252 C C . GLY B 1 208 ? 5.676 -20.047 3.127 1 97.31 208 GLY B C 1
ATOM 5253 O O . GLY B 1 208 ? 6.484 -19.781 2.234 1 97.31 208 GLY B O 1
ATOM 5254 N N . VAL B 1 209 ? 4.52 -20.719 2.947 1 97.12 209 VAL B N 1
ATOM 5255 C CA . VAL B 1 209 ? 4.078 -21.156 1.629 1 97.12 209 VAL B CA 1
ATOM 5256 C C . VAL B 1 209 ? 2.885 -20.328 1.178 1 97.12 209 VAL B C 1
ATOM 5258 O O . VAL B 1 209 ? 2.008 -20 1.98 1 97.12 209 VAL B O 1
ATOM 5261 N N . GLU B 1 210 ? 2.887 -19.797 -0.043 1 96.19 210 GLU B N 1
ATOM 5262 C CA . GLU B 1 210 ? 1.646 -19.297 -0.63 1 96.19 210 GLU B CA 1
ATOM 5263 C C . GLU B 1 210 ? 0.652 -20.438 -0.86 1 96.19 210 GLU B C 1
ATOM 5265 O O . GLU B 1 210 ? 0.734 -21.141 -1.865 1 96.19 210 GLU B O 1
ATOM 5270 N N . SER B 1 211 ? -0.289 -20.609 -0.107 1 90.62 211 SER B N 1
ATOM 5271 C CA . SER B 1 211 ? -0.984 -21.875 0.139 1 90.62 211 SER B CA 1
ATOM 5272 C C . SER B 1 211 ? -1.858 -22.25 -1.048 1 90.62 211 SER B C 1
ATOM 5274 O O . SER B 1 211 ? -2.035 -23.438 -1.332 1 90.62 211 SER B O 1
ATOM 5276 N N . ASN B 1 212 ? -2.377 -21.344 -1.762 1 96.75 212 ASN B N 1
ATOM 5277 C CA . ASN B 1 212 ? -3.197 -21.672 -2.92 1 96.75 212 ASN B CA 1
ATOM 5278 C C . ASN B 1 212 ? -2.369 -21.719 -4.199 1 96.75 212 ASN B C 1
ATOM 5280 O O . ASN B 1 212 ? -1.751 -20.719 -4.574 1 96.75 212 ASN B O 1
ATOM 5284 N N . THR B 1 213 ? -2.42 -22.844 -4.84 1 96 213 THR B N 1
ATOM 5285 C CA . THR B 1 213 ? -1.515 -23.047 -5.965 1 96 213 THR B CA 1
ATOM 5286 C C . THR B 1 213 ? -1.907 -22.156 -7.141 1 96 213 THR B C 1
ATOM 5288 O O . THR B 1 213 ? -1.048 -21.719 -7.906 1 96 213 THR B O 1
ATOM 5291 N N . LEU B 1 214 ? -3.189 -21.891 -7.352 1 96.31 214 LEU B N 1
ATOM 5292 C CA . LEU B 1 214 ? -3.643 -21 -8.422 1 96.31 214 LEU B CA 1
ATOM 5293 C C . LEU B 1 214 ? -3.184 -19.562 -8.18 1 96.31 214 LEU B C 1
ATOM 5295 O O . LEU B 1 214 ? -2.709 -18.906 -9.102 1 96.31 214 LEU B O 1
ATOM 5299 N N . LEU B 1 215 ? -3.281 -19.172 -6.996 1 96.12 215 LEU B N 1
ATOM 5300 C CA . LEU B 1 215 ? -2.832 -17.844 -6.586 1 96.12 215 LEU B CA 1
ATOM 5301 C C . LEU B 1 215 ? -1.318 -17.719 -6.715 1 96.12 215 LEU B C 1
ATOM 5303 O O . LEU B 1 215 ? -0.814 -16.688 -7.168 1 96.12 215 LEU B O 1
ATOM 5307 N N . ALA B 1 216 ? -0.632 -18.688 -6.312 1 96.88 216 ALA B N 1
ATOM 5308 C CA . ALA B 1 216 ? 0.826 -18.688 -6.23 1 96.88 216 ALA B CA 1
ATOM 5309 C C . ALA B 1 216 ? 1.452 -18.359 -7.582 1 96.88 216 ALA B C 1
ATOM 5311 O O . ALA B 1 216 ? 2.477 -17.672 -7.648 1 96.88 216 ALA B O 1
ATOM 5312 N N . THR B 1 217 ? 0.827 -18.781 -8.625 1 96 217 THR B N 1
ATOM 5313 C CA . THR B 1 217 ? 1.439 -18.625 -9.938 1 96 217 THR B CA 1
ATOM 5314 C C . THR B 1 217 ? 0.788 -17.484 -10.711 1 96 217 THR B C 1
ATOM 5316 O O . THR B 1 217 ? 1.408 -16.891 -11.594 1 96 217 THR B O 1
ATOM 5319 N N . GLY B 1 218 ? -0.424 -17.141 -10.344 1 95.38 218 GLY B N 1
ATOM 5320 C CA . GLY B 1 218 ? -1.179 -16.234 -11.188 1 95.38 218 GLY B CA 1
ATOM 5321 C C . GLY B 1 218 ? -1.282 -14.836 -10.609 1 95.38 218 GLY B C 1
ATOM 5322 O O . GLY B 1 218 ? -1.631 -13.891 -11.32 1 95.38 218 GLY B O 1
ATOM 5323 N N . SER B 1 219 ? -0.979 -14.672 -9.391 1 95.94 219 SER B N 1
ATOM 5324 C CA . SER B 1 219 ? -1.167 -13.375 -8.742 1 95.94 219 SER B CA 1
ATOM 5325 C C . SER B 1 219 ? 0.102 -12.531 -8.812 1 95.94 219 SER B C 1
ATOM 5327 O O . SER B 1 219 ? 1.211 -13.062 -8.727 1 95.94 219 SER B O 1
ATOM 5329 N N . ARG B 1 220 ? -0.065 -11.227 -8.969 1 97.81 220 ARG B N 1
ATOM 5330 C CA . ARG B 1 220 ? 1.015 -10.25 -8.852 1 97.81 220 ARG B CA 1
ATOM 5331 C C . ARG B 1 220 ? 0.64 -9.133 -7.887 1 97.81 220 ARG B C 1
ATOM 5333 O O . ARG B 1 220 ? 1.134 -8.008 -8.008 1 97.81 220 ARG B O 1
ATOM 5340 N N . SER B 1 221 ? -0.205 -9.445 -6.922 1 97.44 221 SER B N 1
ATOM 5341 C CA . SER B 1 221 ? -0.605 -8.453 -5.93 1 97.44 221 SER B CA 1
ATOM 5342 C C . SER B 1 221 ? 0.592 -7.969 -5.121 1 97.44 221 SER B C 1
ATOM 5344 O O . SER B 1 221 ? 0.64 -6.809 -4.707 1 97.44 221 SER B O 1
ATOM 5346 N N . PHE B 1 222 ? 1.607 -8.844 -4.93 1 97.62 222 PHE B N 1
ATOM 5347 C CA . PHE B 1 222 ? 2.799 -8.414 -4.207 1 97.62 222 PHE B CA 1
ATOM 5348 C C . PHE B 1 222 ? 3.502 -7.285 -4.945 1 97.62 222 PHE B C 1
ATOM 5350 O O . PHE B 1 222 ? 4.031 -6.363 -4.32 1 97.62 222 PHE B O 1
ATOM 5357 N N . GLU B 1 223 ? 3.449 -7.312 -6.293 1 98.44 223 GLU B N 1
ATOM 5358 C CA . GLU B 1 223 ? 4.027 -6.227 -7.078 1 98.44 223 GLU B CA 1
ATOM 5359 C C . GLU B 1 223 ? 3.195 -4.953 -6.949 1 98.44 223 GLU B C 1
ATOM 5361 O O . GLU B 1 223 ? 3.738 -3.873 -6.699 1 98.44 223 GLU B O 1
ATOM 5366 N N . THR B 1 224 ? 1.856 -5.07 -7.121 1 98.69 224 THR B N 1
ATOM 5367 C CA . THR B 1 224 ? 0.997 -3.896 -7.211 1 98.69 224 THR B CA 1
ATOM 5368 C C . THR B 1 224 ? 0.911 -3.184 -5.863 1 98.69 224 THR B C 1
ATOM 5370 O O . THR B 1 224 ? 0.893 -1.952 -5.809 1 98.69 224 THR B O 1
ATOM 5373 N N . ILE B 1 225 ? 0.907 -3.92 -4.758 1 98.75 225 ILE B N 1
ATOM 5374 C CA . ILE B 1 225 ? 0.86 -3.312 -3.434 1 98.75 225 ILE B CA 1
ATOM 5375 C C . ILE B 1 225 ? 2.18 -2.6 -3.145 1 98.75 225 ILE B C 1
ATOM 5377 O O . ILE B 1 225 ? 2.188 -1.449 -2.701 1 98.75 225 ILE B O 1
ATOM 5381 N N . VAL B 1 226 ? 3.293 -3.273 -3.475 1 98.81 226 VAL B N 1
ATOM 5382 C CA . VAL B 1 226 ? 4.605 -2.672 -3.254 1 98.81 226 VAL B CA 1
ATOM 5383 C C . VAL B 1 226 ? 4.734 -1.397 -4.086 1 98.81 226 VAL B C 1
ATOM 5385 O O . VAL B 1 226 ? 5.152 -0.356 -3.578 1 98.81 226 VAL B O 1
ATOM 5388 N N . LEU B 1 227 ? 4.332 -1.473 -5.332 1 98.88 227 LEU B N 1
ATOM 5389 C CA . LEU B 1 227 ? 4.434 -0.325 -6.23 1 98.88 227 LEU B CA 1
ATOM 5390 C C . LEU B 1 227 ? 3.578 0.834 -5.727 1 98.88 227 LEU B C 1
ATOM 5392 O O . LEU B 1 227 ? 3.947 1.999 -5.895 1 98.88 227 LEU B O 1
ATOM 5396 N N . GLY B 1 228 ? 2.418 0.511 -5.172 1 98.81 228 GLY B N 1
ATOM 5397 C CA . GLY B 1 228 ? 1.593 1.551 -4.578 1 98.81 228 GLY B CA 1
ATOM 5398 C C . GLY B 1 228 ? 2.293 2.305 -3.465 1 98.81 228 GLY B C 1
ATOM 5399 O O . GLY B 1 228 ? 2.246 3.535 -3.416 1 98.81 228 GLY B O 1
ATOM 5400 N N . ILE B 1 229 ? 2.961 1.601 -2.604 1 98.81 229 ILE B N 1
ATOM 5401 C CA . ILE B 1 229 ? 3.686 2.209 -1.493 1 98.81 229 ILE B CA 1
ATOM 5402 C C . ILE B 1 229 ? 4.875 3.002 -2.029 1 98.81 229 ILE B C 1
ATOM 5404 O O . ILE B 1 229 ? 5.16 4.105 -1.555 1 98.81 229 ILE B O 1
ATOM 5408 N N . LEU B 1 230 ? 5.562 2.439 -3.068 1 98.94 230 LEU B N 1
ATOM 5409 C CA . LEU B 1 230 ? 6.715 3.121 -3.646 1 98.94 230 LEU B CA 1
ATOM 5410 C C . LEU B 1 230 ? 6.293 4.41 -4.34 1 98.94 230 LEU B C 1
ATOM 5412 O O . LEU B 1 230 ? 7.008 5.414 -4.281 1 98.94 230 LEU B O 1
ATOM 5416 N N . SER B 1 231 ? 5.16 4.367 -5.027 1 98.88 231 SER B N 1
ATOM 5417 C CA . SER B 1 231 ? 4.648 5.586 -5.648 1 98.88 231 SER B CA 1
ATOM 5418 C C . SER B 1 231 ? 4.395 6.672 -4.609 1 98.88 231 SER B C 1
ATOM 5420 O O . SER B 1 231 ? 4.746 7.836 -4.82 1 98.88 231 SER B O 1
ATOM 5422 N N . SER B 1 232 ? 3.807 6.277 -3.521 1 98.81 232 SER B N 1
ATOM 5423 C CA . SER B 1 232 ? 3.574 7.211 -2.426 1 98.81 232 SER B CA 1
ATOM 5424 C C . SER B 1 232 ? 4.887 7.773 -1.888 1 98.81 232 SER B C 1
ATOM 5426 O O . SER B 1 232 ? 5.012 8.977 -1.676 1 98.81 232 SER B O 1
ATOM 5428 N N . LEU B 1 233 ? 5.836 6.891 -1.693 1 98.88 233 LEU B N 1
ATOM 5429 C CA . LEU B 1 233 ? 7.141 7.285 -1.166 1 98.88 233 LEU B CA 1
ATOM 5430 C C . LEU B 1 233 ? 7.832 8.266 -2.107 1 98.88 233 LEU B C 1
ATOM 5432 O O . LEU B 1 233 ? 8.391 9.273 -1.661 1 98.88 233 LEU B O 1
ATOM 5436 N N . MET B 1 234 ? 7.766 7.992 -3.381 1 98.81 234 MET B N 1
ATOM 5437 C CA . MET B 1 234 ? 8.445 8.836 -4.363 1 98.81 234 MET B CA 1
ATOM 5438 C C . MET B 1 234 ? 7.789 10.211 -4.445 1 98.81 234 MET B C 1
ATOM 5440 O O . MET B 1 234 ? 8.469 11.203 -4.699 1 98.81 234 MET B O 1
ATOM 5444 N N . VAL B 1 235 ? 6.531 10.266 -4.184 1 98.62 235 VAL B N 1
ATOM 5445 C CA . VAL B 1 235 ? 5.848 11.555 -4.137 1 98.62 235 VAL B CA 1
ATOM 5446 C C . VAL B 1 235 ? 6.34 12.359 -2.934 1 98.62 235 VAL B C 1
ATOM 5448 O O . VAL B 1 235 ? 6.543 13.57 -3.029 1 98.62 235 VAL B O 1
ATOM 5451 N N . VAL B 1 236 ? 6.527 11.672 -1.812 1 98.56 236 VAL B N 1
ATOM 5452 C CA . VAL B 1 236 ? 7.109 12.328 -0.646 1 98.56 236 VAL B CA 1
ATOM 5453 C C . VAL B 1 236 ? 8.484 12.898 -1.002 1 98.56 236 VAL B C 1
ATOM 5455 O O . VAL B 1 236 ? 8.773 14.055 -0.705 1 98.56 236 VAL B O 1
ATOM 5458 N N . LEU B 1 237 ? 9.305 12.094 -1.662 1 98.81 237 LEU B N 1
ATOM 5459 C CA . LEU B 1 237 ? 10.641 12.555 -2.049 1 98.81 237 LEU B CA 1
ATOM 5460 C C . LEU B 1 237 ? 10.547 13.719 -3.023 1 98.81 237 LEU B C 1
ATOM 5462 O O . LEU B 1 237 ? 11.352 14.656 -2.953 1 98.81 237 LEU B O 1
ATOM 5466 N N . SER B 1 238 ? 9.609 13.625 -3.924 1 98.56 238 SER B N 1
ATOM 5467 C CA . SER B 1 238 ? 9.414 14.703 -4.887 1 98.56 238 SER B CA 1
ATOM 5468 C C . SER B 1 238 ? 9.094 16.016 -4.188 1 98.56 238 SER B C 1
ATOM 5470 O O . SER B 1 238 ? 9.594 17.078 -4.574 1 98.56 238 SER B O 1
ATOM 5472 N N . ARG B 1 239 ? 8.281 15.984 -3.162 1 98.38 239 ARG B N 1
ATOM 5473 C CA . ARG B 1 239 ? 7.918 17.188 -2.41 1 98.38 239 ARG B CA 1
ATOM 5474 C C . ARG B 1 239 ? 9.125 17.75 -1.657 1 98.38 239 ARG B C 1
ATOM 5476 O O . ARG B 1 239 ? 9.297 18.969 -1.573 1 98.38 239 ARG B O 1
ATOM 5483 N N . VAL B 1 240 ? 9.914 16.844 -1.132 1 98.62 240 VAL B N 1
ATOM 5484 C CA . VAL B 1 240 ? 11.141 17.266 -0.457 1 98.62 240 VAL B CA 1
ATOM 5485 C C . VAL B 1 240 ? 12.07 17.969 -1.451 1 98.62 240 VAL B C 1
ATOM 5487 O O . VAL B 1 240 ? 12.648 19 -1.142 1 98.62 240 VAL B O 1
ATOM 5490 N N . CYS B 1 241 ? 12.188 17.375 -2.635 1 98.56 241 CYS B N 1
ATOM 5491 C CA . CYS B 1 241 ? 13.016 17.969 -3.678 1 98.56 241 CYS B CA 1
ATOM 5492 C C . CYS B 1 241 ? 12.484 19.344 -4.07 1 98.56 241 CYS B C 1
ATOM 5494 O O . CYS B 1 241 ? 13.258 20.266 -4.301 1 98.56 241 CYS B O 1
ATOM 5496 N N . GLU B 1 242 ? 11.203 19.484 -4.145 1 98.12 242 GLU B N 1
ATOM 5497 C CA . GLU B 1 242 ? 10.586 20.781 -4.457 1 98.12 242 GLU B CA 1
ATOM 5498 C C . GLU B 1 242 ? 10.984 21.844 -3.432 1 98.12 242 GLU B C 1
ATOM 5500 O O . GLU B 1 242 ? 11.352 22.953 -3.801 1 98.12 242 GLU B O 1
ATOM 5505 N N . ASP B 1 243 ? 10.93 21.5 -2.17 1 98.25 243 ASP B N 1
ATOM 5506 C CA . ASP B 1 243 ? 11.344 22.406 -1.103 1 98.25 243 ASP B CA 1
ATOM 5507 C C . ASP B 1 243 ? 12.797 22.844 -1.287 1 98.25 243 ASP B C 1
ATOM 5509 O O . ASP B 1 243 ? 13.094 24.047 -1.294 1 98.25 243 ASP B O 1
ATOM 5513 N N . LEU B 1 244 ? 13.648 21.875 -1.487 1 98.44 244 LEU B N 1
ATOM 5514 C CA . LEU B 1 244 ? 15.078 22.156 -1.506 1 98.44 244 LEU B CA 1
ATOM 5515 C C . LEU B 1 244 ? 15.461 22.938 -2.752 1 98.44 244 LEU B C 1
ATOM 5517 O O . LEU B 1 244 ? 16.375 23.766 -2.711 1 98.44 244 LEU B O 1
ATOM 5521 N N . ILE B 1 245 ? 14.789 22.656 -3.859 1 98.06 245 ILE B N 1
ATOM 5522 C CA . ILE B 1 245 ? 15.016 23.422 -5.078 1 98.06 245 ILE B CA 1
ATOM 5523 C C . ILE B 1 245 ? 14.641 24.891 -4.852 1 98.06 245 ILE B C 1
ATOM 5525 O O . ILE B 1 245 ? 15.422 25.797 -5.148 1 98.06 245 ILE B O 1
ATOM 5529 N N . ILE B 1 246 ? 13.5 25.141 -4.234 1 9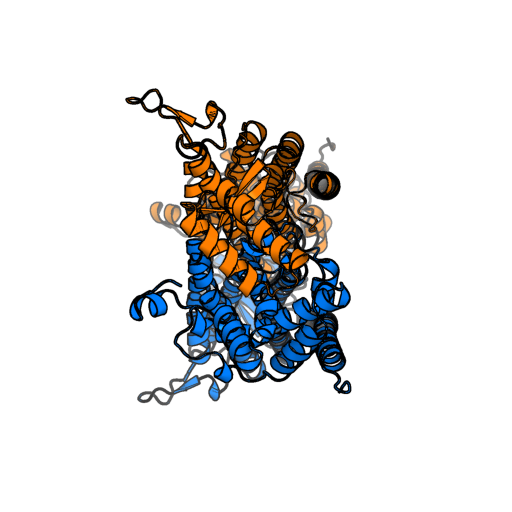7.69 246 ILE B N 1
ATOM 5530 C CA . ILE B 1 246 ? 13.031 26.484 -3.951 1 97.69 246 ILE B CA 1
ATOM 5531 C C . ILE B 1 246 ? 13.969 27.156 -2.947 1 97.69 246 ILE B C 1
ATOM 5533 O O . ILE B 1 246 ? 14.422 28.281 -3.164 1 97.69 246 ILE B O 1
ATOM 5537 N N . TRP B 1 247 ? 14.383 26.453 -1.92 1 97.5 247 TRP B N 1
ATOM 5538 C CA . TRP B 1 247 ? 15.156 26.984 -0.809 1 97.5 247 TRP B CA 1
ATOM 5539 C C . TRP B 1 247 ? 16.594 27.297 -1.244 1 97.5 247 TRP B C 1
ATOM 5541 O O . TRP B 1 247 ? 17.266 28.109 -0.613 1 97.5 247 TRP B O 1
ATOM 5551 N N . SER B 1 248 ? 17.047 26.656 -2.279 1 96.62 248 SER B N 1
ATOM 5552 C CA . SER B 1 248 ? 18.422 26.844 -2.715 1 96.62 248 SER B CA 1
ATOM 5553 C C . SER B 1 248 ? 18.547 28.016 -3.668 1 96.62 248 SER B C 1
ATOM 5555 O O . SER B 1 248 ? 19.656 28.391 -4.062 1 96.62 248 SER B O 1
ATOM 5557 N N . THR B 1 249 ? 17.422 28.641 -4.059 1 95.31 249 THR B N 1
ATOM 5558 C CA . THR B 1 249 ? 17.484 29.828 -4.906 1 95.31 249 THR B CA 1
ATOM 5559 C C . THR B 1 249 ? 17.984 31.031 -4.113 1 95.31 249 THR B C 1
ATOM 5561 O O . THR B 1 249 ? 17.812 31.078 -2.891 1 95.31 249 THR B O 1
ATOM 5564 N N . PRO B 1 250 ? 18.578 32 -4.824 1 91.81 250 PRO B N 1
ATOM 5565 C CA . PRO B 1 250 ? 19.062 33.188 -4.129 1 91.81 250 PRO B CA 1
ATOM 5566 C C . PRO B 1 250 ? 17.953 33.969 -3.441 1 91.81 250 PRO B C 1
ATOM 5568 O O . PRO B 1 250 ? 18.188 34.656 -2.443 1 91.81 250 PRO B O 1
ATOM 5571 N N . ASN B 1 251 ? 16.766 33.875 -3.912 1 92.38 251 ASN B N 1
ATOM 5572 C CA . ASN B 1 251 ? 15.641 34.594 -3.332 1 92.38 251 ASN B CA 1
ATOM 5573 C C . ASN B 1 251 ? 15.273 34.062 -1.957 1 92.38 251 ASN B C 1
ATOM 5575 O O . ASN B 1 251 ? 14.789 34.781 -1.1 1 92.38 251 ASN B O 1
ATOM 5579 N N . PHE B 1 252 ? 15.391 32.781 -1.685 1 94.06 252 PHE B N 1
ATOM 5580 C CA . PHE B 1 252 ? 15.125 32.156 -0.39 1 94.06 252 PHE B CA 1
ATOM 5581 C C . PHE B 1 252 ? 16.422 32 0.409 1 94.06 252 PHE B C 1
ATOM 5583 O O . PHE B 1 252 ? 16.484 32.406 1.568 1 94.06 252 PHE B O 1
ATOM 5590 N N . GLY B 1 253 ? 17.438 31.344 -0.244 1 95.06 253 GLY B N 1
ATOM 5591 C CA . GLY B 1 253 ? 18.75 31.219 0.358 1 95.06 253 GLY B CA 1
ATOM 5592 C C . GLY B 1 253 ? 18.734 30.422 1.651 1 95.06 253 GLY B C 1
ATOM 5593 O O . GLY B 1 253 ? 19.531 30.688 2.561 1 95.06 253 GLY B O 1
ATOM 5594 N N . LEU B 1 254 ? 17.859 29.422 1.841 1 96.62 254 LEU B N 1
ATOM 5595 C CA . LEU B 1 254 ? 17.672 28.688 3.088 1 96.62 254 LEU B CA 1
ATOM 5596 C C . LEU B 1 254 ? 18.594 27.484 3.152 1 96.62 254 LEU B C 1
ATOM 5598 O O . LEU B 1 254 ? 18.797 26.906 4.223 1 96.62 254 LEU B O 1
ATOM 5602 N N . VAL B 1 255 ? 19.156 27.094 1.978 1 97.62 255 VAL B N 1
ATOM 5603 C CA . VAL B 1 255 ? 20.016 25.922 1.987 1 97.62 255 VAL B CA 1
ATOM 5604 C C . VAL B 1 255 ? 21.109 26.062 0.93 1 97.62 255 VAL B C 1
ATOM 5606 O O . VAL B 1 255 ? 20.859 26.594 -0.158 1 97.62 255 VAL B O 1
ATOM 5609 N N . GLU B 1 256 ? 22.297 25.75 1.272 1 97.06 256 GLU B N 1
ATOM 5610 C CA . GLU B 1 256 ? 23.422 25.594 0.354 1 97.06 256 GLU B CA 1
ATOM 5611 C C . GLU B 1 256 ? 23.688 24.125 0.051 1 97.06 256 GLU B C 1
ATOM 5613 O O . GLU B 1 256 ? 24 23.344 0.956 1 97.06 256 GLU B O 1
ATOM 5618 N N . LEU B 1 257 ? 23.578 23.781 -1.183 1 97.19 257 LEU B N 1
ATOM 5619 C CA . LEU B 1 257 ? 23.719 22.391 -1.613 1 97.19 257 LEU B CA 1
ATOM 5620 C C . LEU B 1 257 ? 25.172 22.062 -1.911 1 97.19 257 LEU B C 1
ATOM 5622 O O . LEU B 1 257 ? 25.938 22.938 -2.314 1 97.19 257 LEU B O 1
ATOM 5626 N N . PRO B 1 258 ? 25.516 20.766 -1.725 1 96.19 258 PRO B N 1
ATOM 5627 C CA . PRO B 1 258 ? 26.891 20.359 -2.059 1 96.19 258 PRO B CA 1
ATOM 5628 C C . PRO B 1 258 ? 27.203 20.516 -3.545 1 96.19 258 PRO B C 1
ATOM 5630 O O . PRO B 1 258 ? 26.344 20.266 -4.395 1 96.19 258 PRO B O 1
ATOM 5633 N N . ASP B 1 259 ? 28.469 20.734 -3.877 1 92.75 259 ASP B N 1
ATOM 5634 C CA . ASP B 1 259 ? 28.906 21.078 -5.223 1 92.75 259 ASP B CA 1
ATOM 5635 C C . ASP B 1 259 ? 28.672 19.938 -6.199 1 92.75 259 ASP B C 1
ATOM 5637 O O . ASP B 1 259 ? 28.391 20.156 -7.375 1 92.75 259 ASP B O 1
ATOM 5641 N N . ASP B 1 260 ? 28.781 18.781 -5.758 1 93.69 260 ASP B N 1
ATOM 5642 C CA . ASP B 1 260 ? 28.672 17.656 -6.676 1 93.69 260 ASP B CA 1
ATOM 5643 C C . ASP B 1 260 ? 27.219 17.344 -6.996 1 93.69 260 ASP B C 1
ATOM 5645 O O . ASP B 1 260 ? 26.922 16.5 -7.844 1 93.69 260 ASP B O 1
ATOM 5649 N N . HIS B 1 261 ? 26.297 18.016 -6.312 1 95.81 261 HIS B N 1
ATOM 5650 C CA . HIS B 1 261 ? 24.891 17.844 -6.594 1 95.81 261 HIS B CA 1
ATOM 5651 C C . HIS B 1 261 ? 24.344 18.969 -7.461 1 95.81 261 HIS B C 1
ATOM 5653 O O . HIS B 1 261 ? 23.172 18.984 -7.824 1 95.81 261 HIS B O 1
ATOM 5659 N N . VAL B 1 262 ? 25.156 19.953 -7.785 1 93.12 262 VAL B N 1
ATOM 5660 C CA . VAL B 1 262 ? 24.734 21.109 -8.57 1 93.12 262 VAL B CA 1
ATOM 5661 C C . VAL B 1 262 ? 25.562 21.219 -9.836 1 93.12 262 VAL B C 1
ATOM 5663 O O . VAL B 1 262 ? 26.719 20.75 -9.875 1 93.12 262 VAL B O 1
ATOM 5666 N N . SER B 1 263 ? 24.922 21.578 -10.898 1 87.88 263 SER B N 1
ATOM 5667 C CA . SER B 1 263 ? 25.625 21.875 -12.148 1 87.88 263 SER B CA 1
ATOM 5668 C C . SER B 1 263 ? 25.656 23.359 -12.422 1 87.88 263 SER B C 1
ATOM 5670 O O . SER B 1 263 ? 24.719 24.094 -12.062 1 87.88 263 SER B O 1
ATOM 5672 N N . THR B 1 264 ? 26.844 23.812 -12.977 1 80.94 264 THR B N 1
ATOM 5673 C CA . THR B 1 264 ? 26.969 25.219 -13.352 1 80.94 264 THR B CA 1
ATOM 5674 C C . THR B 1 264 ? 26.516 25.438 -14.797 1 80.94 264 THR B C 1
ATOM 5676 O O . THR B 1 264 ? 26.469 24.5 -15.586 1 80.94 264 THR B O 1
ATOM 5679 N N . SER B 1 265 ? 25.906 26.594 -14.938 1 74.25 265 SER B N 1
ATOM 5680 C CA . SER B 1 265 ? 25.547 26.969 -16.297 1 74.25 265 SER B CA 1
ATOM 5681 C C . SER B 1 265 ? 26.781 27.312 -17.125 1 74.25 265 SER B C 1
ATOM 5683 O O . SER B 1 265 ? 27.75 27.875 -16.594 1 74.25 265 SER B O 1
ATOM 5685 N N . SER B 1 266 ? 26.844 26.906 -18.344 1 74.5 266 SER B N 1
ATOM 5686 C CA . SER B 1 266 ? 27.953 27.188 -19.266 1 74.5 266 SER B CA 1
ATOM 5687 C C . SER B 1 266 ? 28.062 28.688 -19.531 1 74.5 266 SER B C 1
ATOM 5689 O O . SER B 1 266 ? 29.156 29.188 -19.797 1 74.5 266 SER B O 1
ATOM 5691 N N . ILE B 1 267 ? 26.969 29.375 -19.391 1 75.31 267 ILE B N 1
ATOM 5692 C CA . ILE B 1 267 ? 26.953 30.766 -19.797 1 75.31 267 ILE B CA 1
ATOM 5693 C C . ILE B 1 267 ? 26.875 31.672 -18.562 1 75.31 267 ILE B C 1
ATOM 5695 O O . ILE B 1 267 ? 27.297 32.812 -18.594 1 75.31 267 ILE B O 1
ATOM 5699 N N . MET B 1 268 ? 26.281 31.141 -17.5 1 80.12 268 MET B N 1
ATOM 5700 C CA . MET B 1 268 ? 26.078 31.906 -16.281 1 80.12 268 MET B CA 1
ATOM 5701 C C . MET B 1 268 ? 26.812 31.266 -15.109 1 80.12 268 MET B C 1
ATOM 5703 O O . MET B 1 268 ? 26.234 30.484 -14.367 1 80.12 268 MET B O 1
ATOM 5707 N N . PRO B 1 269 ? 28.031 31.656 -14.891 1 74.25 269 PRO B N 1
ATOM 5708 C CA . PRO B 1 269 ? 28.922 30.969 -13.953 1 74.25 269 PRO B CA 1
ATOM 5709 C C . PRO B 1 269 ? 28.391 30.984 -12.523 1 74.25 269 PRO B C 1
ATOM 5711 O O . PRO B 1 269 ? 28.75 30.141 -11.711 1 74.25 269 PRO B O 1
ATOM 5714 N N . GLN B 1 270 ? 27.484 31.922 -12.195 1 78.12 270 GLN B N 1
ATOM 5715 C CA . GLN B 1 270 ? 27 32.031 -10.828 1 78.12 270 GLN B CA 1
ATOM 5716 C C . GLN B 1 270 ? 25.828 31.109 -10.57 1 78.12 270 GLN B C 1
ATOM 5718 O O . GLN B 1 270 ? 25.438 30.891 -9.422 1 78.12 270 GLN B O 1
ATOM 5723 N N . LYS B 1 271 ? 25.266 30.703 -11.703 1 86.62 271 LYS B N 1
ATOM 5724 C CA . LYS B 1 271 ? 24.031 29.922 -11.57 1 86.62 271 LYS B CA 1
ATOM 5725 C C . LYS B 1 271 ? 24.312 28.516 -11.086 1 86.62 271 LYS B C 1
ATOM 5727 O O . LYS B 1 271 ? 25.125 27.797 -11.688 1 86.62 271 LYS B O 1
ATOM 5732 N N . ARG B 1 272 ? 23.781 28.031 -9.945 1 89.12 272 ARG B N 1
ATOM 5733 C CA . ARG B 1 272 ? 23.922 26.703 -9.367 1 89.12 272 ARG B CA 1
ATOM 5734 C C . ARG B 1 272 ? 22.625 25.906 -9.484 1 89.12 272 ARG B C 1
ATOM 5736 O O . ARG B 1 272 ? 21.734 26.062 -8.656 1 89.12 272 ARG B O 1
ATOM 5743 N N . ASN B 1 273 ? 22.562 25.047 -10.469 1 92.5 273 ASN B N 1
ATOM 5744 C CA . ASN B 1 273 ? 21.359 24.266 -10.727 1 92.5 273 ASN B CA 1
ATOM 5745 C C . ASN B 1 273 ? 21.344 22.969 -9.914 1 92.5 273 ASN B C 1
ATOM 5747 O O . ASN B 1 273 ? 22.25 22.156 -10.023 1 92.5 273 ASN B O 1
ATOM 5751 N N . PRO B 1 274 ? 20.297 22.75 -9.078 1 96 274 PRO B N 1
ATOM 5752 C CA . PRO B 1 274 ? 20.234 21.531 -8.266 1 96 274 PRO B CA 1
ATOM 5753 C C . PRO B 1 274 ? 19.812 20.312 -9.07 1 96 274 PRO B C 1
ATOM 5755 O O . PRO B 1 274 ? 18.75 19.734 -8.828 1 96 274 PRO B O 1
ATOM 5758 N N . VAL B 1 275 ? 20.641 19.781 -9.891 1 94.81 275 VAL B N 1
ATOM 5759 C CA . VAL B 1 275 ? 20.328 18.844 -10.961 1 94.81 275 VAL B CA 1
ATOM 5760 C C . VAL B 1 275 ? 19.922 17.5 -10.367 1 94.81 275 VAL B C 1
ATOM 5762 O O . VAL B 1 275 ? 19.047 16.812 -10.898 1 94.81 275 VAL B O 1
ATOM 5765 N N . THR B 1 276 ? 20.578 17.078 -9.297 1 97 276 THR B N 1
ATOM 5766 C CA . THR B 1 276 ? 20.219 15.797 -8.719 1 97 276 THR B CA 1
ATOM 5767 C C . THR B 1 276 ? 18.797 15.844 -8.156 1 97 276 THR B C 1
ATOM 5769 O O . THR B 1 276 ? 18.047 14.867 -8.258 1 97 276 THR B O 1
ATOM 5772 N N . LEU B 1 277 ? 18.406 16.953 -7.57 1 98.19 277 LEU B N 1
ATOM 5773 C CA . LEU B 1 277 ? 17.047 17.125 -7.055 1 98.19 277 LEU B CA 1
ATOM 5774 C C . LEU B 1 277 ? 16.031 17.125 -8.188 1 98.19 277 LEU B C 1
ATOM 5776 O O . LEU B 1 277 ? 14.961 16.531 -8.07 1 98.19 277 LEU B O 1
ATOM 5780 N N . GLU B 1 278 ? 16.359 17.828 -9.297 1 97.25 278 GLU B N 1
ATOM 5781 C CA . GLU B 1 278 ? 15.469 17.859 -10.461 1 97.25 278 GLU B CA 1
ATOM 5782 C C . GLU B 1 278 ? 15.211 16.438 -10.992 1 97.25 278 GLU B C 1
ATOM 5784 O O . GLU B 1 278 ? 14.078 16.109 -11.336 1 97.25 278 GLU B O 1
ATOM 5789 N N . VAL B 1 279 ? 16.266 15.703 -11.023 1 97.81 279 VAL B N 1
ATOM 5790 C CA . VAL B 1 279 ? 16.172 14.352 -11.57 1 97.81 279 VAL B CA 1
ATOM 5791 C C . VAL B 1 279 ? 15.328 13.484 -10.648 1 97.81 279 VAL B C 1
ATOM 5793 O O . VAL B 1 279 ? 14.477 12.719 -11.109 1 97.81 279 VAL B O 1
ATOM 5796 N N . ILE B 1 280 ? 15.531 13.555 -9.297 1 98.12 280 ILE B N 1
ATOM 5797 C CA . ILE B 1 280 ? 14.727 12.789 -8.359 1 98.12 280 ILE B CA 1
ATOM 5798 C C . ILE B 1 280 ? 13.258 13.18 -8.5 1 98.12 280 ILE B C 1
ATOM 5800 O O . ILE B 1 280 ? 12.375 12.312 -8.508 1 98.12 280 ILE B O 1
ATOM 5804 N N . ARG B 1 281 ? 12.984 14.484 -8.562 1 97.75 281 ARG B N 1
ATOM 5805 C CA . ARG B 1 281 ? 11.617 14.969 -8.727 1 97.75 281 ARG B CA 1
ATOM 5806 C C . ARG B 1 281 ? 10.977 14.375 -9.977 1 97.75 281 ARG B C 1
ATOM 5808 O O . ARG B 1 281 ? 9.805 14.008 -9.961 1 97.75 281 ARG B O 1
ATOM 5815 N N . ALA B 1 282 ? 11.742 14.234 -11.117 1 97.38 282 ALA B N 1
ATOM 5816 C CA . ALA B 1 282 ? 11.266 13.625 -12.359 1 97.38 282 ALA B CA 1
ATOM 5817 C C . ALA B 1 282 ? 11.047 12.125 -12.188 1 97.38 282 ALA B C 1
ATOM 5819 O O . ALA B 1 282 ? 10.109 11.562 -12.742 1 97.38 282 ALA B O 1
ATOM 5820 N N . LYS B 1 283 ? 11.891 11.523 -11.445 1 98.12 283 LYS B N 1
ATOM 5821 C CA . LYS B 1 283 ? 11.859 10.078 -11.258 1 98.12 283 LYS B CA 1
ATOM 5822 C C . LYS B 1 283 ? 10.602 9.641 -10.516 1 98.12 283 LYS B C 1
ATOM 5824 O O . LYS B 1 283 ? 10.141 8.508 -10.68 1 98.12 283 LYS B O 1
ATOM 5829 N N . ALA B 1 284 ? 10.008 10.516 -9.711 1 98.44 284 ALA B N 1
ATOM 5830 C CA . ALA B 1 284 ? 8.711 10.203 -9.109 1 98.44 284 ALA B CA 1
ATOM 5831 C C . ALA B 1 284 ? 7.676 9.875 -10.188 1 98.44 284 ALA B C 1
ATOM 5833 O O . ALA B 1 284 ? 6.887 8.945 -10.031 1 98.44 284 ALA B O 1
ATOM 5834 N N . GLY B 1 285 ? 7.715 10.648 -11.258 1 97.81 285 GLY B N 1
ATOM 5835 C CA . GLY B 1 285 ? 6.828 10.359 -12.375 1 97.81 285 GLY B CA 1
ATOM 5836 C C . GLY B 1 285 ? 7.09 9.008 -13.008 1 97.81 285 GLY B C 1
ATOM 5837 O O . GLY B 1 285 ? 6.152 8.312 -13.406 1 97.81 285 GLY B O 1
ATOM 5838 N N . GLU B 1 286 ? 8.328 8.672 -13.102 1 97.75 286 GLU B N 1
ATOM 5839 C CA . GLU B 1 286 ? 8.703 7.395 -13.688 1 97.75 286 GLU B CA 1
ATOM 5840 C C . GLU B 1 286 ? 8.156 6.227 -12.867 1 97.75 286 GLU B C 1
ATOM 5842 O O . GLU B 1 286 ? 7.609 5.273 -13.422 1 97.75 286 GLU B O 1
ATOM 5847 N N . VAL B 1 287 ? 8.312 6.297 -11.562 1 98.69 287 VAL B N 1
ATOM 5848 C CA . VAL B 1 287 ? 7.859 5.223 -10.688 1 98.69 287 VAL B CA 1
ATOM 5849 C C . VAL B 1 287 ? 6.336 5.117 -10.75 1 98.69 287 VAL B C 1
ATOM 5851 O O . VAL B 1 287 ? 5.785 4.016 -10.789 1 98.69 287 VAL B O 1
ATOM 5854 N N . MET B 1 288 ? 5.605 6.262 -10.734 1 98.44 288 MET B N 1
ATOM 5855 C CA . MET B 1 288 ? 4.156 6.258 -10.922 1 98.44 288 MET B CA 1
ATOM 5856 C C . MET B 1 288 ? 3.779 5.574 -12.234 1 98.44 288 MET B C 1
ATOM 5858 O O . MET B 1 288 ? 2.816 4.809 -12.281 1 98.44 288 MET B O 1
ATOM 5862 N N . GLY B 1 289 ? 4.543 5.855 -13.312 1 98.31 289 GLY B N 1
ATOM 5863 C CA . GLY B 1 289 ? 4.309 5.219 -14.594 1 98.31 289 GLY B CA 1
ATOM 5864 C C . GLY B 1 289 ? 4.477 3.711 -14.555 1 98.31 289 GLY B C 1
ATOM 5865 O O . GLY B 1 289 ? 3.68 2.975 -15.133 1 98.31 289 GLY B O 1
ATOM 5866 N N . CYS B 1 290 ? 5.504 3.262 -13.914 1 98.56 290 CYS B N 1
ATOM 5867 C CA . CYS B 1 290 ? 5.719 1.832 -13.727 1 98.56 290 CYS B CA 1
ATOM 5868 C C . CYS B 1 290 ? 4.535 1.19 -13.008 1 98.56 290 CYS B C 1
ATOM 5870 O O . CYS B 1 290 ? 4.074 0.119 -13.406 1 98.56 290 CYS B O 1
ATOM 5872 N N . HIS B 1 291 ? 4.066 1.873 -11.922 1 98.56 291 HIS B N 1
ATOM 5873 C CA . HIS B 1 291 ? 2.928 1.376 -11.164 1 98.56 291 HIS B CA 1
ATOM 5874 C C . HIS B 1 291 ? 1.688 1.248 -12.047 1 98.56 291 HIS B C 1
ATOM 5876 O O . HIS B 1 291 ? 1.029 0.206 -12.047 1 98.56 291 HIS B O 1
ATOM 5882 N N . PHE B 1 292 ? 1.406 2.256 -12.812 1 97.88 292 PHE B N 1
ATOM 5883 C CA . PHE B 1 292 ? 0.229 2.254 -13.672 1 97.88 292 PHE B CA 1
ATOM 5884 C C . PHE B 1 292 ? 0.346 1.181 -14.75 1 97.88 292 PHE B C 1
ATOM 5886 O O . PHE B 1 292 ? -0.651 0.564 -15.125 1 97.88 292 PHE B O 1
ATOM 5893 N N . THR B 1 293 ? 1.535 0.981 -15.281 1 98.12 293 THR B N 1
ATOM 5894 C CA . THR B 1 293 ? 1.769 -0.065 -16.266 1 98.12 293 THR B CA 1
ATOM 5895 C C . THR B 1 293 ? 1.397 -1.435 -15.703 1 98.12 293 THR B C 1
ATOM 5897 O O . THR B 1 293 ? 0.655 -2.189 -16.328 1 98.12 293 THR B O 1
ATOM 5900 N N . VAL B 1 294 ? 1.858 -1.732 -14.547 1 98.56 294 VAL B N 1
ATOM 5901 C CA . VAL B 1 294 ? 1.625 -3.039 -13.938 1 98.56 294 VAL B CA 1
ATOM 5902 C C . VAL B 1 294 ? 0.137 -3.215 -13.648 1 98.56 294 VAL B C 1
ATOM 5904 O O . VAL B 1 294 ? -0.438 -4.27 -13.922 1 98.56 294 VAL B O 1
ATOM 5907 N N . LEU B 1 295 ? -0.53 -2.16 -13.094 1 98.62 295 LEU B N 1
ATOM 5908 C CA . LEU B 1 295 ? -1.965 -2.223 -12.844 1 98.62 295 LEU B CA 1
ATOM 5909 C C . LEU B 1 295 ? -2.736 -2.486 -14.133 1 98.62 295 LEU B C 1
ATOM 5911 O O . LEU B 1 295 ? -3.65 -3.312 -14.156 1 98.62 295 LEU B O 1
ATOM 5915 N N . SER B 1 296 ? -2.34 -1.818 -15.188 1 97.94 296 SER B N 1
ATOM 5916 C CA . SER B 1 296 ? -3.049 -1.914 -16.453 1 97.94 296 SER B CA 1
ATOM 5917 C C . SER B 1 296 ? -2.912 -3.307 -17.062 1 97.94 296 SER B C 1
ATOM 5919 O O . SER B 1 296 ? -3.873 -3.846 -17.625 1 97.94 296 SER B O 1
ATOM 5921 N N . VAL B 1 297 ? -1.718 -3.881 -16.984 1 98 297 VAL B N 1
ATOM 5922 C CA . VAL B 1 297 ? -1.5 -5.23 -17.5 1 98 297 VAL B CA 1
ATOM 5923 C C . VAL B 1 297 ? -2.385 -6.219 -16.75 1 98 297 VAL B C 1
ATOM 5925 O O . VAL B 1 297 ? -3.131 -6.988 -17.359 1 98 297 VAL B O 1
ATOM 5928 N N . MET B 1 298 ? -2.344 -6.145 -15.438 1 97.94 298 MET B N 1
ATOM 5929 C CA . MET B 1 298 ? -3.059 -7.113 -14.609 1 97.94 298 MET B CA 1
ATOM 5930 C C . MET B 1 298 ? -4.566 -6.953 -14.766 1 97.94 298 MET B C 1
ATOM 5932 O O . MET B 1 298 ? -5.305 -7.941 -14.734 1 97.94 298 MET B O 1
ATOM 5936 N N . LYS B 1 299 ? -5.047 -5.773 -14.93 1 96.81 299 LYS B N 1
ATOM 5937 C CA . LYS B 1 299 ? -6.477 -5.504 -15.055 1 96.81 299 LYS B CA 1
ATOM 5938 C C . LYS B 1 299 ? -7.047 -6.16 -16.312 1 96.81 299 LYS B C 1
ATOM 5940 O O . LYS B 1 299 ? -8.234 -6.48 -16.359 1 96.81 299 LYS B O 1
ATOM 5945 N N . GLY B 1 300 ? -6.223 -6.434 -17.297 1 93.81 300 GLY B N 1
ATOM 5946 C CA . GLY B 1 300 ? -6.691 -6.957 -18.562 1 93.81 300 GLY B CA 1
ATOM 5947 C C . GLY B 1 300 ? -6.699 -8.469 -18.625 1 93.81 300 GLY B C 1
ATOM 5948 O O . GLY B 1 300 ? -6.887 -9.055 -19.703 1 93.81 300 GLY B O 1
ATOM 5949 N N . LEU B 1 301 ? -6.551 -9.125 -17.422 1 96.44 301 LEU B N 1
ATOM 5950 C CA . LEU B 1 301 ? -6.297 -10.562 -17.484 1 96.44 301 LEU B CA 1
ATOM 5951 C C . LEU B 1 301 ? -7.305 -11.32 -16.625 1 96.44 301 LEU B C 1
ATOM 5953 O O . LEU B 1 301 ? -7.746 -10.82 -15.586 1 96.44 301 LEU B O 1
ATOM 5957 N N . PRO B 1 302 ? -7.703 -12.539 -17.031 1 95.94 302 PRO B N 1
ATOM 5958 C CA . PRO B 1 302 ? -8.383 -13.477 -16.141 1 95.94 302 PRO B CA 1
ATOM 5959 C C . PRO B 1 302 ? -7.426 -14.141 -15.148 1 95.94 302 PRO B C 1
ATOM 5961 O O . PRO B 1 302 ? -6.234 -13.82 -15.125 1 95.94 302 PRO B O 1
ATOM 5964 N N . SER B 1 303 ? -7.953 -15.008 -14.344 1 93.81 303 SER B N 1
ATOM 5965 C CA . SER B 1 303 ? -7.145 -15.703 -13.352 1 93.81 303 SER B CA 1
ATOM 5966 C C . SER B 1 303 ? -6.145 -16.641 -14.008 1 93.81 303 SER B C 1
ATOM 5968 O O . SER B 1 303 ? -6.258 -16.953 -15.203 1 93.81 303 SER B O 1
ATOM 5970 N N . GLY B 1 304 ? -5.129 -17.078 -13.234 1 94 304 GLY B N 1
ATOM 5971 C CA . GLY B 1 304 ? -4.102 -17.984 -13.727 1 94 304 GLY B CA 1
ATOM 5972 C C . GLY B 1 304 ? -2.951 -17.266 -14.406 1 94 304 GLY B C 1
ATOM 5973 O O . GLY B 1 304 ? -2.934 -16.031 -14.469 1 94 304 GLY B O 1
ATOM 5974 N N . TYR B 1 305 ? -2.004 -18.062 -14.836 1 94.69 305 TYR B N 1
ATOM 5975 C CA . TYR B 1 305 ? -0.843 -17.5 -15.516 1 94.69 305 TYR B CA 1
ATOM 5976 C C . TYR B 1 305 ? -1.191 -17.109 -16.953 1 94.69 305 TYR B C 1
ATOM 5978 O O . TYR B 1 305 ? -1.852 -17.859 -17.672 1 94.69 305 TYR B O 1
ATOM 5986 N N . ASN B 1 306 ? -0.873 -15.938 -17.297 1 95.62 306 ASN B N 1
ATOM 5987 C CA . ASN B 1 306 ? -0.883 -15.391 -18.656 1 95.62 306 ASN B CA 1
ATOM 5988 C C . ASN B 1 306 ? 0.472 -14.797 -19.031 1 95.62 306 ASN B C 1
ATOM 5990 O O . ASN B 1 306 ? 1.132 -14.172 -18.203 1 95.62 306 ASN B O 1
ATOM 5994 N N . LEU B 1 307 ? 0.846 -14.992 -20.266 1 93.94 307 LEU B N 1
ATOM 5995 C CA . LEU B 1 307 ? 2.176 -14.539 -20.672 1 93.94 307 LEU B CA 1
ATOM 5996 C C . LEU B 1 307 ? 2.328 -13.039 -20.453 1 93.94 307 LEU B C 1
ATOM 5998 O O . LEU B 1 307 ? 3.438 -12.547 -20.234 1 93.94 307 LEU B O 1
ATOM 6002 N N . ASP B 1 308 ? 1.215 -12.25 -20.516 1 95.19 308 ASP B N 1
ATOM 6003 C CA . ASP B 1 308 ? 1.203 -10.812 -20.312 1 95.19 308 ASP B CA 1
ATOM 6004 C C . ASP B 1 308 ? 1.959 -10.438 -19.031 1 95.19 308 ASP B C 1
ATOM 6006 O O . ASP B 1 308 ? 2.596 -9.383 -18.969 1 95.19 308 ASP B O 1
ATOM 6010 N N . ILE B 1 309 ? 1.924 -11.352 -18.047 1 95.69 309 ILE B N 1
ATOM 6011 C CA . ILE B 1 309 ? 2.398 -10.984 -16.719 1 95.69 309 ILE B CA 1
ATOM 6012 C C . ILE B 1 309 ? 3.914 -10.805 -16.75 1 95.69 309 ILE B C 1
ATOM 6014 O O . ILE B 1 309 ? 4.48 -10.125 -15.891 1 95.69 309 ILE B O 1
ATOM 6018 N N . GLN B 1 310 ? 4.598 -11.406 -17.734 1 94.38 310 GLN B N 1
ATOM 6019 C CA . GLN B 1 310 ? 6.043 -11.219 -17.812 1 94.38 310 GLN B CA 1
ATOM 6020 C C . GLN B 1 310 ? 6.391 -9.75 -18.047 1 94.38 310 GLN B C 1
ATOM 6022 O O . GLN B 1 310 ? 7.473 -9.297 -17.688 1 94.38 310 GLN B O 1
ATOM 6027 N N . GLU B 1 311 ? 5.414 -8.992 -18.656 1 95.69 311 GLU B N 1
ATOM 6028 C CA . GLU B 1 311 ? 5.637 -7.578 -18.969 1 95.69 311 GLU B CA 1
ATOM 6029 C C . GLU B 1 311 ? 5.586 -6.723 -17.703 1 95.69 311 GLU B C 1
ATOM 6031 O O . GLU B 1 311 ? 5.891 -5.527 -17.75 1 95.69 311 GLU B O 1
ATOM 6036 N N . THR B 1 312 ? 5.246 -7.305 -16.578 1 97.44 312 THR B N 1
ATOM 6037 C CA . THR B 1 312 ? 5.195 -6.559 -15.328 1 97.44 312 THR B CA 1
ATOM 6038 C C . THR B 1 312 ? 6.559 -6.57 -14.633 1 97.44 312 THR B C 1
ATOM 6040 O O . THR B 1 312 ? 6.836 -5.723 -13.781 1 97.44 312 THR B O 1
ATOM 6043 N N . ASN B 1 313 ? 7.426 -7.527 -15 1 96.5 313 ASN B N 1
ATOM 6044 C CA . ASN B 1 313 ? 8.664 -7.758 -14.266 1 96.5 313 ASN B CA 1
ATOM 6045 C C . ASN B 1 313 ? 9.602 -6.555 -14.352 1 96.5 313 ASN B C 1
ATOM 6047 O O . ASN B 1 313 ? 10.078 -6.062 -13.328 1 96.5 313 ASN B O 1
ATOM 6051 N N . GLU B 1 314 ? 9.812 -6.082 -15.562 1 95.94 314 GLU B N 1
ATOM 6052 C CA . GLU B 1 314 ? 10.797 -5.023 -15.789 1 95.94 314 GLU B CA 1
ATOM 6053 C C . GLU B 1 314 ? 10.352 -3.715 -15.141 1 95.94 314 GLU B C 1
ATOM 6055 O O . GLU B 1 314 ? 11.117 -3.1 -14.391 1 95.94 314 GLU B O 1
ATOM 6060 N N . PRO B 1 315 ? 9.117 -3.256 -15.391 1 97.88 315 PRO B N 1
ATOM 6061 C CA . PRO B 1 315 ? 8.719 -2.01 -14.734 1 97.88 315 PRO B CA 1
ATOM 6062 C C . PRO B 1 315 ? 8.703 -2.125 -13.211 1 97.88 315 PRO B C 1
ATOM 6064 O O . PRO B 1 315 ? 9.016 -1.156 -12.516 1 97.88 315 PRO B O 1
ATOM 6067 N N . PHE B 1 316 ? 8.398 -3.23 -12.688 1 98.44 316 PHE B N 1
ATOM 6068 C CA . PHE B 1 316 ? 8.375 -3.443 -11.242 1 98.44 316 PHE B CA 1
ATOM 6069 C C . PHE B 1 316 ? 9.773 -3.287 -10.656 1 98.44 316 PHE B C 1
ATOM 6071 O O . PHE B 1 316 ? 9.984 -2.502 -9.727 1 98.44 316 PHE B O 1
ATOM 6078 N N . LEU B 1 317 ? 10.719 -3.975 -11.211 1 97.75 317 LEU B N 1
ATOM 6079 C CA . LEU B 1 317 ? 12.078 -3.945 -10.695 1 97.75 317 LEU B CA 1
ATOM 6080 C C . LEU B 1 317 ? 12.734 -2.594 -10.961 1 97.75 317 LEU B C 1
ATOM 6082 O O . LEU B 1 317 ? 13.523 -2.109 -10.148 1 97.75 317 LEU B O 1
ATOM 6086 N N . ARG B 1 318 ? 12.414 -2.01 -12.094 1 97.56 318 ARG B N 1
ATOM 6087 C CA . ARG B 1 318 ? 12.906 -0.676 -12.414 1 97.56 318 ARG B CA 1
ATOM 6088 C C . ARG B 1 318 ? 12.445 0.342 -11.375 1 97.56 318 ARG B C 1
ATOM 6090 O O . ARG B 1 318 ? 13.219 1.221 -10.977 1 97.56 318 ARG B O 1
ATOM 6097 N N . ALA B 1 319 ? 11.203 0.257 -10.961 1 98.75 319 ALA B N 1
ATOM 6098 C CA . ALA B 1 319 ? 10.68 1.163 -9.945 1 98.75 319 ALA B CA 1
ATOM 6099 C C . ALA B 1 319 ? 11.453 1.032 -8.641 1 98.75 319 ALA B C 1
ATOM 6101 O O . ALA B 1 319 ? 11.742 2.031 -7.977 1 98.75 319 ALA B O 1
ATOM 6102 N N . ILE B 1 320 ? 11.766 -0.187 -8.25 1 98.69 320 ILE B N 1
ATOM 6103 C CA . ILE B 1 320 ? 12.531 -0.423 -7.035 1 98.69 320 ILE B CA 1
ATOM 6104 C C . ILE B 1 320 ? 13.922 0.195 -7.168 1 98.69 320 ILE B C 1
ATOM 6106 O O . ILE B 1 320 ? 14.383 0.902 -6.273 1 98.69 320 ILE B O 1
ATOM 6110 N N . ASP B 1 321 ? 14.578 -0.021 -8.328 1 98.56 321 ASP B N 1
ATOM 6111 C CA . ASP B 1 321 ? 15.898 0.533 -8.57 1 98.56 321 ASP B CA 1
ATOM 6112 C C . ASP B 1 321 ? 15.883 2.059 -8.508 1 98.56 321 ASP B C 1
ATOM 6114 O O . ASP B 1 321 ? 16.75 2.672 -7.887 1 98.56 321 ASP B O 1
ATOM 6118 N N . THR B 1 322 ? 14.906 2.586 -9.188 1 98.75 322 THR B N 1
ATOM 6119 C CA . THR B 1 322 ? 14.766 4.035 -9.242 1 98.75 322 THR B CA 1
ATOM 6120 C C . THR B 1 322 ? 14.578 4.617 -7.848 1 98.75 322 THR B C 1
ATOM 6122 O O . THR B 1 322 ? 15.18 5.633 -7.504 1 98.75 322 THR B O 1
ATOM 6125 N N . THR B 1 323 ? 13.75 3.975 -7.066 1 98.88 323 THR B N 1
ATOM 6126 C CA . THR B 1 323 ? 13.5 4.43 -5.707 1 98.88 323 THR B CA 1
ATOM 6127 C C . THR B 1 323 ? 14.766 4.332 -4.859 1 98.88 323 THR B C 1
ATOM 6129 O O . THR B 1 323 ? 15.117 5.273 -4.145 1 98.88 323 THR B O 1
ATOM 6132 N N . LYS B 1 324 ? 15.5 3.191 -4.938 1 98.75 324 LYS B N 1
ATOM 6133 C CA . LYS B 1 324 ? 16.75 3.01 -4.203 1 98.75 324 LYS B CA 1
ATOM 6134 C C . LYS B 1 324 ? 17.75 4.102 -4.555 1 98.75 324 LYS B C 1
ATOM 6136 O O . LYS B 1 324 ? 18.359 4.707 -3.666 1 98.75 324 LYS B O 1
ATOM 6141 N N . GLY B 1 325 ? 17.906 4.301 -5.855 1 98.62 325 GLY B N 1
ATOM 6142 C CA . GLY B 1 325 ? 18.844 5.328 -6.305 1 98.62 325 GLY B CA 1
ATOM 6143 C C . GLY B 1 325 ? 18.484 6.711 -5.797 1 98.62 325 GLY B C 1
ATOM 6144 O O . GLY B 1 325 ? 19.359 7.473 -5.383 1 98.62 325 GLY B O 1
ATOM 6145 N N . SER B 1 326 ? 17.219 7.07 -5.812 1 98.81 326 SER B N 1
ATOM 6146 C CA . SER B 1 326 ? 16.734 8.367 -5.344 1 98.81 326 SER B CA 1
ATOM 6147 C C . SER B 1 326 ? 17.016 8.555 -3.855 1 98.81 326 SER B C 1
ATOM 6149 O O . SER B 1 326 ? 17.453 9.625 -3.43 1 98.81 326 SER B O 1
ATOM 6151 N N . LEU B 1 327 ? 16.719 7.477 -3.082 1 98.88 327 LEU B N 1
ATOM 6152 C CA . LEU B 1 327 ? 16.969 7.512 -1.645 1 98.88 327 LEU B CA 1
ATOM 6153 C C . LEU B 1 327 ? 18.453 7.699 -1.344 1 98.88 327 LEU B C 1
ATOM 6155 O O . LEU B 1 327 ? 18.812 8.477 -0.46 1 98.88 327 LEU B O 1
ATOM 6159 N N . LYS B 1 328 ? 19.266 7.004 -2.049 1 98.56 328 LYS B N 1
ATOM 6160 C CA . LYS B 1 328 ? 20.703 7.078 -1.854 1 98.56 328 LYS B CA 1
ATOM 6161 C C . LYS B 1 328 ? 21.219 8.492 -2.111 1 98.56 328 LYS B C 1
ATOM 6163 O O . LYS B 1 328 ? 21.969 9.039 -1.302 1 98.56 328 LYS B O 1
ATOM 6168 N N . VAL B 1 329 ? 20.812 9.047 -3.197 1 98.44 329 VAL B N 1
ATOM 6169 C CA . VAL B 1 329 ? 21.266 10.383 -3.59 1 98.44 329 VAL B CA 1
ATOM 6170 C C . VAL B 1 329 ? 20.781 11.406 -2.568 1 98.44 329 VAL B C 1
ATOM 6172 O O . VAL B 1 329 ? 21.547 12.266 -2.129 1 98.44 329 VAL B O 1
ATOM 6175 N N . LEU B 1 330 ? 19.531 11.32 -2.189 1 98.69 330 LEU B N 1
ATOM 6176 C CA . LEU B 1 330 ? 18.969 12.297 -1.263 1 98.69 330 LEU B CA 1
ATOM 6177 C C . LEU B 1 330 ? 19.625 12.195 0.105 1 98.69 330 LEU B C 1
ATOM 6179 O O . LEU B 1 330 ? 19.812 13.203 0.793 1 98.69 330 LEU B O 1
ATOM 6183 N N . SER B 1 331 ? 19.969 10.938 0.53 1 98.62 331 SER B N 1
ATOM 6184 C CA . SER B 1 331 ? 20.672 10.734 1.791 1 98.62 331 SER B CA 1
ATOM 6185 C C . SER B 1 331 ? 22.016 11.484 1.805 1 98.62 331 SER B C 1
ATOM 6187 O O . SER B 1 331 ? 22.344 12.156 2.781 1 98.62 331 SER B O 1
ATOM 6189 N N . ASP B 1 332 ? 22.75 11.359 0.734 1 98.19 332 ASP B N 1
ATOM 6190 C CA . ASP B 1 332 ? 24.047 12.039 0.62 1 98.19 332 ASP B CA 1
ATOM 6191 C C . ASP B 1 332 ? 23.875 13.555 0.61 1 98.19 332 ASP B C 1
ATOM 6193 O O . ASP B 1 332 ? 24.625 14.273 1.273 1 98.19 332 ASP B O 1
ATOM 6197 N N . LEU B 1 333 ? 22.906 14 -0.14 1 98.31 333 LEU B N 1
ATOM 6198 C CA . LEU B 1 333 ? 22.656 15.43 -0.26 1 98.31 333 LEU B CA 1
ATOM 6199 C C . LEU B 1 333 ? 22.281 16.031 1.092 1 98.31 333 LEU B C 1
ATOM 6201 O O . LEU B 1 333 ? 22.859 17.047 1.497 1 98.31 333 LEU B O 1
ATOM 6205 N N . ILE B 1 334 ? 21.359 15.406 1.829 1 98.56 334 ILE B N 1
ATOM 6206 C CA . ILE B 1 334 ? 20.875 15.922 3.107 1 98.56 334 ILE B CA 1
ATOM 6207 C C . ILE B 1 334 ? 22.016 15.969 4.113 1 98.56 334 ILE B C 1
ATOM 6209 O O . ILE B 1 334 ? 22.188 16.953 4.84 1 98.56 334 ILE B O 1
ATOM 6213 N N . ARG B 1 335 ? 22.828 14.984 4.137 1 96.81 335 ARG B N 1
ATOM 6214 C CA . ARG B 1 335 ? 23.922 14.867 5.09 1 96.81 335 ARG B CA 1
ATOM 6215 C C . ARG B 1 335 ? 24.922 16.016 4.91 1 96.81 335 ARG B C 1
ATOM 6217 O O . ARG B 1 335 ? 25.516 16.484 5.887 1 96.81 335 ARG B O 1
ATOM 6224 N N . ARG B 1 336 ? 25.062 16.516 3.723 1 96.69 336 ARG B N 1
ATOM 6225 C CA . ARG B 1 336 ? 26.156 17.422 3.418 1 96.69 336 ARG B CA 1
ATOM 6226 C C . ARG B 1 336 ? 25.656 18.844 3.174 1 96.69 336 ARG B C 1
ATOM 6228 O O . ARG B 1 336 ? 26.438 19.766 3 1 96.69 336 ARG B O 1
ATOM 6235 N N . SER B 1 337 ? 24.359 19.016 3.135 1 98.06 337 SER B N 1
ATOM 6236 C CA . SER B 1 337 ? 23.781 20.344 2.906 1 98.06 337 SER B CA 1
ATOM 6237 C C . SER B 1 337 ? 23.984 21.25 4.121 1 98.06 337 SER B C 1
ATOM 6239 O O . SER B 1 337 ? 24.031 20.766 5.254 1 98.06 337 SER B O 1
ATOM 6241 N N . ARG B 1 338 ? 24.156 22.516 3.84 1 97.69 338 ARG B N 1
ATOM 6242 C CA . ARG B 1 338 ? 24.25 23.516 4.895 1 97.69 338 ARG B CA 1
ATOM 6243 C C . ARG B 1 338 ? 22.984 24.375 4.926 1 97.69 338 ARG B C 1
ATOM 6245 O O . ARG B 1 338 ? 22.75 25.172 4.012 1 97.69 338 ARG B O 1
ATOM 6252 N N . PHE B 1 339 ? 22.234 24.297 5.973 1 97.94 339 PHE B N 1
ATOM 6253 C CA . PHE B 1 339 ? 21.016 25.094 6.137 1 97.94 339 PHE B CA 1
ATOM 6254 C C . PHE B 1 339 ? 21.344 26.438 6.773 1 97.94 339 PHE B C 1
ATOM 6256 O O . PHE B 1 339 ? 22.281 26.547 7.57 1 97.94 339 PHE B O 1
ATOM 6263 N N . ARG B 1 340 ? 20.594 27.391 6.395 1 96.19 340 ARG B N 1
ATOM 6264 C CA . ARG B 1 340 ? 20.812 28.75 6.891 1 96.19 340 ARG B CA 1
ATOM 6265 C C . ARG B 1 340 ? 19.609 29.25 7.664 1 96.19 340 ARG B C 1
ATOM 6267 O O . ARG B 1 340 ? 18.469 28.859 7.367 1 96.19 340 ARG B O 1
ATOM 6274 N N . GLU B 1 341 ? 19.953 30.047 8.602 1 93.75 341 GLU B N 1
ATOM 6275 C CA . GLU B 1 341 ? 18.875 30.656 9.383 1 93.75 341 GLU B CA 1
ATOM 6276 C C . GLU B 1 341 ? 18.203 31.781 8.602 1 93.75 341 GLU B C 1
ATOM 6278 O O . GLU B 1 341 ? 18.875 32.5 7.852 1 93.75 341 GLU B O 1
ATOM 6283 N N . SER B 1 342 ? 16.969 31.781 8.75 1 90.5 342 SER B N 1
ATOM 6284 C CA . SER B 1 342 ? 16.172 32.844 8.18 1 90.5 342 SER B CA 1
ATOM 6285 C C . SER B 1 342 ? 15.008 33.219 9.102 1 90.5 342 SER B C 1
ATOM 6287 O O . SER B 1 342 ? 14.047 32.469 9.219 1 90.5 342 SER B O 1
ATOM 6289 N N . GLU B 1 343 ? 15.125 34.406 9.625 1 84.12 343 GLU B N 1
ATOM 6290 C CA . GLU B 1 343 ? 14.055 34.844 10.531 1 84.12 343 GLU B CA 1
ATOM 6291 C C . GLU B 1 343 ? 13.148 35.875 9.859 1 84.12 343 GLU B C 1
ATOM 6293 O O . GLU B 1 343 ? 13.602 36.656 9.047 1 84.12 343 GLU B O 1
ATOM 6298 N N . SER B 1 344 ? 11.906 35.625 10.086 1 83.56 344 SER B N 1
ATOM 6299 C CA . SER B 1 344 ? 10.883 36.562 9.656 1 83.56 344 SER B CA 1
ATOM 6300 C C . SER B 1 344 ? 9.93 36.906 10.797 1 83.56 344 SER B C 1
ATOM 6302 O O . SER B 1 344 ? 9.086 36.094 11.172 1 83.56 344 SER B O 1
ATOM 6304 N N . GLU B 1 345 ? 9.961 38.125 11.258 1 86.12 345 GLU B N 1
ATOM 6305 C CA . GLU B 1 345 ? 9.203 38.531 12.43 1 86.12 345 GLU B CA 1
ATOM 6306 C C . GLU B 1 345 ? 7.699 38.375 12.203 1 86.12 345 GLU B C 1
ATOM 6308 O O . GLU B 1 345 ? 6.945 38.125 13.133 1 86.12 345 GLU B O 1
ATOM 6313 N N . ILE B 1 346 ? 7.32 38.562 11.016 1 86.69 346 ILE B N 1
ATOM 6314 C CA . ILE B 1 346 ? 5.902 38.562 10.688 1 86.69 346 ILE B CA 1
ATOM 6315 C C . ILE B 1 346 ? 5.293 37.188 10.992 1 86.69 346 ILE B C 1
ATOM 6317 O O . ILE B 1 346 ? 4.082 37.094 11.203 1 86.69 346 ILE B O 1
ATOM 6321 N N . THR B 1 347 ? 6.133 36.219 11.062 1 89.25 347 THR B N 1
ATOM 6322 C CA . THR B 1 347 ? 5.648 34.844 11.328 1 89.25 347 THR B CA 1
ATOM 6323 C C . THR B 1 347 ? 5.199 34.719 12.781 1 89.25 347 THR B C 1
ATOM 6325 O O . THR B 1 347 ? 4.555 33.719 13.141 1 89.25 347 THR B O 1
ATOM 6328 N N . LEU B 1 348 ? 5.359 35.688 13.555 1 88.88 348 LEU B N 1
ATOM 6329 C CA . LEU B 1 348 ? 4.988 35.656 14.961 1 88.88 348 LEU B CA 1
ATOM 6330 C C . LEU B 1 348 ? 3.59 36.25 15.172 1 88.88 348 LEU B C 1
ATOM 6332 O O . LEU B 1 348 ? 3.078 36.25 16.297 1 88.88 348 LEU B O 1
ATOM 6336 N N . ALA B 1 349 ? 2.996 36.625 14.164 1 87.94 349 ALA B N 1
ATOM 6337 C CA . ALA B 1 349 ? 1.739 37.375 14.25 1 87.94 349 ALA B CA 1
ATOM 6338 C C . ALA B 1 349 ? 0.675 36.562 14.984 1 87.94 349 ALA B C 1
ATOM 6340 O O . ALA B 1 349 ? -0.039 37.094 15.836 1 87.94 349 ALA B O 1
ATOM 6341 N N . GLN B 1 350 ? 0.568 35.312 14.617 1 86.75 350 GLN B N 1
ATOM 6342 C CA . GLN B 1 350 ? -0.42 34.469 15.281 1 86.75 350 GLN B CA 1
ATOM 6343 C C . GLN B 1 350 ? -0.177 34.406 16.781 1 86.75 350 GLN B C 1
ATOM 6345 O O . GLN B 1 350 ? -1.124 34.469 17.578 1 86.75 350 GLN B O 1
ATOM 6350 N N . PHE B 1 351 ? 0.98 34.375 17.188 1 87.69 351 PHE B N 1
ATOM 6351 C CA . PHE B 1 351 ? 1.33 34.281 18.594 1 87.69 351 PHE B CA 1
ATOM 6352 C C . PHE B 1 351 ? 0.996 35.562 19.328 1 87.69 351 PHE B C 1
ATOM 6354 O O . PHE B 1 351 ? 0.595 35.531 20.484 1 87.69 351 PHE B O 1
ATOM 6361 N N . ILE B 1 352 ? 1.148 36.594 18.625 1 90.06 352 ILE B N 1
ATOM 6362 C CA . ILE B 1 352 ? 0.792 37.906 19.203 1 90.06 352 ILE B CA 1
ATOM 6363 C C . ILE B 1 352 ? -0.717 37.969 19.422 1 90.06 352 ILE B C 1
ATOM 6365 O O . ILE B 1 352 ? -1.18 38.438 20.453 1 90.06 352 ILE B O 1
ATOM 6369 N N . ALA B 1 353 ? -1.41 37.469 18.484 1 90.38 353 ALA B N 1
ATOM 6370 C CA . ALA B 1 353 ? -2.863 37.438 18.625 1 90.38 353 ALA B CA 1
ATOM 6371 C C . ALA B 1 353 ? -3.271 36.562 19.812 1 90.38 353 ALA B C 1
ATOM 6373 O O . ALA B 1 353 ? -4.168 36.938 20.578 1 90.38 353 ALA B O 1
ATOM 6374 N N . GLU B 1 354 ? -2.703 35.5 20 1 89.75 354 GLU B N 1
ATOM 6375 C CA . GLU B 1 354 ? -2.992 34.625 21.125 1 89.75 354 GLU B CA 1
ATOM 6376 C C . GLU B 1 354 ? -2.592 35.25 22.453 1 89.75 354 GLU B C 1
ATOM 6378 O O . GLU B 1 354 ? -3.27 35.062 23.469 1 89.75 354 GLU B O 1
ATOM 6383 N N . GLU B 1 355 ? -1.516 35.938 22.453 1 88.56 355 GLU B N 1
ATOM 6384 C CA . GLU B 1 355 ? -1.106 36.688 23.656 1 88.56 355 GLU B CA 1
ATOM 6385 C C . GLU B 1 355 ? -2.127 37.75 24.016 1 88.56 355 GLU B C 1
ATOM 6387 O O . GLU B 1 355 ? -2.391 37.969 25.203 1 88.56 355 GLU B O 1
ATOM 6392 N N . LEU B 1 356 ? -2.641 38.375 23.047 1 91.69 356 LEU B N 1
ATOM 6393 C CA . LEU B 1 356 ? -3.676 39.375 23.266 1 91.69 356 LEU B CA 1
ATOM 6394 C C . LEU B 1 356 ? -4.887 38.75 23.953 1 91.69 356 LEU B C 1
ATOM 6396 O O . LEU B 1 356 ? -5.488 39.375 24.844 1 91.69 356 LEU B O 1
ATOM 6400 N N . VAL B 1 357 ? -5.25 37.594 23.531 1 91.56 357 VAL B N 1
ATOM 6401 C CA . VAL B 1 357 ? -6.359 36.875 24.156 1 91.56 357 VAL B CA 1
ATOM 6402 C C . VAL B 1 357 ? -6.074 36.656 25.641 1 91.56 357 VAL B C 1
ATOM 6404 O O . VAL B 1 357 ? -6.93 36.938 26.484 1 91.56 357 VAL B O 1
ATOM 6407 N N . ARG B 1 358 ? -4.969 36.219 25.922 1 88.25 358 ARG B N 1
ATOM 6408 C CA . ARG B 1 358 ? -4.59 35.906 27.297 1 88.25 358 ARG B CA 1
ATOM 6409 C C . ARG B 1 358 ? -4.543 37.188 28.156 1 88.25 358 ARG B C 1
ATOM 6411 O O . ARG B 1 358 ? -5.035 37.188 29.281 1 88.25 358 ARG B O 1
ATOM 6418 N N . ARG B 1 359 ? -4.051 38.25 27.641 1 90 359 ARG B N 1
ATOM 6419 C CA . ARG B 1 359 ? -3.809 39.469 28.406 1 90 359 ARG B CA 1
ATOM 6420 C C . ARG B 1 359 ? -5.094 40.25 28.594 1 90 359 ARG B C 1
ATOM 6422 O O . ARG B 1 359 ? -5.309 40.875 29.641 1 90 359 ARG B O 1
ATOM 6429 N N . ARG B 1 360 ? -5.898 40.219 27.594 1 91.81 360 ARG B N 1
ATOM 6430 C CA . ARG B 1 360 ? -7.055 41.125 27.625 1 91.81 360 ARG B CA 1
ATOM 6431 C C . ARG B 1 360 ? -8.336 40.344 27.922 1 91.81 360 ARG B C 1
ATOM 6433 O O . ARG B 1 360 ? -9.383 40.938 28.156 1 91.81 360 ARG B O 1
ATOM 6440 N N . GLY B 1 361 ? -8.273 39.062 27.844 1 91.12 361 GLY B N 1
ATOM 6441 C CA . GLY B 1 361 ? -9.445 38.25 28.109 1 91.12 361 GLY B CA 1
ATOM 6442 C C . GLY B 1 361 ? -10.516 38.375 27.047 1 91.12 361 GLY B C 1
ATOM 6443 O O . GLY B 1 361 ? -11.711 38.406 27.359 1 91.12 361 GLY B O 1
ATOM 6444 N N . ILE B 1 362 ? -10.062 38.594 25.859 1 91.44 362 ILE B N 1
ATOM 6445 C CA . ILE B 1 362 ? -10.992 38.75 24.75 1 91.44 362 ILE B CA 1
ATOM 6446 C C . ILE B 1 362 ? -10.953 37.5 23.875 1 91.44 362 ILE B C 1
ATOM 6448 O O . ILE B 1 362 ? -10.062 36.656 24.016 1 91.44 362 ILE B O 1
ATOM 6452 N N . SER B 1 363 ? -11.984 37.438 23.031 1 90.5 363 SER B N 1
ATOM 6453 C CA . SER B 1 363 ? -12.031 36.281 22.125 1 90.5 363 SER B CA 1
ATOM 6454 C C . SER B 1 363 ? -10.922 36.344 21.078 1 90.5 363 SER B C 1
ATOM 6456 O O . SER B 1 363 ? -10.375 37.438 20.828 1 90.5 363 SER B O 1
ATOM 6458 N N . TYR B 1 364 ? -10.578 35.25 20.5 1 90.94 364 TYR B N 1
ATOM 6459 C CA . TYR B 1 364 ? -9.531 35.188 19.484 1 90.94 364 TYR B CA 1
ATOM 6460 C C . TYR B 1 364 ? -9.898 36.031 18.281 1 90.94 364 TYR B C 1
ATOM 6462 O O . TYR B 1 364 ? -9.047 36.719 17.703 1 90.94 364 TYR B O 1
ATOM 6470 N N . ARG B 1 365 ? -11.117 36 17.828 1 90.75 365 ARG B N 1
ATOM 6471 C CA . ARG B 1 365 ? -11.531 36.75 16.672 1 90.75 365 ARG B CA 1
ATOM 6472 C C . ARG B 1 365 ? -11.367 38.25 16.922 1 90.75 365 ARG B C 1
ATOM 6474 O O . ARG B 1 365 ? -11.016 39 16 1 90.75 365 ARG B O 1
ATOM 6481 N N . GLU B 1 366 ? -11.68 38.625 18.094 1 91.88 366 GLU B N 1
ATOM 6482 C CA . GLU B 1 366 ? -11.469 40 18.469 1 91.88 366 GLU B CA 1
ATOM 6483 C C . GLU B 1 366 ? -9.977 40.344 18.484 1 91.88 366 GLU B C 1
ATOM 6485 O O . GLU B 1 366 ? -9.578 41.375 17.938 1 91.88 366 GLU B O 1
ATOM 6490 N N . ALA B 1 367 ? -9.219 39.5 19.062 1 93.25 367 ALA B N 1
ATOM 6491 C CA . ALA B 1 367 ? -7.773 39.719 19.125 1 93.25 367 ALA B CA 1
ATOM 6492 C C . ALA B 1 367 ? -7.18 39.781 17.719 1 93.25 367 ALA B C 1
ATOM 6494 O O . ALA B 1 367 ? -6.336 40.625 17.438 1 93.25 367 ALA B O 1
ATOM 6495 N N . HIS B 1 368 ? -7.621 38.844 16.938 1 93 368 HIS B N 1
ATOM 6496 C CA . HIS B 1 368 ? -7.164 38.781 15.547 1 93 368 HIS B CA 1
ATOM 6497 C C . HIS B 1 368 ? -7.504 40.062 14.797 1 93 368 HIS B C 1
ATOM 6499 O O . HIS B 1 368 ? -6.676 40.594 14.047 1 93 368 HIS B O 1
ATOM 6505 N N . SER B 1 3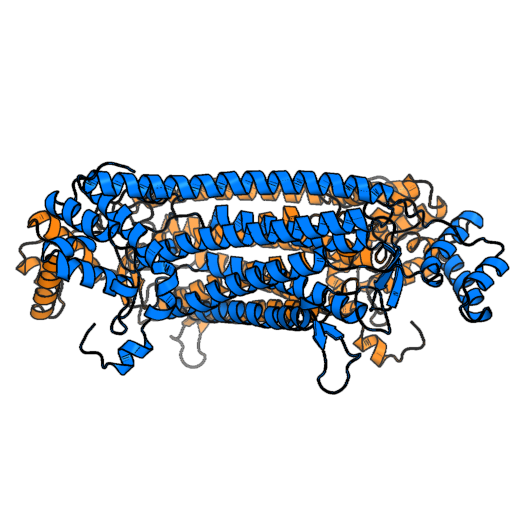69 ? -8.672 40.562 14.969 1 92.81 369 SER B N 1
ATOM 6506 C CA . SER B 1 369 ? -9.109 41.781 14.305 1 92.81 369 SER B CA 1
ATOM 6507 C C . SER B 1 369 ? -8.289 43 14.758 1 92.81 369 SER B C 1
ATOM 6509 O O . SER B 1 369 ? -7.93 43.844 13.945 1 92.81 369 SER B O 1
ATOM 6511 N N . ILE B 1 370 ? -8.047 43.062 16 1 94.19 370 ILE B N 1
ATOM 6512 C CA . ILE B 1 370 ? -7.246 44.125 16.562 1 94.19 370 ILE B CA 1
ATOM 6513 C C . ILE B 1 370 ? -5.84 44.094 15.953 1 94.19 370 ILE B C 1
ATOM 6515 O O . ILE B 1 370 ? -5.336 45.125 15.492 1 94.19 370 ILE B O 1
ATOM 6519 N N . LEU B 1 371 ? -5.293 42.969 15.953 1 93.88 371 LEU B N 1
ATOM 6520 C CA . LEU B 1 371 ? -3.938 42.812 15.43 1 93.88 371 LEU B CA 1
ATOM 6521 C C . LEU B 1 371 ? -3.896 43.156 13.938 1 93.88 371 LEU B C 1
ATOM 6523 O O . LEU B 1 371 ? -2.982 43.812 13.477 1 93.88 371 LEU B O 1
ATOM 6527 N N . ALA B 1 372 ? -4.879 42.625 13.203 1 93.75 372 ALA B N 1
ATOM 6528 C CA . ALA B 1 372 ? -4.934 42.875 11.766 1 93.75 372 ALA B CA 1
ATOM 6529 C C . ALA B 1 372 ? -5.016 44.375 11.461 1 93.75 372 ALA B C 1
ATOM 6531 O O . ALA B 1 372 ? -4.324 44.875 10.57 1 93.75 372 ALA B O 1
ATOM 6532 N N . SER B 1 373 ? -5.848 45 12.164 1 94.44 373 SER B N 1
ATOM 6533 C CA . SER B 1 373 ? -6.016 46.438 11.984 1 94.44 373 SER B CA 1
ATOM 6534 C C . SER B 1 373 ? -4.738 47.188 12.336 1 94.44 373 SER B C 1
ATOM 6536 O O . SER B 1 373 ? -4.32 48.094 11.609 1 94.44 373 SER B O 1
ATOM 6538 N N . THR B 1 374 ? -4.168 46.812 13.391 1 95.12 374 THR B N 1
ATOM 6539 C CA . THR B 1 374 ? -2.951 47.469 13.852 1 95.12 374 THR B CA 1
ATOM 6540 C C . THR B 1 374 ? -1.803 47.25 12.875 1 95.12 374 THR B C 1
ATOM 6542 O O . THR B 1 374 ? -0.987 48.125 12.641 1 95.12 374 THR B O 1
ATOM 6545 N N . LEU B 1 375 ? -1.71 46.062 12.367 1 94 375 LEU B N 1
ATOM 6546 C CA . LEU B 1 375 ? -0.687 45.719 11.383 1 94 375 LEU B CA 1
ATOM 6547 C C . LEU B 1 375 ? -0.857 46.562 10.117 1 94 375 LEU B C 1
ATOM 6549 O O . LEU B 1 375 ? 0.125 47.062 9.555 1 94 375 LEU B O 1
ATOM 6553 N N . ARG B 1 376 ? -2.115 46.656 9.727 1 93.12 376 ARG B N 1
ATOM 6554 C CA . ARG B 1 376 ? -2.387 47.469 8.555 1 93.12 376 ARG B CA 1
ATOM 6555 C C . ARG B 1 376 ? -1.939 48.906 8.789 1 93.12 376 ARG B C 1
ATOM 6557 O O . ARG B 1 376 ? -1.31 49.531 7.918 1 93.12 376 ARG B O 1
ATOM 6564 N N . GLU B 1 377 ? -2.221 49.406 9.836 1 94.62 377 GLU B N 1
ATOM 6565 C CA . GLU B 1 377 ? -1.879 50.781 10.18 1 94.62 377 GLU B CA 1
ATOM 6566 C C . GLU B 1 377 ? -0.368 50.969 10.297 1 94.62 377 GLU B C 1
ATOM 6568 O O . GLU B 1 377 ? 0.152 52.031 10.055 1 94.62 377 GLU B O 1
ATOM 6573 N N . SER B 1 378 ? 0.255 49.906 10.594 1 94.44 378 SER B N 1
ATOM 6574 C CA . SER B 1 378 ? 1.697 49.969 10.805 1 94.44 378 SER B CA 1
ATOM 6575 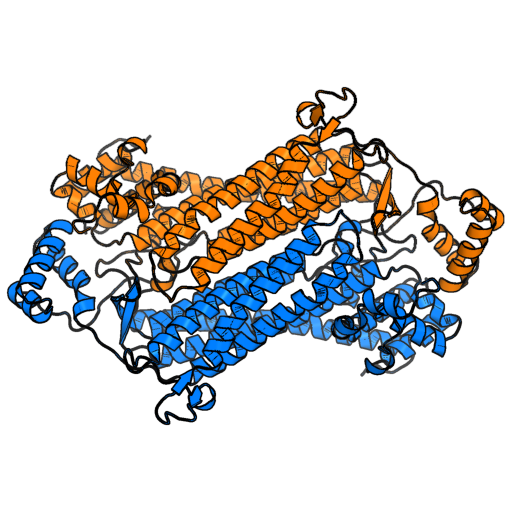C C . SER B 1 378 ? 2.461 49.625 9.531 1 94.44 378 SER B C 1
ATOM 6577 O O . SER B 1 378 ? 3.68 49.469 9.562 1 94.44 378 SER B O 1
ATOM 6579 N N . GLY B 1 379 ? 1.794 49.406 8.422 1 92.94 379 GLY B N 1
ATOM 6580 C CA . GLY B 1 379 ? 2.426 48.969 7.18 1 92.94 379 GLY B CA 1
ATOM 6581 C C . GLY B 1 379 ? 2.953 47.562 7.227 1 92.94 379 GLY B C 1
ATOM 6582 O O . GLY B 1 379 ? 4.023 47.281 6.688 1 92.94 379 GLY B O 1
ATOM 6583 N N . TRP B 1 380 ? 2.314 46.781 8.039 1 90.62 380 TRP B N 1
ATOM 6584 C CA . TRP B 1 380 ? 2.613 45.344 8.164 1 90.62 380 TRP B CA 1
ATOM 6585 C C . TRP B 1 380 ? 3.971 45.125 8.828 1 90.62 380 TRP B C 1
ATOM 6587 O O . TRP B 1 380 ? 4.645 44.125 8.57 1 90.62 380 TRP B O 1
ATOM 6597 N N . ASP B 1 381 ? 4.332 46.156 9.547 1 91.69 381 ASP B N 1
ATOM 6598 C CA . ASP B 1 381 ? 5.484 46.031 10.438 1 91.69 381 ASP B CA 1
ATOM 6599 C C . ASP B 1 381 ? 5.07 45.5 11.805 1 91.69 381 ASP B C 1
ATOM 6601 O O . ASP B 1 381 ? 4.504 46.219 12.617 1 91.69 381 ASP B O 1
ATOM 6605 N N . LEU B 1 382 ? 5.426 44.281 12.094 1 92.19 382 LEU B N 1
ATOM 6606 C CA . LEU B 1 382 ? 4.949 43.625 13.305 1 92.19 382 LEU B CA 1
ATOM 6607 C C . LEU B 1 382 ? 5.496 44.312 14.555 1 92.19 382 LEU B C 1
ATOM 6609 O O . LEU B 1 382 ? 4.797 44.438 15.562 1 92.19 382 LEU B O 1
ATOM 6613 N N . ARG B 1 383 ? 6.695 44.719 14.516 1 91 383 ARG B N 1
ATOM 6614 C CA . ARG B 1 383 ? 7.297 45.375 15.672 1 91 383 ARG B CA 1
ATOM 6615 C C . ARG B 1 383 ? 6.543 46.656 16.031 1 91 383 ARG B C 1
ATOM 6617 O O . ARG B 1 383 ? 6.27 46.906 17.219 1 91 383 ARG B O 1
ATOM 6624 N N . LYS B 1 384 ? 6.227 47.344 15.039 1 93.06 384 LYS B N 1
ATOM 6625 C CA . LYS B 1 384 ? 5.469 48.594 15.25 1 93.06 384 LYS B CA 1
ATOM 6626 C C . LYS B 1 384 ? 4.074 48.281 15.797 1 93.06 384 LYS B C 1
ATOM 6628 O O . LYS B 1 384 ? 3.594 48.969 16.703 1 93.06 384 LYS B O 1
ATOM 6633 N N . ALA B 1 385 ? 3.516 47.312 15.227 1 94.25 385 ALA B N 1
ATOM 6634 C CA . ALA B 1 385 ? 2.17 46.938 15.648 1 94.25 385 ALA B CA 1
ATOM 6635 C C . ALA B 1 385 ? 2.16 46.469 17.109 1 94.25 385 ALA B C 1
ATOM 6637 O O . ALA B 1 385 ? 1.293 46.875 17.891 1 94.25 385 ALA B O 1
ATOM 6638 N N . VAL B 1 386 ? 3.068 45.688 17.484 1 93.5 386 VAL B N 1
ATOM 6639 C CA . VAL B 1 386 ? 3.15 45.125 18.828 1 93.5 386 VAL B CA 1
ATOM 6640 C C . VAL B 1 386 ? 3.4 46.219 19.844 1 93.5 386 VAL B C 1
ATOM 6642 O O . VAL B 1 386 ? 2.803 46.25 20.922 1 93.5 386 VAL B O 1
ATOM 6645 N N . HIS B 1 387 ? 4.207 47.125 19.516 1 92.69 387 HIS B N 1
ATOM 6646 C CA . HIS B 1 387 ? 4.477 48.281 20.375 1 92.69 387 HIS B CA 1
ATOM 6647 C C . HIS B 1 387 ? 3.221 49.125 20.594 1 92.69 387 HIS B C 1
ATOM 6649 O O . HIS B 1 387 ? 2.947 49.562 21.719 1 92.69 387 HIS B O 1
ATOM 6655 N N . SER B 1 388 ? 2.582 49.25 19.547 1 94.12 388 SER B N 1
ATOM 6656 C CA . SER B 1 388 ? 1.355 50.031 19.625 1 94.12 388 SER B CA 1
ATOM 6657 C C . SER B 1 388 ? 0.327 49.375 20.531 1 94.12 388 SER B C 1
ATOM 6659 O O . SER B 1 388 ? -0.526 50.031 21.109 1 94.12 388 SER B O 1
ATOM 6661 N N . LEU B 1 389 ? 0.402 48.125 20.625 1 93.88 389 LEU B N 1
ATOM 6662 C CA . LEU B 1 389 ? -0.549 47.375 21.422 1 93.88 389 LEU B CA 1
ATOM 6663 C C . LEU B 1 389 ? -0.05 47.188 22.859 1 93.88 389 LEU B C 1
ATOM 6665 O O . LEU B 1 389 ? -0.716 46.562 23.688 1 93.88 389 LEU B O 1
ATOM 6669 N N . GLY B 1 390 ? 1.131 47.688 23.141 1 91.38 390 GLY B N 1
ATOM 6670 C CA . GLY B 1 390 ? 1.706 47.562 24.469 1 91.38 390 GLY B CA 1
ATOM 6671 C C . GLY B 1 390 ? 2.287 46.188 24.75 1 91.38 390 GLY B C 1
ATOM 6672 O O . GLY B 1 390 ? 2.324 45.75 25.906 1 91.38 390 GLY B O 1
ATOM 6673 N N . LEU B 1 391 ? 2.564 45.5 23.703 1 91.44 391 LEU B N 1
ATOM 6674 C CA . LEU B 1 391 ? 3.146 44.156 23.844 1 91.44 391 LEU B CA 1
ATOM 6675 C C . LEU B 1 391 ? 4.613 44.156 23.422 1 91.44 391 LEU B C 1
ATOM 6677 O O . LEU B 1 391 ? 5.137 45.188 22.984 1 91.44 391 LEU B O 1
ATOM 6681 N N . GLU B 1 392 ? 5.266 43.062 23.734 1 85.19 392 GLU B N 1
ATOM 6682 C CA . GLU B 1 392 ? 6.641 42.844 23.297 1 85.19 392 GLU B CA 1
ATOM 6683 C C . GLU B 1 392 ? 6.746 41.594 22.406 1 85.19 392 GLU B C 1
ATOM 6685 O O . GLU B 1 392 ? 5.988 40.656 22.594 1 85.19 392 GLU B O 1
ATOM 6690 N N . LEU B 1 393 ? 7.637 41.781 21.5 1 83.62 393 LEU B N 1
ATOM 6691 C CA . LEU B 1 393 ? 7.898 40.625 20.688 1 83.62 393 LEU B CA 1
ATOM 6692 C C . LEU B 1 393 ? 8.594 39.531 21.5 1 83.62 393 LEU B C 1
ATOM 6694 O O . LEU B 1 393 ? 9.547 39.812 22.234 1 83.62 393 LEU B O 1
ATOM 6698 N N . PRO B 1 394 ? 7.941 38.406 21.484 1 73.56 394 PRO B N 1
ATOM 6699 C CA . PRO B 1 394 ? 8.602 37.344 22.234 1 73.56 394 PRO B CA 1
ATOM 6700 C C . PRO B 1 394 ? 9.961 36.969 21.656 1 73.56 394 PRO B C 1
ATOM 6702 O O . PRO B 1 394 ? 10.148 37 20.438 1 73.56 394 PRO B O 1
ATOM 6705 N N . SER B 1 395 ? 11.031 36.969 22.578 1 61.81 395 SER B N 1
ATOM 6706 C CA . SER B 1 395 ? 12.375 36.594 22.156 1 61.81 395 SER B CA 1
ATOM 6707 C C . SER B 1 395 ? 12.422 35.156 21.656 1 61.81 395 SER B C 1
ATOM 6709 O O . SER B 1 395 ? 13.203 34.812 20.75 1 61.81 395 SER B O 1
ATOM 6711 N N . SER B 1 396 ? 11.852 34.25 22.5 1 59.69 396 SER B N 1
ATOM 6712 C CA . SER B 1 396 ? 11.938 32.844 22.125 1 59.69 396 SER B CA 1
ATOM 6713 C C . SER B 1 396 ? 10.562 32.281 21.812 1 59.69 396 SER B C 1
ATOM 6715 O O . SER B 1 396 ? 9.562 32.719 22.375 1 59.69 396 SER B O 1
ATOM 6717 N N . TYR B 1 397 ? 10.531 31.688 20.578 1 61.03 397 TYR B N 1
ATOM 6718 C CA . TYR B 1 397 ? 9.32 31 20.172 1 61.03 397 TYR B CA 1
ATOM 6719 C C . TYR B 1 397 ? 9 29.859 21.109 1 61.03 397 TYR B C 1
ATOM 6721 O O . TYR B 1 397 ? 9.711 28.844 21.156 1 61.03 397 TYR B O 1
ATOM 6729 N N . GLU B 1 398 ? 8.414 30.188 22.234 1 63.28 398 GLU B N 1
ATOM 6730 C CA . GLU B 1 398 ? 8.102 29.172 23.25 1 63.28 398 GLU B CA 1
ATOM 6731 C C . GLU B 1 398 ? 6.918 28.312 22.812 1 63.28 398 GLU B C 1
ATOM 6733 O O . GLU B 1 398 ? 5.82 28.438 23.359 1 63.28 398 GLU B O 1
ATOM 6738 N N . VAL B 1 399 ? 6.922 27.828 21.594 1 65.94 399 VAL B N 1
ATOM 6739 C CA . VAL B 1 399 ? 5.859 26.906 21.234 1 65.94 399 VAL B CA 1
ATOM 6740 C C . VAL B 1 399 ? 5.988 25.625 22.047 1 65.94 399 VAL B C 1
ATOM 6742 O O . VAL B 1 399 ? 7.008 24.938 21.969 1 65.94 399 VAL B O 1
ATOM 6745 N N . LYS B 1 400 ? 5.105 25.469 22.953 1 72.75 400 LYS B N 1
ATOM 6746 C CA . LYS B 1 400 ? 5.199 24.328 23.859 1 72.75 400 LYS B CA 1
ATOM 6747 C C . LYS B 1 400 ? 4.211 23.234 23.469 1 72.75 400 LYS B C 1
ATOM 6749 O O . LYS B 1 400 ? 3.396 22.797 24.281 1 72.75 400 LYS B O 1
ATOM 6754 N N . VAL B 1 401 ? 4.133 22.984 22.219 1 84.94 401 VAL B N 1
ATOM 6755 C CA . VAL B 1 401 ? 3.27 21.891 21.797 1 84.94 401 VAL B CA 1
ATOM 6756 C C . VAL B 1 401 ? 4.125 20.688 21.375 1 84.94 401 VAL B C 1
ATOM 6758 O O . VAL B 1 401 ? 5.172 20.875 20.734 1 84.94 401 VAL B O 1
ATOM 6761 N N . ARG B 1 402 ? 3.605 19.516 21.844 1 88.19 402 ARG B N 1
ATOM 6762 C CA . ARG B 1 402 ? 4.285 18.297 21.391 1 88.19 402 ARG B CA 1
ATOM 6763 C C . ARG B 1 402 ? 4.348 18.234 19.875 1 88.19 402 ARG B C 1
ATOM 6765 O O . ARG B 1 402 ? 3.336 18.406 19.203 1 88.19 402 ARG B O 1
ATOM 6772 N N . GLY B 1 403 ? 5.594 18.031 19.406 1 92.19 403 GLY B N 1
ATOM 6773 C CA . GLY B 1 403 ? 5.762 17.875 17.969 1 92.19 403 GLY B CA 1
ATOM 6774 C C . GLY B 1 403 ? 6.086 19.188 17.266 1 92.19 403 GLY B C 1
ATOM 6775 O O . GLY B 1 403 ? 6.285 19.219 16.047 1 92.19 403 GLY B O 1
ATOM 6776 N N . GLY B 1 404 ? 6.164 20.328 18.047 1 92.62 404 GLY B N 1
ATOM 6777 C CA . GLY B 1 404 ? 6.512 21.625 17.5 1 92.62 404 GLY B CA 1
ATOM 6778 C C . GLY B 1 404 ? 8.008 21.844 17.359 1 92.62 404 GLY B C 1
ATOM 6779 O O . GLY B 1 404 ? 8.789 20.906 17.531 1 92.62 404 GLY B O 1
ATOM 6780 N N . PRO B 1 405 ? 8.414 23 17.047 1 93.06 405 PRO B N 1
ATOM 6781 C CA . PRO B 1 405 ? 9.797 23.266 16.641 1 93.06 405 PRO B CA 1
ATOM 6782 C C . PRO B 1 405 ? 10.703 23.594 17.828 1 93.06 405 PRO B C 1
ATOM 6784 O O . PRO B 1 405 ? 11.883 23.906 17.641 1 93.06 405 PRO B O 1
ATOM 6787 N N . ASN B 1 406 ? 10.227 23.484 19.047 1 90.94 406 ASN B N 1
ATOM 6788 C CA . ASN B 1 406 ? 11.062 23.781 20.203 1 90.94 406 ASN B CA 1
ATOM 6789 C C . ASN B 1 406 ? 12.297 22.875 20.25 1 90.94 406 ASN B C 1
ATOM 6791 O O . ASN B 1 406 ? 12.172 21.656 20.312 1 90.94 406 ASN B O 1
ATOM 6795 N N . PRO B 1 407 ? 13.461 23.453 20.359 1 92.25 407 PRO B N 1
ATOM 6796 C CA . PRO B 1 407 ? 14.688 22.672 20.25 1 92.25 407 PRO B CA 1
ATOM 6797 C C . PRO B 1 407 ? 14.82 21.625 21.359 1 92.25 407 PRO B C 1
ATOM 6799 O O . PRO B 1 407 ? 15.273 20.516 21.094 1 92.25 407 PRO B O 1
ATOM 6802 N N . GLU B 1 408 ? 14.414 21.969 22.531 1 88.88 408 GLU B N 1
ATOM 6803 C CA . GLU B 1 408 ? 14.539 21.016 23.641 1 88.88 408 GLU B CA 1
ATOM 6804 C C . GLU B 1 408 ? 13.633 19.812 23.422 1 88.88 408 GLU B C 1
ATOM 6806 O O . GLU B 1 408 ? 14.062 18.672 23.625 1 88.88 408 GLU B O 1
ATOM 6811 N N . SER B 1 409 ? 12.453 20.078 23.062 1 90.69 409 SER B N 1
ATOM 6812 C CA . SER B 1 409 ? 11.516 19 22.766 1 90.69 409 SER B CA 1
ATOM 6813 C C . SER B 1 409 ? 11.977 18.172 21.578 1 90.69 409 SER B C 1
ATOM 6815 O O . SER B 1 409 ? 11.828 16.953 21.562 1 90.69 409 SER B O 1
ATOM 6817 N N . LEU B 1 410 ? 12.523 18.844 20.594 1 94.38 410 LEU B N 1
ATOM 6818 C CA . LEU B 1 410 ? 12.977 18.172 19.391 1 94.38 410 LEU B CA 1
ATOM 6819 C C . LEU B 1 410 ? 14.156 17.25 19.688 1 94.38 410 LEU B C 1
ATOM 6821 O O . LEU B 1 410 ? 14.266 16.156 19.109 1 94.38 410 LEU B O 1
ATOM 6825 N N . LYS B 1 411 ? 15.023 17.703 20.562 1 94.81 411 LYS B N 1
ATOM 6826 C CA . LYS B 1 411 ? 16.188 16.891 20.922 1 94.81 411 LYS B CA 1
ATOM 6827 C C . LYS B 1 411 ? 15.75 15.547 21.484 1 94.81 411 LYS B C 1
ATOM 6829 O O . LYS B 1 411 ? 16.266 14.5 21.078 1 94.81 411 LYS B O 1
ATOM 6834 N N . GLY B 1 412 ? 14.812 15.602 22.422 1 94.56 412 GLY B N 1
ATOM 6835 C CA . GLY B 1 412 ? 14.289 14.367 22.984 1 94.56 412 GLY B CA 1
ATOM 6836 C C . GLY B 1 412 ? 13.617 13.484 21.953 1 94.56 412 GLY B C 1
ATOM 6837 O O . GLY B 1 412 ? 13.789 12.266 21.969 1 94.56 412 GLY B O 1
ATOM 6838 N N . GLU B 1 413 ? 12.875 14.055 21.109 1 95.44 413 GLU B N 1
ATOM 6839 C CA . GLU B 1 413 ? 12.188 13.312 20.047 1 95.44 413 GLU B CA 1
ATOM 6840 C C . GLU B 1 413 ? 13.195 12.656 19.094 1 95.44 413 GLU B C 1
ATOM 6842 O O . GLU B 1 413 ? 12.992 11.531 18.656 1 95.44 413 GLU B O 1
ATOM 6847 N N . LEU B 1 414 ? 14.227 13.445 18.75 1 97.5 414 LEU B N 1
ATOM 6848 C CA . LEU B 1 414 ? 15.25 12.938 17.844 1 97.5 414 LEU B CA 1
ATOM 6849 C C . LEU B 1 414 ? 15.977 11.742 18.453 1 97.5 414 LEU B C 1
ATOM 6851 O O . LEU B 1 414 ? 16.312 10.789 17.75 1 97.5 414 LEU B O 1
ATOM 6855 N N . GLU B 1 415 ? 16.188 11.773 19.703 1 96.69 415 GLU B N 1
ATOM 6856 C CA . GLU B 1 415 ? 16.797 10.633 20.391 1 96.69 415 GLU B CA 1
ATOM 6857 C C . GLU B 1 415 ? 15.891 9.406 20.344 1 96.69 415 GLU B C 1
ATOM 6859 O O . GLU B 1 415 ? 16.359 8.289 20.141 1 96.69 415 GLU B O 1
ATOM 6864 N N . ALA B 1 416 ? 14.641 9.656 20.562 1 97 416 ALA B N 1
ATOM 6865 C CA . ALA B 1 416 ? 13.672 8.562 20.484 1 97 416 ALA B CA 1
ATOM 6866 C C . ALA B 1 416 ? 13.625 7.973 19.078 1 97 416 ALA B C 1
ATOM 6868 O O . ALA B 1 416 ? 13.531 6.754 18.906 1 97 416 ALA B O 1
ATOM 6869 N N . ARG B 1 417 ? 13.648 8.828 18.078 1 97.62 417 ARG B N 1
ATOM 6870 C CA . ARG B 1 417 ? 13.641 8.391 16.703 1 97.62 417 ARG B CA 1
ATOM 6871 C C . ARG B 1 417 ? 14.891 7.566 16.375 1 97.62 417 ARG B C 1
ATOM 6873 O O . ARG B 1 417 ? 14.82 6.582 15.633 1 97.62 417 ARG B O 1
ATOM 6880 N N . ARG B 1 418 ? 16.031 8.031 16.875 1 98 418 ARG B N 1
ATOM 6881 C CA . ARG B 1 418 ? 17.281 7.305 16.656 1 98 418 ARG B CA 1
ATOM 6882 C C . ARG B 1 418 ? 17.203 5.902 17.266 1 98 418 ARG B C 1
ATOM 6884 O O . ARG B 1 418 ? 17.672 4.938 16.656 1 98 418 ARG B O 1
ATOM 6891 N N . ARG B 1 419 ? 16.641 5.797 18.453 1 98.19 419 ARG B N 1
ATOM 6892 C CA . ARG B 1 419 ? 16.469 4.488 19.078 1 98.19 419 ARG B CA 1
ATOM 6893 C C . ARG B 1 419 ? 15.57 3.592 18.234 1 98.19 419 ARG B C 1
ATOM 6895 O O . ARG B 1 419 ? 15.875 2.414 18.031 1 98.19 419 ARG B O 1
ATOM 6902 N N . LEU B 1 420 ? 14.445 4.164 17.781 1 98.12 420 LEU B N 1
ATOM 6903 C CA . LEU B 1 420 ? 13.531 3.406 16.938 1 98.12 420 LEU B CA 1
ATOM 6904 C C . LEU B 1 420 ? 14.219 2.955 15.656 1 98.12 420 LEU B C 1
ATOM 6906 O O . LEU B 1 420 ? 14 1.837 15.188 1 98.12 420 LEU B O 1
ATOM 6910 N N . LEU B 1 421 ? 15.016 3.846 15.047 1 98.62 421 LEU B N 1
ATOM 6911 C CA . LEU B 1 421 ? 15.781 3.52 13.852 1 98.62 421 LEU B CA 1
ATOM 6912 C C . LEU B 1 421 ? 16.734 2.359 14.109 1 98.62 421 LEU B C 1
ATOM 6914 O O . LEU B 1 421 ? 16.859 1.458 13.281 1 98.62 421 LEU B O 1
ATOM 6918 N N . ARG B 1 422 ? 17.422 2.389 15.234 1 98.5 422 ARG B N 1
ATOM 6919 C CA . ARG B 1 422 ? 18.328 1.311 15.594 1 98.5 422 ARG B CA 1
ATOM 6920 C C . ARG B 1 422 ? 17.594 -0.016 15.727 1 98.5 422 ARG B C 1
ATOM 6922 O O . ARG B 1 422 ? 18.109 -1.062 15.328 1 98.5 422 ARG B O 1
ATOM 6929 N N . ASP B 1 423 ? 16.406 0.041 16.297 1 98.56 423 ASP B N 1
ATOM 6930 C CA . ASP B 1 423 ? 15.586 -1.16 16.406 1 98.56 423 ASP B CA 1
ATOM 6931 C C . ASP B 1 423 ? 15.188 -1.686 15.039 1 98.56 423 ASP B C 1
ATOM 6933 O O . ASP B 1 423 ? 15.211 -2.895 14.797 1 98.56 423 ASP B O 1
ATOM 6937 N N . ASP B 1 424 ? 14.734 -0.792 14.188 1 98.44 424 ASP B N 1
ATOM 6938 C CA . ASP B 1 424 ? 14.367 -1.176 12.828 1 98.44 424 ASP B CA 1
ATOM 6939 C C . ASP B 1 424 ? 15.555 -1.803 12.102 1 98.44 424 ASP B C 1
ATOM 6941 O O . ASP B 1 424 ? 15.391 -2.797 11.383 1 98.44 424 ASP B O 1
ATOM 6945 N N . ILE B 1 425 ? 16.75 -1.152 12.25 1 98.69 425 ILE B N 1
ATOM 6946 C CA . ILE B 1 425 ? 17.969 -1.664 11.633 1 98.69 425 ILE B CA 1
ATOM 6947 C C . ILE B 1 425 ? 18.281 -3.057 12.172 1 98.69 425 ILE B C 1
ATOM 6949 O O . ILE B 1 425 ? 18.625 -3.965 11.414 1 98.69 425 ILE B O 1
ATOM 6953 N N . SER B 1 426 ? 18.172 -3.252 13.5 1 98.62 426 SER B N 1
ATOM 6954 C CA . SER B 1 426 ? 18.422 -4.547 14.117 1 98.62 426 SER B CA 1
ATOM 6955 C C . SER B 1 426 ? 17.5 -5.625 13.555 1 98.62 426 SER B C 1
ATOM 6957 O O . SER B 1 426 ? 17.938 -6.738 13.266 1 98.62 426 SER B O 1
ATOM 6959 N N . ARG B 1 427 ? 16.219 -5.371 13.422 1 98.38 427 ARG B N 1
ATOM 6960 C CA . ARG B 1 427 ? 15.266 -6.316 12.852 1 98.38 427 ARG B CA 1
ATOM 6961 C C . ARG B 1 427 ? 15.625 -6.656 11.406 1 98.38 427 ARG B C 1
ATOM 6963 O O . ARG B 1 427 ? 15.484 -7.801 10.984 1 98.38 427 ARG B O 1
ATOM 6970 N N . LEU B 1 428 ? 15.992 -5.594 10.672 1 98.69 428 LEU B N 1
ATOM 6971 C CA . LEU B 1 428 ? 16.344 -5.797 9.273 1 98.69 428 LEU B CA 1
ATOM 6972 C C . LEU B 1 428 ? 17.594 -6.664 9.156 1 98.69 428 LEU B C 1
ATOM 6974 O O . LEU B 1 428 ? 17.688 -7.523 8.273 1 98.69 428 LEU B O 1
ATOM 6978 N N . VAL B 1 429 ? 18.625 -6.41 10 1 98.62 429 VAL B N 1
ATOM 6979 C CA . VAL B 1 429 ? 19.859 -7.199 10.023 1 98.62 429 VAL B CA 1
ATOM 6980 C C . VAL B 1 429 ? 19.516 -8.664 10.289 1 98.62 429 VAL B C 1
ATOM 6982 O O . VAL B 1 429 ? 20.031 -9.555 9.609 1 98.62 429 VAL B O 1
ATOM 6985 N N . GLU B 1 430 ? 18.672 -8.883 11.281 1 98.5 430 GLU B N 1
ATOM 6986 C CA . GLU B 1 430 ? 18.281 -10.242 11.633 1 98.5 430 GLU B CA 1
ATOM 6987 C C . GLU B 1 430 ? 17.578 -10.93 10.469 1 98.5 430 GLU B C 1
ATOM 6989 O O . GLU B 1 430 ? 17.844 -12.094 10.164 1 98.5 430 GLU B O 1
ATOM 6994 N N . TYR B 1 431 ? 16.688 -10.203 9.906 1 98.5 431 TYR B N 1
ATOM 6995 C CA . TYR B 1 431 ? 15.922 -10.75 8.789 1 98.5 431 TYR B CA 1
ATOM 6996 C C . TYR B 1 431 ? 16.828 -11.062 7.609 1 98.5 431 TYR B C 1
ATOM 6998 O O . TYR B 1 431 ? 16.75 -12.141 7.02 1 98.5 431 TYR B O 1
ATOM 7006 N N . GLU B 1 432 ? 17.672 -10.133 7.25 1 98.31 432 GLU B N 1
ATOM 7007 C CA . GLU B 1 432 ? 18.625 -10.328 6.152 1 98.31 432 GLU B CA 1
ATOM 7008 C C . GLU B 1 432 ? 19.562 -11.5 6.426 1 98.31 432 GLU B C 1
ATOM 7010 O O . GLU B 1 432 ? 19.859 -12.281 5.523 1 98.31 432 GLU B O 1
ATOM 7015 N N . ALA B 1 433 ? 20.062 -11.609 7.648 1 98.19 433 ALA B N 1
ATOM 7016 C CA . ALA B 1 433 ? 20.953 -12.703 8.039 1 98.19 433 ALA B CA 1
ATOM 7017 C C . ALA B 1 433 ? 20.25 -14.055 7.879 1 98.19 433 ALA B C 1
ATOM 7019 O O . ALA B 1 433 ? 20.875 -15.031 7.457 1 98.19 433 ALA B O 1
ATOM 7020 N N . GLU B 1 434 ? 19.016 -14.039 8.25 1 97.94 434 GLU B N 1
ATOM 7021 C CA . GLU B 1 434 ? 18.234 -15.273 8.094 1 97.94 434 GLU B CA 1
ATOM 7022 C C . GLU B 1 434 ? 18.156 -15.695 6.625 1 97.94 434 GLU B C 1
ATOM 7024 O O . GLU B 1 434 ? 18.297 -16.875 6.305 1 97.94 434 GLU B O 1
ATOM 7029 N N . LYS B 1 435 ? 17.906 -14.75 5.758 1 98.06 435 LYS B N 1
ATOM 7030 C CA . LYS B 1 435 ? 17.812 -15.039 4.328 1 98.06 435 LYS B CA 1
ATOM 7031 C C . LYS B 1 435 ? 19.172 -15.5 3.781 1 98.06 435 LYS B C 1
ATOM 7033 O O . LYS B 1 435 ? 19.234 -16.438 2.98 1 98.06 435 LYS B O 1
ATOM 7038 N N . MET B 1 436 ? 20.266 -14.883 4.18 1 97.25 436 MET B N 1
ATOM 7039 C CA . MET B 1 436 ? 21.609 -15.234 3.729 1 97.25 436 MET B CA 1
ATOM 7040 C C . MET B 1 436 ? 22 -16.625 4.219 1 97.25 436 MET B C 1
ATOM 7042 O O . MET B 1 436 ? 22.594 -17.406 3.473 1 97.25 436 MET B O 1
ATOM 7046 N N . GLU B 1 437 ? 21.688 -16.875 5.453 1 97.5 437 GLU B N 1
ATOM 7047 C CA . GLU B 1 437 ? 22 -18.188 6.023 1 97.5 437 GLU B CA 1
ATOM 7048 C C . GLU B 1 437 ? 21.25 -19.297 5.297 1 97.5 437 GLU B C 1
ATOM 7050 O O . GLU B 1 437 ? 21.797 -20.391 5.113 1 97.5 437 GLU B O 1
ATOM 7055 N N . SER B 1 438 ? 20.047 -19.016 4.977 1 97.38 438 SER B N 1
ATOM 7056 C CA . SER B 1 438 ? 19.266 -20.016 4.242 1 97.38 438 SER B CA 1
ATOM 7057 C C . SER B 1 438 ? 19.891 -20.297 2.875 1 97.38 438 SER B C 1
ATOM 7059 O O . SER B 1 438 ? 19.906 -21.438 2.424 1 97.38 438 SER B O 1
ATOM 7061 N N . GLU B 1 439 ? 20.297 -19.266 2.203 1 96.81 439 GLU B N 1
ATOM 7062 C CA . GLU B 1 439 ? 20.938 -19.453 0.905 1 96.81 439 GLU B CA 1
ATOM 7063 C C . GLU B 1 439 ? 22.234 -20.281 1.036 1 96.81 439 GLU B C 1
ATOM 7065 O O . GLU B 1 439 ? 22.484 -21.156 0.224 1 96.81 439 GLU B O 1
ATOM 7070 N N . LYS B 1 440 ? 23.047 -19.969 2.041 1 96.44 440 LYS B N 1
ATOM 7071 C CA . LYS B 1 440 ? 24.266 -20.719 2.299 1 96.44 440 LYS B CA 1
ATOM 7072 C C . LYS B 1 440 ? 23.969 -22.188 2.58 1 96.44 440 LYS B C 1
ATOM 7074 O O . LYS B 1 440 ? 24.672 -23.078 2.08 1 96.44 440 LYS B O 1
ATOM 7079 N N . ARG B 1 441 ? 22.984 -22.391 3.363 1 96.94 441 ARG B N 1
ATOM 7080 C CA . ARG B 1 441 ? 22.594 -23.75 3.689 1 96.94 441 ARG B CA 1
ATOM 7081 C C . ARG B 1 441 ? 22.172 -24.516 2.438 1 96.94 441 ARG B C 1
ATOM 7083 O O . ARG B 1 441 ? 22.5 -25.703 2.283 1 96.94 441 ARG B O 1
ATOM 7090 N N . LEU B 1 442 ? 21.438 -23.859 1.575 1 96.44 442 LEU B N 1
ATOM 7091 C CA . LEU B 1 442 ? 21 -24.484 0.327 1 96.44 442 LEU B CA 1
ATOM 7092 C C . LEU B 1 442 ? 22.203 -24.875 -0.528 1 96.44 442 LEU B C 1
ATOM 7094 O O . LEU B 1 442 ? 22.25 -25.984 -1.063 1 96.44 442 LEU B O 1
ATOM 7098 N N . ILE B 1 443 ? 23.172 -24 -0.619 1 94.19 443 ILE B N 1
ATOM 7099 C CA . ILE B 1 443 ? 24.375 -24.234 -1.42 1 94.19 443 ILE B CA 1
ATOM 7100 C C . ILE B 1 443 ? 25.172 -25.375 -0.813 1 94.19 443 ILE B C 1
ATOM 7102 O O . ILE B 1 443 ? 25.688 -26.234 -1.535 1 94.19 443 ILE B O 1
ATOM 7106 N N . ASP B 1 444 ? 25.266 -25.391 0.487 1 95.25 444 ASP B N 1
ATOM 7107 C CA . ASP B 1 444 ? 26 -26.469 1.169 1 95.25 444 ASP B CA 1
ATOM 7108 C C . ASP B 1 444 ? 25.344 -27.812 0.921 1 95.25 444 ASP B C 1
ATOM 7110 O O . ASP B 1 444 ? 26.031 -28.812 0.712 1 95.25 444 ASP B O 1
ATOM 7114 N N . LEU B 1 445 ? 24.062 -27.812 0.982 1 94.44 445 LEU B N 1
ATOM 7115 C CA . LEU B 1 445 ? 23.344 -29.047 0.71 1 94.44 445 LEU B CA 1
ATOM 7116 C C . LEU B 1 445 ? 23.562 -29.5 -0.728 1 94.44 445 LEU B C 1
ATOM 7118 O O . LEU B 1 445 ? 23.703 -30.703 -0.989 1 94.44 445 LEU B O 1
ATOM 7122 N N . ALA B 1 446 ? 23.578 -28.516 -1.647 1 92.19 446 ALA B N 1
ATOM 7123 C CA . ALA B 1 446 ? 23.828 -28.828 -3.053 1 92.19 446 ALA B CA 1
ATOM 7124 C C . ALA B 1 446 ? 25.219 -29.422 -3.254 1 92.19 446 ALA B C 1
ATOM 7126 O O . ALA B 1 446 ? 25.391 -30.375 -4.02 1 92.19 446 ALA B O 1
ATOM 7127 N N . ARG B 1 447 ? 26.172 -28.938 -2.582 1 92 447 ARG B N 1
ATOM 7128 C CA . ARG B 1 447 ? 27.547 -29.422 -2.666 1 92 447 ARG B CA 1
ATOM 7129 C C . ARG B 1 447 ? 27.672 -30.828 -2.086 1 92 447 ARG B C 1
ATOM 7131 O O . ARG B 1 447 ? 28.375 -31.672 -2.645 1 92 447 ARG B O 1
ATOM 7138 N N . LYS B 1 448 ? 26.969 -30.969 -1.023 1 90.69 448 LYS B N 1
ATOM 7139 C CA . LYS B 1 448 ? 26.969 -32.312 -0.426 1 90.69 448 LYS B CA 1
ATOM 7140 C C . LYS B 1 448 ? 26.359 -33.344 -1.381 1 90.69 448 LYS B C 1
ATOM 7142 O O . LYS B 1 448 ? 26.875 -34.438 -1.515 1 90.69 448 LYS B O 1
ATOM 7147 N N . LEU B 1 449 ? 25.281 -32.906 -2.01 1 88.88 449 LEU B N 1
ATOM 7148 C CA . LEU B 1 449 ? 24.625 -33.812 -2.967 1 88.88 449 LEU B CA 1
ATOM 7149 C C . LEU B 1 449 ? 25.516 -34.094 -4.164 1 88.88 449 LEU B C 1
ATOM 7151 O O . LEU B 1 449 ? 25.484 -35.188 -4.727 1 88.88 449 LEU B O 1
ATOM 7155 N N . ALA B 1 450 ? 26.391 -33.125 -4.465 1 84.38 450 ALA B N 1
ATOM 7156 C CA . ALA B 1 450 ? 27.297 -33.219 -5.602 1 84.38 450 ALA B CA 1
ATOM 7157 C C . ALA B 1 450 ? 28.562 -34 -5.215 1 84.38 450 ALA B C 1
ATOM 7159 O O . ALA B 1 450 ? 29.422 -34.281 -6.062 1 84.38 450 ALA B O 1
ATOM 7160 N N . GLY B 1 451 ? 28.688 -34.469 -3.955 1 78.56 451 GLY B N 1
ATOM 7161 C CA . GLY B 1 451 ? 29.859 -35.188 -3.482 1 78.56 451 GLY B CA 1
ATOM 7162 C C . GLY B 1 451 ? 31.031 -34.25 -3.158 1 78.56 451 GLY B C 1
ATOM 7163 O O . GLY B 1 451 ? 32.188 -34.688 -3.18 1 78.56 451 GLY B O 1
ATOM 7164 N N . ARG B 1 452 ? 30.703 -32.969 -3.027 1 72.88 452 ARG B N 1
ATOM 7165 C CA . ARG B 1 452 ? 31.75 -31.984 -2.717 1 72.88 452 ARG B CA 1
ATOM 7166 C C . ARG B 1 452 ? 31.672 -31.531 -1.263 1 72.88 452 ARG B C 1
ATOM 7168 O O . ARG B 1 452 ? 30.625 -31.672 -0.624 1 72.88 452 ARG B O 1
ATOM 7175 N N . SER B 1 453 ? 32.906 -31.234 -0.585 1 67.25 453 SER B N 1
ATOM 7176 C CA . SER B 1 453 ? 32.938 -30.75 0.789 1 67.25 453 SER B CA 1
ATOM 7177 C C . SER B 1 453 ? 32.25 -29.391 0.908 1 67.25 453 SER B C 1
ATOM 7179 O O . SER B 1 453 ? 32.375 -28.547 0.025 1 67.25 453 SER B O 1
ATOM 7181 N N . PRO B 1 454 ? 31.516 -29.25 2.041 1 59.47 454 PRO B N 1
ATOM 7182 C CA . PRO B 1 454 ? 30.906 -27.953 2.273 1 59.47 454 PRO B CA 1
ATOM 7183 C C . PRO B 1 454 ? 31.938 -26.844 2.475 1 59.47 454 PRO B C 1
ATOM 7185 O O . PRO B 1 454 ? 33.031 -27.094 2.986 1 59.47 454 PRO B O 1
ATOM 7188 N N . GLN B 1 455 ? 31.828 -25.547 1.897 1 50.34 455 GLN B N 1
ATOM 7189 C CA . GLN B 1 455 ? 32.75 -24.453 2.197 1 50.34 455 GLN B CA 1
ATOM 7190 C C . GLN B 1 455 ? 32.438 -23.828 3.555 1 50.34 455 GLN B C 1
ATOM 7192 O O . GLN B 1 455 ? 31.266 -23.703 3.938 1 50.34 455 GLN B O 1
#

Sequence (910 aa):
MGDQSDWLTEFISSIDSDRRIFRATVLTALAHQIHLFESGLLPKEAALTISLLLEALDKEDEILSRDFEDVHEALESWVIERAGNLGGWLAYGKSRNDQVATALRYVTIRELISLLWEINRLRDSLIDAALMNLEKRIPAFTHLQPAQPSTVSHYLLSIEYELFHHYRSIWHVMREIVDLCPLGSGPAAGSSVPMDRGRLADLLGFSGVESNTLLATGSRSFETIVLGILSSLMVVLSRVCEDLIIWSTPNFGLVELPDDHVSTSSIMPQKRNPVTLEVIRAKAGEVMGCHFTVLSVMKGLPSGYNLDIQETNEPFLRAIDTTKGSLKVLSDLIRRSRFRESESEITLAQFIAEELVRRRGISYREAHSILASTLRESGWDLRKAVHSLGLELPSSYEVKVRGGPNPESLKGELEARRRLLRDDISRLVEYEAEKMESEKRLIDLARKLAGRSPQMGDQSDWLTEFISSIDSDRRIFRATVLTALAHQIHLFESGLLPKEAALTISLLLEALDKEDEILSRDFEDVHEALESWVIERAGNLGGWLAYGKSRNDQVATALRYVTIRELISLLWEINRLRDSLIDAALMNLEKRIPAFTHLQPAQPSTVSHYLLSIEYELFHHYRSIWHVMREIVDLCPLGSGPAAGSSVPMDRGRLADLLGFSGVESNTLLATGSRSFETIVLGILSSLMVVLSRVCEDLIIWSTPNFGLVELPDDHVSTSSIMPQKRNPVTLEVIRAKAGEVMGCHFTVLSVMKGLPSGYNLDIQETNEPFLRAIDTTKGSLKVLSDLIRRSRFRESESEITLAQFIAEELVRRRGISYREAHSILASTLRESGWDLRKAVHSLGLELPSSYEVKVRGGPNPESLKGELEARRRLLRDDISRLVEYEAEKMESEKRLIDLARKLAGRSPQ

Foldseek 3Di:
DPPDDQVVLLVLALLVLQLLLLLVLLLLLLLVLLQCVVVVNADLVLSQLLLVVSLPPDDQVVQSDRRHRYSNRSSLVSSCVVVPPSSVCSPPFAAPQLSVLQSLLLSVLVLLLLLLVLLLLLLVLLLVLLLVWLPFWDFDDDVHDRAAIFTPSLVSVVLSVVSVVLSVQSVVLNQPPSLAHLTQLHQANGGPPDGDQQSSSLLQLRPYHPPHSLCSRFDDVSLLSNLVSLLVNLVSLLVVLVVVQVCVDPVNVFKDWDQVQWDADPVHRPDTHRVLSVVSNVVSVLSVVLSVQQVVLSVPDDTGDDSSNSVNSVSSVVSSVSSSVNSNVSSVGSNPMDGHHDDDLLNCLLVQLVVCCVPVVDDSVVSNVLLVVLCVVVVNPNCRSQVVVVHDRDPDPPPPDQSGRNSVNSVVVSVVSVVVSVVSVVVSVVSVVSSVVSSLVSSQSSCVSNVHHRD/DPPDDQVVLLVLALLVLQLLLLLVLLLLLLLVLLQCVVVVNADLLLSQLLLVVSLPPDDQVVQSDRRHRYSNRSSLVSSCVVVPPSSVCSPPFAAPQLSVLQSLLLSVLVLLLLLLVLLLLLLVLLLVLLLVWLPFWDFDDDVNDRAAIFTPSLVSVVLSVVSVVLSVQSVCLNQPPSLAHLTQLHQANGGPPDGDQQSSSLLQLRPYHPPHSQCSRFDDVSLLSNLVSLLVNLVSLLVVLVVVQVCVDPVNVFKDWDQVQWDADPVHRVDTHRVLSVVSNVVSVLSVVLSVVQVVLSVPDDTGDDSSNSVNSVSSVVSSVSSSVNSNVSSVGSNPMDGHHDDDLLNCLLVLLVVCCVPVVDDSVVSNVLLVVLCVVVVNPNCNSQVVVVHDRDPDPPPPDQSGRNSVNSVVVSVVSVVVSVVSVVVSVVSVVSSVVSSLVSSQSSCVSNVHHRD